Protein 1K8V (pdb70)

Nearest PDB structures (foldseek):
  1k8v-assembly1_A  TM=4.734E-01  e=1.291E-04  unclassified
  1k8v-assembly1_A  TM=4.595E-01  e=4.654E-04  unclassified
  1k8v-assembly1_A  TM=4.787E-01  e=1.682E-04  unclassified
  1k8v-assembly1_A  TM=4.953E-01  e=5.413E-04  unclassified
  1k8v-assembly1_A  TM=4.956E-01  e=5.253E-05  unclassified

Sequence (39 aa):
PDKDFIVNPSDLVLDNKAALRDYLRQINEYFAIIGRPRFPDKDFIVNPSDLVLDNKAALRDYLRQINEYFAIIGRPRFPDKDFIVNPSDLVLDNKAALRDYLRQINEYFAIIGRPRFPDKDFIVNPSDLVLDNKAALRDYLRQINEYFAIIGRPRFPDKDFIVNPSDLVLDNKAALRDYLRQINEYFAIIGRPRFPDKDFIVNPSDLVLDNKAALRDYLRQINEYFAIIGRPRFPDKDFIVNPSDLVLDNKAALRDYLRQINEYFAIIGRPRFPDKDFIVNPSDLVLDNKAALRDYLRQINEYFAIIGRPRFPDKDFIVNPSDLVLDNKAALRDYLRQINEYFAIIGRPRFPDKDFIVNPSDLVLDNKAALRDYLRQINEYFAIIGRPRFPDKDFIVNPSDLVLDNKAALRDYLRQINEYFAIIGRPRFPDKDFIVNPSDLVLDNKAALRDYLRQINEYFAIIGRPRFPDKDFIVNPSDLVLDNKAALRDYLRQINEYFAIIGRPRFPDKDFIVNPSDLVLDNKAALRDYLRQINEYFAIIGRPRFPDKDFIVNPSDLVLDNKAALRDYLRQINEYFAIIGRPRFPDKDFIVNPSDLVLDNKAALRDYLRQINEYFAIIGRPRFPDKDFIVNPSDLVLDNKAALRDYLRQINEYFAIIGRPRFPDKDFIVNPSDLVLDNKAALRDYLRQINEYFAIIGRPRFPDKDFIVNPSDLVLDNKAALRDYLRQINEYFAIIGRPRFPDKDFIVNPSDLVLDNKAALRDYLRQINEYFAIIGRPRF

Organism: Moniezia expansa (NCBI:txid28841)

Radius of gyration: 14.89 Å; Cα contacts (8 Å, |Δi|>4): 6; chains: 1; bounding box: 41×21×28 Å

Solvent-accessible surface area: 4493 Å² total; per-residue (Å²): 179,150,137,141,114,101,108,120,46,87,100,140,72,110,113,145,107,62,71,126,130,77,165,120,164,97,69,82,108,154,91,42,142,138,43,124,88,186,245

Structure (mmCIF, N/CA/C/O backbone):
data_1K8V
#
_entry.id   1K8V
#
loop_
_atom_site.group_PDB
_atom_site.id
_atom_site.type_symbol
_atom_site.label_atom_id
_atom_site.label_alt_id
_atom_site.label_comp_id
_atom_site.label_asym_id
_atom_site.label_entity_id
_atom_site.label_seq_id
_atom_site.pdbx_PDB_ins_code
_atom_site.Cartn_x
_atom_site.Cartn_y
_atom_site.Cartn_z
_atom_site.occupancy
_atom_site.B_iso_or_equiv
_atom_site.auth_seq_id
_atom_site.auth_comp_id
_atom_site.auth_asym_id
_atom_site.auth_atom_id
_atom_site.pdbx_PDB_model_num
ATOM 1 N N . PRO A 1 1 ? -15.010 11.424 16.677 1.00 0.00 1 PRO A N 1
ATOM 2 C CA . PRO A 1 1 ? -14.188 10.702 15.683 1.00 0.00 1 PRO A CA 1
ATOM 3 C C . PRO A 1 1 ? -12.695 10.895 15.942 1.00 0.00 1 PRO A C 1
ATOM 4 O O . PRO A 1 1 ? -12.110 11.896 15.528 1.00 0.00 1 PRO A O 1
ATOM 15 N N . ASP A 1 2 ? -12.089 9.933 16.627 1.00 0.00 2 ASP A N 1
ATOM 16 C CA . ASP A 1 2 ? -10.666 9.999 16.940 1.00 0.00 2 ASP A CA 1
ATOM 17 C C . ASP A 1 2 ? -9.825 9.562 15.745 1.00 0.00 2 ASP A C 1
ATOM 18 O O . ASP A 1 2 ? -9.095 10.363 15.162 1.00 0.00 2 ASP A O 1
ATOM 27 N N . LYS A 1 3 ? -9.930 8.287 15.388 1.00 0.00 3 LYS A N 1
ATOM 28 C CA . LYS A 1 3 ? -9.179 7.743 14.262 1.00 0.00 3 LYS A CA 1
ATOM 29 C C . LYS A 1 3 ? -9.538 8.465 12.967 1.00 0.00 3 LYS A C 1
ATOM 30 O O . LYS A 1 3 ? -10.442 9.299 12.941 1.00 0.00 3 LYS A O 1
ATOM 49 N N . ASP A 1 4 ? -8.825 8.136 11.896 1.00 0.00 4 ASP A N 1
ATOM 50 C CA . ASP A 1 4 ? -9.068 8.754 10.597 1.00 0.00 4 ASP A CA 1
ATOM 51 C C . ASP A 1 4 ? -9.194 7.695 9.506 1.00 0.00 4 ASP A C 1
ATOM 52 O O . ASP A 1 4 ? -10.102 7.749 8.676 1.00 0.00 4 ASP A O 1
ATOM 61 N N . PHE A 1 5 ? -8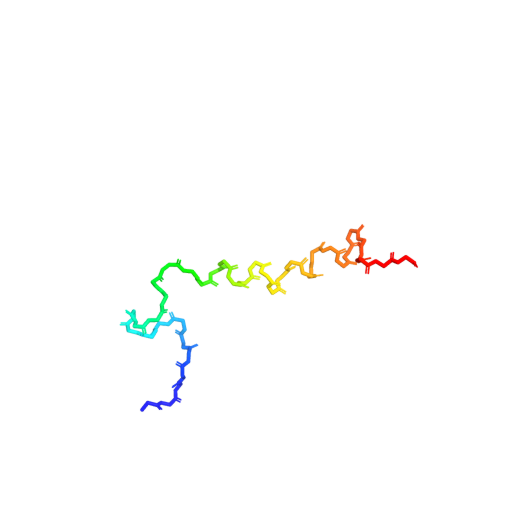.277 6.732 9.513 1.00 0.00 5 PHE A N 1
ATOM 62 C CA . PHE A 1 5 ? -8.285 5.661 8.524 1.00 0.00 5 PHE A CA 1
ATOM 63 C C . PHE A 1 5 ? -8.101 4.302 9.191 1.00 0.00 5 PHE A C 1
ATOM 64 O O . PHE A 1 5 ? -7.030 3.699 9.112 1.00 0.00 5 PHE A O 1
ATOM 81 N N . ILE A 1 6 ? -9.153 3.824 9.849 1.00 0.00 6 ILE A N 1
ATOM 82 C CA . ILE A 1 6 ? -9.109 2.536 10.529 1.00 0.00 6 ILE A CA 1
ATOM 83 C C . ILE A 1 6 ? -9.603 1.416 9.615 1.00 0.00 6 ILE A C 1
ATOM 84 O O . ILE A 1 6 ? -10.429 0.595 10.012 1.00 0.00 6 ILE A O 1
ATOM 100 N N . VAL A 1 7 ? -9.082 1.388 8.389 1.00 0.00 7 VAL A N 1
ATOM 101 C CA . VAL A 1 7 ? -9.456 0.374 7.411 1.00 0.00 7 VAL A CA 1
ATOM 102 C C . VAL A 1 7 ? -10.966 0.129 7.408 1.00 0.00 7 VAL A C 1
ATOM 103 O O . VAL A 1 7 ? -11.425 -1.011 7.356 1.00 0.00 7 VAL A O 1
ATOM 116 N N . ASN A 1 8 ? -11.735 1.214 7.464 1.00 0.00 8 ASN A N 1
ATOM 117 C CA . ASN A 1 8 ? -13.191 1.121 7.468 1.00 0.00 8 ASN A CA 1
ATOM 118 C C . ASN A 1 8 ? -13.824 2.511 7.524 1.00 0.00 8 ASN A C 1
ATOM 119 O O . ASN A 1 8 ? -14.475 2.869 8.506 1.00 0.00 8 ASN A O 1
ATOM 130 N N . PRO A 1 9 ? -13.638 3.318 6.464 1.00 0.00 9 PRO A N 1
ATOM 131 C CA . PRO A 1 9 ? -14.190 4.672 6.393 1.00 0.00 9 PRO A CA 1
ATOM 132 C C . PRO A 1 9 ? -15.649 4.688 5.947 1.00 0.00 9 PRO A C 1
ATOM 133 O O . PRO A 1 9 ? -16.021 5.422 5.033 1.00 0.00 9 PRO A O 1
ATOM 144 N N . SER A 1 10 ? -16.474 3.872 6.599 1.00 0.00 10 SER A N 1
ATOM 145 C CA . SER A 1 10 ? -17.895 3.788 6.273 1.00 0.00 10 SER A CA 1
ATOM 146 C C . SER A 1 10 ? -18.110 3.640 4.771 1.00 0.00 10 SER A C 1
ATOM 147 O O . SER A 1 10 ? -19.102 4.117 4.220 1.00 0.00 10 SER A O 1
ATOM 155 N N . ASP A 1 11 ? -17.171 2.967 4.118 1.00 0.00 11 ASP A N 1
ATOM 156 C CA . ASP A 1 11 ? -17.241 2.738 2.678 1.00 0.00 11 ASP A CA 1
ATOM 157 C C . ASP A 1 11 ? -17.512 4.035 1.917 1.00 0.00 11 ASP A C 1
ATOM 158 O O . ASP A 1 11 ? -18.358 4.076 1.024 1.00 0.00 11 ASP A O 1
ATOM 167 N N . LEU A 1 12 ? -16.787 5.093 2.273 1.00 0.00 12 LEU A N 1
ATOM 168 C CA . LEU A 1 12 ? -16.955 6.386 1.616 1.00 0.00 12 LEU A CA 1
ATOM 169 C C . LEU A 1 12 ? -15.639 6.867 1.017 1.00 0.00 12 LEU A C 1
ATOM 170 O O . LEU A 1 12 ? -15.350 8.063 1.004 1.00 0.00 12 LEU A O 1
ATOM 186 N N . VAL A 1 13 ? -14.846 5.925 0.525 1.00 0.00 13 VAL A N 1
ATOM 187 C CA . VAL A 1 13 ? -13.560 6.239 -0.076 1.00 0.00 13 VAL A CA 1
ATOM 188 C C . VAL A 1 13 ? -12.878 4.984 -0.614 1.00 0.00 13 VAL A C 1
ATOM 189 O O . VAL A 1 13 ? -12.220 4.251 0.126 1.00 0.00 13 VAL A O 1
ATOM 202 N N . LEU A 1 14 ? -13.042 4.737 -1.908 1.00 0.00 14 LEU A N 1
ATOM 203 C CA . LEU A 1 14 ? -12.447 3.568 -2.546 1.00 0.00 14 LEU A CA 1
ATOM 204 C C . LEU A 1 14 ? -12.974 2.283 -1.918 1.00 0.00 14 LEU A C 1
ATOM 205 O O . LEU A 1 14 ? -12.441 1.805 -0.917 1.00 0.00 14 LEU A O 1
ATOM 221 N N . ASP A 1 15 ? -14.025 1.729 -2.513 1.00 0.00 15 ASP A N 1
ATOM 222 C CA . ASP A 1 15 ? -14.631 0.499 -2.014 1.00 0.00 15 ASP A CA 1
ATOM 223 C C . ASP A 1 15 ? -13.597 -0.618 -1.902 1.00 0.00 15 ASP A C 1
ATOM 224 O O . ASP A 1 15 ? -13.150 -0.955 -0.805 1.00 0.00 15 ASP A O 1
ATOM 233 N N . ASN A 1 16 ? -13.224 -1.193 -3.041 1.00 0.00 16 ASN A N 1
ATOM 234 C CA . ASN A 1 16 ? -12.245 -2.274 -3.067 1.00 0.00 16 ASN A CA 1
ATOM 235 C C . ASN A 1 16 ? -10.934 -1.814 -3.695 1.00 0.00 16 ASN A C 1
ATOM 236 O O . ASN A 1 16 ? -10.791 -1.801 -4.918 1.00 0.00 16 ASN A O 1
ATOM 247 N N . LYS A 1 17 ? -9.980 -1.439 -2.851 1.00 0.00 17 LYS A N 1
ATOM 248 C CA . LYS A 1 17 ? -8.677 -0.980 -3.322 1.00 0.00 17 LYS A CA 1
ATOM 249 C C . LYS A 1 17 ? -7.759 -0.651 -2.149 1.00 0.00 17 LYS A C 1
ATOM 250 O O . LYS A 1 17 ? -6.988 0.306 -2.199 1.00 0.00 17 LYS A O 1
ATOM 269 N N . ALA A 1 18 ? -7.849 -1.455 -1.096 1.00 0.00 18 ALA A N 1
ATOM 270 C CA . ALA A 1 18 ? -7.032 -1.256 0.089 1.00 0.00 18 ALA A CA 1
ATOM 271 C C . ALA A 1 18 ? -5.675 -1.934 -0.062 1.00 0.00 18 ALA A C 1
ATOM 272 O O . ALA A 1 18 ? -4.634 -1.277 -0.025 1.00 0.00 18 ALA A O 1
ATOM 279 N N . ALA A 1 19 ? -5.695 -3.252 -0.231 1.00 0.00 19 ALA A N 1
ATOM 280 C CA . ALA A 1 19 ? -4.467 -4.018 -0.387 1.00 0.00 19 ALA A CA 1
ATOM 281 C C . ALA A 1 19 ? -3.727 -3.615 -1.656 1.00 0.00 19 ALA A C 1
ATOM 282 O O . ALA A 1 19 ? -2.496 -3.601 -1.688 1.00 0.00 19 ALA A O 1
ATOM 289 N N . LEU A 1 20 ? -4.479 -3.276 -2.701 1.00 0.00 20 LEU A N 1
ATOM 290 C CA . LEU A 1 20 ? -3.876 -2.862 -3.961 1.00 0.00 20 LEU A CA 1
ATOM 291 C C . LEU A 1 20 ? -2.866 -1.747 -3.719 1.00 0.00 20 LEU A C 1
ATOM 292 O O . LEU A 1 20 ? -1.874 -1.622 -4.438 1.00 0.00 20 LEU A O 1
ATOM 308 N N . ARG A 1 21 ? -3.118 -0.950 -2.685 1.00 0.00 21 ARG A N 1
ATOM 309 C CA . ARG A 1 21 ? -2.230 0.140 -2.328 1.00 0.00 21 ARG A CA 1
ATOM 310 C C . ARG A 1 21 ? -1.051 -0.385 -1.527 1.00 0.00 21 ARG A C 1
ATOM 311 O O . ARG A 1 21 ? 0.066 0.118 -1.637 1.00 0.00 21 ARG A O 1
ATOM 332 N N . ASP A 1 22 ? -1.308 -1.414 -0.729 1.00 0.00 22 ASP A N 1
ATOM 333 C CA . ASP A 1 22 ? -0.264 -2.023 0.079 1.00 0.00 22 ASP A CA 1
ATOM 334 C C . ASP A 1 22 ? 0.744 -2.723 -0.815 1.00 0.00 22 ASP A C 1
ATOM 335 O O . ASP A 1 22 ? 1.932 -2.790 -0.501 1.00 0.00 22 ASP A O 1
ATOM 344 N N . TYR A 1 23 ? 0.263 -3.219 -1.947 1.00 0.00 23 TYR A N 1
ATOM 345 C CA . TYR A 1 23 ? 1.126 -3.888 -2.908 1.00 0.00 23 TYR A CA 1
ATOM 346 C C . TYR A 1 23 ? 2.212 -2.928 -3.361 1.00 0.00 23 TYR A C 1
ATOM 347 O O . TYR A 1 23 ? 3.348 -3.324 -3.622 1.00 0.00 23 TYR A O 1
ATOM 365 N N . LEU A 1 24 ? 1.848 -1.654 -3.425 1.00 0.00 24 LEU A N 1
ATOM 366 C CA . LEU A 1 24 ? 2.778 -0.612 -3.815 1.00 0.00 24 LEU A CA 1
ATOM 367 C C . LEU A 1 24 ? 3.710 -0.279 -2.657 1.00 0.00 24 LEU A C 1
ATOM 368 O O . LEU A 1 24 ? 4.852 0.130 -2.860 1.00 0.00 24 LEU A O 1
ATOM 384 N N . ARG A 1 25 ? 3.210 -0.470 -1.440 1.00 0.00 25 ARG A N 1
ATOM 385 C CA . ARG A 1 25 ? 3.992 -0.202 -0.244 1.00 0.00 25 ARG A CA 1
ATOM 386 C C . ARG A 1 25 ? 5.026 -1.298 -0.019 1.00 0.00 25 ARG A C 1
ATOM 387 O O . ARG A 1 25 ? 6.085 -1.061 0.562 1.00 0.00 25 ARG A O 1
ATOM 408 N N . GLN A 1 26 ? 4.709 -2.498 -0.486 1.00 0.00 26 GLN A N 1
ATOM 409 C CA . GLN A 1 26 ? 5.601 -3.637 -0.345 1.00 0.00 26 GLN A CA 1
ATOM 410 C C . GLN A 1 26 ? 6.376 -3.896 -1.632 1.00 0.00 26 GLN A C 1
ATOM 411 O O . GLN A 1 26 ? 7.392 -4.592 -1.625 1.00 0.00 26 GLN A O 1
ATOM 425 N N . ILE A 1 27 ? 5.897 -3.329 -2.738 1.00 0.00 27 ILE A N 1
ATOM 426 C CA . ILE A 1 27 ? 6.556 -3.500 -4.029 1.00 0.00 27 ILE A CA 1
ATOM 427 C C . ILE A 1 27 ? 8.053 -3.231 -3.909 1.00 0.00 27 ILE A C 1
ATOM 428 O O . ILE A 1 27 ? 8.877 -3.953 -4.471 1.00 0.00 27 ILE A O 1
ATOM 444 N N . ASN A 1 28 ? 8.388 -2.183 -3.167 1.00 0.00 28 ASN A N 1
ATOM 445 C CA . ASN A 1 28 ? 9.776 -1.806 -2.960 1.00 0.00 28 ASN A CA 1
ATOM 446 C C . ASN A 1 28 ? 10.447 -2.729 -1.952 1.00 0.00 28 ASN A C 1
ATOM 447 O O . ASN A 1 28 ? 11.653 -2.960 -2.018 1.00 0.00 28 ASN A O 1
ATOM 458 N N . GLU A 1 29 ? 9.660 -3.269 -1.021 1.00 0.00 29 GLU A N 1
ATOM 459 C CA . GLU A 1 29 ? 10.198 -4.174 -0.020 1.00 0.00 29 GLU A CA 1
ATOM 460 C C . GLU A 1 29 ? 10.106 -5.618 -0.492 1.00 0.00 29 GLU A C 1
ATOM 461 O O . GLU A 1 29 ? 10.053 -6.552 0.307 1.00 0.00 29 GLU A O 1
ATOM 473 N N . TYR A 1 30 ? 10.114 -5.777 -1.804 1.00 0.00 30 TYR A N 1
ATOM 474 C CA . TYR A 1 30 ? 10.060 -7.078 -2.435 1.00 0.00 30 TYR A CA 1
ATOM 475 C C . TYR A 1 30 ? 11.200 -7.204 -3.432 1.00 0.00 30 TYR A C 1
ATOM 476 O O . TYR A 1 30 ? 11.792 -8.272 -3.591 1.00 0.00 30 TYR A O 1
ATOM 494 N N . PHE A 1 31 ? 11.513 -6.092 -4.084 1.00 0.00 31 PHE A N 1
ATOM 495 C CA . PHE A 1 31 ? 12.590 -6.047 -5.050 1.00 0.00 31 PHE A CA 1
ATOM 496 C C . PHE A 1 31 ? 13.899 -5.652 -4.372 1.00 0.00 31 PHE A C 1
ATOM 497 O O . PHE A 1 31 ? 14.979 -5.889 -4.908 1.00 0.00 31 PHE A O 1
ATOM 514 N N . ALA A 1 32 ? 13.797 -5.052 -3.184 1.00 0.00 32 ALA A N 1
ATOM 515 C CA . ALA A 1 32 ? 14.978 -4.631 -2.443 1.00 0.00 32 ALA A CA 1
ATOM 516 C C . ALA A 1 32 ? 15.859 -5.826 -2.089 1.00 0.00 32 ALA A C 1
ATOM 517 O O . ALA A 1 32 ? 17.079 -5.703 -1.991 1.00 0.00 32 ALA A O 1
ATOM 524 N N . ILE A 1 33 ? 15.227 -6.979 -1.894 1.00 0.00 33 ILE A N 1
ATOM 525 C CA . ILE A 1 33 ? 15.944 -8.195 -1.544 1.00 0.00 33 ILE A CA 1
ATOM 526 C C . ILE A 1 33 ? 16.502 -8.893 -2.781 1.00 0.00 33 ILE A C 1
ATOM 527 O O . ILE A 1 33 ? 17.712 -9.082 -2.905 1.00 0.00 33 ILE A O 1
ATOM 543 N N 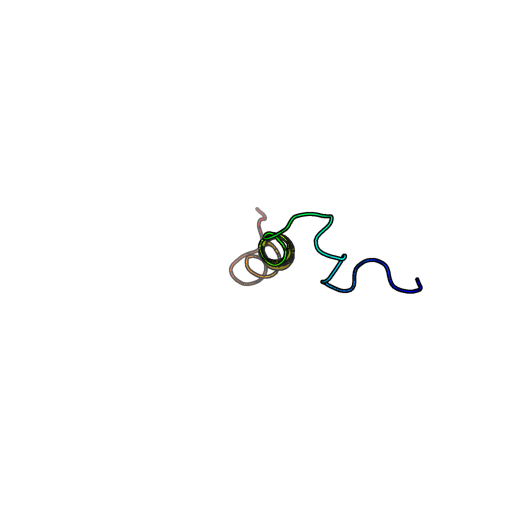. ILE A 1 34 ? 15.612 -9.282 -3.688 1.00 0.00 34 ILE A N 1
ATOM 544 C CA . ILE A 1 34 ? 16.007 -9.967 -4.905 1.00 0.00 34 ILE A CA 1
ATOM 545 C C . ILE A 1 34 ? 16.921 -9.107 -5.775 1.00 0.00 34 ILE A C 1
ATOM 546 O O . ILE A 1 34 ? 17.602 -9.619 -6.664 1.00 0.00 34 ILE A O 1
ATOM 562 N N . GLY A 1 35 ? 16.933 -7.804 -5.519 1.00 0.00 35 GLY A N 1
ATOM 563 C CA . GLY A 1 35 ? 17.771 -6.907 -6.294 1.00 0.00 35 GLY A CA 1
ATOM 564 C C . GLY A 1 35 ? 17.162 -5.527 -6.436 1.00 0.00 35 GLY A C 1
ATOM 565 O O . GLY A 1 35 ? 16.528 -5.223 -7.446 1.00 0.00 35 GLY A O 1
ATOM 569 N N . ARG A 1 36 ? 17.351 -4.692 -5.420 1.00 0.00 36 ARG A N 1
ATOM 570 C CA . ARG A 1 36 ? 16.811 -3.336 -5.429 1.00 0.00 36 ARG A CA 1
ATOM 571 C C . ARG A 1 36 ? 17.196 -2.595 -6.711 1.00 0.00 36 ARG A C 1
ATOM 572 O O . ARG A 1 36 ? 18.345 -2.660 -7.151 1.00 0.00 36 ARG A O 1
ATOM 593 N N . PRO A 1 37 ? 16.240 -1.878 -7.329 1.00 0.00 37 PRO A N 1
ATOM 594 C CA . PRO A 1 37 ? 16.494 -1.126 -8.563 1.00 0.00 37 PRO A CA 1
ATOM 595 C C . PRO A 1 37 ? 17.668 -0.164 -8.423 1.00 0.00 37 PRO A C 1
ATOM 596 O O . PRO A 1 37 ? 17.583 0.835 -7.708 1.00 0.00 37 PRO A O 1
ATOM 607 N N . ARG A 1 38 ? 18.763 -0.470 -9.109 1.00 0.00 38 ARG A N 1
ATOM 608 C CA . ARG A 1 38 ? 19.956 0.369 -9.061 1.00 0.00 38 ARG A CA 1
ATOM 609 C C . ARG A 1 38 ? 21.038 -0.174 -9.990 1.00 0.00 38 ARG A C 1
ATOM 610 O O . ARG A 1 38 ? 21.156 -1.385 -10.181 1.00 0.00 38 ARG A O 1
ATOM 631 N N . PHE A 1 39 ? 21.826 0.730 -10.561 1.00 0.00 39 PHE A N 1
ATOM 632 C CA . PHE A 1 39 ? 22.900 0.343 -11.470 1.00 0.00 39 PHE A CA 1
ATOM 633 C C . PHE A 1 39 ? 24.143 1.193 -11.235 1.00 0.00 39 PHE A C 1
ATOM 634 O O . PHE A 1 39 ? 24.264 2.296 -11.769 1.00 0.00 39 PHE A O 1
ATOM 654 N N . PRO A 1 1 ? -3.960 -9.859 24.683 1.00 0.00 1 PRO A N 2
ATOM 655 C CA . PRO A 1 1 ? -4.845 -9.872 23.498 1.00 0.00 1 PRO A CA 2
ATOM 656 C C . PRO A 1 1 ? -4.148 -10.475 22.282 1.00 0.00 1 PRO A C 2
ATOM 657 O O . PRO A 1 1 ? -2.952 -10.271 22.074 1.00 0.00 1 PRO A O 2
ATOM 668 N N . ASP A 1 2 ? -4.904 -11.217 21.479 1.00 0.00 2 ASP A N 2
ATOM 669 C CA . ASP A 1 2 ? -4.360 -11.850 20.282 1.00 0.00 2 ASP A CA 2
ATOM 670 C C . ASP A 1 2 ? -4.884 -11.169 19.022 1.00 0.00 2 ASP A C 2
ATOM 671 O O . ASP A 1 2 ? -4.198 -11.115 18.002 1.00 0.00 2 ASP A O 2
ATOM 680 N N . LYS A 1 3 ? -6.104 -10.649 19.104 1.00 0.00 3 LYS A N 2
ATOM 681 C CA . LYS A 1 3 ? -6.723 -9.970 17.972 1.00 0.00 3 LYS A CA 2
ATOM 682 C C . LYS A 1 3 ? -8.086 -9.401 18.359 1.00 0.00 3 LYS A C 2
ATOM 683 O O . LYS A 1 3 ? -8.766 -9.933 19.236 1.00 0.00 3 LYS A O 2
ATOM 702 N N . ASP A 1 4 ? -8.475 -8.316 17.699 1.00 0.00 4 ASP A N 2
ATOM 703 C CA . ASP A 1 4 ? -9.755 -7.673 17.972 1.00 0.00 4 ASP A CA 2
ATOM 704 C C . ASP A 1 4 ? -10.071 -6.624 16.912 1.00 0.00 4 ASP A C 2
ATOM 705 O O . ASP A 1 4 ? -11.167 -6.600 16.356 1.00 0.00 4 ASP A O 2
ATOM 714 N N . PHE A 1 5 ? -9.099 -5.760 16.638 1.00 0.00 5 PHE A N 2
ATOM 715 C CA . PHE A 1 5 ? -9.270 -4.709 15.643 1.00 0.00 5 PHE A CA 2
ATOM 716 C C . PHE A 1 5 ? -7.967 -3.942 15.437 1.00 0.00 5 PHE A C 2
ATOM 717 O O . PHE A 1 5 ? -7.793 -2.839 15.956 1.00 0.00 5 PHE A O 2
ATOM 734 N N . ILE A 1 6 ? -7.054 -4.534 14.673 1.00 0.00 6 ILE A N 2
ATOM 735 C CA . ILE A 1 6 ? -5.768 -3.912 14.394 1.00 0.00 6 ILE A CA 2
ATOM 736 C C . ILE A 1 6 ? -5.356 -4.149 12.945 1.00 0.00 6 ILE A C 2
ATOM 737 O O . ILE A 1 6 ? -4.535 -5.020 12.654 1.00 0.00 6 ILE A O 2
ATOM 753 N N . VAL A 1 7 ? -5.933 -3.366 12.040 1.00 0.00 7 VAL A N 2
ATOM 754 C CA . VAL A 1 7 ? -5.633 -3.481 10.622 1.00 0.00 7 VAL A CA 2
ATOM 755 C C . VAL A 1 7 ? -5.849 -4.912 10.129 1.00 0.00 7 VAL A C 2
ATOM 756 O O . VAL A 1 7 ? -4.953 -5.531 9.556 1.00 0.00 7 VAL A O 2
ATOM 769 N N . ASN A 1 8 ? -7.052 -5.430 10.360 1.00 0.00 8 ASN A N 2
ATOM 770 C CA . ASN A 1 8 ? -7.402 -6.784 9.943 1.00 0.00 8 ASN A CA 2
ATOM 771 C C . ASN A 1 8 ? -8.840 -7.122 10.335 1.00 0.00 8 ASN A C 2
ATOM 772 O O . ASN A 1 8 ? -9.077 -8.057 11.101 1.00 0.00 8 ASN A O 2
ATOM 783 N N . PRO A 1 9 ? -9.823 -6.365 9.816 1.00 0.00 9 PRO A N 2
ATOM 784 C CA . PRO A 1 9 ? -11.240 -6.588 10.116 1.00 0.00 9 PRO A CA 2
ATOM 785 C C . PRO A 1 9 ? -11.798 -7.800 9.375 1.00 0.00 9 PRO A C 2
ATOM 786 O O . PRO A 1 9 ? -12.467 -7.662 8.352 1.00 0.00 9 PRO A O 2
ATOM 797 N N . SER A 1 10 ? -11.510 -8.989 9.895 1.00 0.00 10 SER A N 2
ATOM 798 C CA . SER A 1 10 ? -11.977 -10.230 9.282 1.00 0.00 10 SER A CA 2
ATOM 799 C C . SER A 1 10 ? -11.661 -10.256 7.791 1.00 0.00 10 SER A C 2
ATOM 800 O O . SER A 1 10 ? -12.405 -10.827 6.995 1.00 0.00 10 SER A O 2
ATOM 808 N N . ASP A 1 11 ? -10.543 -9.633 7.431 1.00 0.00 11 ASP A N 2
ATOM 809 C CA . ASP A 1 11 ? -10.095 -9.572 6.041 1.00 0.00 11 ASP A CA 2
ATOM 810 C C . ASP A 1 11 ? -11.255 -9.301 5.084 1.00 0.00 11 ASP A C 2
ATOM 811 O O . ASP A 1 11 ? -11.301 -9.846 3.982 1.00 0.00 11 ASP A O 2
ATOM 820 N N . LEU A 1 12 ? -12.185 -8.454 5.511 1.00 0.00 12 LEU A N 2
ATOM 821 C CA . LEU A 1 12 ? -13.341 -8.112 4.687 1.00 0.00 12 LEU A CA 2
ATOM 822 C C . LEU A 1 12 ? -14.244 -7.105 5.394 1.00 0.00 12 LEU A C 2
ATOM 823 O O . LEU A 1 12 ? -14.968 -7.453 6.326 1.00 0.00 12 LEU A O 2
ATOM 839 N N . VAL A 1 13 ? -14.199 -5.856 4.939 1.00 0.00 13 VAL A N 2
ATOM 840 C CA . VAL A 1 13 ? -15.015 -4.800 5.524 1.00 0.00 13 VAL A CA 2
ATOM 841 C C . VAL A 1 13 ? -14.931 -3.517 4.703 1.00 0.00 13 VAL A C 2
ATOM 842 O O . VAL A 1 13 ? -14.899 -2.416 5.252 1.00 0.00 13 VAL A O 2
ATOM 855 N N . LEU A 1 14 ? -14.897 -3.669 3.383 1.00 0.00 14 LEU A N 2
ATOM 856 C CA . LEU A 1 14 ? -14.816 -2.524 2.484 1.00 0.00 14 LEU A CA 2
ATOM 857 C C . LEU A 1 14 ? -13.529 -1.738 2.729 1.00 0.00 14 LEU A C 2
ATOM 858 O O . LEU A 1 14 ? -13.563 -0.560 3.086 1.00 0.00 14 LEU A O 2
ATOM 874 N N . ASP A 1 15 ? -12.396 -2.404 2.537 1.00 0.00 15 ASP A N 2
ATOM 875 C CA . ASP A 1 15 ? -11.095 -1.778 2.740 1.00 0.00 15 ASP A CA 2
ATOM 876 C C . ASP A 1 15 ? -10.850 -0.649 1.737 1.00 0.00 15 ASP A C 2
ATOM 877 O O . ASP A 1 15 ? -9.931 0.153 1.910 1.00 0.00 15 ASP A O 2
ATOM 886 N N . ASN A 1 16 ? -11.672 -0.589 0.692 1.00 0.00 16 ASN A N 2
ATOM 887 C CA . ASN A 1 16 ? -11.538 0.443 -0.332 1.00 0.00 16 ASN A CA 2
ATOM 888 C C . ASN A 1 16 ? -10.228 0.282 -1.101 1.00 0.00 16 ASN A C 2
ATOM 889 O O . ASN A 1 16 ? -9.413 1.206 -1.165 1.00 0.00 16 ASN A O 2
ATOM 900 N N . LYS A 1 17 ? -10.033 -0.895 -1.687 1.00 0.00 17 LYS A N 2
ATOM 901 C CA . LYS A 1 17 ? -8.825 -1.178 -2.456 1.00 0.00 17 LYS A CA 2
ATOM 902 C C . LYS A 1 17 ? -7.572 -0.959 -1.614 1.00 0.00 17 LYS A C 2
ATOM 903 O O . LYS A 1 17 ? -6.579 -0.409 -2.094 1.00 0.00 17 LYS A O 2
ATOM 922 N N . ALA A 1 18 ? -7.620 -1.390 -0.359 1.00 0.00 18 ALA A N 2
ATOM 923 C CA . ALA A 1 18 ? -6.486 -1.239 0.541 1.00 0.00 18 ALA A CA 2
ATOM 924 C C . ALA A 1 18 ? -5.272 -2.004 0.029 1.00 0.00 18 ALA A C 2
ATOM 925 O O . ALA A 1 18 ? -4.157 -1.485 0.021 1.00 0.00 18 ALA A O 2
ATOM 932 N N . ALA A 1 19 ? -5.497 -3.242 -0.400 1.00 0.00 19 ALA A N 2
ATOM 933 C CA . ALA A 1 19 ? -4.419 -4.077 -0.916 1.00 0.00 19 ALA A CA 2
ATOM 934 C C . ALA A 1 19 ? -3.775 -3.446 -2.142 1.00 0.00 19 ALA A C 2
ATOM 935 O O . ALA A 1 19 ? -2.553 -3.450 -2.283 1.00 0.00 19 ALA A O 2
ATOM 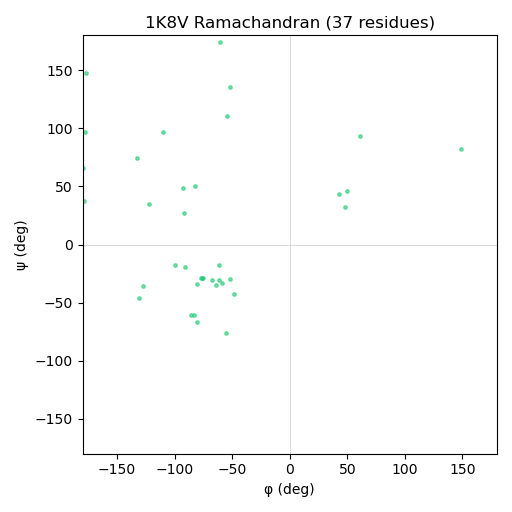942 N N . LEU A 1 20 ? -4.601 -2.896 -3.028 1.00 0.00 20 LEU A N 2
ATOM 943 C CA . LEU A 1 20 ? -4.098 -2.252 -4.238 1.00 0.00 20 LEU A CA 2
ATOM 944 C C . LEU A 1 20 ? -3.005 -1.248 -3.888 1.00 0.00 20 LEU A C 2
ATOM 945 O O . LEU A 1 20 ? -2.076 -1.027 -4.666 1.00 0.00 20 LEU A O 2
ATOM 961 N N . ARG A 1 21 ? -3.121 -0.655 -2.705 1.00 0.00 21 ARG A N 2
ATOM 962 C CA . ARG A 1 21 ? -2.146 0.311 -2.238 1.00 0.00 21 ARG A CA 2
ATOM 963 C C . ARG A 1 21 ? -1.027 -0.384 -1.477 1.00 0.00 21 ARG A C 2
ATOM 964 O O . ARG A 1 21 ? 0.114 0.078 -1.468 1.00 0.00 21 ARG A O 2
ATOM 985 N N . ASP A 1 22 ? -1.363 -1.500 -0.842 1.00 0.00 22 ASP A N 2
ATOM 986 C CA . ASP A 1 22 ? -0.386 -2.263 -0.083 1.00 0.00 22 ASP A CA 2
ATOM 987 C C . ASP A 1 22 ? 0.599 -2.936 -1.021 1.00 0.00 22 ASP A C 2
ATOM 988 O O . ASP A 1 22 ? 1.784 -3.059 -0.715 1.00 0.00 22 ASP A O 2
ATOM 997 N N . TYR A 1 23 ? 0.104 -3.343 -2.180 1.00 0.00 23 TYR A N 2
ATOM 998 C CA . TYR A 1 23 ? 0.950 -3.974 -3.180 1.00 0.00 23 TYR A CA 2
ATOM 999 C C . TYR A 1 23 ? 2.053 -3.012 -3.582 1.00 0.00 23 TYR A C 2
ATOM 1000 O O . TYR A 1 23 ? 3.174 -3.415 -3.892 1.00 0.00 23 TYR A O 2
ATOM 1018 N N . LEU A 1 24 ? 1.724 -1.726 -3.544 1.00 0.00 24 LEU A N 2
ATOM 1019 C CA . LEU A 1 24 ? 2.676 -0.684 -3.870 1.00 0.00 24 LEU A CA 2
ATOM 1020 C C . LEU A 1 24 ? 3.617 -0.452 -2.698 1.00 0.00 24 LEU A C 2
ATOM 1021 O O . LEU A 1 24 ? 4.768 -0.050 -2.877 1.00 0.00 24 LEU A O 2
ATOM 1037 N N . ARG A 1 25 ? 3.120 -0.721 -1.492 1.00 0.00 25 ARG A N 2
ATOM 1038 C CA . ARG A 1 25 ? 3.915 -0.554 -0.286 1.00 0.00 25 ARG A CA 2
ATOM 1039 C C . ARG A 1 25 ? 4.948 -1.669 -0.165 1.00 0.00 25 ARG A C 2
ATOM 1040 O O . ARG A 1 25 ? 6.023 -1.479 0.404 1.00 0.00 25 ARG A O 2
ATOM 1061 N N . GLN A 1 26 ? 4.610 -2.832 -0.706 1.00 0.00 26 GLN A N 2
ATOM 1062 C CA . GLN A 1 26 ? 5.495 -3.982 -0.668 1.00 0.00 26 GLN A CA 2
ATOM 1063 C C . GLN A 1 26 ? 6.279 -4.117 -1.969 1.00 0.00 26 GLN A C 2
ATOM 1064 O O . GLN A 1 26 ? 7.306 -4.797 -2.017 1.00 0.00 26 GLN A O 2
ATOM 1078 N N . ILE A 1 27 ? 5.796 -3.464 -3.024 1.00 0.00 27 ILE A N 2
ATOM 1079 C CA . ILE A 1 27 ? 6.461 -3.510 -4.323 1.00 0.00 27 ILE A CA 2
ATOM 1080 C C . ILE A 1 27 ? 7.949 -3.205 -4.176 1.00 0.00 27 ILE A C 2
ATOM 1081 O O . ILE A 1 27 ? 8.795 -3.876 -4.765 1.00 0.00 27 ILE A O 2
ATOM 1097 N N . ASN A 1 28 ? 8.252 -2.189 -3.379 1.00 0.00 28 ASN A N 2
ATOM 1098 C CA . ASN A 1 28 ? 9.628 -1.790 -3.140 1.00 0.00 28 ASN A CA 2
ATOM 1099 C C . ASN A 1 28 ? 10.295 -2.724 -2.139 1.00 0.00 28 ASN A C 2
ATOM 1100 O O . ASN A 1 28 ? 11.515 -2.889 -2.154 1.00 0.00 28 ASN A O 2
ATOM 1111 N N . GLU A 1 29 ? 9.494 -3.349 -1.279 1.00 0.00 29 GLU A N 2
ATOM 1112 C CA . GLU A 1 29 ? 10.026 -4.274 -0.295 1.00 0.00 29 GLU A CA 2
ATOM 1113 C C . GLU A 1 29 ? 10.044 -5.692 -0.849 1.00 0.00 29 GLU A C 2
ATOM 1114 O O . GLU A 1 29 ? 9.981 -6.672 -0.107 1.00 0.00 29 GLU A O 2
ATOM 1126 N N . TYR A 1 30 ? 10.149 -5.777 -2.165 1.00 0.00 30 TYR A N 2
ATOM 1127 C CA . TYR A 1 30 ? 10.203 -7.042 -2.865 1.00 0.00 30 TYR A CA 2
ATOM 1128 C C . TYR A 1 30 ? 11.443 -7.090 -3.741 1.00 0.00 30 TYR A C 2
ATOM 1129 O O . TYR A 1 30 ? 12.065 -8.140 -3.911 1.00 0.00 30 TYR A O 2
ATOM 1147 N N . PHE A 1 31 ? 11.806 -5.933 -4.283 1.00 0.00 31 PHE A N 2
ATOM 1148 C CA . PHE A 1 31 ? 12.977 -5.815 -5.128 1.00 0.00 31 PHE A CA 2
ATOM 1149 C C . PHE A 1 31 ? 14.213 -5.478 -4.297 1.00 0.00 31 PHE A C 2
ATOM 1150 O O . PHE A 1 31 ? 15.342 -5.658 -4.751 1.00 0.00 31 PHE A O 2
ATOM 1167 N N . ALA A 1 32 ? 13.993 -4.985 -3.078 1.00 0.00 32 ALA A N 2
ATOM 1168 C CA . ALA A 1 32 ? 15.093 -4.624 -2.195 1.00 0.00 32 ALA A CA 2
ATOM 1169 C C . ALA A 1 32 ? 15.933 -5.847 -1.834 1.00 0.00 32 ALA A C 2
ATOM 1170 O O . ALA A 1 32 ? 17.151 -5.847 -2.006 1.00 0.00 32 ALA A O 2
ATOM 1177 N N . ILE A 1 33 ? 15.273 -6.884 -1.332 1.00 0.00 33 ILE A N 2
ATOM 1178 C CA . ILE A 1 33 ? 15.956 -8.110 -0.944 1.00 0.00 33 ILE A CA 2
ATOM 1179 C C . ILE A 1 33 ? 16.500 -8.851 -2.162 1.00 0.00 33 ILE A C 2
ATOM 1180 O O . ILE A 1 33 ? 17.696 -9.131 -2.248 1.00 0.00 33 ILE A O 2
ATOM 1196 N N . ILE A 1 34 ? 15.613 -9.170 -3.099 1.00 0.00 34 ILE A N 2
ATOM 1197 C CA . ILE A 1 34 ? 16.001 -9.881 -4.310 1.00 0.00 34 ILE A CA 2
ATOM 1198 C C . ILE A 1 34 ? 16.908 -9.031 -5.197 1.00 0.00 34 ILE A C 2
ATOM 1199 O O . ILE A 1 34 ? 17.563 -9.546 -6.103 1.00 0.00 34 ILE A O 2
ATOM 1215 N N . GLY A 1 35 ? 16.943 -7.727 -4.936 1.00 0.00 35 GLY A N 2
ATOM 1216 C CA . GLY A 1 35 ? 17.774 -6.837 -5.727 1.00 0.00 35 GLY A CA 2
ATOM 1217 C C . GLY A 1 35 ? 19.088 -6.507 -5.046 1.00 0.00 35 GLY A C 2
ATOM 1218 O O . GLY A 1 35 ? 20.142 -6.507 -5.683 1.00 0.00 35 GLY A O 2
ATOM 1222 N N . ARG A 1 36 ? 19.027 -6.221 -3.750 1.00 0.00 36 ARG A N 2
ATOM 1223 C CA . ARG A 1 36 ? 20.221 -5.884 -2.985 1.00 0.00 36 ARG A CA 2
ATOM 1224 C C . ARG A 1 36 ? 20.638 -7.042 -2.078 1.00 0.00 36 ARG A C 2
ATOM 1225 O O . ARG A 1 36 ? 19.910 -7.403 -1.153 1.00 0.00 36 ARG A O 2
ATOM 1246 N N . PRO A 1 37 ? 21.817 -7.642 -2.328 1.00 0.00 37 PRO A N 2
ATOM 1247 C CA . PRO A 1 37 ? 22.317 -8.760 -1.521 1.00 0.00 37 PRO A CA 2
ATOM 1248 C C . PRO A 1 37 ? 22.397 -8.407 -0.039 1.00 0.00 37 PRO A C 2
ATOM 1249 O O . PRO A 1 37 ? 23.349 -7.762 0.405 1.00 0.00 37 PRO A O 2
ATOM 1260 N N . ARG A 1 38 ? 21.393 -8.831 0.719 1.00 0.00 38 ARG A N 2
ATOM 1261 C CA . ARG A 1 38 ? 21.348 -8.559 2.148 1.00 0.00 38 ARG A CA 2
ATOM 1262 C C . ARG A 1 38 ? 20.344 -9.472 2.847 1.00 0.00 38 ARG A C 2
ATOM 1263 O O . ARG A 1 38 ? 19.508 -9.014 3.626 1.00 0.00 38 ARG A O 2
ATOM 1284 N N . PHE A 1 39 ? 20.435 -10.766 2.562 1.00 0.00 39 PHE A N 2
ATOM 1285 C CA . PHE A 1 39 ? 19.536 -11.745 3.161 1.00 0.00 39 PHE A CA 2
ATOM 1286 C C . PHE A 1 39 ? 20.215 -13.105 3.280 1.00 0.00 39 PHE A C 2
ATOM 1287 O O . PHE A 1 39 ? 20.067 -13.964 2.411 1.00 0.00 39 PHE A O 2
ATOM 1307 N N . PRO A 1 1 ? -8.976 18.911 -10.407 1.00 0.00 1 PRO A N 3
ATOM 1308 C CA . PRO A 1 1 ? -8.322 18.814 -9.084 1.00 0.00 1 PRO A CA 3
ATOM 1309 C C . PRO A 1 1 ? -8.796 17.586 -8.312 1.00 0.00 1 PRO A C 3
ATOM 1310 O O . PRO A 1 1 ? -9.872 17.051 -8.577 1.00 0.00 1 PRO A O 3
ATOM 1321 N N . ASP A 1 2 ? -7.983 17.143 -7.358 1.00 0.00 2 ASP A N 3
ATOM 1322 C CA . ASP A 1 2 ? -8.318 15.977 -6.549 1.00 0.00 2 ASP A CA 3
ATOM 1323 C C . ASP A 1 2 ? -8.482 14.736 -7.421 1.00 0.00 2 ASP A C 3
ATOM 1324 O O . ASP A 1 2 ? -9.318 13.877 -7.144 1.00 0.00 2 ASP A O 3
ATOM 1333 N N . LYS A 1 3 ? -7.678 14.651 -8.477 1.00 0.00 3 LYS A N 3
ATOM 1334 C CA . LYS A 1 3 ? -7.733 13.515 -9.389 1.00 0.00 3 LYS A CA 3
ATOM 1335 C C . LYS A 1 3 ? -6.658 13.629 -10.465 1.00 0.00 3 LYS A C 3
ATOM 1336 O O . LYS A 1 3 ? -6.795 14.403 -11.413 1.00 0.00 3 LYS A O 3
ATOM 1355 N N . ASP A 1 4 ? -5.591 12.854 -10.312 1.00 0.00 4 ASP A N 3
ATOM 1356 C CA . ASP A 1 4 ? -4.492 12.867 -11.272 1.00 0.00 4 ASP A CA 3
ATOM 1357 C C . ASP A 1 4 ? -4.605 11.699 -12.245 1.00 0.00 4 ASP A C 3
ATOM 1358 O O . ASP A 1 4 ? -3.599 11.197 -12.748 1.00 0.00 4 ASP A O 3
ATOM 1367 N N . PHE A 1 5 ? -5.836 11.269 -12.507 1.00 0.00 5 PHE A N 3
ATOM 1368 C CA . PHE A 1 5 ? -6.080 10.159 -13.421 1.00 0.00 5 PHE A CA 3
ATOM 1369 C C . PHE A 1 5 ? -7.573 9.983 -13.675 1.00 0.00 5 PHE A C 3
ATOM 1370 O O . PHE A 1 5 ? -8.250 9.239 -12.966 1.00 0.00 5 PHE A O 3
ATOM 1387 N N . ILE A 1 6 ? -8.080 10.673 -14.690 1.00 0.00 6 ILE A N 3
ATOM 1388 C CA . ILE A 1 6 ? -9.485 10.601 -15.041 1.00 0.00 6 ILE A CA 3
ATOM 1389 C C . ILE A 1 6 ? -9.759 9.432 -15.985 1.00 0.00 6 ILE A C 3
ATOM 1390 O O . ILE A 1 6 ? -10.348 9.606 -17.053 1.00 0.00 6 ILE A O 3
ATOM 1406 N N . VAL A 1 7 ? -9.327 8.242 -15.584 1.00 0.00 7 VAL A N 3
ATOM 1407 C CA . VAL A 1 7 ? -9.522 7.047 -16.388 1.00 0.00 7 VAL A CA 3
ATOM 1408 C C . VAL A 1 7 ? -10.892 6.427 -16.121 1.00 0.00 7 VAL A C 3
ATOM 1409 O O . VAL A 1 7 ? -11.000 5.244 -15.795 1.00 0.00 7 VAL A O 3
ATOM 1422 N N . ASN A 1 8 ? -11.937 7.238 -16.260 1.00 0.00 8 ASN A N 3
ATOM 1423 C CA . ASN A 1 8 ? -13.306 6.783 -16.035 1.00 0.00 8 ASN A CA 3
ATOM 1424 C C . ASN A 1 8 ? -13.591 6.626 -14.542 1.00 0.00 8 ASN A C 3
ATOM 1425 O O . ASN A 1 8 ? -14.040 5.572 -14.092 1.00 0.00 8 ASN A O 3
ATOM 1436 N N . PRO A 1 9 ? -13.330 7.681 -13.749 1.00 0.00 9 PRO A N 3
ATOM 1437 C CA . PRO A 1 9 ? -13.561 7.657 -12.303 1.00 0.00 9 PRO A CA 3
ATOM 1438 C C . PRO A 1 9 ? -15.039 7.785 -11.950 1.00 0.00 9 PRO A C 3
ATOM 1439 O O . PRO A 1 9 ? -15.470 8.795 -11.392 1.00 0.00 9 PRO A O 3
ATOM 1450 N N . SER A 1 10 ? -15.812 6.757 -12.279 1.00 0.00 10 SER A N 3
ATOM 1451 C CA . SER A 1 10 ? -17.239 6.753 -11.996 1.00 0.00 10 SER A CA 3
ATOM 1452 C C . SER A 1 10 ? -17.823 5.356 -12.171 1.00 0.00 10 SER A C 3
ATOM 1453 O O . SER A 1 10 ? -18.956 5.195 -12.627 1.00 0.00 10 SER A O 3
ATOM 1461 N N . ASP A 1 11 ? -17.040 4.350 -11.800 1.00 0.00 11 ASP A N 3
ATOM 1462 C CA . ASP A 1 11 ? -17.470 2.960 -11.909 1.00 0.00 11 ASP A CA 3
ATOM 1463 C C . ASP A 1 11 ? -16.394 2.019 -11.379 1.00 0.00 11 ASP A C 3
ATOM 1464 O O . ASP A 1 11 ? -16.189 0.928 -11.912 1.00 0.00 11 ASP A O 3
ATOM 1473 N N . LEU A 1 12 ? -15.714 2.449 -10.322 1.00 0.00 12 LEU A N 3
ATOM 1474 C CA . LEU A 1 12 ? -14.658 1.654 -9.709 1.00 0.00 12 LEU A CA 3
ATOM 1475 C C . LEU A 1 12 ? -14.030 2.402 -8.537 1.00 0.00 12 LEU A C 3
ATOM 1476 O O . LEU A 1 12 ? -12.842 2.728 -8.558 1.00 0.00 12 LEU A O 3
ATOM 1492 N N . VAL A 1 13 ? -14.836 2.675 -7.517 1.00 0.00 13 VAL A N 3
ATOM 1493 C CA . VAL A 1 13 ? -14.359 3.387 -6.339 1.00 0.00 13 VAL A CA 3
ATOM 1494 C C . VAL A 1 13 ? -15.014 2.851 -5.069 1.00 0.00 13 VAL A C 3
ATOM 1495 O O . VAL A 1 13 ? -15.515 3.614 -4.242 1.00 0.00 13 VAL A O 3
ATOM 1508 N N . LEU A 1 14 ? -15.006 1.529 -4.920 1.00 0.00 14 LEU A N 3
ATOM 1509 C CA . LEU A 1 14 ? -15.597 0.888 -3.753 1.00 0.00 14 LEU A CA 3
ATOM 1510 C C . LEU A 1 14 ? -15.380 -0.620 -3.792 1.00 0.00 14 LEU A C 3
ATOM 1511 O O . LEU A 1 14 ? -16.260 -1.396 -3.417 1.00 0.00 14 LEU A O 3
ATOM 1527 N N . ASP A 1 15 ? -14.200 -1.029 -4.247 1.00 0.00 15 ASP A N 3
ATOM 1528 C CA . ASP A 1 15 ? -13.861 -2.439 -4.335 1.00 0.00 15 ASP A CA 3
ATOM 1529 C C . ASP A 1 15 ? -12.778 -2.806 -3.324 1.00 0.00 15 ASP A C 3
ATOM 1530 O O . ASP A 1 15 ? -12.024 -3.757 -3.527 1.00 0.00 15 ASP A O 3
ATOM 1539 N N . ASN A 1 16 ? -12.707 -2.047 -2.234 1.00 0.00 16 ASN A N 3
ATOM 1540 C CA . ASN A 1 16 ? -11.715 -2.292 -1.193 1.00 0.00 16 ASN A CA 3
ATOM 1541 C C . ASN A 1 16 ? -10.302 -2.261 -1.766 1.00 0.00 16 ASN A C 3
ATOM 1542 O O . ASN A 1 16 ? -9.792 -3.274 -2.242 1.00 0.00 16 ASN A O 3
ATOM 1553 N N . LYS A 1 17 ? -9.677 -1.088 -1.720 1.00 0.00 17 LYS A N 3
ATOM 1554 C CA . LYS A 1 17 ? -8.328 -0.920 -2.237 1.00 0.00 17 LYS A CA 3
ATOM 1555 C C . LYS A 1 17 ? -7.286 -1.158 -1.146 1.00 0.00 17 LYS A C 3
ATOM 1556 O O . LYS A 1 17 ? -6.317 -0.408 -1.027 1.00 0.00 17 LYS A O 3
ATOM 1575 N N . ALA A 1 18 ? -7.488 -2.207 -0.354 1.00 0.00 18 ALA A N 3
ATOM 1576 C CA . ALA A 1 18 ? -6.562 -2.539 0.720 1.00 0.00 18 ALA A CA 3
ATOM 1577 C C . ALA A 1 18 ? -5.196 -2.925 0.164 1.00 0.00 18 ALA A C 3
ATOM 1578 O O . ALA A 1 18 ? -4.216 -2.203 0.344 1.00 0.00 18 ALA A O 3
ATOM 1585 N N . ALA A 1 19 ? -5.138 -4.065 -0.516 1.00 0.00 19 ALA A N 3
ATOM 1586 C CA . ALA A 1 19 ? -3.894 -4.542 -1.101 1.00 0.00 19 ALA A CA 3
ATOM 1587 C C . ALA A 1 19 ? -3.438 -3.633 -2.236 1.00 0.00 19 ALA A C 3
ATOM 1588 O O . ALA A 1 19 ? -2.244 -3.526 -2.515 1.00 0.00 19 ALA A O 3
ATOM 1595 N N . LEU A 1 20 ? -4.395 -2.975 -2.885 1.00 0.00 20 LEU A N 3
ATOM 1596 C CA . LEU A 1 20 ? -4.087 -2.070 -3.986 1.00 0.00 20 LEU A CA 3
ATOM 1597 C C . LEU A 1 20 ? -3.036 -1.049 -3.565 1.00 0.00 20 LEU A C 3
ATOM 1598 O O . LEU A 1 20 ? -2.169 -0.672 -4.354 1.00 0.00 20 LEU A O 3
ATOM 1614 N N . ARG A 1 21 ? -3.120 -0.608 -2.315 1.00 0.00 21 ARG A N 3
ATOM 1615 C CA . ARG A 1 21 ? -2.178 0.362 -1.782 1.00 0.00 21 ARG A CA 3
ATOM 1616 C C . ARG A 1 21 ? -0.968 -0.332 -1.169 1.00 0.00 21 ARG A C 3
ATOM 1617 O O . ARG A 1 21 ? 0.101 0.264 -1.044 1.00 0.00 21 ARG A O 3
ATOM 1638 N N . ASP A 1 22 ? -1.134 -1.595 -0.798 1.00 0.00 22 ASP A N 3
ATOM 1639 C CA . ASP A 1 22 ? -0.044 -2.355 -0.217 1.00 0.00 22 ASP A CA 3
ATOM 1640 C C . ASP A 1 22 ? 0.873 -2.875 -1.311 1.00 0.00 22 ASP A C 3
ATOM 1641 O O . ASP A 1 22 ? 2.064 -3.088 -1.090 1.00 0.00 22 ASP A O 3
ATOM 1650 N N . TYR A 1 23 ? 0.314 -3.057 -2.501 1.00 0.00 23 TYR A N 3
ATOM 1651 C CA . TYR A 1 23 ? 1.090 -3.526 -3.633 1.00 0.00 23 TYR A CA 3
ATOM 1652 C C . TYR A 1 23 ? 2.109 -2.470 -4.016 1.00 0.00 23 TYR A C 3
ATOM 1653 O O . TYR A 1 23 ? 3.226 -2.784 -4.428 1.00 0.00 23 TYR A O 3
ATOM 1671 N N . LEU A 1 24 ? 1.721 -1.212 -3.853 1.00 0.00 24 LEU A N 3
ATOM 1672 C CA . LEU A 1 24 ? 2.603 -0.103 -4.153 1.00 0.00 24 LEU A CA 3
ATOM 1673 C C . LEU A 1 24 ? 3.498 0.196 -2.954 1.00 0.00 24 LEU A C 3
ATOM 1674 O O . LEU A 1 24 ? 4.560 0.802 -3.094 1.00 0.00 24 LEU A O 3
ATOM 1690 N N . ARG A 1 25 ? 3.064 -0.245 -1.771 1.00 0.00 25 ARG A N 3
ATOM 1691 C CA . ARG A 1 25 ? 3.828 -0.036 -0.555 1.00 0.00 25 ARG A CA 3
ATOM 1692 C C . ARG A 1 25 ? 4.797 -1.193 -0.317 1.00 0.00 25 ARG A C 3
ATOM 1693 O O . ARG A 1 25 ? 5.780 -1.051 0.411 1.00 0.00 25 ARG A O 3
ATOM 1714 N N . GLN A 1 26 ? 4.513 -2.337 -0.936 1.00 0.00 26 GLN A N 3
ATOM 1715 C CA . GLN A 1 26 ? 5.355 -3.512 -0.793 1.00 0.00 26 GLN A CA 3
ATOM 1716 C C . GLN A 1 26 ? 6.167 -3.765 -2.061 1.00 0.00 26 GLN A C 3
ATOM 1717 O O . GLN A 1 26 ? 7.179 -4.466 -2.029 1.00 0.00 26 GLN A O 3
ATOM 1731 N N . ILE A 1 27 ? 5.722 -3.188 -3.173 1.00 0.00 27 ILE A N 3
ATOM 1732 C CA . ILE A 1 27 ? 6.412 -3.348 -4.448 1.00 0.00 27 ILE A CA 3
ATOM 1733 C C . ILE A 1 27 ? 7.906 -3.059 -4.293 1.00 0.00 27 ILE A C 3
ATOM 1734 O O . ILE A 1 27 ? 8.744 -3.736 -4.886 1.00 0.00 27 ILE A O 3
ATOM 1750 N N . ASN A 1 28 ? 8.226 -2.053 -3.486 1.00 0.00 28 ASN A N 3
ATOM 1751 C CA . ASN A 1 28 ? 9.609 -1.678 -3.248 1.00 0.00 28 ASN A CA 3
ATOM 1752 C C . ASN A 1 28 ? 10.244 -2.588 -2.206 1.00 0.00 28 ASN A C 3
ATOM 1753 O O . ASN A 1 28 ? 11.457 -2.796 -2.213 1.00 0.00 28 ASN A O 3
ATOM 1764 N N . GLU A 1 29 ? 9.421 -3.143 -1.319 1.00 0.00 29 GLU A N 3
ATOM 1765 C CA . GLU A 1 29 ? 9.920 -4.042 -0.293 1.00 0.00 29 GLU A CA 3
ATOM 1766 C C . GLU A 1 29 ? 9.901 -5.481 -0.786 1.00 0.00 29 GLU A C 3
ATOM 1767 O O . GLU A 1 29 ? 9.823 -6.427 -0.002 1.00 0.00 29 GLU A O 3
ATOM 1779 N N . TYR A 1 30 ? 9.994 -5.625 -2.097 1.00 0.00 30 TYR A N 3
ATOM 1780 C CA . TYR A 1 30 ? 10.016 -6.920 -2.742 1.00 0.00 30 TYR A CA 3
ATOM 1781 C C . TYR A 1 30 ? 11.268 -7.044 -3.595 1.00 0.00 30 TYR A C 3
ATOM 1782 O O . TYR A 1 30 ? 11.849 -8.121 -3.722 1.00 0.00 30 TYR A O 3
ATOM 1800 N N . PHE A 1 31 ? 11.687 -5.919 -4.164 1.00 0.00 31 PHE A N 3
ATOM 1801 C CA . PHE A 1 31 ? 12.875 -5.873 -4.992 1.00 0.00 31 PHE A CA 3
ATOM 1802 C C . PHE A 1 31 ? 14.121 -5.651 -4.137 1.00 0.00 31 PHE A C 3
ATOM 1803 O O . PHE A 1 31 ? 15.240 -5.905 -4.581 1.00 0.00 31 PHE A O 3
ATOM 1820 N N . ALA A 1 32 ? 13.924 -5.174 -2.908 1.00 0.00 32 ALA A N 3
ATOM 1821 C CA . ALA A 1 32 ? 15.037 -4.922 -2.004 1.00 0.00 32 ALA A CA 3
ATOM 1822 C C . ALA A 1 32 ? 15.656 -6.227 -1.516 1.00 0.00 32 ALA A C 3
ATOM 1823 O O . ALA A 1 32 ? 16.853 -6.291 -1.233 1.00 0.00 32 ALA A O 3
ATOM 1830 N N . ILE A 1 33 ? 14.831 -7.266 -1.413 1.00 0.00 33 ILE A N 3
ATOM 1831 C CA . ILE A 1 33 ? 15.290 -8.566 -0.952 1.00 0.00 33 ILE A CA 3
ATOM 1832 C C . ILE A 1 33 ? 16.029 -9.324 -2.051 1.00 0.00 33 ILE A C 3
ATOM 1833 O O . ILE A 1 33 ? 17.135 -9.821 -1.840 1.00 0.00 33 ILE A O 3
ATOM 1849 N N . ILE A 1 34 ? 15.407 -9.417 -3.224 1.00 0.00 34 ILE A N 3
ATOM 1850 C CA . ILE A 1 34 ? 16.004 -10.124 -4.352 1.00 0.00 34 ILE A CA 3
ATOM 1851 C C . ILE A 1 34 ? 17.384 -9.569 -4.698 1.00 0.00 34 ILE A C 3
ATOM 1852 O O . ILE A 1 34 ? 18.206 -10.259 -5.300 1.00 0.00 34 ILE A O 3
ATOM 1868 N N . GLY A 1 35 ? 17.630 -8.325 -4.309 1.00 0.00 35 GLY A N 3
ATOM 1869 C CA . GLY A 1 35 ? 18.913 -7.702 -4.584 1.00 0.00 35 GLY A CA 3
ATOM 1870 C C . GLY A 1 35 ? 18.797 -6.508 -5.512 1.00 0.00 35 GLY A C 3
ATOM 1871 O O . GLY A 1 35 ? 19.745 -6.171 -6.222 1.00 0.00 35 GLY A O 3
ATOM 1875 N N . ARG A 1 36 ? 17.634 -5.864 -5.506 1.00 0.00 36 ARG A N 3
ATOM 1876 C CA . ARG A 1 36 ? 17.399 -4.699 -6.353 1.00 0.00 36 ARG A CA 3
ATOM 1877 C C . ARG A 1 36 ? 17.500 -5.067 -7.831 1.00 0.00 36 ARG A C 3
ATOM 1878 O O . ARG A 1 36 ? 18.249 -5.970 -8.204 1.00 0.00 36 ARG A O 3
ATOM 1899 N N . PRO A 1 37 ? 16.744 -4.367 -8.695 1.00 0.00 37 PRO A N 3
ATOM 1900 C CA . PRO A 1 37 ? 16.751 -4.623 -10.139 1.00 0.00 37 PRO A CA 3
ATOM 1901 C C . PRO A 1 37 ? 18.032 -4.131 -10.807 1.00 0.00 37 PRO A C 3
ATOM 1902 O O . PRO A 1 37 ? 18.845 -3.449 -10.185 1.00 0.00 37 PRO A O 3
ATOM 1913 N N . ARG A 1 38 ? 18.203 -4.482 -12.077 1.00 0.00 38 ARG A N 3
ATOM 1914 C CA . ARG A 1 38 ? 19.384 -4.077 -12.831 1.00 0.00 38 ARG A CA 3
ATOM 1915 C C . ARG A 1 38 ? 19.292 -4.545 -14.280 1.00 0.00 38 ARG A C 3
ATOM 1916 O O . ARG A 1 38 ? 20.232 -5.134 -14.815 1.00 0.00 38 ARG A O 3
ATOM 1937 N N . PHE A 1 39 ? 18.151 -4.281 -14.912 1.00 0.00 39 PHE A N 3
ATOM 1938 C CA . PHE A 1 39 ? 17.938 -4.675 -16.298 1.00 0.00 39 PHE A CA 3
ATOM 1939 C C . PHE A 1 39 ? 18.224 -3.515 -17.246 1.00 0.00 39 PHE A C 3
ATOM 1940 O O . PHE A 1 39 ? 17.622 -2.446 -17.136 1.00 0.00 39 PHE A O 3
ATOM 1960 N N . PRO A 1 1 ? 4.020 -23.092 4.465 1.00 0.00 1 PRO A N 4
ATOM 1961 C CA . PRO A 1 1 ? 2.807 -23.042 3.621 1.00 0.00 1 PRO A CA 4
ATOM 1962 C C . PRO A 1 1 ? 1.943 -21.827 3.950 1.00 0.00 1 PRO A C 4
ATOM 1963 O O . PRO A 1 1 ? 2.336 -20.967 4.738 1.00 0.00 1 PRO A O 4
ATOM 1974 N N . ASP A 1 2 ? 0.764 -21.763 3.339 1.00 0.00 2 ASP A N 4
ATOM 1975 C CA . ASP A 1 2 ? -0.156 -20.655 3.565 1.00 0.00 2 ASP A CA 4
ATOM 1976 C C . ASP A 1 2 ? -1.511 -21.162 4.049 1.00 0.00 2 ASP A C 4
ATOM 1977 O O . ASP A 1 2 ? -1.896 -22.297 3.767 1.00 0.00 2 ASP A O 4
ATOM 1986 N N . LYS A 1 3 ? -2.228 -20.315 4.780 1.00 0.00 3 LYS A N 4
ATOM 1987 C CA . LYS A 1 3 ? -3.539 -20.676 5.303 1.00 0.00 3 LYS A CA 4
ATOM 1988 C C . LYS A 1 3 ? -4.506 -21.008 4.170 1.00 0.00 3 LYS A C 4
ATOM 1989 O O . LYS A 1 3 ? -5.407 -21.832 4.331 1.00 0.00 3 LYS A O 4
ATOM 2008 N N . ASP A 1 4 ? -4.311 -20.361 3.025 1.00 0.00 4 ASP A N 4
ATOM 2009 C CA . ASP A 1 4 ? -5.166 -20.586 1.864 1.00 0.00 4 ASP A CA 4
ATOM 2010 C C . ASP A 1 4 ? -6.610 -20.195 2.167 1.00 0.00 4 ASP A C 4
ATOM 2011 O O . ASP A 1 4 ? -7.548 -20.757 1.601 1.00 0.00 4 ASP A O 4
ATOM 2020 N N . PHE A 1 5 ? -6.782 -19.226 3.062 1.00 0.00 5 PHE A N 4
ATOM 2021 C CA . PHE A 1 5 ? -8.111 -18.759 3.436 1.00 0.00 5 PHE A CA 4
ATOM 2022 C C . PHE A 1 5 ? -8.944 -19.894 4.022 1.00 0.00 5 PHE A C 4
ATOM 2023 O O . PHE A 1 5 ? -9.620 -20.621 3.296 1.00 0.00 5 PHE A O 4
ATOM 2040 N N . ILE A 1 6 ? -8.889 -20.040 5.343 1.00 0.00 6 ILE A N 4
ATOM 2041 C CA . ILE A 1 6 ? -9.639 -21.086 6.027 1.00 0.00 6 ILE A CA 4
ATOM 2042 C C . ILE A 1 6 ? -10.483 -20.501 7.158 1.00 0.00 6 ILE A C 4
ATOM 2043 O O . ILE A 1 6 ? -10.451 -20.985 8.290 1.00 0.00 6 ILE A O 4
ATOM 2059 N N . VAL A 1 7 ? -11.236 -19.452 6.843 1.00 0.00 7 VAL A N 4
ATOM 2060 C CA . VAL A 1 7 ? -12.086 -18.799 7.825 1.00 0.00 7 VAL A CA 4
ATOM 2061 C C . VAL A 1 7 ? -13.156 -17.943 7.150 1.00 0.00 7 VAL A C 4
ATOM 2062 O O . VAL A 1 7 ? -13.149 -16.717 7.261 1.00 0.00 7 VAL A O 4
ATOM 2075 N N . ASN A 1 8 ? -14.077 -18.600 6.451 1.00 0.00 8 ASN A N 4
ATOM 2076 C CA . ASN A 1 8 ? -15.156 -17.903 5.759 1.00 0.00 8 ASN A CA 4
ATOM 2077 C C . ASN A 1 8 ? -14.608 -17.032 4.631 1.00 0.00 8 ASN A C 4
ATOM 2078 O O . ASN A 1 8 ? -14.713 -15.804 4.674 1.00 0.00 8 ASN A O 4
ATOM 2089 N N . PRO A 1 9 ? -14.015 -17.656 3.599 1.00 0.00 9 PRO A N 4
ATOM 2090 C CA . PRO A 1 9 ? -13.452 -16.931 2.457 1.00 0.00 9 PRO A CA 4
ATOM 2091 C C . PRO A 1 9 ? -14.535 -16.377 1.535 1.00 0.00 9 PRO A C 4
ATOM 2092 O O . PRO A 1 9 ? -14.706 -16.842 0.409 1.00 0.00 9 PRO A O 4
ATOM 2103 N N . SER A 1 10 ? -15.259 -15.377 2.024 1.00 0.00 10 SER A N 4
ATOM 2104 C CA . SER A 1 10 ? -16.322 -14.751 1.251 1.00 0.00 10 SER A CA 4
ATOM 2105 C C . SER A 1 10 ? -16.732 -13.426 1.879 1.00 0.00 10 SER A C 4
ATOM 2106 O O . SER A 1 10 ? -17.906 -13.056 1.870 1.00 0.00 10 SER A O 4
ATOM 2114 N N . ASP A 1 11 ? -15.751 -12.715 2.420 1.00 0.00 11 ASP A N 4
ATOM 2115 C CA . ASP A 1 11 ? -15.994 -11.426 3.054 1.00 0.00 11 ASP A CA 4
ATOM 2116 C C . ASP A 1 11 ? -14.690 -10.663 3.239 1.00 0.00 11 ASP A C 4
ATOM 2117 O O . ASP A 1 11 ? -14.509 -9.944 4.224 1.00 0.00 11 ASP A O 4
ATOM 2126 N N . LEU A 1 12 ? -13.784 -10.825 2.284 1.00 0.00 12 LEU A N 4
ATOM 2127 C CA . LEU A 1 12 ? -12.491 -10.156 2.329 1.00 0.00 12 LEU A CA 4
ATOM 2128 C C . LEU A 1 12 ? -11.857 -10.110 0.943 1.00 0.00 12 LEU A C 4
ATOM 2129 O O . LEU A 1 12 ? -11.119 -11.017 0.556 1.00 0.00 12 LEU A O 4
ATOM 2145 N N . VAL A 1 13 ? -12.148 -9.047 0.199 1.00 0.00 13 VAL A N 4
ATOM 2146 C CA . VAL A 1 13 ? -11.606 -8.883 -1.144 1.00 0.00 13 VAL A CA 4
ATOM 2147 C C . VAL A 1 13 ? -11.418 -7.405 -1.481 1.00 0.00 13 VAL A C 4
ATOM 2148 O O . VAL A 1 13 ? -12.082 -6.867 -2.367 1.00 0.00 13 VAL A O 4
ATOM 2161 N N . LEU A 1 14 ? -10.505 -6.753 -0.768 1.00 0.00 14 LEU A N 4
ATOM 2162 C CA . LEU A 1 14 ? -10.228 -5.339 -0.989 1.00 0.00 14 LEU A CA 4
ATOM 2163 C C . LEU A 1 14 ? -11.477 -4.496 -0.756 1.00 0.00 14 LEU A C 4
ATOM 2164 O O . LEU A 1 14 ? -12.135 -4.067 -1.704 1.00 0.00 14 LEU A O 4
ATOM 2180 N N . ASP A 1 15 ? -11.799 -4.261 0.512 1.00 0.00 15 ASP A N 4
ATOM 2181 C CA . ASP A 1 15 ? -12.969 -3.470 0.870 1.00 0.00 15 ASP A CA 4
ATOM 2182 C C . ASP A 1 15 ? -12.854 -2.049 0.327 1.00 0.00 15 ASP A C 4
ATOM 2183 O O . ASP A 1 15 ? -13.855 -1.418 -0.006 1.00 0.00 15 ASP A O 4
ATOM 2192 N N . ASN A 1 16 ? -11.623 -1.552 0.241 1.00 0.00 16 ASN A N 4
ATOM 2193 C CA . ASN A 1 16 ? -11.376 -0.207 -0.262 1.00 0.00 16 ASN A CA 4
ATOM 2194 C C . ASN A 1 16 ? -9.943 -0.069 -0.771 1.00 0.00 16 ASN A C 4
ATOM 2195 O O . ASN A 1 16 ? -9.166 0.737 -0.259 1.00 0.00 16 ASN A O 4
ATOM 2206 N N . LYS A 1 17 ? -9.601 -0.863 -1.779 1.00 0.00 17 LYS A N 4
ATOM 2207 C CA . LYS A 1 17 ? -8.262 -0.831 -2.357 1.00 0.00 17 LYS A CA 4
ATOM 2208 C C . LYS A 1 17 ? -7.209 -1.159 -1.306 1.00 0.00 17 LYS A C 4
ATOM 2209 O O . LYS A 1 17 ? -6.183 -0.485 -1.206 1.00 0.00 17 LYS A O 4
ATOM 2228 N N . ALA A 1 18 ? -7.468 -2.200 -0.521 1.00 0.00 18 ALA A N 4
ATOM 2229 C CA . ALA A 1 18 ? -6.542 -2.619 0.525 1.00 0.00 18 ALA A CA 4
ATOM 2230 C C . ALA A 1 18 ? -5.179 -2.976 -0.058 1.00 0.00 18 ALA A C 4
ATOM 2231 O O . ALA A 1 18 ? -4.202 -2.252 0.132 1.00 0.00 18 ALA A O 4
ATOM 2238 N N . ALA A 1 19 ? -5.121 -4.099 -0.769 1.00 0.00 19 ALA A N 4
ATOM 2239 C CA . ALA A 1 19 ? -3.877 -4.552 -1.378 1.00 0.00 19 ALA A CA 4
ATOM 2240 C C . ALA A 1 19 ? -3.429 -3.608 -2.489 1.00 0.00 19 ALA A C 4
ATOM 2241 O O . ALA A 1 19 ? -2.239 -3.500 -2.779 1.00 0.00 19 ALA A O 4
ATOM 2248 N N . LEU A 1 20 ? -4.389 -2.926 -3.107 1.00 0.00 20 LEU A N 4
ATOM 2249 C CA . LEU A 1 20 ? -4.086 -1.990 -4.184 1.00 0.00 20 LEU A CA 4
ATOM 2250 C C . LEU A 1 20 ? -3.060 -0.956 -3.728 1.00 0.00 20 LEU A C 4
ATOM 2251 O O . LEU A 1 20 ? -2.255 -0.473 -4.523 1.00 0.00 20 LEU A O 4
ATOM 2267 N N . ARG A 1 21 ? -3.097 -0.627 -2.442 1.00 0.00 21 ARG A N 4
ATOM 2268 C CA . ARG A 1 21 ? -2.176 0.341 -1.876 1.00 0.00 21 ARG A CA 4
ATOM 2269 C C . ARG A 1 21 ? -0.989 -0.353 -1.226 1.00 0.00 21 ARG A C 4
ATOM 2270 O O . ARG A 1 21 ? 0.115 0.192 -1.185 1.00 0.00 21 ARG A O 4
ATOM 2291 N N . ASP A 1 22 ? -1.219 -1.558 -0.726 1.00 0.00 22 ASP A N 4
ATOM 2292 C CA . ASP A 1 22 ? -0.163 -2.325 -0.086 1.00 0.00 22 ASP A CA 4
ATOM 2293 C C . ASP A 1 22 ? 0.810 -2.851 -1.124 1.00 0.00 22 ASP A C 4
ATOM 2294 O O . ASP A 1 22 ? 2.012 -2.943 -0.876 1.00 0.00 22 ASP A O 4
ATOM 2303 N N . TYR A 1 23 ? 0.285 -3.167 -2.297 1.00 0.00 23 TYR A N 4
ATOM 2304 C CA . TYR A 1 23 ? 1.115 -3.654 -3.386 1.00 0.00 23 TYR A CA 4
ATOM 2305 C C . TYR A 1 23 ? 2.128 -2.588 -3.763 1.00 0.00 23 TYR A C 4
ATOM 2306 O O . TYR A 1 23 ? 3.251 -2.889 -4.168 1.00 0.00 23 TYR A O 4
ATOM 2324 N N . LEU A 1 24 ? 1.721 -1.337 -3.601 1.00 0.00 24 LEU A N 4
ATOM 2325 C CA . LEU A 1 24 ? 2.582 -0.208 -3.892 1.00 0.00 24 LEU A CA 4
ATOM 2326 C C . LEU A 1 24 ? 3.520 0.049 -2.720 1.00 0.00 24 LEU A C 4
ATOM 2327 O O . LEU A 1 24 ? 4.622 0.573 -2.894 1.00 0.00 24 LEU A O 4
ATOM 2343 N N . ARG A 1 25 ? 3.076 -0.330 -1.523 1.00 0.00 25 ARG A N 4
ATOM 2344 C CA . ARG A 1 25 ? 3.871 -0.149 -0.320 1.00 0.00 25 ARG A CA 4
ATOM 2345 C C . ARG A 1 25 ? 4.896 -1.269 -0.173 1.00 0.00 25 ARG A C 4
ATOM 2346 O O . ARG A 1 25 ? 5.933 -1.095 0.467 1.00 0.00 25 ARG A O 4
ATOM 2367 N N . GLN A 1 26 ? 4.598 -2.418 -0.770 1.00 0.00 26 GLN A N 4
ATOM 2368 C CA . GLN A 1 26 ? 5.486 -3.565 -0.706 1.00 0.00 26 GLN A CA 4
ATOM 2369 C C . GLN A 1 26 ? 6.246 -3.760 -2.017 1.00 0.00 26 GLN A C 4
ATOM 2370 O O . GLN A 1 26 ? 7.179 -4.560 -2.086 1.00 0.00 26 GLN A O 4
ATOM 2384 N N . ILE A 1 27 ? 5.850 -3.026 -3.054 1.00 0.00 27 ILE A N 4
ATOM 2385 C CA . ILE A 1 27 ? 6.504 -3.127 -4.356 1.00 0.00 27 ILE A CA 4
ATOM 2386 C C . ILE A 1 27 ? 8.018 -2.997 -4.219 1.00 0.00 27 ILE A C 4
ATOM 2387 O O . ILE A 1 27 ? 8.776 -3.762 -4.816 1.00 0.00 27 ILE A O 4
ATOM 2403 N N . ASN A 1 28 ? 8.444 -2.022 -3.430 1.00 0.00 28 ASN A N 4
ATOM 2404 C CA . ASN A 1 28 ? 9.860 -1.782 -3.209 1.00 0.00 28 ASN A CA 4
ATOM 2405 C C . ASN A 1 28 ? 10.413 -2.708 -2.133 1.00 0.00 28 ASN A C 4
ATOM 2406 O O . ASN A 1 28 ? 11.609 -3.001 -2.114 1.00 0.00 28 ASN A O 4
ATOM 2417 N N . GLU A 1 29 ? 9.543 -3.178 -1.244 1.00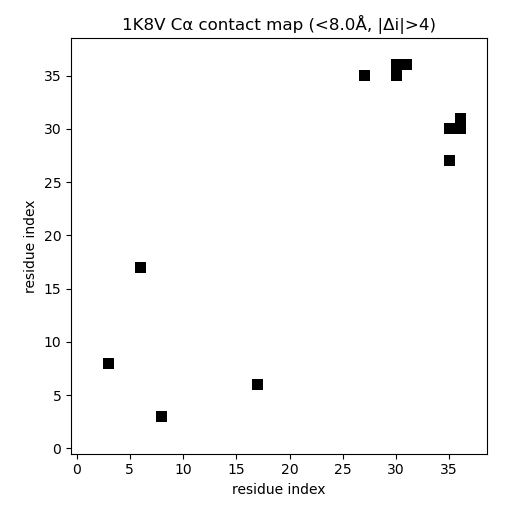 0.00 29 GLU A N 4
ATOM 2418 C CA . GLU A 1 29 ? 9.964 -4.079 -0.186 1.00 0.00 29 GLU A CA 4
ATOM 2419 C C . GLU A 1 29 ? 9.815 -5.529 -0.623 1.00 0.00 29 GLU A C 4
ATOM 2420 O O . GLU A 1 29 ? 9.634 -6.429 0.197 1.00 0.00 29 GLU A O 4
ATOM 2432 N N . TYR A 1 30 ? 9.919 -5.737 -1.925 1.00 0.00 30 TYR A N 4
ATOM 2433 C CA . TYR A 1 30 ? 9.824 -7.056 -2.514 1.00 0.00 30 TYR A CA 4
ATOM 2434 C C . TYR A 1 30 ? 11.025 -7.305 -3.416 1.00 0.00 30 TYR A C 4
ATOM 2435 O O . TYR A 1 30 ? 11.530 -8.422 -3.508 1.00 0.00 30 TYR A O 4
ATOM 2453 N N . PHE A 1 31 ? 11.481 -6.242 -4.068 1.00 0.00 31 PHE A N 4
ATOM 2454 C CA . PHE A 1 31 ? 12.628 -6.320 -4.949 1.00 0.00 31 PHE A CA 4
ATOM 2455 C C . PHE A 1 31 ? 13.879 -5.769 -4.266 1.00 0.00 31 PHE A C 4
ATOM 2456 O O . PHE A 1 31 ? 14.992 -5.940 -4.763 1.00 0.00 31 PHE A O 4
ATOM 2473 N N . ALA A 1 32 ? 13.694 -5.106 -3.121 1.00 0.00 32 ALA A N 4
ATOM 2474 C CA . ALA A 1 32 ? 14.816 -4.539 -2.384 1.00 0.00 32 ALA A CA 4
ATOM 2475 C C . ALA A 1 32 ? 15.808 -5.621 -1.972 1.00 0.00 32 ALA A C 4
ATOM 2476 O O . ALA A 1 32 ? 17.018 -5.397 -1.963 1.00 0.00 32 ALA A O 4
ATOM 2483 N N . ILE A 1 33 ? 15.288 -6.796 -1.626 1.00 0.00 33 ILE A N 4
ATOM 2484 C CA . ILE A 1 33 ? 16.123 -7.906 -1.208 1.00 0.00 33 ILE A CA 4
ATOM 2485 C C . ILE A 1 33 ? 16.426 -8.848 -2.369 1.00 0.00 33 ILE A C 4
ATOM 2486 O O . ILE A 1 33 ? 17.570 -8.956 -2.812 1.00 0.00 33 ILE A O 4
ATOM 2502 N N . ILE A 1 34 ? 15.396 -9.534 -2.855 1.00 0.00 34 ILE A N 4
ATOM 2503 C CA . ILE A 1 34 ? 15.555 -10.474 -3.961 1.00 0.00 34 ILE A CA 4
ATOM 2504 C C . ILE A 1 34 ? 16.105 -9.787 -5.207 1.00 0.00 34 ILE A C 4
ATOM 2505 O O . ILE A 1 34 ? 16.669 -10.437 -6.086 1.00 0.00 34 ILE A O 4
ATOM 2521 N N . GLY A 1 35 ? 15.937 -8.472 -5.278 1.00 0.00 35 GLY A N 4
ATOM 2522 C CA . GLY A 1 35 ? 16.423 -7.726 -6.423 1.00 0.00 35 GLY A CA 4
ATOM 2523 C C . GLY A 1 35 ? 17.822 -7.186 -6.211 1.00 0.00 35 GLY A C 4
ATOM 2524 O O . GLY A 1 35 ? 18.805 -7.832 -6.571 1.00 0.00 35 GLY A O 4
ATOM 2528 N N . ARG A 1 36 ? 17.911 -5.997 -5.625 1.00 0.00 36 ARG A N 4
ATOM 2529 C CA . ARG A 1 36 ? 19.200 -5.364 -5.362 1.00 0.00 36 ARG A CA 4
ATOM 2530 C C . ARG A 1 36 ? 19.939 -5.074 -6.670 1.00 0.00 36 ARG A C 4
ATOM 2531 O O . ARG A 1 36 ? 19.957 -5.906 -7.577 1.00 0.00 36 ARG A O 4
ATOM 2552 N N . PRO A 1 37 ? 20.561 -3.888 -6.785 1.00 0.00 37 PRO A N 4
ATOM 2553 C CA . PRO A 1 37 ? 21.300 -3.501 -7.990 1.00 0.00 37 PRO A CA 4
ATOM 2554 C C . PRO A 1 37 ? 22.602 -4.278 -8.146 1.00 0.00 37 PRO A C 4
ATOM 2555 O O . PRO A 1 37 ? 23.630 -3.908 -7.576 1.00 0.00 37 PRO A O 4
ATOM 2566 N N . ARG A 1 38 ? 22.553 -5.357 -8.923 1.00 0.00 38 ARG A N 4
ATOM 2567 C CA . ARG A 1 38 ? 23.730 -6.186 -9.153 1.00 0.00 38 ARG A CA 4
ATOM 2568 C C . ARG A 1 38 ? 24.848 -5.376 -9.803 1.00 0.00 38 ARG A C 4
ATOM 2569 O O . ARG A 1 38 ? 24.972 -5.341 -11.026 1.00 0.00 38 ARG A O 4
ATOM 2590 N N . PHE A 1 39 ? 25.660 -4.728 -8.974 1.00 0.00 39 PHE A N 4
ATOM 2591 C CA . PHE A 1 39 ? 26.767 -3.918 -9.467 1.00 0.00 39 PHE A CA 4
ATOM 2592 C C . PHE A 1 39 ? 28.106 -4.594 -9.177 1.00 0.00 39 PHE A C 4
ATOM 2593 O O . PHE A 1 39 ? 28.881 -4.875 -10.089 1.00 0.00 39 PHE A O 4
ATOM 2613 N N . PRO A 1 1 ? -6.702 -20.025 -27.774 1.00 0.00 1 PRO A N 5
ATOM 2614 C CA . PRO A 1 1 ? -7.937 -19.540 -27.122 1.00 0.00 1 PRO A CA 5
ATOM 2615 C C . PRO A 1 1 ? -8.064 -18.022 -27.217 1.00 0.00 1 PRO A C 5
ATOM 2616 O O . PRO A 1 1 ? -7.133 -17.336 -27.637 1.00 0.00 1 PRO A O 5
ATOM 2627 N N . ASP A 1 2 ? -9.224 -17.505 -26.825 1.00 0.00 2 ASP A N 5
ATOM 2628 C CA . ASP A 1 2 ? -9.472 -16.068 -26.866 1.00 0.00 2 ASP A CA 5
ATOM 2629 C C . ASP A 1 2 ? -9.102 -15.413 -25.538 1.00 0.00 2 ASP A C 5
ATOM 2630 O O . ASP A 1 2 ? -9.176 -16.043 -24.483 1.00 0.00 2 ASP A O 5
ATOM 2639 N N . LYS A 1 3 ? -8.704 -14.148 -25.599 1.00 0.00 3 LYS A N 5
ATOM 2640 C CA . LYS A 1 3 ? -8.323 -13.407 -24.403 1.00 0.00 3 LYS A CA 5
ATOM 2641 C C . LYS A 1 3 ? -7.982 -11.961 -24.743 1.00 0.00 3 LYS A C 5
ATOM 2642 O O . LYS A 1 3 ? -7.727 -11.629 -25.902 1.00 0.00 3 LYS A O 5
ATOM 2661 N N . ASP A 1 4 ? -7.981 -11.102 -23.729 1.00 0.00 4 ASP A N 5
ATOM 2662 C CA . ASP A 1 4 ? -7.673 -9.690 -23.921 1.00 0.00 4 ASP A CA 5
ATOM 2663 C C . ASP A 1 4 ? -8.656 -9.047 -24.895 1.00 0.00 4 ASP A C 5
ATOM 2664 O O . ASP A 1 4 ? -8.311 -8.103 -25.608 1.00 0.00 4 ASP A O 5
ATOM 2673 N N . PHE A 1 5 ? -9.880 -9.563 -24.922 1.00 0.00 5 PHE A N 5
ATOM 2674 C CA . PHE A 1 5 ? -10.912 -9.039 -25.807 1.00 0.00 5 PHE A CA 5
ATOM 2675 C C . PHE A 1 5 ? -12.086 -8.483 -25.006 1.00 0.00 5 PHE A C 5
ATOM 2676 O O . PHE A 1 5 ? -13.228 -8.913 -25.170 1.00 0.00 5 PHE A O 5
ATOM 2693 N N . ILE A 1 6 ? -11.795 -7.520 -24.134 1.00 0.00 6 ILE A N 5
ATOM 2694 C CA . ILE A 1 6 ? -12.820 -6.898 -23.302 1.00 0.00 6 ILE A CA 5
ATOM 2695 C C . ILE A 1 6 ? -13.716 -7.948 -22.648 1.00 0.00 6 ILE A C 5
ATOM 2696 O O . ILE A 1 6 ? -14.798 -8.255 -23.152 1.00 0.00 6 ILE A O 5
ATOM 2712 N N . VAL A 1 7 ? -13.260 -8.492 -21.526 1.00 0.00 7 VAL A N 5
ATOM 2713 C CA . VAL A 1 7 ? -14.015 -9.503 -20.802 1.00 0.00 7 VAL A CA 5
ATOM 2714 C C . VAL A 1 7 ? -13.642 -9.511 -19.322 1.00 0.00 7 VAL A C 5
ATOM 2715 O O . VAL A 1 7 ? -13.019 -10.453 -18.832 1.00 0.00 7 VAL A O 5
ATOM 2728 N N . ASN A 1 8 ? -14.029 -8.454 -18.615 1.00 0.00 8 ASN A N 5
ATOM 2729 C CA . ASN A 1 8 ? -13.737 -8.338 -17.191 1.00 0.00 8 ASN A CA 5
ATOM 2730 C C . ASN A 1 8 ? -14.853 -7.588 -16.468 1.00 0.00 8 ASN A C 5
ATOM 2731 O O . ASN A 1 8 ? -15.653 -6.896 -17.097 1.00 0.00 8 ASN A O 5
ATOM 2742 N N . PRO A 1 9 ? -14.925 -7.719 -15.131 1.00 0.00 9 PRO A N 5
ATOM 2743 C CA . PRO A 1 9 ? -15.954 -7.054 -14.321 1.00 0.00 9 PRO A CA 5
ATOM 2744 C C . PRO A 1 9 ? -15.777 -5.535 -14.282 1.00 0.00 9 PRO A C 5
ATOM 2745 O O . PRO A 1 9 ? -15.620 -4.946 -13.212 1.00 0.00 9 PRO A O 5
ATOM 2756 N N . SER A 1 10 ? -15.803 -4.906 -15.454 1.00 0.00 10 SER A N 5
ATOM 2757 C CA . SER A 1 10 ? -15.647 -3.458 -15.556 1.00 0.00 10 SER A CA 5
ATOM 2758 C C . SER A 1 10 ? -14.452 -2.975 -14.741 1.00 0.00 10 SER A C 5
ATOM 2759 O O . SER A 1 10 ? -14.480 -1.893 -14.157 1.00 0.00 10 SER A O 5
ATOM 2767 N N . ASP A 1 11 ? -13.405 -3.789 -14.713 1.00 0.00 11 ASP A N 5
ATOM 2768 C CA . ASP A 1 11 ? -12.192 -3.455 -13.974 1.00 0.00 11 ASP A CA 5
ATOM 2769 C C . ASP A 1 11 ? -12.508 -3.142 -12.512 1.00 0.00 11 ASP A C 5
ATOM 2770 O O . ASP A 1 11 ? -12.119 -2.097 -11.991 1.00 0.00 11 ASP A O 5
ATOM 2779 N N . LEU A 1 12 ? -13.215 -4.057 -11.857 1.00 0.00 12 LEU A N 5
ATOM 2780 C CA . LEU A 1 12 ? -13.583 -3.879 -10.456 1.00 0.00 12 LEU A CA 5
ATOM 2781 C C . LEU A 1 12 ? -12.711 -4.741 -9.550 1.00 0.00 12 LEU A C 5
ATOM 2782 O O . LEU A 1 12 ? -13.005 -5.916 -9.323 1.00 0.00 12 LEU A O 5
ATOM 2798 N N . VAL A 1 13 ? -11.639 -4.152 -9.034 1.00 0.00 13 VAL A N 5
ATOM 2799 C CA . VAL A 1 13 ? -10.724 -4.865 -8.152 1.00 0.00 13 VAL A CA 5
ATOM 2800 C C . VAL A 1 13 ? -9.974 -3.898 -7.239 1.00 0.00 13 VAL A C 5
ATOM 2801 O O . VAL A 1 13 ? -8.745 -3.910 -7.177 1.00 0.00 13 VAL A O 5
ATOM 2814 N N . LEU A 1 14 ? -10.725 -3.060 -6.531 1.00 0.00 14 LEU A N 5
ATOM 2815 C CA . LEU A 1 14 ? -10.134 -2.087 -5.620 1.00 0.00 14 LEU A CA 5
ATOM 2816 C C . LEU A 1 14 ? -11.218 -1.296 -4.894 1.00 0.00 14 LEU A C 5
ATOM 2817 O O . LEU A 1 14 ? -11.518 -0.158 -5.255 1.00 0.00 14 LEU A O 5
ATOM 2833 N N . ASP A 1 15 ? -11.800 -1.907 -3.867 1.00 0.00 15 ASP A N 5
ATOM 2834 C CA . ASP A 1 15 ? -12.850 -1.260 -3.087 1.00 0.00 15 ASP A CA 5
ATOM 2835 C C . ASP A 1 15 ? -12.335 0.019 -2.435 1.00 0.00 15 ASP A C 5
ATOM 2836 O O . ASP A 1 15 ? -12.632 1.123 -2.889 1.00 0.00 15 ASP A O 5
ATOM 2845 N N . ASN A 1 16 ? -11.561 -0.137 -1.364 1.00 0.00 16 ASN A N 5
ATOM 2846 C CA . ASN A 1 16 ? -11.004 1.005 -0.651 1.00 0.00 16 ASN A CA 5
ATOM 2847 C C . ASN A 1 16 ? -9.482 0.999 -0.719 1.00 0.00 16 ASN A C 5
ATOM 2848 O O . ASN A 1 16 ? -8.803 1.358 0.244 1.00 0.00 16 ASN A O 5
ATOM 2859 N N . LYS A 1 17 ? -8.952 0.591 -1.867 1.00 0.00 17 LYS A N 5
ATOM 2860 C CA . LYS A 1 17 ? -7.508 0.535 -2.072 1.00 0.00 17 LYS A CA 5
ATOM 2861 C C . LYS A 1 17 ? -6.819 -0.223 -0.941 1.00 0.00 17 LYS A C 5
ATOM 2862 O O . LYS A 1 17 ? -5.740 0.161 -0.489 1.00 0.00 17 LYS A O 5
ATOM 2881 N N . ALA A 1 18 ? -7.446 -1.304 -0.491 1.00 0.00 18 ALA A N 5
ATOM 2882 C CA . ALA A 1 18 ? -6.888 -2.115 0.582 1.00 0.00 18 ALA A CA 5
ATOM 2883 C C . ALA A 1 18 ? -5.535 -2.690 0.178 1.00 0.00 18 ALA A C 5
ATOM 2884 O O . ALA A 1 18 ? -4.489 -2.200 0.602 1.00 0.00 18 ALA A O 5
ATOM 2891 N N . ALA A 1 19 ? -5.563 -3.730 -0.647 1.00 0.00 19 ALA A N 5
ATOM 2892 C CA . ALA A 1 19 ? -4.344 -4.368 -1.111 1.00 0.00 19 ALA A CA 5
ATOM 2893 C C . ALA A 1 19 ? -3.784 -3.660 -2.339 1.00 0.00 19 ALA A C 5
ATOM 2894 O O . ALA A 1 19 ? -2.590 -3.745 -2.626 1.00 0.00 19 ALA A O 5
ATOM 2901 N N . LEU A 1 20 ? -4.652 -2.954 -3.060 1.00 0.00 20 LEU A N 5
ATOM 2902 C CA . LEU A 1 20 ? -4.236 -2.229 -4.254 1.00 0.00 20 LEU A CA 5
ATOM 2903 C C . LEU A 1 20 ? -3.142 -1.222 -3.915 1.00 0.00 20 LEU A C 5
ATOM 2904 O O . LEU A 1 20 ? -2.289 -0.912 -4.748 1.00 0.00 20 LEU A O 5
ATOM 2920 N N . ARG A 1 21 ? -3.173 -0.716 -2.686 1.00 0.00 21 ARG A N 5
ATOM 2921 C CA . ARG A 1 21 ? -2.187 0.251 -2.236 1.00 0.00 21 ARG A CA 5
ATOM 2922 C C . ARG A 1 21 ? -1.060 -0.435 -1.477 1.00 0.00 21 ARG A C 5
ATOM 2923 O O . ARG A 1 21 ? 0.083 0.021 -1.499 1.00 0.00 21 ARG A O 5
ATOM 2944 N N . ASP A 1 22 ? -1.387 -1.534 -0.811 1.00 0.00 22 ASP A N 5
ATOM 2945 C CA . ASP A 1 22 ? -0.394 -2.279 -0.054 1.00 0.00 22 ASP A CA 5
ATOM 2946 C C . ASP A 1 22 ? 0.543 -3.012 -0.994 1.00 0.00 22 ASP A C 5
ATOM 2947 O O . ASP A 1 22 ? 1.733 -3.157 -0.717 1.00 0.00 22 ASP A O 5
ATOM 2956 N N . TYR A 1 23 ? 0.005 -3.447 -2.122 1.00 0.00 23 TYR A N 5
ATOM 2957 C CA . TYR A 1 23 ? 0.805 -4.138 -3.120 1.00 0.00 23 TYR A CA 5
ATOM 2958 C C . TYR A 1 23 ? 1.892 -3.205 -3.625 1.00 0.00 23 TYR A C 5
ATOM 2959 O O . TYR A 1 23 ? 2.988 -3.637 -3.984 1.00 0.00 23 TYR A O 5
ATOM 2977 N N . LEU A 1 24 ? 1.580 -1.915 -3.622 1.00 0.00 24 LEU A N 5
ATOM 2978 C CA . LEU A 1 24 ? 2.524 -0.900 -4.046 1.00 0.00 24 LEU A CA 5
ATOM 2979 C C . LEU A 1 24 ? 3.501 -0.593 -2.919 1.00 0.00 24 LEU A C 5
ATOM 2980 O O . LEU A 1 24 ? 4.639 -0.192 -3.159 1.00 0.00 24 LEU A O 5
ATOM 2996 N N . ARG A 1 25 ? 3.045 -0.792 -1.684 1.00 0.00 25 ARG A N 5
ATOM 2997 C CA . ARG A 1 25 ? 3.875 -0.549 -0.517 1.00 0.00 25 ARG A CA 5
ATOM 2998 C C . ARG A 1 25 ? 4.878 -1.680 -0.320 1.00 0.00 25 ARG A C 5
ATOM 2999 O O . ARG A 1 25 ? 5.963 -1.477 0.223 1.00 0.00 25 ARG A O 5
ATOM 3020 N N . GLN A 1 26 ? 4.503 -2.871 -0.768 1.00 0.00 26 GLN A N 5
ATOM 3021 C CA . GLN A 1 26 ? 5.360 -4.039 -0.647 1.00 0.00 26 GLN A CA 5
ATOM 3022 C C . GLN A 1 26 ? 6.166 -4.267 -1.922 1.00 0.00 26 GLN A C 5
ATOM 3023 O O . GLN A 1 26 ? 7.183 -4.959 -1.907 1.00 0.00 26 GLN A O 5
ATOM 3037 N N . ILE A 1 27 ? 5.711 -3.677 -3.024 1.00 0.00 27 ILE A N 5
ATOM 3038 C CA . ILE A 1 27 ? 6.399 -3.815 -4.301 1.00 0.00 27 ILE A CA 5
ATOM 3039 C C . ILE A 1 27 ? 7.887 -3.519 -4.145 1.00 0.00 27 ILE A C 5
ATOM 3040 O O . ILE A 1 27 ? 8.737 -4.233 -4.677 1.00 0.00 27 ILE A O 5
ATOM 3056 N N . ASN A 1 28 ? 8.186 -2.460 -3.403 1.00 0.00 28 ASN A N 5
ATOM 3057 C CA . ASN A 1 28 ? 9.561 -2.060 -3.162 1.00 0.00 28 ASN A CA 5
ATOM 3058 C C . ASN A 1 28 ? 10.211 -2.954 -2.112 1.00 0.00 28 ASN A C 5
ATOM 3059 O O . ASN A 1 28 ? 11.430 -3.122 -2.101 1.00 0.00 28 ASN A O 5
ATOM 3070 N N . GLU A 1 29 ? 9.394 -3.541 -1.239 1.00 0.00 29 GLU A N 5
ATOM 3071 C CA . GLU A 1 29 ? 9.911 -4.425 -0.209 1.00 0.00 29 GLU A CA 5
ATOM 3072 C C . GLU A 1 29 ? 9.928 -5.868 -0.700 1.00 0.00 29 GLU A C 5
ATOM 3073 O O . GLU A 1 29 ? 9.843 -6.812 0.085 1.00 0.00 29 GLU A O 5
ATOM 3085 N N . TYR A 1 30 ? 10.057 -6.012 -2.009 1.00 0.00 30 TYR A N 5
ATOM 3086 C CA . TYR A 1 30 ? 10.111 -7.312 -2.648 1.00 0.00 30 TYR A CA 5
ATOM 3087 C C . TYR A 1 30 ? 11.329 -7.394 -3.555 1.00 0.00 30 TYR A C 5
ATOM 3088 O O . TYR A 1 30 ? 11.932 -8.454 -3.712 1.00 0.00 30 TYR A O 5
ATOM 3106 N N . PHE A 1 31 ? 11.692 -6.257 -4.138 1.00 0.00 31 PHE A N 5
ATOM 3107 C CA . PHE A 1 31 ? 12.841 -6.179 -5.017 1.00 0.00 31 PHE A CA 5
ATOM 3108 C C . PHE A 1 31 ? 13.993 -5.433 -4.342 1.00 0.00 31 PHE A C 5
ATOM 3109 O O . PHE A 1 31 ? 15.113 -5.417 -4.851 1.00 0.00 31 PHE A O 5
ATOM 3126 N N . ALA A 1 32 ? 13.716 -4.814 -3.193 1.00 0.00 32 ALA A N 5
ATOM 3127 C CA . ALA A 1 32 ? 14.737 -4.075 -2.466 1.00 0.00 32 ALA A CA 5
ATOM 3128 C C . ALA A 1 32 ? 15.827 -5.010 -1.951 1.00 0.00 32 ALA A C 5
ATOM 3129 O O . ALA A 1 32 ? 16.984 -4.612 -1.810 1.00 0.00 32 ALA A O 5
ATOM 3136 N N . ILE A 1 33 ? 15.450 -6.252 -1.670 1.00 0.00 33 ILE A N 5
ATOM 3137 C CA . ILE A 1 33 ? 16.387 -7.239 -1.168 1.00 0.00 33 ILE A CA 5
ATOM 3138 C C . ILE A 1 33 ? 16.895 -8.148 -2.283 1.00 0.00 33 ILE A C 5
ATOM 3139 O O . ILE A 1 33 ? 18.068 -8.094 -2.655 1.00 0.00 33 ILE A O 5
ATOM 3155 N N . ILE A 1 34 ? 16.011 -8.992 -2.807 1.00 0.00 34 ILE A N 5
ATOM 3156 C CA . ILE A 1 34 ? 16.368 -9.916 -3.865 1.00 0.00 34 ILE A CA 5
ATOM 3157 C C . ILE A 1 34 ? 16.636 -9.196 -5.182 1.00 0.00 34 ILE A C 5
ATOM 3158 O O . ILE A 1 34 ? 17.275 -9.745 -6.080 1.00 0.00 34 ILE A O 5
ATOM 3174 N N . GLY A 1 35 ? 16.147 -7.968 -5.296 1.00 0.00 35 GLY A N 5
ATOM 3175 C CA . GLY A 1 35 ? 16.348 -7.199 -6.511 1.00 0.00 35 GLY A CA 5
ATOM 3176 C C . GLY A 1 35 ? 17.555 -6.285 -6.429 1.00 0.00 35 GLY A C 5
ATOM 3177 O O . GLY A 1 35 ? 17.513 -5.146 -6.894 1.00 0.00 35 GLY A O 5
ATOM 3181 N N . ARG A 1 36 ? 18.634 -6.786 -5.836 1.00 0.00 36 ARG A N 5
ATOM 3182 C CA . ARG A 1 36 ? 19.859 -6.008 -5.695 1.00 0.00 36 ARG A CA 5
ATOM 3183 C C . ARG A 1 36 ? 21.090 -6.903 -5.846 1.00 0.00 36 ARG A C 5
ATOM 3184 O O . ARG A 1 36 ? 21.580 -7.465 -4.867 1.00 0.00 36 ARG A O 5
ATOM 3205 N N . PRO A 1 37 ? 21.606 -7.045 -7.080 1.00 0.00 37 PRO A N 5
ATOM 3206 C CA . PRO A 1 37 ? 22.784 -7.878 -7.349 1.00 0.00 37 PRO A CA 5
ATOM 3207 C C . PRO A 1 37 ? 24.052 -7.308 -6.723 1.00 0.00 37 PRO A C 5
ATOM 3208 O O . PRO A 1 37 ? 24.917 -6.776 -7.420 1.00 0.00 37 PRO A O 5
ATOM 3219 N N . ARG A 1 38 ? 24.158 -7.426 -5.404 1.00 0.00 38 ARG A N 5
ATOM 3220 C CA . ARG A 1 38 ? 25.321 -6.925 -4.683 1.00 0.00 38 ARG A CA 5
ATOM 3221 C C . ARG A 1 38 ? 26.589 -7.651 -5.122 1.00 0.00 38 ARG A C 5
ATOM 3222 O O . ARG A 1 38 ? 26.635 -8.880 -5.145 1.00 0.00 38 ARG A O 5
ATOM 3243 N N . PHE A 1 39 ? 27.615 -6.882 -5.470 1.00 0.00 39 PHE A N 5
ATOM 3244 C CA . PHE A 1 39 ? 28.883 -7.454 -5.909 1.00 0.00 39 PHE A CA 5
ATOM 3245 C C . PHE A 1 39 ? 29.843 -7.611 -4.735 1.00 0.00 39 PHE A C 5
ATOM 3246 O O . PHE A 1 39 ? 29.685 -6.969 -3.697 1.00 0.00 39 PHE A O 5
ATOM 3266 N N . PRO A 1 1 ? -27.475 0.680 2.109 1.00 0.00 1 PRO A N 6
ATOM 3267 C CA . PRO A 1 1 ? -26.879 0.573 3.458 1.00 0.00 1 PRO A CA 6
ATOM 3268 C C . PRO A 1 1 ? -27.801 -0.172 4.420 1.00 0.00 1 PRO A C 6
ATOM 3269 O O . PRO A 1 1 ? -27.459 -1.245 4.918 1.00 0.00 1 PRO A O 6
ATOM 3280 N N . ASP A 1 2 ? -28.969 0.406 4.678 1.00 0.00 2 ASP A N 6
ATOM 3281 C CA . ASP A 1 2 ? -29.940 -0.203 5.581 1.00 0.00 2 ASP A CA 6
ATOM 3282 C C . ASP A 1 2 ? -31.338 0.360 5.335 1.00 0.00 2 ASP A C 6
ATOM 3283 O O . ASP A 1 2 ? -31.565 1.562 5.466 1.00 0.00 2 ASP A O 6
ATOM 3292 N N . LYS A 1 3 ? -32.269 -0.519 4.981 1.00 0.00 3 LYS A N 6
ATOM 3293 C CA . LYS A 1 3 ? -33.644 -0.112 4.718 1.00 0.00 3 LYS A CA 6
ATOM 3294 C C . LYS A 1 3 ? -34.518 -1.320 4.401 1.00 0.00 3 LYS A C 6
ATOM 3295 O O . LYS A 1 3 ? -35.588 -1.496 4.986 1.00 0.00 3 LYS A O 6
ATOM 3314 N N . ASP A 1 4 ? -34.056 -2.152 3.474 1.00 0.00 4 ASP A N 6
ATOM 3315 C CA . ASP A 1 4 ? -34.796 -3.346 3.079 1.00 0.00 4 ASP A CA 6
ATOM 3316 C C . ASP A 1 4 ? -33.937 -4.255 2.206 1.00 0.00 4 ASP A C 6
ATOM 3317 O O . ASP A 1 4 ? -33.759 -5.436 2.508 1.00 0.00 4 ASP A O 6
ATOM 3326 N N . PHE A 1 5 ? -33.405 -3.697 1.124 1.00 0.00 5 PHE A N 6
ATOM 3327 C CA . PHE A 1 5 ? -32.563 -4.457 0.207 1.00 0.00 5 PHE A CA 6
ATOM 3328 C C . PHE A 1 5 ? -31.914 -3.535 -0.823 1.00 0.00 5 PHE A C 6
ATOM 3329 O O . PHE A 1 5 ? -32.418 -3.376 -1.935 1.00 0.00 5 PHE A O 6
ATOM 3346 N N . ILE A 1 6 ? -30.793 -2.930 -0.442 1.00 0.00 6 ILE A N 6
ATOM 3347 C CA . ILE A 1 6 ? -30.074 -2.024 -1.327 1.00 0.00 6 ILE A CA 6
ATOM 3348 C C . ILE A 1 6 ? -28.598 -1.940 -0.948 1.00 0.00 6 ILE A C 6
ATOM 3349 O O . ILE A 1 6 ? -28.185 -1.055 -0.200 1.00 0.00 6 ILE A O 6
ATOM 3365 N N . VAL A 1 7 ? -27.806 -2.871 -1.471 1.00 0.00 7 VAL A N 6
ATOM 3366 C CA . VAL A 1 7 ? -26.383 -2.907 -1.193 1.00 0.00 7 VAL A CA 6
ATOM 3367 C C . VAL A 1 7 ? -25.572 -3.059 -2.477 1.00 0.00 7 VAL A C 6
ATOM 3368 O O . VAL A 1 7 ? -24.681 -3.904 -2.568 1.00 0.00 7 VAL A O 6
ATOM 3381 N N . ASN A 1 8 ? -25.888 -2.233 -3.470 1.00 0.00 8 ASN A N 6
ATOM 3382 C CA . ASN A 1 8 ? -25.190 -2.273 -4.749 1.00 0.00 8 ASN A CA 6
ATOM 3383 C C . ASN A 1 8 ? -24.952 -0.863 -5.285 1.00 0.00 8 ASN A C 6
ATOM 3384 O O . ASN A 1 8 ? -25.328 -0.543 -6.411 1.00 0.00 8 ASN A O 6
ATOM 3395 N N . PRO A 1 9 ? -24.319 0.006 -4.476 1.00 0.00 9 PRO A N 6
ATOM 3396 C CA . PRO A 1 9 ? -24.032 1.388 -4.872 1.00 0.00 9 PRO A CA 6
ATOM 3397 C C . PRO A 1 9 ? -22.968 1.471 -5.961 1.00 0.00 9 PRO A C 6
ATOM 3398 O O . PRO A 1 9 ? -21.773 1.545 -5.672 1.00 0.00 9 PRO A O 6
ATOM 3409 N N . SER A 1 10 ? -23.410 1.460 -7.215 1.00 0.00 10 SER A N 6
ATOM 3410 C CA . SER A 1 10 ? -22.498 1.536 -8.351 1.00 0.00 10 SER A CA 6
ATOM 3411 C C . SER A 1 10 ? -21.568 0.327 -8.389 1.00 0.00 10 SER A C 6
ATOM 3412 O O . SER A 1 10 ? -20.375 0.457 -8.660 1.00 0.00 10 SER A O 6
ATOM 3420 N N . ASP A 1 11 ? -22.123 -0.849 -8.117 1.00 0.00 11 ASP A N 6
ATOM 3421 C CA . ASP A 1 11 ? -21.344 -2.083 -8.122 1.00 0.00 11 ASP A CA 6
ATOM 3422 C C . ASP A 1 11 ? -20.179 -1.999 -7.139 1.00 0.00 11 ASP A C 6
ATOM 3423 O O . ASP A 1 11 ? -19.024 -2.215 -7.508 1.00 0.00 11 ASP A O 6
ATOM 3432 N N . LEU A 1 12 ? -20.492 -1.686 -5.886 1.00 0.00 12 LEU A N 6
ATOM 3433 C CA . LEU A 1 12 ? -19.474 -1.575 -4.848 1.00 0.00 12 LEU A CA 6
ATOM 3434 C C . LEU A 1 12 ? -19.681 -2.637 -3.773 1.00 0.00 12 LEU A C 6
ATOM 3435 O O . LEU A 1 12 ? -20.513 -2.476 -2.881 1.00 0.00 12 LEU A O 6
ATOM 3451 N N . VAL A 1 13 ? -18.922 -3.722 -3.869 1.00 0.00 13 VAL A N 6
ATOM 3452 C CA . VAL A 1 13 ? -19.026 -4.813 -2.909 1.00 0.00 13 VAL A CA 6
ATOM 3453 C C . VAL A 1 13 ? -17.700 -5.560 -2.784 1.00 0.00 13 VAL A C 6
ATOM 3454 O O . VAL A 1 13 ? -17.489 -6.583 -3.436 1.00 0.00 13 VAL A O 6
ATOM 3467 N N . LEU A 1 14 ? -16.813 -5.039 -1.944 1.00 0.00 14 LEU A N 6
ATOM 3468 C CA . LEU A 1 14 ? -15.507 -5.654 -1.728 1.00 0.00 14 LEU A CA 6
ATOM 3469 C C . LEU A 1 14 ? -14.691 -5.666 -3.017 1.00 0.00 14 LEU A C 6
ATOM 3470 O O . LEU A 1 14 ? -14.622 -6.682 -3.709 1.00 0.00 14 LEU A O 6
ATOM 3486 N N . ASP A 1 15 ? -14.073 -4.532 -3.332 1.00 0.00 15 ASP A N 6
ATOM 3487 C CA . ASP A 1 15 ? -13.264 -4.410 -4.532 1.00 0.00 15 ASP A CA 6
ATOM 3488 C C . ASP A 1 15 ? -11.790 -4.692 -4.241 1.00 0.00 15 ASP A C 6
ATOM 3489 O O . ASP A 1 15 ? -10.913 -4.299 -5.010 1.00 0.00 15 ASP A O 6
ATOM 3498 N N . ASN A 1 16 ? -11.525 -5.374 -3.125 1.00 0.00 16 ASN A N 6
ATOM 3499 C CA . ASN A 1 16 ? -10.159 -5.713 -2.727 1.00 0.00 16 ASN A CA 6
ATOM 3500 C C . ASN A 1 16 ? -9.208 -4.532 -2.920 1.00 0.00 16 ASN A C 6
ATOM 3501 O O . ASN A 1 16 ? -8.162 -4.661 -3.558 1.00 0.00 16 ASN A O 6
ATOM 3512 N N . LYS A 1 17 ? -9.579 -3.382 -2.367 1.00 0.00 17 LYS A N 6
ATOM 3513 C CA . LYS A 1 17 ? -8.764 -2.184 -2.479 1.00 0.00 17 LYS A CA 6
ATOM 3514 C C . LYS A 1 17 ? -7.878 -2.008 -1.250 1.00 0.00 17 LYS A C 6
ATOM 3515 O O . LYS A 1 17 ? -7.630 -0.887 -0.805 1.00 0.00 17 LYS A O 6
ATOM 3534 N N . ALA A 1 18 ? -7.399 -3.122 -0.714 1.00 0.00 18 ALA A N 6
ATOM 3535 C CA . ALA A 1 18 ? -6.538 -3.098 0.454 1.00 0.00 18 ALA A CA 6
ATOM 3536 C C . ALA A 1 18 ? -5.078 -3.263 0.054 1.00 0.00 18 ALA A C 6
ATOM 3537 O O . ALA A 1 18 ? -4.241 -2.409 0.347 1.00 0.00 18 ALA A O 6
ATOM 3544 N N . ALA A 1 19 ? -4.779 -4.368 -0.621 1.00 0.00 19 ALA A N 6
ATOM 3545 C CA . ALA A 1 19 ? -3.424 -4.647 -1.066 1.00 0.00 19 ALA A CA 6
ATOM 3546 C C . ALA A 1 19 ? -3.047 -3.784 -2.266 1.00 0.00 19 ALA A C 6
ATOM 3547 O O . ALA A 1 19 ? -1.867 -3.599 -2.558 1.00 0.00 19 ALA A O 6
ATOM 3554 N N . LEU A 1 20 ? -4.053 -3.254 -2.958 1.00 0.00 20 LEU A N 6
ATOM 3555 C CA . LEU A 1 20 ? -3.809 -2.408 -4.121 1.00 0.00 20 LEU A CA 6
ATOM 3556 C C . LEU A 1 20 ? -2.905 -1.239 -3.752 1.00 0.00 20 LEU A C 6
ATOM 3557 O O . LEU A 1 20 ? -2.074 -0.807 -4.550 1.00 0.00 20 LEU A O 6
ATOM 3573 N N . ARG A 1 21 ? -3.071 -0.735 -2.533 1.00 0.00 21 ARG A N 6
ATOM 3574 C CA . ARG A 1 21 ? -2.271 0.375 -2.054 1.00 0.00 21 ARG A CA 6
ATOM 3575 C C . ARG A 1 21 ? -1.001 -0.125 -1.382 1.00 0.00 21 ARG A C 6
ATOM 3576 O O . ARG A 1 21 ? 0.045 0.519 -1.446 1.00 0.00 21 ARG A O 6
ATOM 3597 N N . ASP A 1 22 ? -1.099 -1.282 -0.746 1.00 0.00 22 ASP A N 6
ATOM 3598 C CA . ASP A 1 22 ? 0.047 -1.873 -0.072 1.00 0.00 22 ASP A CA 6
ATOM 3599 C C . ASP A 1 22 ? 1.054 -2.371 -1.091 1.00 0.00 22 ASP A C 6
ATOM 3600 O O . ASP A 1 22 ? 2.261 -2.349 -0.851 1.00 0.00 22 ASP A O 6
ATOM 3609 N N . TYR A 1 23 ? 0.552 -2.795 -2.241 1.00 0.00 23 TYR A N 6
ATOM 3610 C CA . TYR A 1 23 ? 1.412 -3.269 -3.312 1.00 0.00 23 TYR A CA 6
ATOM 3611 C C . TYR A 1 23 ? 2.330 -2.144 -3.755 1.00 0.00 23 TYR A C 6
ATOM 3612 O O . TYR A 1 23 ? 3.469 -2.371 -4.164 1.00 0.00 23 TYR A O 6
ATOM 3630 N N . LEU A 1 24 ? 1.822 -0.921 -3.649 1.00 0.00 24 LEU A N 6
ATOM 3631 C CA . LEU A 1 24 ? 2.584 0.257 -4.012 1.00 0.00 24 LEU A CA 6
ATOM 3632 C C . LEU A 1 24 ? 3.532 0.642 -2.886 1.00 0.00 24 LEU A C 6
ATOM 3633 O O . LEU A 1 24 ? 4.601 1.20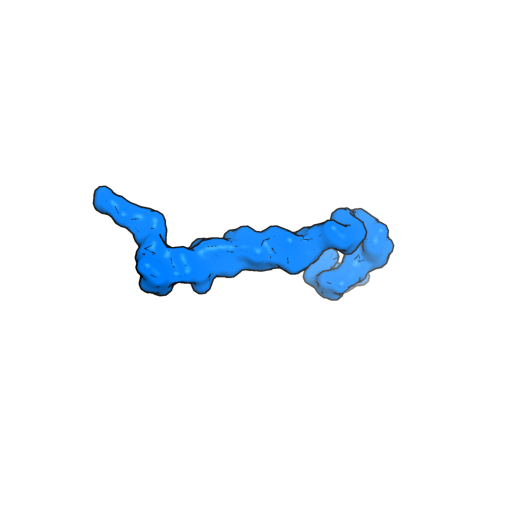6 -3.121 1.00 0.00 24 LEU A O 6
ATOM 3649 N N . ARG A 1 25 ? 3.135 0.327 -1.657 1.00 0.00 25 ARG A N 6
ATOM 3650 C CA . ARG A 1 25 ? 3.947 0.631 -0.492 1.00 0.00 25 ARG A CA 6
ATOM 3651 C C . ARG A 1 25 ? 5.017 -0.435 -0.282 1.00 0.00 25 ARG A C 6
ATOM 3652 O O . ARG A 1 25 ? 6.060 -0.176 0.318 1.00 0.00 25 ARG A O 6
ATOM 3673 N N . GLN A 1 26 ? 4.748 -1.638 -0.779 1.00 0.00 26 GLN A N 6
ATOM 3674 C CA . GLN A 1 26 ? 5.677 -2.745 -0.651 1.00 0.00 26 GLN A CA 6
ATOM 3675 C C . GLN A 1 26 ? 6.468 -2.965 -1.939 1.00 0.00 26 GLN A C 6
ATOM 3676 O O . GLN A 1 26 ? 7.342 -3.829 -1.998 1.00 0.00 26 GLN A O 6
ATOM 3690 N N . ILE A 1 27 ? 6.160 -2.182 -2.975 1.00 0.00 27 ILE A N 6
ATOM 3691 C CA . ILE A 1 27 ? 6.851 -2.300 -4.254 1.00 0.00 27 ILE A CA 6
ATOM 3692 C C . ILE A 1 27 ? 8.364 -2.295 -4.057 1.00 0.00 27 ILE A C 6
ATOM 3693 O O . ILE A 1 27 ? 9.083 -3.110 -4.634 1.00 0.00 27 ILE A O 6
ATOM 3709 N N . ASN A 1 28 ? 8.833 -1.368 -3.232 1.00 0.00 28 ASN A N 6
ATOM 3710 C CA . ASN A 1 28 ? 10.254 -1.248 -2.945 1.00 0.00 28 ASN A CA 6
ATOM 3711 C C . ASN A 1 28 ? 10.694 -2.303 -1.940 1.00 0.00 28 ASN A C 6
ATOM 3712 O O . ASN A 1 28 ? 11.851 -2.725 -1.941 1.00 0.00 28 ASN A O 6
ATOM 3723 N N . GLU A 1 29 ? 9.769 -2.739 -1.092 1.00 0.00 29 GLU A N 6
ATOM 3724 C CA . GLU A 1 29 ? 10.076 -3.758 -0.103 1.00 0.00 29 GLU A CA 6
ATOM 3725 C C . GLU A 1 29 ? 9.810 -5.147 -0.666 1.00 0.00 29 GLU A C 6
ATOM 3726 O O . GLU A 1 29 ? 9.549 -6.098 0.069 1.00 0.00 29 GLU A O 6
ATOM 3738 N N . TYR A 1 30 ? 9.904 -5.243 -1.982 1.00 0.00 30 TYR A N 6
ATOM 3739 C CA . TYR A 1 30 ? 9.708 -6.489 -2.690 1.00 0.00 30 TYR A CA 6
ATOM 3740 C C . TYR A 1 30 ? 10.948 -6.802 -3.515 1.00 0.00 30 TYR A C 6
ATOM 3741 O O . TYR A 1 30 ? 11.330 -7.960 -3.676 1.00 0.00 30 TYR A O 6
ATOM 3759 N N . PHE A 1 31 ? 11.579 -5.748 -4.021 1.00 0.00 31 PHE A N 6
ATOM 3760 C CA . PHE A 1 31 ? 12.785 -5.886 -4.813 1.00 0.00 31 PHE A CA 6
ATOM 3761 C C . PHE A 1 31 ? 14.013 -5.999 -3.912 1.00 0.00 31 PHE A C 6
ATOM 3762 O O . PHE A 1 31 ? 15.066 -6.465 -4.344 1.00 0.00 31 PHE A O 6
ATOM 3779 N N . ALA A 1 32 ? 13.871 -5.572 -2.659 1.00 0.00 32 ALA A N 6
ATOM 3780 C CA . ALA A 1 32 ? 14.974 -5.633 -1.707 1.00 0.00 32 ALA A CA 6
ATOM 3781 C C . ALA A 1 32 ? 15.441 -7.071 -1.503 1.00 0.00 32 ALA A C 6
ATOM 3782 O O . ALA A 1 32 ? 16.635 -7.330 -1.352 1.00 0.00 32 ALA A O 6
ATOM 3789 N N . ILE A 1 33 ? 14.492 -8.001 -1.494 1.00 0.00 33 ILE A N 6
ATOM 3790 C CA . ILE A 1 33 ? 14.800 -9.408 -1.304 1.00 0.00 33 ILE A CA 6
ATOM 3791 C C . ILE A 1 33 ? 15.256 -10.062 -2.605 1.00 0.00 33 ILE A C 6
ATOM 3792 O O . ILE A 1 33 ? 16.415 -10.454 -2.741 1.00 0.00 33 ILE A O 6
ATOM 3808 N N . ILE A 1 34 ? 14.335 -10.182 -3.556 1.00 0.00 34 ILE A N 6
ATOM 3809 C CA . ILE A 1 34 ? 14.631 -10.790 -4.839 1.00 0.00 34 ILE A CA 6
ATOM 3810 C C . ILE A 1 34 ? 15.672 -9.991 -5.619 1.00 0.00 34 ILE A C 6
ATOM 3811 O O . ILE A 1 34 ? 16.261 -10.495 -6.576 1.00 0.00 34 ILE A O 6
ATOM 3827 N N . GLY A 1 35 ? 15.898 -8.746 -5.209 1.00 0.00 35 GLY A N 6
ATOM 3828 C CA . GLY A 1 35 ? 16.869 -7.907 -5.888 1.00 0.00 35 GLY A CA 6
ATOM 3829 C C . GLY A 1 35 ? 18.234 -8.562 -5.987 1.00 0.00 35 GLY A C 6
ATOM 3830 O O . GLY A 1 35 ? 19.009 -8.263 -6.897 1.00 0.00 35 GLY A O 6
ATOM 3834 N N . ARG A 1 36 ? 18.528 -9.456 -5.051 1.00 0.00 36 ARG A N 6
ATOM 3835 C CA . ARG A 1 36 ? 19.809 -10.155 -5.037 1.00 0.00 36 ARG A CA 6
ATOM 3836 C C . ARG A 1 36 ? 19.633 -11.605 -4.589 1.00 0.00 36 ARG A C 6
ATOM 3837 O O . ARG A 1 36 ? 19.869 -11.938 -3.427 1.00 0.00 36 ARG A O 6
ATOM 3858 N N . PRO A 1 37 ? 19.213 -12.490 -5.511 1.00 0.00 37 PRO A N 6
ATOM 3859 C CA . PRO A 1 37 ? 19.008 -13.911 -5.204 1.00 0.00 37 PRO A CA 6
ATOM 3860 C C . PRO A 1 37 ? 20.269 -14.571 -4.658 1.00 0.00 37 PRO A C 6
ATOM 3861 O O . PRO A 1 37 ? 21.313 -13.932 -4.538 1.00 0.00 37 PRO A O 6
ATOM 3872 N N . ARG A 1 38 ? 20.164 -15.854 -4.332 1.00 0.00 38 ARG A N 6
ATOM 3873 C CA . ARG A 1 38 ? 21.300 -16.602 -3.800 1.00 0.00 38 ARG A CA 6
ATOM 3874 C C . ARG A 1 38 ? 20.926 -18.062 -3.562 1.00 0.00 38 ARG A C 6
ATOM 3875 O O . ARG A 1 38 ? 20.595 -18.455 -2.442 1.00 0.00 38 ARG A O 6
ATOM 3896 N N . PHE A 1 39 ? 20.980 -18.862 -4.622 1.00 0.00 39 PHE A N 6
ATOM 3897 C CA . PHE A 1 39 ? 20.649 -20.279 -4.530 1.00 0.00 39 PHE A CA 6
ATOM 3898 C C . PHE A 1 39 ? 19.207 -20.473 -4.073 1.00 0.00 39 PHE A C 6
ATOM 3899 O O . PHE A 1 39 ? 18.498 -19.507 -3.787 1.00 0.00 39 PHE A O 6
ATOM 3919 N N . PRO A 1 1 ? -10.855 -28.773 -20.792 1.00 0.00 1 PRO A N 7
ATOM 3920 C CA . PRO A 1 1 ? -9.393 -28.548 -20.780 1.00 0.00 1 PRO A CA 7
ATOM 3921 C C . PRO A 1 1 ? -8.979 -27.596 -19.660 1.00 0.00 1 PRO A C 7
ATOM 3922 O O . PRO A 1 1 ? -9.825 -27.040 -18.960 1.00 0.00 1 PRO A O 7
ATOM 3933 N N . ASP A 1 2 ? -7.673 -27.415 -19.498 1.00 0.00 2 ASP A N 7
ATOM 3934 C CA . ASP A 1 2 ? -7.145 -26.531 -18.465 1.00 0.00 2 ASP A CA 7
ATOM 3935 C C . ASP A 1 2 ? -7.088 -25.091 -18.961 1.00 0.00 2 ASP A C 7
ATOM 3936 O O . ASP A 1 2 ? -7.517 -24.790 -20.075 1.00 0.00 2 ASP A O 7
ATOM 3945 N N . LYS A 1 3 ? -6.556 -24.202 -18.127 1.00 0.00 3 LYS A N 7
ATOM 3946 C CA . LYS A 1 3 ? -6.443 -22.793 -18.483 1.00 0.00 3 LYS A CA 7
ATOM 3947 C C . LYS A 1 3 ? -5.590 -22.040 -17.467 1.00 0.00 3 LYS A C 7
ATOM 3948 O O . LYS A 1 3 ? -4.556 -21.468 -17.812 1.00 0.00 3 LYS A O 7
ATOM 3967 N N . ASP A 1 4 ? -6.030 -22.043 -16.213 1.00 0.00 4 ASP A N 7
ATOM 3968 C CA . ASP A 1 4 ? -5.308 -21.360 -15.147 1.00 0.00 4 ASP A CA 7
ATOM 3969 C C . ASP A 1 4 ? -5.951 -21.629 -13.791 1.00 0.00 4 ASP A C 7
ATOM 3970 O O . ASP A 1 4 ? -5.259 -21.841 -12.796 1.00 0.00 4 ASP A O 7
ATOM 3979 N N . PHE A 1 5 ? -7.280 -21.619 -13.759 1.00 0.00 5 PHE A N 7
ATOM 3980 C CA . PHE A 1 5 ? -8.018 -21.863 -12.524 1.00 0.00 5 PHE A CA 7
ATOM 3981 C C . PHE A 1 5 ? -7.692 -20.801 -11.479 1.00 0.00 5 PHE A C 7
ATOM 3982 O O . PHE A 1 5 ? -6.738 -20.941 -10.713 1.00 0.00 5 PHE A O 7
ATOM 3999 N N . ILE A 1 6 ? -8.491 -19.739 -11.453 1.00 0.00 6 ILE A N 7
ATOM 4000 C CA . ILE A 1 6 ? -8.290 -18.654 -10.501 1.00 0.00 6 ILE A CA 7
ATOM 4001 C C . ILE A 1 6 ? -9.578 -18.342 -9.745 1.00 0.00 6 ILE A C 7
ATOM 4002 O O . ILE A 1 6 ? -10.095 -17.225 -9.806 1.00 0.00 6 ILE A O 7
ATOM 4018 N N . VAL A 1 7 ? -10.097 -19.340 -9.035 1.00 0.00 7 VAL A N 7
ATOM 4019 C CA . VAL A 1 7 ? -11.323 -19.181 -8.273 1.00 0.00 7 VAL A CA 7
ATOM 4020 C C . VAL A 1 7 ? -11.041 -18.631 -6.875 1.00 0.00 7 VAL A C 7
ATOM 4021 O O . VAL A 1 7 ? -11.474 -19.199 -5.873 1.00 0.00 7 VAL A O 7
ATOM 4034 N N . ASN A 1 8 ? -10.313 -17.520 -6.816 1.00 0.00 8 ASN A N 7
ATOM 4035 C CA . ASN A 1 8 ? -9.976 -16.896 -5.541 1.00 0.00 8 ASN A CA 7
ATOM 4036 C C . ASN A 1 8 ? -10.288 -15.401 -5.569 1.00 0.00 8 ASN A C 7
ATOM 4037 O O . ASN A 1 8 ? -10.285 -14.779 -6.631 1.00 0.00 8 ASN A O 7
ATOM 4048 N N . PRO A 1 9 ? -10.564 -14.798 -4.398 1.00 0.00 9 PRO A N 7
ATOM 4049 C CA . PRO A 1 9 ? -10.880 -13.373 -4.290 1.00 0.00 9 PRO A CA 7
ATOM 4050 C C . PRO A 1 9 ? -9.632 -12.493 -4.343 1.00 0.00 9 PRO A C 7
ATOM 4051 O O . PRO A 1 9 ? -9.432 -11.632 -3.486 1.00 0.00 9 PRO A O 7
ATOM 4062 N N . SER A 1 10 ? -8.797 -12.708 -5.355 1.00 0.00 10 SER A N 7
ATOM 4063 C CA . SER A 1 10 ? -7.572 -11.930 -5.517 1.00 0.00 10 SER A CA 7
ATOM 4064 C C . SER A 1 10 ? -6.739 -11.943 -4.236 1.00 0.00 10 SER A C 7
ATOM 4065 O O . SER A 1 10 ? -6.157 -10.930 -3.853 1.00 0.00 10 SER A O 7
ATOM 4073 N N . ASP A 1 11 ? -6.690 -13.099 -3.583 1.00 0.00 11 ASP A N 7
ATOM 4074 C CA . ASP A 1 11 ? -5.930 -13.249 -2.346 1.00 0.00 11 ASP A CA 7
ATOM 4075 C C . ASP A 1 11 ? -6.486 -12.345 -1.250 1.00 0.00 11 ASP A C 7
ATOM 4076 O O . ASP A 1 11 ? -5.732 -11.692 -0.527 1.00 0.00 11 ASP A O 7
ATOM 4085 N N . LEU A 1 12 ? -7.809 -12.316 -1.128 1.00 0.00 12 LEU A N 7
ATOM 4086 C CA . LEU A 1 12 ? -8.466 -11.494 -0.118 1.00 0.00 12 LEU A CA 7
ATOM 4087 C C . LEU A 1 12 ? -8.136 -10.018 -0.314 1.00 0.00 12 LEU A C 7
ATOM 4088 O O . LEU A 1 12 ? -7.061 -9.556 0.068 1.00 0.00 12 LEU A O 7
ATOM 4104 N N . VAL A 1 13 ? -9.068 -9.284 -0.913 1.00 0.00 13 VAL A N 7
ATOM 4105 C CA . VAL A 1 13 ? -8.878 -7.859 -1.160 1.00 0.00 13 VAL A CA 7
ATOM 4106 C C . VAL A 1 13 ? -10.218 -7.133 -1.247 1.00 0.00 13 VAL A C 7
ATOM 4107 O O . VAL A 1 13 ? -10.650 -6.730 -2.326 1.00 0.00 13 VAL A O 7
ATOM 4120 N N . LEU A 1 14 ? -10.870 -6.969 -0.100 1.00 0.00 14 LEU A N 7
ATOM 4121 C CA . LEU A 1 14 ? -12.154 -6.293 -0.041 1.00 0.00 14 LEU A CA 7
ATOM 4122 C C . LEU A 1 14 ? -12.199 -5.311 1.125 1.00 0.00 14 LEU A C 7
ATOM 4123 O O . LEU A 1 14 ? -12.816 -5.584 2.154 1.00 0.00 14 LEU A O 7
ATOM 4139 N N . ASP A 1 15 ? -11.543 -4.168 0.954 1.00 0.00 15 ASP A N 7
ATOM 4140 C CA . ASP A 1 15 ? -11.508 -3.146 1.987 1.00 0.00 15 ASP A CA 7
ATOM 4141 C C . ASP A 1 15 ? -11.191 -1.779 1.389 1.00 0.00 15 ASP A C 7
ATOM 4142 O O . ASP A 1 15 ? -10.268 -1.093 1.833 1.00 0.00 15 ASP A O 7
ATOM 4151 N N . ASN A 1 16 ? -11.965 -1.391 0.376 1.00 0.00 16 ASN A N 7
ATOM 4152 C CA . ASN A 1 16 ? -11.784 -0.105 -0.297 1.00 0.00 16 ASN A CA 7
ATOM 4153 C C . ASN A 1 16 ? -10.309 0.193 -0.560 1.00 0.00 16 ASN A C 7
ATOM 4154 O O . ASN A 1 16 ? -9.651 0.871 0.229 1.00 0.00 16 ASN A O 7
ATOM 4165 N N . LYS A 1 17 ? -9.798 -0.315 -1.679 1.00 0.00 17 LYS A N 7
ATOM 4166 C CA . LYS A 1 17 ? -8.404 -0.101 -2.055 1.00 0.00 17 LYS A CA 7
ATOM 4167 C C . LYS A 1 17 ? -7.455 -0.564 -0.951 1.00 0.00 17 LYS A C 7
ATOM 4168 O O . LYS A 1 17 ? -6.560 0.172 -0.538 1.00 0.00 17 LYS A O 7
ATOM 4187 N N . ALA A 1 18 ? -7.656 -1.790 -0.480 1.00 0.00 18 ALA A N 7
ATOM 4188 C CA . ALA A 1 18 ? -6.818 -2.349 0.571 1.00 0.00 18 ALA A CA 7
ATOM 4189 C C . ALA A 1 18 ? -5.431 -2.697 0.043 1.00 0.00 18 ALA A C 7
ATOM 4190 O O . ALA A 1 18 ? -4.466 -1.967 0.271 1.00 0.00 18 ALA A O 7
ATOM 4197 N N . ALA A 1 19 ? -5.336 -3.820 -0.664 1.00 0.00 19 ALA A N 7
ATOM 4198 C CA . ALA A 1 19 ? -4.069 -4.267 -1.223 1.00 0.00 19 ALA A CA 7
ATOM 4199 C C . ALA A 1 19 ? -3.641 -3.399 -2.404 1.00 0.00 19 ALA A C 7
ATOM 4200 O O . ALA A 1 19 ? -2.480 -3.425 -2.811 1.00 0.00 19 ALA A O 7
ATOM 4207 N N . LEU A 1 20 ? -4.581 -2.636 -2.954 1.00 0.00 20 LEU A N 7
ATOM 4208 C CA . LEU A 1 20 ? -4.289 -1.764 -4.088 1.00 0.00 20 LEU A CA 7
ATOM 4209 C C . LEU A 1 20 ? -3.143 -0.813 -3.760 1.00 0.00 20 LEU A C 7
ATOM 4210 O O . LEU A 1 20 ? -2.343 -0.466 -4.629 1.00 0.00 20 LEU A O 7
ATOM 4226 N N . ARG A 1 21 ? -3.068 -0.396 -2.500 1.00 0.00 21 ARG A N 7
ATOM 4227 C CA . ARG A 1 21 ? -2.024 0.509 -2.061 1.00 0.00 21 ARG A CA 7
ATOM 4228 C C . ARG A 1 21 ? -0.895 -0.250 -1.376 1.00 0.00 21 ARG A C 7
ATOM 4229 O O . ARG A 1 21 ? 0.263 0.163 -1.424 1.00 0.00 21 ARG A O 7
ATOM 4250 N N . ASP A 1 22 ? -1.241 -1.363 -0.745 1.00 0.00 22 ASP A N 7
ATOM 4251 C CA . ASP A 1 22 ? -0.257 -2.182 -0.058 1.00 0.00 22 ASP A CA 7
ATOM 4252 C C . ASP A 1 22 ? 0.622 -2.906 -1.060 1.00 0.00 22 ASP A C 7
ATOM 4253 O O . ASP A 1 22 ? 1.823 -3.071 -0.847 1.00 0.00 22 ASP A O 7
ATOM 4262 N N . TYR A 1 23 ? 0.020 -3.312 -2.165 1.00 0.00 23 TYR A N 7
ATOM 4263 C CA . TYR A 1 23 ? 0.757 -3.993 -3.218 1.00 0.00 23 TYR A CA 7
ATOM 4264 C C . TYR A 1 23 ? 1.847 -3.076 -3.741 1.00 0.00 23 TYR A C 7
ATOM 4265 O O . TYR A 1 23 ? 2.924 -3.524 -4.137 1.00 0.00 23 TYR A O 7
ATOM 4283 N N . LEU A 1 24 ? 1.562 -1.781 -3.712 1.00 0.00 24 LEU A N 7
ATOM 4284 C CA . LEU A 1 24 ? 2.512 -0.780 -4.150 1.00 0.00 24 LEU A CA 7
ATOM 4285 C C . LEU A 1 24 ? 3.518 -0.492 -3.041 1.00 0.00 24 LEU A C 7
ATOM 4286 O O . LEU A 1 24 ? 4.646 -0.076 -3.303 1.00 0.00 24 LEU A O 7
ATOM 4302 N N . ARG A 1 25 ? 3.099 -0.723 -1.799 1.00 0.00 25 ARG A N 7
ATOM 4303 C CA . ARG A 1 25 ? 3.960 -0.496 -0.650 1.00 0.00 25 ARG A CA 7
ATOM 4304 C C . ARG A 1 25 ? 4.925 -1.660 -0.457 1.00 0.00 25 ARG A C 7
ATOM 4305 O O . ARG A 1 25 ? 6.015 -1.493 0.087 1.00 0.00 25 ARG A O 7
ATOM 4326 N N . GLN A 1 26 ? 4.512 -2.840 -0.906 1.00 0.00 26 GLN A N 7
ATOM 4327 C CA . GLN A 1 26 ? 5.335 -4.033 -0.784 1.00 0.00 26 GLN A CA 7
ATOM 4328 C C . GLN A 1 26 ? 6.144 -4.276 -2.052 1.00 0.00 26 GLN A C 7
ATOM 4329 O O . GLN A 1 26 ? 7.162 -4.968 -2.026 1.00 0.00 26 GLN A O 7
ATOM 4343 N N . ILE A 1 27 ? 5.691 -3.701 -3.161 1.00 0.00 27 ILE A N 7
ATOM 4344 C CA . ILE A 1 27 ? 6.381 -3.852 -4.437 1.00 0.00 27 ILE A CA 7
ATOM 4345 C C . ILE A 1 27 ? 7.856 -3.496 -4.294 1.00 0.00 27 ILE A C 7
ATOM 4346 O O . ILE A 1 27 ? 8.730 -4.178 -4.826 1.00 0.00 27 ILE A O 7
ATOM 4362 N N . ASN A 1 28 ? 8.115 -2.419 -3.565 1.00 0.00 28 ASN A N 7
ATOM 4363 C CA . ASN A 1 28 ? 9.472 -1.957 -3.336 1.00 0.00 28 ASN A CA 7
ATOM 4364 C C . ASN A 1 28 ? 10.138 -2.754 -2.223 1.00 0.00 28 ASN A C 7
ATOM 4365 O O . ASN A 1 28 ? 11.364 -2.879 -2.189 1.00 0.00 28 ASN A O 7
ATOM 4376 N N . GLU A 1 29 ? 9.334 -3.308 -1.317 1.00 0.00 29 GLU A N 7
ATOM 4377 C CA . GLU A 1 29 ? 9.869 -4.100 -0.222 1.00 0.00 29 GLU A CA 7
ATOM 4378 C C . GLU A 1 29 ? 9.952 -5.568 -0.612 1.00 0.00 29 GLU A C 7
ATOM 4379 O O . GLU A 1 29 ? 9.905 -6.459 0.236 1.00 0.00 29 GLU A O 7
ATOM 4391 N N . TYR A 1 30 ? 10.099 -5.798 -1.906 1.00 0.00 30 TYR A N 7
ATOM 4392 C CA . TYR A 1 30 ? 10.220 -7.133 -2.453 1.00 0.00 30 TYR A CA 7
ATOM 4393 C C . TYR A 1 30 ? 11.477 -7.222 -3.303 1.00 0.00 30 TYR A C 7
ATOM 4394 O O . TYR A 1 30 ? 12.152 -8.249 -3.332 1.00 0.00 30 TYR A O 7
ATOM 4412 N N . PHE A 1 31 ? 11.786 -6.124 -3.982 1.00 0.00 31 PHE A N 7
ATOM 4413 C CA . PHE A 1 31 ? 12.964 -6.050 -4.823 1.00 0.00 31 PHE A CA 7
ATOM 4414 C C . PHE A 1 31 ? 14.169 -5.552 -4.027 1.00 0.00 31 PHE A C 7
ATOM 4415 O O . PHE A 1 31 ? 15.311 -5.697 -4.462 1.00 0.00 31 PHE A O 7
ATOM 4432 N N . ALA A 1 32 ? 13.911 -4.965 -2.856 1.00 0.00 32 ALA A N 7
ATOM 4433 C CA . ALA A 1 32 ? 14.983 -4.453 -2.011 1.00 0.00 32 ALA A CA 7
ATOM 4434 C C . ALA A 1 32 ? 15.982 -5.552 -1.662 1.00 0.00 32 ALA A C 7
ATOM 4435 O O . ALA A 1 32 ? 17.184 -5.304 -1.566 1.00 0.00 32 ALA A O 7
ATOM 4442 N N . ILE A 1 33 ? 15.476 -6.766 -1.471 1.00 0.00 33 ILE A N 7
ATOM 4443 C CA . ILE A 1 33 ? 16.319 -7.899 -1.129 1.00 0.00 33 ILE A CA 7
ATOM 4444 C C . ILE A 1 33 ? 16.824 -8.615 -2.379 1.00 0.00 33 ILE A C 7
ATOM 4445 O O . ILE A 1 33 ? 18.022 -8.628 -2.657 1.00 0.00 33 ILE A O 7
ATOM 4461 N N . ILE A 1 34 ? 15.901 -9.215 -3.126 1.00 0.00 34 ILE A N 7
ATOM 4462 C CA . ILE A 1 34 ? 16.253 -9.938 -4.343 1.00 0.00 34 ILE A CA 7
ATOM 4463 C C . ILE A 1 34 ? 16.976 -9.037 -5.341 1.00 0.00 34 ILE A C 7
ATOM 4464 O O . ILE A 1 34 ? 17.689 -9.517 -6.222 1.00 0.00 34 ILE A O 7
ATOM 4480 N N . GLY A 1 35 ? 16.788 -7.732 -5.196 1.00 0.00 35 GLY A N 7
ATOM 4481 C CA . GLY A 1 35 ? 17.430 -6.787 -6.090 1.00 0.00 35 GLY A CA 7
ATOM 4482 C C . GLY A 1 35 ? 18.819 -6.398 -5.624 1.00 0.00 35 GLY A C 7
ATOM 4483 O O . GLY A 1 35 ? 19.809 -7.011 -6.021 1.00 0.00 35 GLY A O 7
ATOM 4487 N N . ARG A 1 36 ? 18.889 -5.376 -4.778 1.00 0.00 36 ARG A N 7
ATOM 4488 C CA . ARG A 1 36 ? 20.166 -4.903 -4.254 1.00 0.00 36 ARG A CA 7
ATOM 4489 C C . ARG A 1 36 ? 19.978 -4.232 -2.897 1.00 0.00 36 ARG A C 7
ATOM 4490 O O . ARG A 1 36 ? 18.881 -3.785 -2.564 1.00 0.00 36 ARG A O 7
ATOM 4511 N N . PRO A 1 37 ? 21.052 -4.151 -2.092 1.00 0.00 37 PRO A N 7
ATOM 4512 C CA . PRO A 1 37 ? 20.998 -3.528 -0.765 1.00 0.00 37 PRO A CA 7
ATOM 4513 C C . PRO A 1 37 ?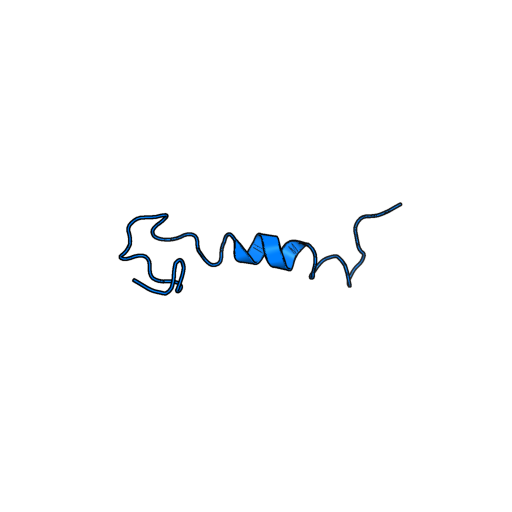 20.552 -2.071 -0.831 1.00 0.00 37 PRO A C 7
ATOM 4514 O O . PRO A 1 37 ? 20.202 -1.566 -1.898 1.00 0.00 37 PRO A O 7
ATOM 4525 N N . ARG A 1 38 ? 20.564 -1.401 0.317 1.00 0.00 38 ARG A N 7
ATOM 4526 C CA . ARG A 1 38 ? 20.161 -0.003 0.389 1.00 0.00 38 ARG A CA 7
ATOM 4527 C C . ARG A 1 38 ? 20.408 0.563 1.783 1.00 0.00 38 ARG A C 7
ATOM 4528 O O . ARG A 1 38 ? 19.760 0.164 2.750 1.00 0.00 38 ARG A O 7
ATOM 4549 N N . PHE A 1 39 ? 21.350 1.495 1.878 1.00 0.00 39 PHE A N 7
ATOM 4550 C CA . PHE A 1 39 ? 21.685 2.118 3.153 1.00 0.00 39 PHE A CA 7
ATOM 4551 C C . PHE A 1 39 ? 21.722 3.636 3.024 1.00 0.00 39 PHE A C 7
ATOM 4552 O O . PHE A 1 39 ? 21.890 4.173 1.927 1.00 0.00 39 PHE A O 7
ATOM 4572 N N . PRO A 1 1 ? 3.495 -2.700 15.449 1.00 0.00 1 PRO A N 8
ATOM 4573 C CA . PRO A 1 1 ? 2.795 -2.986 14.177 1.00 0.00 1 PRO A CA 8
ATOM 4574 C C . PRO A 1 1 ? 3.437 -4.156 13.433 1.00 0.00 1 PRO A C 8
ATOM 4575 O O . PRO A 1 1 ? 2.743 -5.045 12.940 1.00 0.00 1 PRO A O 8
ATOM 4586 N N . ASP A 1 2 ? 4.763 -4.148 13.359 1.00 0.00 2 ASP A N 8
ATOM 4587 C CA . ASP A 1 2 ? 5.497 -5.208 12.677 1.00 0.00 2 ASP A CA 8
ATOM 4588 C C . ASP A 1 2 ? 6.005 -6.247 13.674 1.00 0.00 2 ASP A C 8
ATOM 4589 O O . ASP A 1 2 ? 7.186 -6.593 13.682 1.00 0.00 2 ASP A O 8
ATOM 4598 N N . LYS A 1 3 ? 5.100 -6.742 14.513 1.00 0.00 3 LYS A N 8
ATOM 4599 C CA . LYS A 1 3 ? 5.451 -7.741 15.515 1.00 0.00 3 LYS A CA 8
ATOM 4600 C C . LYS A 1 3 ? 5.934 -9.033 14.861 1.00 0.00 3 LYS A C 8
ATOM 4601 O O . LYS A 1 3 ? 6.687 -9.799 15.463 1.00 0.00 3 LYS A O 8
ATOM 4620 N N . ASP A 1 4 ? 5.494 -9.272 13.629 1.00 0.00 4 ASP A N 8
ATOM 4621 C CA . ASP A 1 4 ? 5.880 -10.474 12.897 1.00 0.00 4 ASP A CA 8
ATOM 4622 C C . ASP A 1 4 ? 5.294 -11.720 13.554 1.00 0.00 4 ASP A C 8
ATOM 4623 O O . ASP A 1 4 ? 6.022 -12.633 13.944 1.00 0.00 4 ASP A O 8
ATOM 4632 N N . PHE A 1 5 ? 3.971 -11.748 13.674 1.00 0.00 5 PHE A N 8
ATOM 4633 C CA . PHE A 1 5 ? 3.281 -12.879 14.285 1.00 0.00 5 PHE A CA 8
ATOM 4634 C C . PHE A 1 5 ? 1.853 -12.988 13.755 1.00 0.00 5 PHE A C 8
ATOM 4635 O O . PHE A 1 5 ? 0.913 -12.478 14.366 1.00 0.00 5 PHE A O 8
ATOM 4652 N N . ILE A 1 6 ? 1.699 -13.658 12.617 1.00 0.00 6 ILE A N 8
ATOM 4653 C CA . ILE A 1 6 ? 0.388 -13.835 12.003 1.00 0.00 6 ILE A CA 8
ATOM 4654 C C . ILE A 1 6 ? -0.357 -12.505 11.901 1.00 0.00 6 ILE A C 8
ATOM 4655 O O . ILE A 1 6 ? -1.189 -12.181 12.747 1.00 0.00 6 ILE A O 8
ATOM 4671 N N . VAL A 1 7 ? -0.045 -11.739 10.859 1.00 0.00 7 VAL A N 8
ATOM 4672 C CA . VAL A 1 7 ? -0.668 -10.452 10.639 1.00 0.00 7 VAL A CA 8
ATOM 4673 C C . VAL A 1 7 ? -1.975 -10.596 9.867 1.00 0.00 7 VAL A C 8
ATOM 4674 O O . VAL A 1 7 ? -2.168 -9.969 8.825 1.00 0.00 7 VAL A O 8
ATOM 4687 N N . ASN A 1 8 ? -2.871 -11.428 10.387 1.00 0.00 8 ASN A N 8
ATOM 4688 C CA . ASN A 1 8 ? -4.163 -11.659 9.750 1.00 0.00 8 ASN A CA 8
ATOM 4689 C C . ASN A 1 8 ? -5.289 -10.983 10.535 1.00 0.00 8 ASN A C 8
ATOM 4690 O O . ASN A 1 8 ? -5.735 -11.501 11.557 1.00 0.00 8 ASN A O 8
ATOM 4701 N N . PRO A 1 9 ? -5.759 -9.811 10.070 1.00 0.00 9 PRO A N 8
ATOM 4702 C CA . PRO A 1 9 ? -6.833 -9.067 10.739 1.00 0.00 9 PRO A CA 8
ATOM 4703 C C . PRO A 1 9 ? -8.158 -9.826 10.728 1.00 0.00 9 PRO A C 8
ATOM 4704 O O . PRO A 1 9 ? -9.092 -9.455 10.017 1.00 0.00 9 PRO A O 8
ATOM 4715 N N . SER A 1 10 ? -8.233 -10.889 11.521 1.00 0.00 10 SER A N 8
ATOM 4716 C CA . SER A 1 10 ? -9.445 -11.699 11.605 1.00 0.00 10 SER A CA 8
ATOM 4717 C C . SER A 1 10 ? -9.767 -12.347 10.261 1.00 0.00 10 SER A C 8
ATOM 4718 O O . SER A 1 10 ? -10.931 -12.471 9.882 1.00 0.00 10 SER A O 8
ATOM 4726 N N . ASP A 1 11 ? -8.726 -12.764 9.550 1.00 0.00 11 ASP A N 8
ATOM 4727 C CA . ASP A 1 11 ? -8.887 -13.409 8.251 1.00 0.00 11 ASP A CA 8
ATOM 4728 C C . ASP A 1 11 ? -9.802 -12.599 7.333 1.00 0.00 11 ASP A C 8
ATOM 4729 O O . ASP A 1 11 ? -10.640 -13.158 6.627 1.00 0.00 11 ASP A O 8
ATOM 4738 N N . LEU A 1 12 ? -9.632 -11.280 7.344 1.00 0.00 12 LEU A N 8
ATOM 4739 C CA . LEU A 1 12 ? -10.440 -10.402 6.507 1.00 0.00 12 LEU A CA 8
ATOM 4740 C C . LEU A 1 12 ? -9.778 -9.035 6.353 1.00 0.00 12 LEU A C 8
ATOM 4741 O O . LEU A 1 12 ? -9.657 -8.279 7.318 1.00 0.00 12 LEU A O 8
ATOM 4757 N N . VAL A 1 13 ? -9.349 -8.727 5.133 1.00 0.00 13 VAL A N 8
ATOM 4758 C CA . VAL A 1 13 ? -8.698 -7.457 4.848 1.00 0.00 13 VAL A CA 8
ATOM 4759 C C . VAL A 1 13 ? -8.862 -7.074 3.378 1.00 0.00 13 VAL A C 8
ATOM 4760 O O . VAL A 1 13 ? -7.995 -7.354 2.551 1.00 0.00 13 VAL A O 8
ATOM 4773 N N . LEU A 1 14 ? -9.982 -6.432 3.062 1.00 0.00 14 LEU A N 8
ATOM 4774 C CA . LEU A 1 14 ? -10.262 -6.011 1.695 1.00 0.00 14 LEU A CA 8
ATOM 4775 C C . LEU A 1 14 ? -11.502 -5.123 1.645 1.00 0.00 14 LEU A C 8
ATOM 4776 O O . LEU A 1 14 ? -12.404 -5.341 0.835 1.00 0.00 14 LEU A O 8
ATOM 4792 N N . ASP A 1 15 ? -11.540 -4.122 2.517 1.00 0.00 15 ASP A N 8
ATOM 4793 C CA . ASP A 1 15 ? -12.667 -3.201 2.576 1.00 0.00 15 ASP A CA 8
ATOM 4794 C C . ASP A 1 15 ? -12.824 -2.439 1.264 1.00 0.00 15 ASP A C 8
ATOM 4795 O O . ASP A 1 15 ? -13.922 -2.355 0.712 1.00 0.00 15 ASP A O 8
ATOM 4804 N N . ASN A 1 16 ? -11.723 -1.885 0.768 1.00 0.00 16 ASN A N 8
ATOM 4805 C CA . ASN A 1 16 ? -11.747 -1.129 -0.478 1.00 0.00 16 ASN A CA 8
ATOM 4806 C C . ASN A 1 16 ? -10.338 -0.938 -1.034 1.00 0.00 16 ASN A C 8
ATOM 4807 O O . ASN A 1 16 ? -9.592 -0.073 -0.577 1.00 0.00 16 ASN A O 8
ATOM 4818 N N . LYS A 1 17 ? -9.986 -1.752 -2.027 1.00 0.00 17 LYS A N 8
ATOM 4819 C CA . LYS A 1 17 ? -8.669 -1.681 -2.662 1.00 0.00 17 LYS A CA 8
ATOM 4820 C C . LYS A 1 17 ? -7.550 -1.557 -1.627 1.00 0.00 17 LYS A C 8
ATOM 4821 O O . LYS A 1 17 ? -6.631 -0.755 -1.787 1.00 0.00 17 LYS A O 8
ATOM 4840 N N . ALA A 1 18 ? -7.634 -2.360 -0.572 1.00 0.00 18 ALA A N 8
ATOM 4841 C CA . ALA A 1 18 ? -6.627 -2.340 0.484 1.00 0.00 18 ALA A CA 8
ATOM 4842 C C . ALA A 1 18 ? -5.256 -2.730 -0.058 1.00 0.00 18 ALA A C 8
ATOM 4843 O O . ALA A 1 18 ? -4.311 -1.943 -0.006 1.00 0.00 18 ALA A O 8
ATOM 4850 N N . ALA A 1 19 ? -5.153 -3.950 -0.578 1.00 0.00 19 ALA A N 8
ATOM 4851 C CA . ALA A 1 19 ? -3.895 -4.442 -1.129 1.00 0.00 19 ALA A CA 8
ATOM 4852 C C . ALA A 1 19 ? -3.368 -3.509 -2.213 1.00 0.00 19 ALA A C 8
ATOM 4853 O O . ALA A 1 19 ? -2.164 -3.444 -2.456 1.00 0.00 19 ALA A O 8
ATOM 4860 N N . LEU A 1 20 ? -4.275 -2.782 -2.860 1.00 0.00 20 LEU A N 8
ATOM 4861 C CA . LEU A 1 20 ? -3.895 -1.848 -3.912 1.00 0.00 20 LEU A CA 8
ATOM 4862 C C . LEU A 1 20 ? -2.817 -0.891 -3.411 1.00 0.00 20 LEU A C 8
ATOM 4863 O O . LEU A 1 20 ? -1.891 -0.541 -4.143 1.00 0.00 20 LEU A O 8
ATOM 4879 N N . ARG A 1 21 ? -2.946 -0.478 -2.154 1.00 0.00 21 ARG A N 8
ATOM 4880 C CA . ARG A 1 21 ? -1.986 0.429 -1.547 1.00 0.00 21 ARG A CA 8
ATOM 4881 C C . ARG A 1 21 ? -0.807 -0.341 -0.966 1.00 0.00 21 ARG A C 8
ATOM 4882 O O . ARG A 1 21 ? 0.281 0.209 -0.798 1.00 0.00 21 ARG A O 8
ATOM 4903 N N . ASP A 1 22 ? -1.023 -1.615 -0.668 1.00 0.00 22 ASP A N 8
ATOM 4904 C CA . ASP A 1 22 ? 0.034 -2.448 -0.122 1.00 0.00 22 ASP A CA 8
ATOM 4905 C C . ASP A 1 22 ? 0.956 -2.915 -1.233 1.00 0.00 22 ASP A C 8
ATOM 4906 O O . ASP A 1 22 ? 2.152 -3.116 -1.021 1.00 0.00 22 ASP A O 8
ATOM 4915 N N . TYR A 1 23 ? 0.399 -3.060 -2.427 1.00 0.00 23 TYR A N 8
ATOM 4916 C CA . TYR A 1 23 ? 1.180 -3.476 -3.577 1.00 0.00 23 TYR A CA 8
ATOM 4917 C C . TYR A 1 23 ? 2.215 -2.414 -3.896 1.00 0.00 23 TYR A C 8
ATOM 4918 O O . TYR A 1 23 ? 3.336 -2.719 -4.305 1.00 0.00 23 TYR A O 8
ATOM 4936 N N . LEU A 1 24 ? 1.836 -1.163 -3.675 1.00 0.00 24 LEU A N 8
ATOM 4937 C CA . LEU A 1 24 ? 2.733 -0.049 -3.906 1.00 0.00 24 LEU A CA 8
ATOM 4938 C C . LEU A 1 24 ? 3.625 0.164 -2.686 1.00 0.00 24 LEU A C 8
ATOM 4939 O O . LEU A 1 24 ? 4.692 0.769 -2.783 1.00 0.00 24 LEU A O 8
ATOM 4955 N N . ARG A 1 25 ? 3.183 -0.352 -1.537 1.00 0.00 25 ARG A N 8
ATOM 4956 C CA . ARG A 1 25 ? 3.943 -0.233 -0.306 1.00 0.00 25 ARG A CA 8
ATOM 4957 C C . ARG A 1 25 ? 4.965 -1.360 -0.198 1.00 0.00 25 ARG A C 8
ATOM 4958 O O . ARG A 1 25 ? 5.988 -1.223 0.472 1.00 0.00 25 ARG A O 8
ATOM 4979 N N . GLN A 1 26 ? 4.677 -2.475 -0.863 1.00 0.00 26 GLN A N 8
ATOM 4980 C CA . GLN A 1 26 ? 5.564 -3.626 -0.847 1.00 0.00 26 GLN A CA 8
ATOM 4981 C C . GLN A 1 26 ? 6.358 -3.734 -2.149 1.00 0.00 26 GLN A C 8
ATOM 4982 O O . GLN A 1 26 ? 7.261 -4.562 -2.263 1.00 0.00 26 GLN A O 8
ATOM 4996 N N . ILE A 1 27 ? 6.019 -2.895 -3.127 1.00 0.00 27 ILE A N 8
ATOM 4997 C CA . ILE A 1 27 ? 6.708 -2.904 -4.413 1.00 0.00 27 ILE A CA 8
ATOM 4998 C C . ILE A 1 27 ? 8.218 -2.827 -4.219 1.00 0.00 27 ILE A C 8
ATOM 4999 O O . ILE A 1 27 ? 8.979 -3.563 -4.850 1.00 0.00 27 ILE A O 8
ATOM 5015 N N . ASN A 1 28 ? 8.640 -1.931 -3.337 1.00 0.00 28 ASN A N 8
ATOM 5016 C CA . ASN A 1 28 ? 10.052 -1.749 -3.046 1.00 0.00 28 ASN A CA 8
ATOM 5017 C C . ASN A 1 28 ? 10.554 -2.828 -2.095 1.00 0.00 28 ASN A C 8
ATOM 5018 O O . ASN A 1 28 ? 11.739 -3.162 -2.096 1.00 0.00 28 ASN A O 8
ATOM 5029 N N . GLU A 1 29 ? 9.649 -3.384 -1.293 1.00 0.00 29 GLU A N 8
ATOM 5030 C CA . GLU A 1 29 ? 10.016 -4.432 -0.360 1.00 0.00 29 GLU A CA 8
ATOM 5031 C C . GLU A 1 29 ? 9.844 -5.804 -1.000 1.00 0.00 29 GLU A C 8
ATOM 5032 O O . GLU A 1 29 ? 9.611 -6.803 -0.322 1.00 0.00 29 GLU A O 8
ATOM 5044 N N . TYR A 1 30 ? 9.979 -5.828 -2.316 1.00 0.00 30 TYR A N 8
ATOM 5045 C CA . TYR A 1 30 ? 9.866 -7.048 -3.089 1.00 0.00 30 TYR A CA 8
ATOM 5046 C C . TYR A 1 30 ? 11.090 -7.213 -3.979 1.00 0.00 30 TYR A C 8
ATOM 5047 O O . TYR A 1 30 ? 11.548 -8.328 -4.228 1.00 0.00 30 TYR A O 8
ATOM 5065 N N . PHE A 1 31 ? 11.621 -6.087 -4.440 1.00 0.00 31 PHE A N 8
ATOM 5066 C CA . PHE A 1 31 ? 12.799 -6.086 -5.285 1.00 0.00 31 PHE A CA 8
ATOM 5067 C C . PHE A 1 31 ? 14.032 -5.633 -4.502 1.00 0.00 31 PHE A C 8
ATOM 5068 O O . PHE A 1 31 ? 15.159 -5.758 -4.979 1.00 0.00 31 PHE A O 8
ATOM 5085 N N . ALA A 1 32 ? 13.814 -5.105 -3.297 1.00 0.00 32 ALA A N 8
ATOM 5086 C CA . ALA A 1 32 ? 14.910 -4.638 -2.463 1.00 0.00 32 ALA A CA 8
ATOM 5087 C C . ALA A 1 32 ? 15.752 -5.805 -1.955 1.00 0.00 32 ALA A C 8
ATOM 5088 O O . ALA A 1 32 ? 16.959 -5.862 -2.189 1.00 0.00 32 ALA A O 8
ATOM 5095 N N . ILE A 1 33 ? 15.106 -6.731 -1.253 1.00 0.00 33 ILE A N 8
ATOM 5096 C CA . ILE A 1 33 ? 15.789 -7.891 -0.705 1.00 0.00 33 ILE A CA 8
ATOM 5097 C C . ILE A 1 33 ? 15.878 -9.022 -1.727 1.00 0.00 33 ILE A C 8
ATOM 5098 O O . ILE A 1 33 ? 16.891 -9.717 -1.808 1.00 0.00 33 ILE A O 8
ATOM 5114 N N . ILE A 1 34 ? 14.811 -9.209 -2.495 1.00 0.00 34 ILE A N 8
ATOM 5115 C CA . ILE A 1 34 ? 14.769 -10.260 -3.498 1.00 0.00 34 ILE A CA 8
ATOM 5116 C C . ILE A 1 34 ? 15.153 -9.738 -4.879 1.00 0.00 34 ILE A C 8
ATOM 5117 O O . ILE A 1 34 ? 14.732 -10.288 -5.897 1.00 0.00 34 ILE A O 8
ATOM 5133 N N . GLY A 1 35 ? 15.951 -8.677 -4.910 1.00 0.00 35 GLY A N 8
ATOM 5134 C CA . GLY A 1 35 ? 16.372 -8.108 -6.177 1.00 0.00 35 GLY A CA 8
ATOM 5135 C C . GLY A 1 35 ? 17.773 -7.533 -6.121 1.00 0.00 35 GLY A C 8
ATOM 5136 O O . GLY A 1 35 ? 18.751 -8.236 -6.371 1.00 0.00 35 GLY A O 8
ATOM 5140 N N . ARG A 1 36 ? 17.867 -6.247 -5.797 1.00 0.00 36 ARG A N 8
ATOM 5141 C CA . ARG A 1 36 ? 19.158 -5.571 -5.712 1.00 0.00 36 ARG A CA 8
ATOM 5142 C C . ARG A 1 36 ? 19.967 -6.081 -4.518 1.00 0.00 36 ARG A C 8
ATOM 5143 O O . ARG A 1 36 ? 19.607 -5.830 -3.367 1.00 0.00 36 ARG A O 8
ATOM 5164 N N . PRO A 1 37 ? 21.073 -6.804 -4.771 1.00 0.00 37 PRO A N 8
ATOM 5165 C CA . PRO A 1 37 ? 21.925 -7.343 -3.706 1.00 0.00 37 PRO A CA 8
ATOM 5166 C C . PRO A 1 37 ? 22.530 -6.241 -2.842 1.00 0.00 37 PRO A C 8
ATOM 5167 O O . PRO A 1 37 ? 22.961 -5.206 -3.350 1.00 0.00 37 PRO A O 8
ATOM 5178 N N . ARG A 1 38 ? 22.560 -6.470 -1.533 1.00 0.00 38 ARG A N 8
ATOM 5179 C CA . ARG A 1 38 ? 23.114 -5.495 -0.599 1.00 0.00 38 ARG A CA 8
ATOM 5180 C C . ARG A 1 38 ? 23.087 -6.033 0.827 1.00 0.00 38 ARG A C 8
ATOM 5181 O O . ARG A 1 38 ? 22.271 -6.892 1.162 1.00 0.00 38 ARG A O 8
ATOM 5202 N N . PHE A 1 39 ? 23.983 -5.520 1.664 1.00 0.00 39 PHE A N 8
ATOM 5203 C CA . PHE A 1 39 ? 24.061 -5.949 3.056 1.00 0.00 39 PHE A CA 8
ATOM 5204 C C . PHE A 1 39 ? 24.350 -7.444 3.150 1.00 0.00 39 PHE A C 8
ATOM 5205 O O . PHE A 1 39 ? 23.829 -8.135 4.026 1.00 0.00 39 PHE A O 8
ATOM 5225 N N . PRO A 1 1 ? -1.649 -20.148 15.076 1.00 0.00 1 PRO A N 9
ATOM 5226 C CA . PRO A 1 1 ? -1.994 -20.456 13.671 1.00 0.00 1 PRO A CA 9
ATOM 5227 C C . PRO A 1 1 ? -0.745 -20.680 12.822 1.00 0.00 1 PRO A C 9
ATOM 5228 O O . PRO A 1 1 ? 0.375 -20.426 13.268 1.00 0.00 1 PRO A O 9
ATOM 5239 N N . ASP A 1 2 ? -0.946 -21.156 11.598 1.00 0.00 2 ASP A N 9
ATOM 5240 C CA . ASP A 1 2 ? 0.165 -21.413 10.688 1.00 0.00 2 ASP A CA 9
ATOM 5241 C C . ASP A 1 2 ? -0.139 -20.874 9.293 1.00 0.00 2 ASP A C 9
ATOM 5242 O O . ASP A 1 2 ? -0.475 -21.633 8.382 1.00 0.00 2 ASP A O 9
ATOM 5251 N N . LYS A 1 3 ? -0.020 -19.560 9.133 1.00 0.00 3 LYS A N 9
ATOM 5252 C CA . LYS A 1 3 ? -0.281 -18.921 7.848 1.00 0.00 3 LYS A CA 9
ATOM 5253 C C . LYS A 1 3 ? -0.005 -17.422 7.921 1.00 0.00 3 LYS A C 9
ATOM 5254 O O . LYS A 1 3 ? -0.557 -16.719 8.768 1.00 0.00 3 LYS A O 9
ATOM 5273 N N . ASP A 1 4 ? 0.854 -16.940 7.028 1.00 0.00 4 ASP A N 9
ATOM 5274 C CA . ASP A 1 4 ? 1.203 -15.525 6.991 1.00 0.00 4 ASP A CA 9
ATOM 5275 C C . ASP A 1 4 ? 1.712 -15.127 5.608 1.00 0.00 4 ASP A C 9
ATOM 5276 O O . ASP A 1 4 ? 2.824 -14.617 5.465 1.00 0.00 4 ASP A O 9
ATOM 5285 N N . PHE A 1 5 ? 0.890 -15.363 4.591 1.00 0.00 5 PHE A N 9
ATOM 5286 C CA . PHE A 1 5 ? 1.254 -15.030 3.220 1.00 0.00 5 PHE A CA 9
ATOM 5287 C C . PHE A 1 5 ? 0.013 -14.720 2.388 1.00 0.00 5 PHE A C 9
ATOM 5288 O O . PHE A 1 5 ? -0.507 -15.586 1.683 1.00 0.00 5 PHE A O 9
ATOM 5305 N N . ILE A 1 6 ? -0.458 -13.480 2.474 1.00 0.00 6 ILE A N 9
ATOM 5306 C CA . ILE A 1 6 ? -1.638 -13.058 1.729 1.00 0.00 6 ILE A CA 9
ATOM 5307 C C . ILE A 1 6 ? -1.245 -12.299 0.466 1.00 0.00 6 ILE A C 9
ATOM 5308 O O . ILE A 1 6 ? -1.890 -11.320 0.089 1.00 0.00 6 ILE A O 9
ATOM 5324 N N . VAL A 1 7 ? -0.182 -12.759 -0.185 1.00 0.00 7 VAL A N 9
ATOM 5325 C CA . VAL A 1 7 ? 0.300 -12.132 -1.402 1.00 0.00 7 VAL A CA 9
ATOM 5326 C C . VAL A 1 7 ? -0.081 -12.953 -2.633 1.00 0.00 7 VAL A C 9
ATOM 5327 O O . VAL A 1 7 ? 0.738 -13.172 -3.525 1.00 0.00 7 VAL A O 9
ATOM 5340 N N . ASN A 1 8 ? -1.330 -13.405 -2.671 1.00 0.00 8 ASN A N 9
ATOM 5341 C CA . ASN A 1 8 ? -1.821 -14.203 -3.789 1.00 0.00 8 ASN A CA 9
ATOM 5342 C C . ASN A 1 8 ? -3.077 -13.583 -4.392 1.00 0.00 8 ASN A C 9
ATOM 5343 O O . ASN A 1 8 ? -3.610 -12.604 -3.868 1.00 0.00 8 ASN A O 9
ATOM 5354 N N . PRO A 1 9 ? -3.573 -14.150 -5.505 1.00 0.00 9 PRO A N 9
ATOM 5355 C CA . PRO A 1 9 ? -4.770 -13.658 -6.179 1.00 0.00 9 PRO A CA 9
ATOM 5356 C C . PRO A 1 9 ? -6.051 -14.216 -5.570 1.00 0.00 9 PRO A C 9
ATOM 5357 O O . PRO A 1 9 ? -6.951 -14.658 -6.285 1.00 0.00 9 PRO A O 9
ATOM 5368 N N . SER A 1 10 ? -6.130 -14.190 -4.242 1.00 0.00 10 SER A N 9
ATOM 5369 C CA . SER A 1 10 ? -7.296 -14.685 -3.535 1.00 0.00 10 SER A CA 9
ATOM 5370 C C . SER A 1 10 ? -7.947 -13.573 -2.727 1.00 0.00 10 SER A C 9
ATOM 5371 O O . SER A 1 10 ? -8.497 -13.806 -1.651 1.00 0.00 10 SER A O 9
ATOM 5379 N N . ASP A 1 11 ? -7.877 -12.361 -3.260 1.00 0.00 11 ASP A N 9
ATOM 5380 C CA . ASP A 1 11 ? -8.458 -11.196 -2.602 1.00 0.00 11 ASP A CA 9
ATOM 5381 C C . ASP A 1 11 ? -8.931 -10.175 -3.631 1.00 0.00 11 ASP A C 9
ATOM 5382 O O . ASP A 1 11 ? -8.809 -8.967 -3.428 1.00 0.00 11 ASP A O 9
ATOM 5391 N N . LEU A 1 12 ? -9.475 -10.673 -4.736 1.00 0.00 12 LEU A N 9
ATOM 5392 C CA . LEU A 1 12 ? -9.971 -9.810 -5.801 1.00 0.00 12 LEU A CA 9
ATOM 5393 C C . LEU A 1 12 ? -11.197 -9.032 -5.338 1.00 0.00 12 LEU A C 9
ATOM 5394 O O . LEU A 1 12 ? -12.332 -9.395 -5.648 1.00 0.00 12 LEU A O 9
ATOM 5410 N N . VAL A 1 13 ? -10.959 -7.964 -4.584 1.00 0.00 13 VAL A N 9
ATOM 5411 C CA . VAL A 1 13 ? -12.038 -7.136 -4.068 1.00 0.00 13 VAL A CA 9
ATOM 5412 C C . VAL A 1 13 ? -11.552 -5.713 -3.809 1.00 0.00 13 VAL A C 9
ATOM 5413 O O . VAL A 1 13 ? -11.146 -5.374 -2.698 1.00 0.00 13 VAL A O 9
ATOM 5426 N N . LEU A 1 14 ? -11.597 -4.883 -4.845 1.00 0.00 14 LEU A N 9
ATOM 5427 C CA . LEU A 1 14 ? -11.165 -3.498 -4.743 1.00 0.00 14 LEU A CA 9
ATOM 5428 C C . LEU A 1 14 ? -12.262 -2.624 -4.138 1.00 0.00 14 LEU A C 9
ATOM 5429 O O . LEU A 1 14 ? -12.638 -1.598 -4.704 1.00 0.00 14 LEU A O 9
ATOM 5445 N N . ASP A 1 15 ? -12.772 -3.040 -2.984 1.00 0.00 15 ASP A N 9
ATOM 5446 C CA . ASP A 1 15 ? -13.825 -2.298 -2.299 1.00 0.00 15 ASP A CA 9
ATOM 5447 C C . ASP A 1 15 ? -13.403 -0.855 -2.045 1.00 0.00 15 ASP A C 9
ATOM 5448 O O . ASP A 1 15 ? -14.140 0.081 -2.354 1.00 0.00 15 ASP A O 9
ATOM 5457 N N . ASN A 1 16 ? -12.211 -0.681 -1.482 1.00 0.00 16 ASN A N 9
ATOM 5458 C CA . ASN A 1 16 ? -11.693 0.650 -1.189 1.00 0.00 16 ASN A CA 9
ATOM 5459 C C . ASN A 1 16 ? -10.168 0.667 -1.230 1.00 0.00 16 ASN A C 9
ATOM 5460 O O . ASN A 1 16 ? -9.521 1.343 -0.430 1.00 0.00 16 ASN A O 9
ATOM 5471 N N . LYS A 1 17 ? -9.601 -0.079 -2.172 1.00 0.00 17 LYS A N 9
ATOM 5472 C CA . LYS A 1 17 ? -8.150 -0.148 -2.328 1.00 0.00 17 LYS A CA 9
ATOM 5473 C C . LYS A 1 17 ? -7.471 -0.550 -1.020 1.00 0.00 17 LYS A C 9
ATOM 5474 O O . LYS A 1 17 ? -6.565 0.136 -0.543 1.00 0.00 17 LYS A O 9
ATOM 5493 N N . ALA A 1 18 ? -7.911 -1.664 -0.443 1.00 0.00 18 ALA A N 9
ATOM 5494 C CA . ALA A 1 18 ? -7.344 -2.153 0.801 1.00 0.00 18 ALA A CA 9
ATOM 5495 C C . ALA A 1 18 ? -6.298 -3.232 0.549 1.00 0.00 18 ALA A C 9
ATOM 5496 O O . ALA A 1 18 ? -6.151 -4.167 1.336 1.00 0.00 18 ALA A O 9
ATOM 5503 N N . ALA A 1 19 ? -5.572 -3.090 -0.553 1.00 0.00 19 ALA A N 9
ATOM 5504 C CA . ALA A 1 19 ? -4.532 -4.043 -0.915 1.00 0.00 19 ALA A CA 9
ATOM 5505 C C . ALA A 1 19 ? -3.762 -3.555 -2.130 1.00 0.00 19 ALA A C 9
ATOM 5506 O O . ALA A 1 19 ? -2.532 -3.525 -2.125 1.00 0.00 19 ALA A O 9
ATOM 5513 N N . LEU A 1 20 ? -4.489 -3.149 -3.167 1.00 0.00 20 LEU A N 9
ATOM 5514 C CA . LEU A 1 20 ? -3.858 -2.636 -4.375 1.00 0.00 20 LEU A CA 9
ATOM 5515 C C . LEU A 1 20 ? -2.856 -1.546 -4.009 1.00 0.00 20 LEU A C 9
ATOM 5516 O O . LEU A 1 20 ? -1.861 -1.339 -4.701 1.00 0.00 20 LEU A O 9
ATOM 5532 N N . ARG A 1 21 ? -3.127 -0.865 -2.897 1.00 0.00 21 ARG A N 9
ATOM 5533 C CA . ARG A 1 21 ? -2.258 0.185 -2.411 1.00 0.00 21 ARG A CA 9
ATOM 5534 C C . ARG A 1 21 ? -1.125 -0.410 -1.593 1.00 0.00 21 ARG A C 9
ATOM 5535 O O . ARG A 1 21 ? 0.007 0.070 -1.635 1.00 0.00 21 ARG A O 9
ATOM 5556 N N . ASP A 1 22 ? -1.438 -1.470 -0.858 1.00 0.00 22 ASP A N 9
ATOM 5557 C CA . ASP A 1 22 ? -0.439 -2.141 -0.042 1.00 0.00 22 ASP A CA 9
ATOM 5558 C C . ASP A 1 22 ? 0.593 -2.814 -0.929 1.00 0.00 22 ASP A C 9
ATOM 5559 O O . ASP A 1 22 ? 1.766 -2.917 -0.568 1.00 0.00 22 ASP A O 9
ATOM 5568 N N . TYR A 1 23 ? 0.155 -3.244 -2.103 1.00 0.00 23 TYR A N 9
ATOM 5569 C CA . TYR A 1 23 ? 1.051 -3.876 -3.057 1.00 0.00 23 TYR A CA 9
ATOM 5570 C C . TYR A 1 23 ? 2.156 -2.901 -3.431 1.00 0.00 23 TYR A C 9
ATOM 5571 O O . TYR A 1 23 ? 3.286 -3.294 -3.715 1.00 0.00 23 TYR A O 9
ATOM 5589 N N . LEU A 1 24 ? 1.814 -1.618 -3.400 1.00 0.00 24 LEU A N 9
ATOM 5590 C CA . LEU A 1 24 ? 2.766 -0.566 -3.704 1.00 0.00 24 LEU A CA 9
ATOM 5591 C C . LEU A 1 24 ? 3.705 -0.358 -2.524 1.00 0.00 24 LEU A C 9
ATOM 5592 O O . LEU A 1 24 ? 4.863 0.020 -2.695 1.00 0.00 24 LEU A O 9
ATOM 5608 N N . ARG A 1 25 ? 3.194 -0.617 -1.324 1.00 0.00 25 ARG A N 9
ATOM 5609 C CA . ARG A 1 25 ? 3.983 -0.470 -0.112 1.00 0.00 25 ARG A CA 9
ATOM 5610 C C . ARG A 1 25 ? 5.001 -1.600 0.016 1.00 0.00 25 ARG A C 9
ATOM 5611 O O . ARG A 1 25 ? 6.001 -1.473 0.724 1.00 0.00 25 ARG A O 9
ATOM 5632 N N . GLN A 1 26 ? 4.741 -2.708 -0.676 1.00 0.00 26 GLN A N 9
ATOM 5633 C CA . GLN A 1 26 ? 5.629 -3.857 -0.643 1.00 0.00 26 GLN A CA 9
ATOM 5634 C C . GLN A 1 26 ? 6.354 -4.031 -1.975 1.00 0.00 26 GLN A C 9
ATOM 5635 O O . GLN A 1 26 ? 7.378 -4.709 -2.049 1.00 0.00 26 GLN A O 9
ATOM 5649 N N . ILE A 1 27 ? 5.819 -3.415 -3.027 1.00 0.00 27 ILE A N 9
ATOM 5650 C CA . ILE A 1 27 ? 6.423 -3.500 -4.352 1.00 0.00 27 ILE A CA 9
ATOM 5651 C C . ILE A 1 27 ? 7.920 -3.206 -4.285 1.00 0.00 27 ILE A C 9
ATOM 5652 O O . ILE A 1 27 ? 8.727 -3.899 -4.904 1.00 0.00 27 ILE A O 9
ATOM 5668 N N . ASN A 1 28 ? 8.281 -2.180 -3.524 1.00 0.00 28 ASN A N 9
ATOM 5669 C CA . ASN A 1 28 ? 9.675 -1.801 -3.370 1.00 0.00 28 ASN A CA 9
ATOM 5670 C C . ASN A 1 28 ? 10.372 -2.705 -2.364 1.00 0.00 28 ASN A C 9
ATOM 5671 O O . ASN A 1 28 ? 11.588 -2.890 -2.423 1.00 0.00 28 ASN A O 9
ATOM 5682 N N . GLU A 1 29 ? 9.599 -3.282 -1.446 1.00 0.00 29 GLU A N 9
ATOM 5683 C CA . GLU A 1 29 ? 10.158 -4.178 -0.450 1.00 0.00 29 GLU A CA 9
ATOM 5684 C C . GLU A 1 29 ? 10.126 -5.616 -0.947 1.00 0.00 29 GLU A C 9
ATOM 5685 O O . GLU A 1 29 ? 10.077 -6.565 -0.164 1.00 0.00 29 GLU A O 9
ATOM 5697 N N . TYR A 1 30 ? 10.178 -5.755 -2.262 1.00 0.00 30 TYR A N 9
ATOM 5698 C CA . TYR A 1 30 ? 10.181 -7.048 -2.913 1.00 0.00 30 TYR A CA 9
ATOM 5699 C C . TYR A 1 30 ? 11.390 -7.156 -3.825 1.00 0.00 30 TYR A C 9
ATOM 5700 O O . TYR A 1 30 ? 11.992 -8.222 -3.962 1.00 0.00 30 TYR A O 9
ATOM 5718 N N . PHE A 1 31 ? 11.747 -6.033 -4.435 1.00 0.00 31 PHE A N 9
ATOM 5719 C CA . PHE A 1 31 ? 12.892 -5.974 -5.324 1.00 0.00 31 PHE A CA 9
ATOM 5720 C C . PHE A 1 31 ? 14.157 -5.593 -4.556 1.00 0.00 31 PHE A C 9
ATOM 5721 O O . PHE A 1 31 ? 15.271 -5.815 -5.029 1.00 0.00 31 PHE A O 9
ATOM 5738 N N . ALA A 1 32 ? 13.979 -5.015 -3.368 1.00 0.00 32 ALA A N 9
ATOM 5739 C CA . ALA A 1 32 ? 15.106 -4.605 -2.544 1.00 0.00 32 ALA A CA 9
ATOM 5740 C C . ALA A 1 32 ? 15.815 -5.813 -1.940 1.00 0.00 32 ALA A C 9
ATOM 5741 O O . ALA A 1 32 ? 17.045 -5.878 -1.920 1.00 0.00 32 ALA A O 9
ATOM 5748 N N . ILE A 1 33 ? 15.034 -6.766 -1.444 1.00 0.00 33 ILE A N 9
ATOM 5749 C CA . ILE A 1 33 ? 15.584 -7.970 -0.835 1.00 0.00 33 ILE A CA 9
ATOM 5750 C C . ILE A 1 33 ? 16.278 -8.849 -1.869 1.00 0.00 33 ILE A C 9
ATOM 5751 O O . ILE A 1 33 ? 17.404 -9.298 -1.660 1.00 0.00 33 ILE A O 9
ATOM 5767 N N . ILE A 1 34 ? 15.600 -9.092 -2.985 1.00 0.00 34 ILE A N 9
ATOM 5768 C CA . ILE A 1 34 ? 16.151 -9.921 -4.050 1.00 0.00 34 ILE A CA 9
ATOM 5769 C C . ILE A 1 34 ? 17.477 -9.363 -4.563 1.00 0.00 34 ILE A C 9
ATOM 5770 O O . ILE A 1 34 ? 18.273 -10.085 -5.164 1.00 0.00 34 ILE A O 9
ATOM 5786 N N . GLY A 1 35 ? 17.707 -8.078 -4.321 1.00 0.00 35 GLY A N 9
ATOM 5787 C CA . GLY A 1 35 ? 18.938 -7.449 -4.765 1.00 0.00 35 GLY A CA 9
ATOM 5788 C C . GLY A 1 35 ? 18.854 -6.963 -6.199 1.00 0.00 35 GLY A C 9
ATOM 5789 O O . GLY A 1 35 ? 19.739 -7.243 -7.007 1.00 0.00 35 GLY A O 9
ATOM 5793 N N . ARG A 1 36 ? 17.786 -6.235 -6.512 1.00 0.00 36 ARG A N 9
ATOM 5794 C CA . ARG A 1 36 ? 17.588 -5.707 -7.857 1.00 0.00 36 ARG A CA 9
ATOM 5795 C C . ARG A 1 36 ? 17.470 -6.838 -8.876 1.00 0.00 36 ARG A C 9
ATOM 5796 O O . ARG A 1 36 ? 18.057 -7.907 -8.702 1.00 0.00 36 ARG A O 9
ATOM 5817 N N . PRO A 1 37 ? 16.705 -6.617 -9.960 1.00 0.00 37 PRO A N 9
ATOM 5818 C CA . PRO A 1 37 ? 16.512 -7.625 -11.008 1.00 0.00 37 PRO A CA 9
ATOM 5819 C C . PRO A 1 37 ? 17.755 -7.807 -11.874 1.00 0.00 37 PRO A C 9
ATOM 5820 O O . PRO A 1 37 ? 18.170 -6.890 -12.581 1.00 0.00 37 PRO A O 9
ATOM 5831 N N . ARG A 1 38 ? 18.343 -8.997 -11.812 1.00 0.00 38 ARG A N 9
ATOM 5832 C CA . ARG A 1 38 ? 19.537 -9.301 -12.590 1.00 0.00 38 ARG A CA 9
ATOM 5833 C C . ARG A 1 38 ? 19.239 -9.263 -14.086 1.00 0.00 38 ARG A C 9
ATOM 5834 O O . ARG A 1 38 ? 18.077 -9.262 -14.497 1.00 0.00 38 ARG A O 9
ATOM 5855 N N . PHE A 1 39 ? 20.291 -9.231 -14.895 1.00 0.00 39 PHE A N 9
ATOM 5856 C CA . PHE A 1 39 ? 20.143 -9.194 -16.346 1.00 0.00 39 PHE A CA 9
ATOM 5857 C C . PHE A 1 39 ? 19.355 -7.962 -16.780 1.00 0.00 39 PHE A C 9
ATOM 5858 O O . PHE A 1 39 ? 19.034 -7.097 -15.965 1.00 0.00 39 PHE A O 9
ATOM 5878 N N . PRO A 1 1 ? -26.550 -22.773 -4.375 1.00 0.00 1 PRO A N 10
ATOM 5879 C CA . PRO A 1 1 ? -25.904 -22.754 -3.044 1.00 0.00 1 PRO A CA 10
ATOM 5880 C C . PRO A 1 1 ? -26.696 -21.913 -2.047 1.00 0.00 1 PRO A C 10
ATOM 5881 O O . PRO A 1 1 ? -26.784 -20.693 -2.181 1.00 0.00 1 PRO A O 10
ATOM 5892 N N . ASP A 1 2 ? -27.272 -22.575 -1.048 1.00 0.00 2 ASP A N 10
ATOM 5893 C CA . ASP A 1 2 ? -28.056 -21.886 -0.028 1.00 0.00 2 ASP A CA 10
ATOM 5894 C C . ASP A 1 2 ? -27.166 -20.994 0.831 1.00 0.00 2 ASP A C 10
ATOM 5895 O O . ASP A 1 2 ? -25.943 -21.006 0.694 1.00 0.00 2 ASP A O 10
ATOM 5904 N N . LYS A 1 3 ? -27.788 -20.223 1.716 1.00 0.00 3 LYS A N 10
ATOM 5905 C CA . LYS A 1 3 ? -27.051 -19.325 2.598 1.00 0.00 3 LYS A CA 10
ATOM 5906 C C . LYS A 1 3 ? -27.996 -18.610 3.559 1.00 0.00 3 LYS A C 10
ATOM 5907 O O . LYS A 1 3 ? -28.492 -17.522 3.262 1.00 0.00 3 LYS A O 10
ATOM 5926 N N . ASP A 1 4 ? -28.240 -19.226 4.709 1.00 0.00 4 ASP A N 10
ATOM 5927 C CA . ASP A 1 4 ? -29.124 -18.648 5.714 1.00 0.00 4 ASP A CA 10
ATOM 5928 C C . ASP A 1 4 ? -28.557 -18.845 7.116 1.00 0.00 4 ASP A C 10
ATOM 5929 O O . ASP A 1 4 ? -29.306 -18.992 8.083 1.00 0.00 4 ASP A O 10
ATOM 5938 N N . PHE A 1 5 ? -27.233 -18.848 7.219 1.00 0.00 5 PHE A N 10
ATOM 5939 C CA . PHE A 1 5 ? -26.567 -19.027 8.504 1.00 0.00 5 PHE A CA 10
ATOM 5940 C C . PHE A 1 5 ? -25.127 -18.528 8.445 1.00 0.00 5 PHE A C 10
ATOM 5941 O O . PHE A 1 5 ? -24.221 -19.145 9.002 1.00 0.00 5 PHE A O 10
ATOM 5958 N N . ILE A 1 6 ? -24.923 -17.402 7.766 1.00 0.00 6 ILE A N 10
ATOM 5959 C CA . ILE A 1 6 ? -23.595 -16.817 7.635 1.00 0.00 6 ILE A CA 10
ATOM 5960 C C . ILE A 1 6 ? -23.675 -15.297 7.510 1.00 0.00 6 ILE A C 10
ATOM 5961 O O . ILE A 1 6 ? -23.133 -14.710 6.574 1.00 0.00 6 ILE A O 10
ATOM 5977 N N . VAL A 1 7 ? -24.360 -14.669 8.459 1.00 0.00 7 VAL A N 10
ATOM 5978 C CA . VAL A 1 7 ? -24.516 -13.225 8.461 1.00 0.00 7 VAL A CA 10
ATOM 5979 C C . VAL A 1 7 ? -23.360 -12.547 9.190 1.00 0.00 7 VAL A C 10
ATOM 5980 O O . VAL A 1 7 ? -23.569 -11.769 10.121 1.00 0.00 7 VAL A O 10
ATOM 5993 N N . ASN A 1 8 ? -22.140 -12.852 8.762 1.00 0.00 8 ASN A N 10
ATOM 5994 C CA . ASN A 1 8 ? -20.944 -12.278 9.373 1.00 0.00 8 ASN A CA 10
ATOM 5995 C C . ASN A 1 8 ? -20.458 -11.060 8.587 1.00 0.00 8 ASN A C 10
ATOM 5996 O O . ASN A 1 8 ? -19.901 -11.201 7.498 1.00 0.00 8 ASN A O 10
ATOM 6007 N N . PRO A 1 9 ? -20.656 -9.841 9.126 1.00 0.00 9 PRO A N 10
ATOM 6008 C CA . PRO A 1 9 ? -20.231 -8.607 8.465 1.00 0.00 9 PRO A CA 10
ATOM 6009 C C . PRO A 1 9 ? -18.721 -8.401 8.557 1.00 0.00 9 PRO A C 10
ATOM 6010 O O . PRO A 1 9 ? -18.239 -7.607 9.365 1.00 0.00 9 PRO A O 10
ATOM 6021 N N . SER A 1 10 ? -17.978 -9.120 7.722 1.00 0.00 10 SER A N 10
ATOM 6022 C CA . SER A 1 10 ? -16.526 -9.013 7.711 1.00 0.00 10 SER A CA 10
ATOM 6023 C C . SER A 1 10 ? -15.943 -9.651 6.457 1.00 0.00 10 SER A C 10
ATOM 6024 O O . SER A 1 10 ? -14.874 -10.261 6.494 1.00 0.00 10 SER A O 10
ATOM 6032 N N . ASP A 1 11 ? -16.652 -9.498 5.345 1.00 0.00 11 ASP A N 10
ATOM 6033 C CA . ASP A 1 11 ? -16.207 -10.053 4.071 1.00 0.00 11 ASP A CA 10
ATOM 6034 C C . ASP A 1 11 ? -17.024 -9.482 2.919 1.00 0.00 11 ASP A C 10
ATOM 6035 O O . ASP A 1 11 ? -17.308 -10.173 1.940 1.00 0.00 11 ASP A O 10
ATOM 6044 N N . LEU A 1 12 ? -17.395 -8.212 3.045 1.00 0.00 12 LEU A N 10
ATOM 6045 C CA . LEU A 1 12 ? -18.181 -7.530 2.019 1.00 0.00 12 LEU A CA 10
ATOM 6046 C C . LEU A 1 12 ? -18.670 -6.177 2.525 1.00 0.00 12 LEU A C 10
ATOM 6047 O O . LEU A 1 12 ? -19.863 -5.984 2.761 1.00 0.00 12 LEU A O 10
ATOM 6063 N N . VAL A 1 13 ? -17.740 -5.241 2.692 1.00 0.00 13 VAL A N 10
ATOM 6064 C CA . VAL A 1 13 ? -18.081 -3.907 3.173 1.00 0.00 13 VAL A CA 10
ATOM 6065 C C . VAL A 1 13 ? -17.150 -2.850 2.579 1.00 0.00 13 VAL A C 10
ATOM 6066 O O . VAL A 1 13 ? -16.567 -2.043 3.302 1.00 0.00 13 VAL A O 10
ATOM 6079 N N . LEU A 1 14 ? -17.018 -2.861 1.256 1.00 0.00 14 LEU A N 10
ATOM 6080 C CA . LEU A 1 14 ? -16.164 -1.904 0.564 1.00 0.00 14 LEU A CA 10
ATOM 6081 C C . LEU A 1 14 ? -14.710 -2.051 1.005 1.00 0.00 14 LEU A C 10
ATOM 6082 O O . LEU A 1 14 ? -14.288 -1.451 1.995 1.00 0.00 14 LEU A O 10
ATOM 6098 N N . ASP A 1 15 ? -13.951 -2.849 0.264 1.00 0.00 15 ASP A N 10
ATOM 6099 C CA . ASP A 1 15 ? -12.543 -3.071 0.576 1.00 0.00 15 ASP A CA 10
ATOM 6100 C C . ASP A 1 15 ? -11.767 -1.757 0.560 1.00 0.00 15 ASP A C 10
ATOM 6101 O O . ASP A 1 15 ? -10.783 -1.596 1.280 1.00 0.00 15 ASP A O 10
ATOM 6110 N N . ASN A 1 16 ? -12.220 -0.820 -0.268 1.00 0.00 16 ASN A N 10
ATOM 6111 C CA . ASN A 1 16 ? -11.574 0.483 -0.383 1.00 0.00 16 ASN A CA 10
ATOM 6112 C C . ASN A 1 16 ? -10.151 0.346 -0.914 1.00 0.00 16 ASN A C 10
ATOM 6113 O O . ASN A 1 16 ? -9.246 1.067 -0.492 1.00 0.00 16 ASN A O 10
ATOM 6124 N N . LYS A 1 17 ? -9.962 -0.581 -1.848 1.00 0.00 17 LYS A N 10
ATOM 6125 C CA . LYS A 1 17 ? -8.649 -0.814 -2.448 1.00 0.00 17 LYS A CA 10
ATOM 6126 C C . LYS A 1 17 ? -7.558 -0.899 -1.382 1.00 0.00 17 LYS A C 10
ATOM 6127 O O . LYS A 1 17 ? -6.591 -0.136 -1.405 1.00 0.00 17 LYS A O 10
ATOM 6146 N N . ALA A 1 18 ? -7.720 -1.829 -0.447 1.00 0.00 18 ALA A N 10
ATOM 6147 C CA . ALA A 1 18 ? -6.752 -2.011 0.626 1.00 0.00 18 ALA A CA 10
ATOM 6148 C C . ALA A 1 18 ? -5.416 -2.513 0.087 1.00 0.00 18 ALA A C 10
ATOM 6149 O O . ALA A 1 18 ? -4.392 -1.844 0.219 1.00 0.00 18 ALA A O 10
ATOM 6156 N N . ALA A 1 19 ? -5.436 -3.696 -0.518 1.00 0.00 19 ALA A N 10
ATOM 6157 C CA . ALA A 1 19 ? -4.224 -4.289 -1.074 1.00 0.00 19 ALA A CA 10
ATOM 6158 C C . ALA A 1 19 ? -3.629 -3.411 -2.166 1.00 0.00 19 ALA A C 10
ATOM 6159 O O . ALA A 1 19 ? -2.416 -3.403 -2.376 1.00 0.00 19 ALA A O 10
ATOM 6166 N N . LEU A 1 20 ? -4.485 -2.665 -2.860 1.00 0.00 20 LEU A N 10
ATOM 6167 C CA . LEU A 1 20 ? -4.032 -1.781 -3.926 1.00 0.00 20 LEU A CA 10
ATOM 6168 C C . LEU A 1 20 ? -2.920 -0.865 -3.427 1.00 0.00 20 LEU A C 10
ATOM 6169 O O . LEU A 1 20 ? -2.013 -0.506 -4.177 1.00 0.00 20 LEU A O 10
ATOM 6185 N N . ARG A 1 21 ? -2.997 -0.500 -2.152 1.00 0.00 21 ARG A N 10
ATOM 6186 C CA . ARG A 1 21 ? -1.998 0.361 -1.547 1.00 0.00 21 ARG A CA 10
ATOM 6187 C C . ARG A 1 21 ? -0.816 -0.458 -1.049 1.00 0.00 21 ARG A C 10
ATOM 6188 O O . ARG A 1 21 ? 0.321 0.012 -1.046 1.00 0.00 21 ARG A O 10
ATOM 6209 N N . ASP A 1 22 ? -1.093 -1.687 -0.640 1.00 0.00 22 ASP A N 10
ATOM 6210 C CA . ASP A 1 22 ? -0.050 -2.575 -0.152 1.00 0.00 22 ASP A CA 10
ATOM 6211 C C . ASP A 1 22 ? 0.850 -3.009 -1.296 1.00 0.00 22 ASP A C 10
ATOM 6212 O O . ASP A 1 22 ? 2.048 -3.225 -1.112 1.00 0.00 22 ASP A O 10
ATOM 6221 N N . TYR A 1 23 ? 0.268 -3.112 -2.481 1.00 0.00 23 TYR A N 10
ATOM 6222 C CA . TYR A 1 23 ? 1.025 -3.492 -3.662 1.00 0.00 23 TYR A CA 10
ATOM 6223 C C . TYR A 1 23 ? 2.119 -2.470 -3.914 1.00 0.00 23 TYR A C 10
ATOM 6224 O O . TYR A 1 23 ? 3.209 -2.800 -4.379 1.00 0.00 23 TYR A O 10
ATOM 6242 N N . LEU A 1 24 ? 1.816 -1.224 -3.577 1.00 0.00 24 LEU A N 10
ATOM 6243 C CA . LEU A 1 24 ? 2.764 -0.138 -3.734 1.00 0.00 24 LEU A CA 10
ATOM 6244 C C . LEU A 1 24 ? 3.737 -0.113 -2.560 1.00 0.00 24 LEU A C 10
ATOM 6245 O O . LEU A 1 24 ? 4.862 0.372 -2.682 1.00 0.00 24 LEU A O 10
ATOM 6261 N N . ARG A 1 25 ? 3.294 -0.643 -1.423 1.00 0.00 25 ARG A N 10
ATOM 6262 C CA . ARG A 1 25 ? 4.118 -0.688 -0.228 1.00 0.00 25 ARG A CA 10
ATOM 6263 C C . ARG A 1 25 ? 4.982 -1.948 -0.202 1.00 0.00 25 ARG A C 10
ATOM 6264 O O . ARG A 1 25 ? 5.956 -2.027 0.548 1.00 0.00 25 ARG A O 10
ATOM 6285 N N . GLN A 1 26 ? 4.623 -2.935 -1.022 1.00 0.00 26 GLN A N 10
ATOM 6286 C CA . GLN A 1 26 ? 5.364 -4.182 -1.086 1.00 0.00 26 GLN A CA 10
ATOM 6287 C C . GLN A 1 26 ? 6.149 -4.289 -2.387 1.00 0.00 26 GLN A C 10
ATOM 6288 O O . GLN A 1 26 ? 7.143 -5.010 -2.466 1.00 0.00 26 GLN A O 10
ATOM 6302 N N . ILE A 1 27 ? 5.701 -3.562 -3.404 1.00 0.00 27 ILE A N 10
ATOM 6303 C CA . ILE A 1 27 ? 6.365 -3.570 -4.702 1.00 0.00 27 ILE A CA 10
ATOM 6304 C C . ILE A 1 27 ? 7.862 -3.304 -4.544 1.00 0.00 27 ILE A C 10
ATOM 6305 O O . ILE A 1 27 ? 8.689 -3.952 -5.186 1.00 0.00 27 ILE A O 10
ATOM 6321 N N . ASN A 1 28 ? 8.199 -2.351 -3.683 1.00 0.00 28 ASN A N 10
ATOM 6322 C CA . ASN A 1 28 ? 9.588 -2.002 -3.439 1.00 0.00 28 ASN A CA 10
ATOM 6323 C C . ASN A 1 28 ? 10.192 -2.888 -2.355 1.00 0.00 28 ASN A C 10
ATOM 6324 O O . ASN A 1 28 ? 11.406 -3.076 -2.305 1.00 0.00 28 ASN A O 10
ATOM 6335 N N . GLU A 1 29 ? 9.340 -3.444 -1.495 1.00 0.00 29 GLU A N 10
ATOM 6336 C CA . GLU A 1 29 ? 9.809 -4.317 -0.433 1.00 0.00 29 GLU A CA 10
ATOM 6337 C C . GLU A 1 29 ? 9.796 -5.769 -0.887 1.00 0.00 29 GLU A C 10
ATOM 6338 O O . GLU A 1 29 ? 9.662 -6.691 -0.081 1.00 0.00 29 GLU A O 10
ATOM 6350 N N . TYR A 1 30 ? 9.958 -5.953 -2.187 1.00 0.00 30 TYR A N 10
ATOM 6351 C CA . TYR A 1 30 ? 9.994 -7.268 -2.791 1.00 0.00 30 TYR A CA 10
ATOM 6352 C C . TYR A 1 30 ? 11.237 -7.398 -3.658 1.00 0.00 30 TYR A C 10
ATOM 6353 O O . TYR A 1 30 ? 11.858 -8.459 -3.725 1.00 0.00 30 TYR A O 10
ATOM 6371 N N . PHE A 1 31 ? 11.599 -6.298 -4.305 1.00 0.00 31 PHE A N 10
ATOM 6372 C CA . PHE A 1 31 ? 12.771 -6.259 -5.155 1.00 0.00 31 PHE A CA 10
ATOM 6373 C C . PHE A 1 31 ? 13.947 -5.603 -4.430 1.00 0.00 31 PHE A C 10
ATOM 6374 O O . PHE A 1 31 ? 15.075 -5.626 -4.921 1.00 0.00 31 PHE A O 10
ATOM 6391 N N . ALA A 1 32 ? 13.680 -5.017 -3.262 1.00 0.00 32 ALA A N 10
ATOM 6392 C CA . ALA A 1 32 ? 14.723 -4.361 -2.487 1.00 0.00 32 ALA A CA 10
ATOM 6393 C C . ALA A 1 32 ? 15.692 -5.378 -1.890 1.00 0.00 32 ALA A C 10
ATOM 6394 O O . ALA A 1 32 ? 16.907 -5.182 -1.919 1.00 0.00 32 ALA A O 10
ATOM 6401 N N . ILE A 1 33 ? 15.146 -6.458 -1.341 1.00 0.00 33 ILE A N 10
ATOM 6402 C CA . ILE A 1 33 ? 15.957 -7.500 -0.730 1.00 0.00 33 ILE A CA 10
ATOM 6403 C C . ILE A 1 33 ? 16.638 -8.375 -1.781 1.00 0.00 33 ILE A C 10
ATOM 6404 O O . ILE A 1 33 ? 17.859 -8.342 -1.933 1.00 0.00 33 ILE A O 10
ATOM 6420 N N . ILE A 1 34 ? 15.841 -9.165 -2.496 1.00 0.00 34 ILE A N 10
ATOM 6421 C CA . ILE A 1 34 ? 16.358 -10.052 -3.521 1.00 0.00 34 ILE A CA 10
ATOM 6422 C C . ILE A 1 34 ? 17.081 -9.287 -4.626 1.00 0.00 34 ILE A C 10
ATOM 6423 O O . ILE A 1 34 ? 17.867 -9.862 -5.378 1.00 0.00 34 ILE A O 10
ATOM 6439 N N . GLY A 1 35 ? 16.810 -7.991 -4.722 1.00 0.00 35 GLY A N 10
ATOM 6440 C CA . GLY A 1 35 ? 17.444 -7.178 -5.743 1.00 0.00 35 GLY A CA 10
ATOM 6441 C C . GLY A 1 35 ? 18.947 -7.085 -5.567 1.00 0.00 35 GLY A C 10
ATOM 6442 O O . GLY A 1 35 ? 19.708 -7.527 -6.425 1.00 0.00 35 GLY A O 10
ATOM 6446 N N . ARG A 1 36 ? 19.376 -6.504 -4.450 1.00 0.00 36 ARG A N 10
ATOM 6447 C CA . ARG A 1 36 ? 20.799 -6.350 -4.167 1.00 0.00 36 ARG A CA 10
ATOM 6448 C C . ARG A 1 36 ? 21.144 -6.890 -2.779 1.00 0.00 36 ARG A C 10
ATOM 6449 O O . ARG A 1 36 ? 20.820 -6.270 -1.767 1.00 0.00 36 ARG A O 10
ATOM 6470 N N . PRO A 1 37 ? 21.812 -8.058 -2.710 1.00 0.00 37 PRO A N 10
ATOM 6471 C CA . PRO A 1 37 ? 22.199 -8.669 -1.436 1.00 0.00 37 PRO A CA 10
ATOM 6472 C C . PRO A 1 37 ? 23.358 -7.935 -0.770 1.00 0.00 37 PRO A C 10
ATOM 6473 O O . PRO A 1 37 ? 23.924 -7.003 -1.341 1.00 0.00 37 PRO A O 10
ATOM 6484 N N . ARG A 1 38 ? 23.707 -8.361 0.440 1.00 0.00 38 ARG A N 10
ATOM 6485 C CA . ARG A 1 38 ? 24.799 -7.743 1.183 1.00 0.00 38 ARG A CA 10
ATOM 6486 C C . ARG A 1 38 ? 26.128 -7.934 0.458 1.00 0.00 38 ARG A C 10
ATOM 6487 O O . ARG A 1 38 ? 26.342 -8.947 -0.209 1.00 0.00 38 ARG A O 10
ATOM 6508 N N . PHE A 1 39 ? 27.018 -6.957 0.596 1.00 0.00 39 PHE A N 10
ATOM 6509 C CA . PHE A 1 39 ? 28.327 -7.018 -0.043 1.00 0.00 39 PHE A CA 10
ATOM 6510 C C . PHE A 1 39 ? 28.189 -7.136 -1.558 1.00 0.00 39 PHE A C 10
ATOM 6511 O O . PHE A 1 39 ? 28.978 -7.816 -2.213 1.00 0.00 39 PHE A O 10
ATOM 6531 N N . PRO A 1 1 ? -21.816 -23.172 -11.115 1.00 0.00 1 PRO A N 11
ATOM 6532 C CA . PRO A 1 1 ? -20.944 -22.491 -10.132 1.00 0.00 1 PRO A CA 11
ATOM 6533 C C . PRO A 1 1 ? -19.810 -21.735 -10.818 1.00 0.00 1 PRO A C 11
ATOM 6534 O O . PRO A 1 1 ? -19.844 -21.507 -12.027 1.00 0.00 1 PRO A O 11
ATOM 6545 N N . ASP A 1 2 ? -18.806 -21.348 -10.037 1.00 0.00 2 ASP A N 11
ATOM 6546 C CA . ASP A 1 2 ? -17.663 -20.617 -10.569 1.00 0.00 2 ASP A CA 11
ATOM 6547 C C . ASP A 1 2 ? -16.502 -20.621 -9.578 1.00 0.00 2 ASP A C 11
ATOM 6548 O O . ASP A 1 2 ? -16.409 -19.750 -8.714 1.00 0.00 2 ASP A O 11
ATOM 6557 N N . LYS A 1 3 ? -15.622 -21.608 -9.710 1.00 0.00 3 LYS A N 11
ATOM 6558 C CA . LYS A 1 3 ? -14.467 -21.725 -8.827 1.00 0.00 3 LYS A CA 11
ATOM 6559 C C . LYS A 1 3 ? -13.581 -20.485 -8.921 1.00 0.00 3 LYS A C 11
ATOM 6560 O O . LYS A 1 3 ? -13.614 -19.761 -9.915 1.00 0.00 3 LYS A O 11
ATOM 6579 N N . ASP A 1 4 ? -12.790 -20.250 -7.879 1.00 0.00 4 ASP A N 11
ATOM 6580 C CA . ASP A 1 4 ? -11.894 -19.099 -7.846 1.00 0.00 4 ASP A CA 11
ATOM 6581 C C . ASP A 1 4 ? -10.442 -19.537 -7.997 1.00 0.00 4 ASP A C 11
ATOM 6582 O O . ASP A 1 4 ? -9.533 -18.907 -7.453 1.00 0.00 4 ASP A O 11
ATOM 6591 N N . PHE A 1 5 ? -10.230 -20.619 -8.738 1.00 0.00 5 PHE A N 11
ATOM 6592 C CA . PHE A 1 5 ? -8.888 -21.141 -8.962 1.00 0.00 5 PHE A CA 11
ATOM 6593 C C . PHE A 1 5 ? -8.822 -21.930 -10.267 1.00 0.00 5 PHE A C 11
ATOM 6594 O O . PHE A 1 5 ? -8.958 -23.153 -10.272 1.00 0.00 5 PHE A O 11
ATOM 6611 N N . ILE A 1 6 ? -8.614 -21.220 -11.371 1.00 0.00 6 ILE A N 11
ATOM 6612 C CA . ILE A 1 6 ? -8.531 -21.852 -12.681 1.00 0.00 6 ILE A CA 11
ATOM 6613 C C . ILE A 1 6 ? -7.453 -21.194 -13.539 1.00 0.00 6 ILE A C 11
ATOM 6614 O O . ILE A 1 6 ? -7.670 -20.906 -14.717 1.00 0.00 6 ILE A O 11
ATOM 6630 N N . VAL A 1 7 ? -6.289 -20.957 -12.934 1.00 0.00 7 VAL A N 11
ATOM 6631 C CA . VAL A 1 7 ? -5.165 -20.332 -13.631 1.00 0.00 7 VAL A CA 11
ATOM 6632 C C . VAL A 1 7 ? -5.621 -19.152 -14.488 1.00 0.00 7 VAL A C 11
ATOM 6633 O O . VAL A 1 7 ? -5.171 -18.981 -15.622 1.00 0.00 7 VAL A O 11
ATOM 6646 N N . ASN A 1 8 ? -6.518 -18.340 -13.938 1.00 0.00 8 ASN A N 11
ATOM 6647 C CA . ASN A 1 8 ? -7.037 -17.177 -14.648 1.00 0.00 8 ASN A CA 11
ATOM 6648 C C . ASN A 1 8 ? -6.849 -15.904 -13.825 1.00 0.00 8 ASN A C 11
ATOM 6649 O O . ASN A 1 8 ? -7.689 -15.568 -12.990 1.00 0.00 8 ASN A O 11
ATOM 6660 N N . PRO A 1 9 ? -5.740 -15.176 -14.048 1.00 0.00 9 PRO A N 11
ATOM 6661 C CA . PRO A 1 9 ? -5.453 -13.936 -13.319 1.00 0.00 9 PRO A CA 11
ATOM 6662 C C . PRO A 1 9 ? -6.422 -12.817 -13.687 1.00 0.00 9 PRO A C 11
ATOM 6663 O O . PRO A 1 9 ? -6.033 -11.813 -14.284 1.00 0.00 9 PRO A O 11
ATOM 6674 N N . SER A 1 10 ? -7.686 -12.997 -13.323 1.00 0.00 10 SER A N 11
ATOM 6675 C CA . SER A 1 10 ? -8.713 -12.010 -13.606 1.00 0.00 10 SER A CA 11
ATOM 6676 C C . SER A 1 10 ? -9.768 -12.002 -12.508 1.00 0.00 10 SER A C 11
ATOM 6677 O O . SER A 1 10 ? -10.955 -11.806 -12.772 1.00 0.00 10 SER A O 11
ATOM 6685 N N . ASP A 1 11 ? -9.323 -12.214 -11.275 1.00 0.00 11 ASP A N 11
ATOM 6686 C CA . ASP A 1 11 ? -10.222 -12.230 -10.128 1.00 0.00 11 ASP A CA 11
ATOM 6687 C C . ASP A 1 11 ? -9.455 -11.955 -8.840 1.00 0.00 11 ASP A C 11
ATOM 6688 O O . ASP A 1 11 ? -9.771 -12.503 -7.784 1.00 0.00 11 ASP A O 11
ATOM 6697 N N . LEU A 1 12 ? -8.447 -11.099 -8.940 1.00 0.00 12 LEU A N 11
ATOM 6698 C CA . LEU A 1 12 ? -7.628 -10.739 -7.787 1.00 0.00 12 LEU A CA 11
ATOM 6699 C C . LEU A 1 12 ? -7.487 -9.226 -7.676 1.00 0.00 12 LEU A C 11
ATOM 6700 O O . LEU A 1 12 ? -6.420 -8.713 -7.338 1.00 0.00 12 LEU A O 11
ATOM 6716 N N . VAL A 1 13 ? -8.572 -8.516 -7.965 1.00 0.00 13 VAL A N 11
ATOM 6717 C CA . VAL A 1 13 ? -8.572 -7.061 -7.902 1.00 0.00 13 VAL A CA 11
ATOM 6718 C C . VAL A 1 13 ? -9.991 -6.517 -7.745 1.00 0.00 13 VAL A C 11
ATOM 6719 O O . VAL A 1 13 ? -10.560 -5.954 -8.681 1.00 0.00 13 VAL A O 11
ATOM 6732 N N . LEU A 1 14 ? -10.556 -6.690 -6.555 1.00 0.00 14 LEU A N 11
ATOM 6733 C CA . LEU A 1 14 ? -11.907 -6.218 -6.274 1.00 0.00 14 LEU A CA 11
ATOM 6734 C C . LEU A 1 14 ? -12.289 -6.493 -4.823 1.00 0.00 14 LEU A C 11
ATOM 6735 O O . LEU A 1 14 ? -12.724 -7.593 -4.484 1.00 0.00 14 LEU A O 11
ATOM 6751 N N . ASP A 1 15 ? -12.123 -5.486 -3.973 1.00 0.00 15 ASP A N 11
ATOM 6752 C CA . ASP A 1 15 ? -12.450 -5.616 -2.562 1.00 0.00 15 ASP A CA 11
ATOM 6753 C C . ASP A 1 15 ? -12.703 -4.250 -1.934 1.00 0.00 15 ASP A C 11
ATOM 6754 O O . ASP A 1 15 ? -13.844 -3.892 -1.642 1.00 0.00 15 ASP A O 11
ATOM 6763 N N . ASN A 1 16 ? -11.632 -3.491 -1.727 1.00 0.00 16 ASN A N 11
ATOM 6764 C CA . ASN A 1 16 ? -11.739 -2.163 -1.134 1.00 0.00 16 ASN A CA 11
ATOM 6765 C C . ASN A 1 16 ? -10.402 -1.429 -1.199 1.00 0.00 16 ASN A C 11
ATOM 6766 O O . ASN A 1 16 ? -10.030 -0.707 -0.274 1.00 0.00 16 ASN A O 11
ATOM 6777 N N . LYS A 1 17 ? -9.686 -1.621 -2.302 1.00 0.00 17 LYS A N 11
ATOM 6778 C CA . LYS A 1 17 ? -8.388 -0.981 -2.498 1.00 0.00 17 LYS A CA 11
ATOM 6779 C C . LYS A 1 17 ? -7.464 -1.239 -1.313 1.00 0.00 17 LYS A C 11
ATOM 6780 O O . LYS A 1 17 ? -6.698 -0.366 -0.905 1.00 0.00 17 LYS A O 11
ATOM 6799 N N . ALA A 1 18 ? -7.544 -2.445 -0.764 1.00 0.00 18 ALA A N 11
ATOM 6800 C CA . ALA A 1 18 ? -6.721 -2.825 0.372 1.00 0.00 18 ALA A CA 11
ATOM 6801 C C . ALA A 1 18 ? -5.288 -3.110 -0.062 1.00 0.00 18 ALA A C 11
ATOM 6802 O O . ALA A 1 18 ? -4.387 -2.304 0.171 1.00 0.00 18 ALA A O 11
ATOM 6809 N N . ALA A 1 19 ? -5.083 -4.261 -0.690 1.00 0.00 19 ALA A N 11
ATOM 6810 C CA . ALA A 1 19 ? -3.762 -4.655 -1.156 1.00 0.00 19 ALA A CA 11
ATOM 6811 C C . ALA A 1 19 ? -3.311 -3.797 -2.334 1.00 0.00 19 ALA A C 11
ATOM 6812 O O . ALA A 1 19 ? -2.114 -3.666 -2.593 1.00 0.00 19 ALA A O 11
ATOM 6819 N N . LEU A 1 20 ? -4.272 -3.214 -3.045 1.00 0.00 20 LEU A N 11
ATOM 6820 C CA . LEU A 1 20 ? -3.964 -2.369 -4.195 1.00 0.00 20 LEU A CA 11
ATOM 6821 C C . LEU A 1 20 ? -2.991 -1.260 -3.808 1.00 0.00 20 LEU A C 11
ATOM 6822 O O . LEU A 1 20 ? -2.170 -0.830 -4.619 1.00 0.00 20 LEU A O 11
ATOM 6838 N N . ARG A 1 21 ? -3.087 -0.801 -2.565 1.00 0.00 21 ARG A N 11
ATOM 6839 C CA . ARG A 1 21 ? -2.218 0.252 -2.074 1.00 0.00 21 ARG A CA 11
ATOM 6840 C C . ARG A 1 21 ? -1.007 -0.327 -1.356 1.00 0.00 21 ARG A C 11
ATOM 6841 O O . ARG A 1 21 ? 0.072 0.265 -1.363 1.00 0.00 21 ARG A O 11
ATOM 6862 N N . ASP A 1 22 ? -1.190 -1.490 -0.747 1.00 0.00 22 ASP A N 11
ATOM 6863 C CA . ASP A 1 22 ? -0.105 -2.146 -0.033 1.00 0.00 22 ASP A CA 11
ATOM 6864 C C . ASP A 1 22 ? 0.909 -2.700 -1.014 1.00 0.00 22 ASP A C 11
ATOM 6865 O O . ASP A 1 22 ? 2.111 -2.709 -0.746 1.00 0.00 22 ASP A O 11
ATOM 6874 N N . TYR A 1 23 ? 0.422 -3.142 -2.162 1.00 0.00 23 TYR A N 11
ATOM 6875 C CA . TYR A 1 23 ? 1.294 -3.673 -3.198 1.00 0.00 23 TYR A CA 11
ATOM 6876 C C . TYR A 1 23 ? 2.263 -2.592 -3.643 1.00 0.00 23 TYR A C 11
ATOM 6877 O O . TYR A 1 23 ? 3.409 -2.869 -3.997 1.00 0.00 23 TYR A O 11
ATOM 6895 N N . LEU A 1 24 ? 1.792 -1.353 -3.592 1.00 0.00 24 LEU A N 11
ATOM 6896 C CA . LEU A 1 24 ? 2.606 -0.212 -3.959 1.00 0.00 24 LEU A CA 11
ATOM 6897 C C . LEU A 1 24 ? 3.508 0.182 -2.795 1.00 0.00 24 LEU A C 11
ATOM 6898 O O . LEU A 1 24 ? 4.584 0.746 -2.991 1.00 0.00 24 LEU A O 11
ATOM 6914 N N . ARG A 1 25 ? 3.060 -0.129 -1.582 1.00 0.00 25 ARG A N 11
ATOM 6915 C CA . ARG A 1 25 ? 3.825 0.180 -0.385 1.00 0.00 25 ARG A CA 11
ATOM 6916 C C . ARG A 1 25 ? 4.919 -0.857 -0.159 1.00 0.00 25 ARG A C 11
ATOM 6917 O O . ARG A 1 25 ? 5.952 -0.564 0.444 1.00 0.00 25 ARG A O 11
ATOM 6938 N N . GLN A 1 26 ? 4.683 -2.068 -0.650 1.00 0.00 26 GLN A N 11
ATOM 6939 C CA . GLN A 1 26 ? 5.642 -3.151 -0.508 1.00 0.00 26 GLN A CA 11
ATOM 6940 C C . GLN A 1 26 ? 6.368 -3.428 -1.823 1.00 0.00 26 GLN A C 11
ATOM 6941 O O . GLN A 1 26 ? 7.262 -4.273 -1.879 1.00 0.00 26 GLN A O 11
ATOM 6955 N N . ILE A 1 27 ? 5.986 -2.712 -2.880 1.00 0.00 27 ILE A N 11
ATOM 6956 C CA . ILE A 1 27 ? 6.610 -2.888 -4.186 1.00 0.00 27 ILE A CA 11
ATOM 6957 C C . ILE A 1 27 ? 8.125 -2.734 -4.082 1.00 0.00 27 ILE A C 11
ATOM 6958 O O . ILE A 1 27 ? 8.883 -3.516 -4.657 1.00 0.00 27 ILE A O 11
ATOM 6974 N N . ASN A 1 28 ? 8.553 -1.719 -3.342 1.00 0.00 28 ASN A N 11
ATOM 6975 C CA . ASN A 1 28 ? 9.968 -1.455 -3.151 1.00 0.00 28 ASN A CA 11
ATOM 6976 C C . ASN A 1 28 ? 10.557 -2.383 -2.099 1.00 0.00 28 ASN A C 11
ATOM 6977 O O . ASN A 1 28 ? 11.742 -2.716 -2.147 1.00 0.00 28 ASN A O 11
ATOM 6988 N N . GLU A 1 29 ? 9.725 -2.814 -1.153 1.00 0.00 29 GLU A N 11
ATOM 6989 C CA . GLU A 1 29 ? 10.179 -3.717 -0.109 1.00 0.00 29 GLU A CA 11
ATOM 6990 C C . GLU A 1 29 ? 10.003 -5.167 -0.539 1.00 0.00 29 GLU A C 11
ATOM 6991 O O . GLU A 1 29 ? 9.869 -6.069 0.288 1.00 0.00 29 GLU A O 11
ATOM 7003 N N . TYR A 1 30 ? 10.030 -5.370 -1.845 1.00 0.00 30 TYR A N 11
ATOM 7004 C CA . TYR A 1 30 ? 9.903 -6.685 -2.434 1.00 0.00 30 TYR A CA 11
ATOM 7005 C C . TYR A 1 30 ? 11.091 -6.954 -3.347 1.00 0.00 30 TYR A C 11
ATOM 7006 O O . TYR A 1 30 ? 11.561 -8.085 -3.461 1.00 0.00 30 TYR A O 11
ATOM 7024 N N . PHE A 1 31 ? 11.577 -5.893 -3.982 1.00 0.00 31 PHE A N 11
ATOM 7025 C CA . PHE A 1 31 ? 12.718 -5.989 -4.872 1.00 0.00 31 PHE A CA 11
ATOM 7026 C C . PHE A 1 31 ? 14.022 -5.792 -4.103 1.00 0.00 31 PHE A C 11
ATOM 7027 O O . PHE A 1 31 ? 15.097 -6.144 -4.588 1.00 0.00 31 PHE A O 11
ATOM 7044 N N . ALA A 1 32 ? 13.925 -5.230 -2.897 1.00 0.00 32 ALA A N 11
ATOM 7045 C CA . ALA A 1 32 ? 15.103 -4.994 -2.073 1.00 0.00 32 ALA A CA 11
ATOM 7046 C C . ALA A 1 32 ? 15.849 -6.296 -1.796 1.00 0.00 32 ALA A C 11
ATOM 7047 O O . ALA A 1 32 ? 17.077 -6.313 -1.707 1.00 0.00 32 ALA A O 11
ATOM 7054 N N . ILE A 1 33 ? 15.097 -7.384 -1.657 1.00 0.00 33 ILE A N 11
ATOM 7055 C CA . ILE A 1 33 ? 15.682 -8.686 -1.388 1.00 0.00 33 ILE A CA 11
ATOM 7056 C C . ILE A 1 33 ? 15.875 -9.487 -2.673 1.00 0.00 33 ILE A C 11
ATOM 7057 O O . ILE A 1 33 ? 17.003 -9.736 -3.098 1.00 0.00 33 ILE A O 11
ATOM 7073 N N . ILE A 1 34 ? 14.765 -9.893 -3.285 1.00 0.00 34 ILE A N 11
ATOM 7074 C CA . ILE A 1 34 ? 14.812 -10.671 -4.518 1.00 0.00 34 ILE A CA 11
ATOM 7075 C C . ILE A 1 34 ? 15.483 -9.895 -5.647 1.00 0.00 34 ILE A C 11
ATOM 7076 O O . ILE A 1 34 ? 15.957 -10.482 -6.620 1.00 0.00 34 ILE A O 11
ATOM 7092 N N . GLY A 1 35 ? 15.517 -8.575 -5.515 1.00 0.00 35 GLY A N 11
ATOM 7093 C CA . GLY A 1 35 ? 16.131 -7.743 -6.534 1.00 0.00 35 GLY A CA 11
ATOM 7094 C C . GLY A 1 35 ? 17.463 -7.171 -6.095 1.00 0.00 35 GLY A C 11
ATOM 7095 O O . GLY A 1 35 ? 17.689 -5.964 -6.188 1.00 0.00 35 GLY A O 11
ATOM 7099 N N . ARG A 1 36 ? 18.348 -8.038 -5.615 1.00 0.00 36 ARG A N 11
ATOM 7100 C CA . ARG A 1 36 ? 19.667 -7.610 -5.161 1.00 0.00 36 ARG A CA 11
ATOM 7101 C C . ARG A 1 36 ? 20.499 -7.087 -6.331 1.00 0.00 36 ARG A C 11
ATOM 7102 O O . ARG A 1 36 ? 20.692 -7.787 -7.326 1.00 0.00 36 ARG A O 11
ATOM 7123 N N . PRO A 1 37 ? 21.007 -5.845 -6.233 1.00 0.00 37 PRO A N 11
ATOM 7124 C CA . PRO A 1 37 ? 21.820 -5.242 -7.294 1.00 0.00 37 PRO A CA 11
ATOM 7125 C C . PRO A 1 37 ? 23.211 -5.863 -7.380 1.00 0.00 37 PRO A C 11
ATOM 7126 O O . PRO A 1 37 ? 24.076 -5.588 -6.550 1.00 0.00 37 PRO A O 11
ATOM 7137 N N . ARG A 1 38 ? 23.417 -6.701 -8.390 1.00 0.00 38 ARG A N 11
ATOM 7138 C CA . ARG A 1 38 ? 24.702 -7.364 -8.585 1.00 0.00 38 ARG A CA 11
ATOM 7139 C C . ARG A 1 38 ? 25.027 -8.276 -7.407 1.00 0.00 38 ARG A C 11
ATOM 7140 O O . ARG A 1 38 ? 24.660 -7.989 -6.268 1.00 0.00 38 ARG A O 11
ATOM 7161 N N . PHE A 1 39 ? 25.717 -9.376 -7.690 1.00 0.00 39 PHE A N 11
ATOM 7162 C CA . PHE A 1 39 ? 26.091 -10.330 -6.653 1.00 0.00 39 PHE A CA 11
ATOM 7163 C C . PHE A 1 39 ? 27.555 -10.736 -6.789 1.00 0.00 39 PHE A C 11
ATOM 7164 O O . PHE A 1 39 ? 28.305 -10.730 -5.814 1.00 0.00 39 PHE A O 11
ATOM 7184 N N . PRO A 1 1 ? -14.632 -7.257 -3.872 1.00 0.00 1 PRO A N 12
ATOM 7185 C CA . PRO A 1 1 ? -14.891 -7.881 -2.555 1.00 0.00 1 PRO A CA 12
ATOM 7186 C C . PRO A 1 1 ? -15.572 -9.241 -2.700 1.00 0.00 1 PRO A C 12
ATOM 7187 O O . PRO A 1 1 ? -16.773 -9.319 -2.958 1.00 0.00 1 PRO A O 12
ATOM 7198 N N . ASP A 1 2 ? -14.797 -10.308 -2.534 1.00 0.00 2 ASP A N 12
ATOM 7199 C CA . ASP A 1 2 ? -15.325 -11.663 -2.646 1.00 0.00 2 ASP A CA 12
ATOM 7200 C C . ASP A 1 2 ? -14.756 -12.563 -1.552 1.00 0.00 2 ASP A C 12
ATOM 7201 O O . ASP A 1 2 ? -13.676 -13.133 -1.703 1.00 0.00 2 ASP A O 12
ATOM 7210 N N . LYS A 1 3 ? -15.494 -12.689 -0.453 1.00 0.00 3 LYS A N 12
ATOM 7211 C CA . LYS A 1 3 ? -15.063 -13.521 0.666 1.00 0.00 3 LYS A CA 12
ATOM 7212 C C . LYS A 1 3 ? -13.744 -13.019 1.243 1.00 0.00 3 LYS A C 12
ATOM 7213 O O . LYS A 1 3 ? -12.878 -13.809 1.617 1.00 0.00 3 LYS A O 12
ATOM 7232 N N . ASP A 1 4 ? -13.600 -11.700 1.318 1.00 0.00 4 ASP A N 12
ATOM 7233 C CA . ASP A 1 4 ? -12.388 -11.092 1.852 1.00 0.00 4 ASP A CA 12
ATOM 7234 C C . ASP A 1 4 ? -12.723 -10.107 2.970 1.00 0.00 4 ASP A C 12
ATOM 7235 O O . ASP A 1 4 ? -11.967 -9.172 3.232 1.00 0.00 4 ASP A O 12
ATOM 7244 N N . PHE A 1 5 ? -13.860 -10.324 3.626 1.00 0.00 5 PHE A N 12
ATOM 7245 C CA . PHE A 1 5 ? -14.294 -9.458 4.716 1.00 0.00 5 PHE A CA 12
ATOM 7246 C C . PHE A 1 5 ? -15.301 -10.175 5.610 1.00 0.00 5 PHE A C 12
ATOM 7247 O O . PHE A 1 5 ? -16.510 -10.080 5.400 1.00 0.00 5 PHE A O 12
ATOM 7264 N N . ILE A 1 6 ? -14.795 -10.890 6.608 1.00 0.00 6 ILE A N 12
ATOM 7265 C CA . ILE A 1 6 ? -15.649 -11.619 7.535 1.00 0.00 6 ILE A CA 12
ATOM 7266 C C . ILE A 1 6 ? -16.023 -10.750 8.734 1.00 0.00 6 ILE A C 12
ATOM 7267 O O . ILE A 1 6 ? -15.912 -11.177 9.884 1.00 0.00 6 ILE A O 12
ATOM 7283 N N . VAL A 1 7 ? -16.466 -9.527 8.458 1.00 0.00 7 VAL A N 12
ATOM 7284 C CA . VAL A 1 7 ? -16.853 -8.604 9.511 1.00 0.00 7 VAL A CA 12
ATOM 7285 C C . VAL A 1 7 ? -17.748 -7.488 8.975 1.00 0.00 7 VAL A C 12
ATOM 7286 O O . VAL A 1 7 ? -17.271 -6.420 8.593 1.00 0.00 7 VAL A O 12
ATOM 7299 N N . ASN A 1 8 ? -19.052 -7.746 8.951 1.00 0.00 8 ASN A N 12
ATOM 7300 C CA . ASN A 1 8 ? -20.017 -6.764 8.466 1.00 0.00 8 ASN A CA 12
ATOM 7301 C C . ASN A 1 8 ? -19.787 -6.458 6.985 1.00 0.00 8 ASN A C 12
ATOM 7302 O O . ASN A 1 8 ? -19.530 -5.313 6.612 1.00 0.00 8 ASN A O 12
ATOM 7313 N N . PRO A 1 9 ? -19.878 -7.481 6.119 1.00 0.00 9 PRO A N 12
ATOM 7314 C CA . PRO A 1 9 ? -19.681 -7.309 4.677 1.00 0.00 9 PRO A CA 12
ATOM 7315 C C . PRO A 1 9 ? -20.857 -6.604 4.013 1.00 0.00 9 PRO A C 12
ATOM 7316 O O . PRO A 1 9 ? -21.499 -7.155 3.115 1.00 0.00 9 PRO A O 12
ATOM 7327 N N . SER A 1 10 ? -21.136 -5.384 4.455 1.00 0.00 10 SER A N 12
ATOM 7328 C CA . SER A 1 10 ? -22.229 -4.605 3.905 1.00 0.00 10 SER A CA 12
ATOM 7329 C C . SER A 1 10 ? -21.778 -3.184 3.597 1.00 0.00 10 SER A C 12
ATOM 7330 O O . SER A 1 10 ? -22.544 -2.232 3.730 1.00 0.00 10 SER A O 12
ATOM 7338 N N . ASP A 1 11 ? -20.525 -3.057 3.179 1.00 0.00 11 ASP A N 12
ATOM 7339 C CA . ASP A 1 11 ? -19.952 -1.758 2.842 1.00 0.00 11 ASP A CA 12
ATOM 7340 C C . ASP A 1 11 ? -19.863 -0.865 4.074 1.00 0.00 11 ASP A C 12
ATOM 7341 O O . ASP A 1 11 ? -20.702 0.011 4.282 1.00 0.00 11 ASP A O 12
ATOM 7350 N N . LEU A 1 12 ? -18.837 -1.093 4.887 1.00 0.00 12 LEU A N 12
ATOM 7351 C CA . LEU A 1 12 ? -18.633 -0.311 6.100 1.00 0.00 12 LEU A CA 12
ATOM 7352 C C . LEU A 1 12 ? -17.270 -0.611 6.711 1.00 0.00 12 LEU A C 12
ATOM 7353 O O . LEU A 1 12 ? -17.112 -0.632 7.931 1.00 0.00 12 LEU A O 12
ATOM 7369 N N . VAL A 1 13 ? -16.292 -0.847 5.847 1.00 0.00 13 VAL A N 12
ATOM 7370 C CA . VAL A 1 13 ? -14.940 -1.153 6.282 1.00 0.00 13 VAL A CA 12
ATOM 7371 C C . VAL A 1 13 ? -13.990 -1.265 5.090 1.00 0.00 13 VAL A C 12
ATOM 7372 O O . VAL A 1 13 ? -13.714 -2.358 4.598 1.00 0.00 13 VAL A O 12
ATOM 7385 N N . LEU A 1 14 ? -13.499 -0.120 4.624 1.00 0.00 14 LEU A N 12
ATOM 7386 C CA . LEU A 1 14 ? -12.588 -0.087 3.486 1.00 0.00 14 LEU A CA 12
ATOM 7387 C C . LEU A 1 14 ? -13.295 -0.559 2.219 1.00 0.00 14 LEU A C 12
ATOM 7388 O O . LEU A 1 14 ? -13.392 -1.759 1.960 1.00 0.00 14 LEU A O 12
ATOM 7404 N N . ASP A 1 15 ? -13.794 0.395 1.436 1.00 0.00 15 ASP A N 12
ATOM 7405 C CA . ASP A 1 15 ? -14.501 0.083 0.196 1.00 0.00 15 ASP A CA 12
ATOM 7406 C C . ASP A 1 15 ? -13.696 -0.882 -0.673 1.00 0.00 15 ASP A C 12
ATOM 7407 O O . ASP A 1 15 ? -14.052 -2.052 -0.812 1.00 0.00 15 ASP A O 12
ATOM 7416 N N . ASN A 1 16 ? -12.611 -0.380 -1.256 1.00 0.00 16 ASN A N 12
ATOM 7417 C CA . ASN A 1 16 ? -11.759 -1.200 -2.109 1.00 0.00 16 ASN A CA 12
ATOM 7418 C C . ASN A 1 16 ? -10.431 -0.505 -2.390 1.00 0.00 16 ASN A C 12
ATOM 7419 O O . ASN A 1 16 ? -10.282 0.185 -3.399 1.00 0.00 16 ASN A O 12
ATOM 7430 N N . LYS A 1 17 ? -9.466 -0.700 -1.497 1.00 0.00 17 LYS A N 12
ATOM 7431 C CA . LYS A 1 17 ? -8.147 -0.098 -1.651 1.00 0.00 17 LYS A CA 12
ATOM 7432 C C . LYS A 1 17 ? -7.180 -0.634 -0.602 1.00 0.00 17 LYS A C 12
ATOM 7433 O O . LYS A 1 17 ? -6.318 0.092 -0.106 1.00 0.00 17 LYS A O 12
ATOM 7452 N N . ALA A 1 18 ? -7.326 -1.911 -0.274 1.00 0.00 18 ALA A N 12
ATOM 7453 C CA . ALA A 1 18 ? -6.470 -2.551 0.710 1.00 0.00 18 ALA A CA 12
ATOM 7454 C C . ALA A 1 18 ? -5.142 -2.966 0.085 1.00 0.00 18 ALA A C 12
ATOM 7455 O O . ALA A 1 18 ? -4.097 -2.387 0.380 1.00 0.00 18 ALA A O 12
ATOM 7462 N N . ALA A 1 19 ? -5.193 -3.973 -0.780 1.00 0.00 19 ALA A N 12
ATOM 7463 C CA . ALA A 1 19 ? -3.999 -4.466 -1.449 1.00 0.00 19 ALA A CA 12
ATOM 7464 C C . ALA A 1 19 ? -3.556 -3.513 -2.555 1.00 0.00 19 ALA A C 12
ATOM 7465 O O . ALA A 1 19 ? -2.378 -3.466 -2.908 1.00 0.00 19 ALA A O 12
ATOM 7472 N N . LEU A 1 20 ? -4.507 -2.753 -3.095 1.00 0.00 20 LEU A N 12
ATOM 7473 C CA . LEU A 1 20 ? -4.209 -1.801 -4.159 1.00 0.00 20 LEU A CA 12
ATOM 7474 C C . LEU A 1 20 ? -3.116 -0.828 -3.723 1.00 0.00 20 LEU A C 12
ATOM 7475 O O . LEU A 1 20 ? -2.345 -0.336 -4.546 1.00 0.00 20 LEU A O 12
ATOM 7491 N N . ARG A 1 21 ? -3.060 -0.554 -2.424 1.00 0.00 21 ARG A N 12
ATOM 7492 C CA . ARG A 1 21 ? -2.068 0.355 -1.880 1.00 0.00 21 ARG A CA 12
ATOM 7493 C C . ARG A 1 21 ? -0.903 -0.409 -1.266 1.00 0.00 21 ARG A C 12
ATOM 7494 O O . ARG A 1 21 ? 0.224 0.081 -1.235 1.00 0.00 21 ARG A O 12
ATOM 7515 N N . ASP A 1 22 ? -1.181 -1.614 -0.786 1.00 0.00 22 ASP A N 12
ATOM 7516 C CA . ASP A 1 22 ? -0.150 -2.443 -0.184 1.00 0.00 22 ASP A CA 12
ATOM 7517 C C . ASP A 1 22 ? 0.751 -3.025 -1.257 1.00 0.00 22 ASP A C 12
ATOM 7518 O O . ASP A 1 22 ? 1.950 -3.206 -1.048 1.00 0.00 22 ASP A O 12
ATOM 7527 N N . TYR A 1 23 ? 0.170 -3.292 -2.415 1.00 0.00 23 TYR A N 12
ATOM 7528 C CA . TYR A 1 23 ? 0.929 -3.823 -3.534 1.00 0.00 23 TYR A CA 12
ATOM 7529 C C . TYR A 1 23 ? 1.979 -2.809 -3.954 1.00 0.00 23 TYR A C 12
ATOM 7530 O O . TYR A 1 23 ? 3.070 -3.168 -4.400 1.00 0.00 23 TYR A O 12
ATOM 7548 N N . LEU A 1 24 ? 1.643 -1.538 -3.779 1.00 0.00 24 LEU A N 12
ATOM 7549 C CA . LEU A 1 24 ? 2.549 -0.455 -4.104 1.00 0.00 24 LEU A CA 12
ATOM 7550 C C . LEU A 1 24 ? 3.535 -0.240 -2.963 1.00 0.00 24 LEU A C 12
ATOM 7551 O O . LEU A 1 24 ? 4.662 0.207 -3.174 1.00 0.00 24 LEU A O 12
ATOM 7567 N N . ARG A 1 25 ? 3.097 -0.572 -1.750 1.00 0.00 25 ARG A N 12
ATOM 7568 C CA . ARG A 1 25 ? 3.932 -0.430 -0.569 1.00 0.00 25 ARG A CA 12
ATOM 7569 C C . ARG A 1 25 ? 4.905 -1.596 -0.452 1.00 0.00 25 ARG A C 12
ATOM 7570 O O . ARG A 1 25 ? 5.990 -1.462 0.115 1.00 0.00 25 ARG A O 12
ATOM 7591 N N . GLN A 1 26 ? 4.506 -2.742 -0.991 1.00 0.00 26 GLN A N 12
ATOM 7592 C CA . GLN A 1 26 ? 5.334 -3.934 -0.952 1.00 0.00 26 GLN A CA 12
ATOM 7593 C C . GLN A 1 26 ? 6.167 -4.069 -2.222 1.00 0.00 26 GLN A C 12
ATOM 7594 O O . GLN A 1 26 ? 7.170 -4.783 -2.241 1.00 0.00 26 GLN A O 12
ATOM 7608 N N . ILE A 1 27 ? 5.752 -3.378 -3.280 1.00 0.00 27 ILE A N 12
ATOM 7609 C CA . ILE A 1 27 ? 6.468 -3.423 -4.550 1.00 0.00 27 ILE A CA 12
ATOM 7610 C C . ILE A 1 27 ? 7.957 -3.162 -4.340 1.00 0.00 27 ILE A C 12
ATOM 7611 O O . ILE A 1 27 ? 8.808 -3.847 -4.908 1.00 0.00 27 ILE A O 12
ATOM 7627 N N . ASN A 1 28 ? 8.257 -2.166 -3.517 1.00 0.00 28 ASN A N 12
ATOM 7628 C CA . ASN A 1 28 ? 9.633 -1.806 -3.220 1.00 0.00 28 ASN A CA 12
ATOM 7629 C C . ASN A 1 28 ? 10.224 -2.728 -2.160 1.00 0.00 28 ASN A C 12
ATOM 7630 O O . ASN A 1 28 ? 11.435 -2.948 -2.124 1.00 0.00 28 ASN A O 12
ATOM 7641 N N . GLU A 1 29 ? 9.367 -3.284 -1.304 1.00 0.00 29 GLU A N 12
ATOM 7642 C CA . GLU A 1 29 ? 9.824 -4.191 -0.266 1.00 0.00 29 GLU A CA 12
ATOM 7643 C C . GLU A 1 29 ? 9.794 -5.632 -0.759 1.00 0.00 29 GLU A C 12
ATOM 7644 O O . GLU A 1 29 ? 9.680 -6.575 0.023 1.00 0.00 29 GLU A O 12
ATOM 7656 N N . TYR A 1 30 ? 9.917 -5.776 -2.066 1.00 0.00 30 TYR A N 12
ATOM 7657 C CA . TYR A 1 30 ? 9.929 -7.074 -2.709 1.00 0.00 30 TYR A CA 12
ATOM 7658 C C . TYR A 1 30 ? 11.165 -7.208 -3.587 1.00 0.00 30 TYR A C 12
ATOM 7659 O O . TYR A 1 30 ? 11.720 -8.294 -3.739 1.00 0.00 30 TYR A O 12
ATOM 7677 N N . PHE A 1 31 ? 11.595 -6.085 -4.151 1.00 0.00 31 PHE A N 12
ATOM 7678 C CA . PHE A 1 31 ? 12.769 -6.057 -4.999 1.00 0.00 31 PHE A CA 12
ATOM 7679 C C . PHE A 1 31 ? 13.988 -5.555 -4.224 1.00 0.00 31 PHE A C 12
ATOM 7680 O O . PHE A 1 31 ? 15.120 -5.697 -4.682 1.00 0.00 31 PHE A O 12
ATOM 7697 N N . ALA A 1 32 ? 13.753 -4.968 -3.050 1.00 0.00 32 ALA A N 12
ATOM 7698 C CA . ALA A 1 32 ? 14.840 -4.451 -2.230 1.00 0.00 32 ALA A CA 12
ATOM 7699 C C . ALA A 1 32 ? 15.732 -5.576 -1.716 1.00 0.00 32 ALA A C 12
ATOM 7700 O O . ALA A 1 32 ? 16.954 -5.432 -1.648 1.00 0.00 32 ALA A O 12
ATOM 7707 N N . ILE A 1 33 ? 15.115 -6.693 -1.348 1.00 0.00 33 ILE A N 12
ATOM 7708 C CA . ILE A 1 33 ? 15.847 -7.838 -0.831 1.00 0.00 33 ILE A CA 12
ATOM 7709 C C . ILE A 1 33 ? 16.477 -8.658 -1.954 1.00 0.00 33 ILE A C 12
ATOM 7710 O O . ILE A 1 33 ? 17.696 -8.653 -2.130 1.00 0.00 33 ILE A O 12
ATOM 7726 N N . ILE A 1 34 ? 15.641 -9.367 -2.707 1.00 0.00 34 ILE A N 12
ATOM 7727 C CA . ILE A 1 34 ? 16.116 -10.200 -3.807 1.00 0.00 34 ILE A CA 12
ATOM 7728 C C . ILE A 1 34 ? 16.868 -9.378 -4.853 1.00 0.00 34 ILE A C 12
ATOM 7729 O O . ILE A 1 34 ? 17.639 -9.923 -5.642 1.00 0.00 34 ILE A O 12
ATOM 7745 N N . GLY A 1 35 ? 16.639 -8.070 -4.854 1.00 0.00 35 GLY A N 12
ATOM 7746 C CA . GLY A 1 35 ? 17.307 -7.204 -5.810 1.00 0.00 35 GLY A CA 12
ATOM 7747 C C . GLY A 1 35 ? 18.818 -7.286 -5.713 1.00 0.00 35 GLY A C 12
ATOM 7748 O O . GLY A 1 35 ? 19.518 -7.161 -6.718 1.00 0.00 35 GLY A O 12
ATOM 7752 N N . ARG A 1 36 ? 19.321 -7.492 -4.500 1.00 0.00 36 ARG A N 12
ATOM 7753 C CA . ARG A 1 36 ? 20.757 -7.587 -4.277 1.00 0.00 36 ARG A CA 12
ATOM 7754 C C . ARG A 1 36 ? 21.458 -6.296 -4.696 1.00 0.00 36 ARG A C 12
ATOM 7755 O O . ARG A 1 36 ? 22.108 -6.245 -5.742 1.00 0.00 36 ARG A O 12
ATOM 7776 N N . PRO A 1 37 ? 21.327 -5.232 -3.886 1.00 0.00 37 PRO A N 12
ATOM 7777 C CA . PRO A 1 37 ? 21.944 -3.933 -4.174 1.00 0.00 37 PRO A CA 12
ATOM 7778 C C . PRO A 1 37 ? 23.469 -3.994 -4.117 1.00 0.00 37 PRO A C 12
ATOM 7779 O O . PRO A 1 37 ? 24.096 -3.359 -3.271 1.00 0.00 37 PRO A O 12
ATOM 7790 N N . ARG A 1 38 ? 24.060 -4.766 -5.025 1.00 0.00 38 ARG A N 12
ATOM 7791 C CA . ARG A 1 38 ? 25.511 -4.914 -5.078 1.00 0.00 38 ARG A CA 12
ATOM 7792 C C . ARG A 1 38 ? 25.916 -5.885 -6.186 1.00 0.00 38 ARG A C 12
ATOM 7793 O O . ARG A 1 38 ? 25.069 -6.383 -6.928 1.00 0.00 38 ARG A O 12
ATOM 7814 N N . PHE A 1 39 ? 27.214 -6.151 -6.289 1.00 0.00 39 PHE A N 12
ATOM 7815 C CA . PHE A 1 39 ? 27.728 -7.064 -7.304 1.00 0.00 39 PHE A CA 12
ATOM 7816 C C . PHE A 1 39 ? 28.049 -8.426 -6.697 1.00 0.00 39 PHE A C 12
ATOM 7817 O O . PHE A 1 39 ? 28.932 -8.546 -5.848 1.00 0.00 39 PHE A O 12
ATOM 7837 N N . PRO A 1 1 ? 2.948 -17.246 -3.227 1.00 0.00 1 PRO A N 13
ATOM 7838 C CA . PRO A 1 1 ? 3.659 -17.727 -2.024 1.00 0.00 1 PRO A CA 13
ATOM 7839 C C . PRO A 1 1 ? 2.690 -18.269 -0.976 1.00 0.00 1 PRO A C 13
ATOM 7840 O O . PRO A 1 1 ? 1.628 -17.692 -0.740 1.00 0.00 1 PRO A O 13
ATOM 7851 N N . ASP A 1 2 ? 3.062 -19.381 -0.351 1.00 0.00 2 ASP A N 13
ATOM 7852 C CA . ASP A 1 2 ? 2.226 -20.001 0.670 1.00 0.00 2 ASP A CA 13
ATOM 7853 C C . ASP A 1 2 ? 0.881 -20.425 0.089 1.00 0.00 2 ASP A C 13
ATOM 7854 O O . ASP A 1 2 ? 0.425 -19.877 -0.915 1.00 0.00 2 ASP A O 13
ATOM 7863 N N . LYS A 1 3 ? 0.250 -21.406 0.728 1.00 0.00 3 LYS A N 13
ATOM 7864 C CA . LYS A 1 3 ? -1.044 -21.905 0.275 1.00 0.00 3 LYS A CA 13
ATOM 7865 C C . LYS A 1 3 ? -2.092 -20.798 0.303 1.00 0.00 3 LYS A C 13
ATOM 7866 O O . LYS A 1 3 ? -1.911 -19.772 0.960 1.00 0.00 3 LYS A O 13
ATOM 7885 N N . ASP A 1 4 ? -3.191 -21.011 -0.415 1.00 0.00 4 ASP A N 13
ATOM 7886 C CA . ASP A 1 4 ? -4.268 -20.030 -0.473 1.00 0.00 4 ASP A CA 13
ATOM 7887 C C . ASP A 1 4 ? -5.611 -20.709 -0.730 1.00 0.00 4 ASP A C 13
ATOM 7888 O O . ASP A 1 4 ? -6.484 -20.149 -1.395 1.00 0.00 4 ASP A O 13
ATOM 7897 N N . PHE A 1 5 ? -5.771 -21.917 -0.198 1.00 0.00 5 PHE A N 13
ATOM 7898 C CA . PHE A 1 5 ? -7.007 -22.669 -0.371 1.00 0.00 5 PHE A CA 13
ATOM 7899 C C . PHE A 1 5 ? -7.597 -23.066 0.979 1.00 0.00 5 PHE A C 13
ATOM 7900 O O . PHE A 1 5 ? -8.104 -24.175 1.146 1.00 0.00 5 PHE A O 13
ATOM 7917 N N . ILE A 1 6 ? -7.522 -22.152 1.942 1.00 0.00 6 ILE A N 13
ATOM 7918 C CA . ILE A 1 6 ? -8.047 -22.404 3.278 1.00 0.00 6 ILE A CA 13
ATOM 7919 C C . ILE A 1 6 ? -9.332 -21.618 3.521 1.00 0.00 6 ILE A C 13
ATOM 7920 O O . ILE A 1 6 ? -9.501 -20.988 4.566 1.00 0.00 6 ILE A O 13
ATOM 7936 N N . VAL A 1 7 ? -10.240 -21.663 2.549 1.00 0.00 7 VAL A N 13
ATOM 7937 C CA . VAL A 1 7 ? -11.514 -20.960 2.650 1.00 0.00 7 VAL A CA 13
ATOM 7938 C C . VAL A 1 7 ? -11.319 -19.526 3.141 1.00 0.00 7 VAL A C 13
ATOM 7939 O O . VAL A 1 7 ? -11.700 -19.182 4.260 1.00 0.00 7 VAL A O 13
ATOM 7952 N N . ASN A 1 8 ? -10.721 -18.693 2.293 1.00 0.00 8 ASN A N 13
ATOM 7953 C CA . ASN A 1 8 ? -10.475 -17.298 2.636 1.00 0.00 8 ASN A CA 13
ATOM 7954 C C . ASN A 1 8 ? -10.082 -16.495 1.398 1.00 0.00 8 ASN A C 13
ATOM 7955 O O . ASN A 1 8 ? -8.906 -16.423 1.043 1.00 0.00 8 ASN A O 13
ATOM 7966 N N . PRO A 1 9 ? -11.067 -15.879 0.720 1.00 0.00 9 PRO A N 13
ATOM 7967 C CA . PRO A 1 9 ? -10.816 -15.080 -0.485 1.00 0.00 9 PRO A CA 13
ATOM 7968 C C . PRO A 1 9 ? -10.144 -13.746 -0.173 1.00 0.00 9 PRO A C 13
ATOM 7969 O O . PRO A 1 9 ? -10.683 -12.682 -0.478 1.00 0.00 9 PRO A O 13
ATOM 7980 N N . SER A 1 10 ? -8.963 -13.809 0.437 1.00 0.00 10 SER A N 13
ATOM 7981 C CA . SER A 1 10 ? -8.215 -12.606 0.790 1.00 0.00 10 SER A CA 13
ATOM 7982 C C . SER A 1 10 ? -9.087 -11.629 1.572 1.00 0.00 10 SER A C 13
ATOM 7983 O O . SER A 1 10 ? -9.009 -10.417 1.376 1.00 0.00 10 SER A O 13
ATOM 7991 N N . ASP A 1 11 ? -9.917 -12.167 2.459 1.00 0.00 11 ASP A N 13
ATOM 7992 C CA . ASP A 1 11 ? -10.806 -11.345 3.271 1.00 0.00 11 ASP A CA 13
ATOM 7993 C C . ASP A 1 11 ? -11.759 -10.544 2.390 1.00 0.00 11 ASP A C 13
ATOM 7994 O O . ASP A 1 11 ? -11.753 -9.313 2.405 1.00 0.00 11 ASP A O 13
ATOM 8003 N N . LEU A 1 12 ? -12.580 -11.253 1.621 1.00 0.00 12 LEU A N 13
ATOM 8004 C CA . LEU A 1 12 ? -13.541 -10.611 0.732 1.00 0.00 12 LEU A CA 13
ATOM 8005 C C . LEU A 1 12 ? -14.653 -9.940 1.531 1.00 0.00 12 LEU A C 13
ATOM 8006 O O . LEU A 1 12 ? -15.757 -10.473 1.649 1.00 0.00 12 LEU A O 13
ATOM 8022 N N . VAL A 1 13 ? -14.353 -8.769 2.082 1.00 0.00 13 VAL A N 13
ATOM 8023 C CA . VAL A 1 13 ? -15.324 -8.025 2.873 1.00 0.00 13 VAL A CA 13
ATOM 8024 C C . VAL A 1 13 ? -15.056 -6.524 2.798 1.00 0.00 13 VAL A C 13
ATOM 8025 O O . VAL A 1 13 ? -14.703 -5.892 3.794 1.00 0.00 13 VAL A O 13
ATOM 8038 N N . LEU A 1 14 ? -15.227 -5.957 1.607 1.00 0.00 14 LEU A N 13
ATOM 8039 C CA . LEU A 1 14 ? -15.006 -4.532 1.399 1.00 0.00 14 LEU A CA 13
ATOM 8040 C C . LEU A 1 14 ? -13.559 -4.155 1.707 1.00 0.00 14 LEU A C 13
ATOM 8041 O O . LEU A 1 14 ? -13.258 -3.618 2.773 1.00 0.00 14 LEU A O 13
ATOM 8057 N N . ASP A 1 15 ? -12.666 -4.442 0.765 1.00 0.00 15 ASP A N 13
ATOM 8058 C CA . ASP A 1 15 ? -11.252 -4.136 0.934 1.00 0.00 15 ASP A CA 13
ATOM 8059 C C . ASP A 1 15 ? -11.012 -2.630 0.902 1.00 0.00 15 ASP A C 13
ATOM 8060 O O . ASP A 1 15 ? -10.084 -2.126 1.535 1.00 0.00 15 ASP A O 13
ATOM 8069 N N . ASN A 1 16 ? -11.854 -1.916 0.160 1.00 0.00 16 ASN A N 13
ATOM 8070 C CA . ASN A 1 16 ? -11.732 -0.467 0.044 1.00 0.00 16 ASN A CA 13
ATOM 8071 C C . ASN A 1 16 ? -10.386 -0.083 -0.562 1.00 0.00 16 ASN A C 13
ATOM 8072 O O . ASN A 1 16 ? -9.762 0.894 -0.147 1.00 0.00 16 ASN A O 13
ATOM 8083 N N . LYS A 1 17 ? -9.943 -0.861 -1.544 1.00 0.00 17 LYS A N 13
ATOM 8084 C CA . LYS A 1 17 ? -8.670 -0.608 -2.210 1.00 0.00 17 LYS A CA 13
ATOM 8085 C C . LYS A 1 17 ? -7.528 -0.560 -1.201 1.00 0.00 17 LYS A C 13
ATOM 8086 O O . LYS A 1 17 ? -6.603 0.241 -1.328 1.00 0.00 17 LYS A O 13
ATOM 8105 N N . ALA A 1 18 ? -7.604 -1.427 -0.198 1.00 0.00 18 ALA A N 13
ATOM 8106 C CA . ALA A 1 18 ? -6.584 -1.490 0.837 1.00 0.00 18 ALA A CA 13
ATOM 8107 C C . ALA A 1 18 ? -5.318 -2.168 0.323 1.00 0.00 18 ALA A C 13
ATOM 8108 O O . ALA A 1 18 ? -4.242 -1.571 0.317 1.00 0.00 18 ALA A O 13
ATOM 8115 N N . ALA A 1 19 ? -5.456 -3.417 -0.108 1.00 0.00 19 ALA A N 13
ATOM 8116 C CA . ALA A 1 19 ? -4.323 -4.176 -0.622 1.00 0.00 19 ALA A CA 13
ATOM 8117 C C . ALA A 1 19 ? -3.738 -3.519 -1.866 1.00 0.00 19 ALA A C 13
ATOM 8118 O O . ALA A 1 19 ? -2.521 -3.492 -2.048 1.00 0.00 19 ALA A O 13
ATOM 8125 N N . LEU A 1 20 ? -4.608 -2.982 -2.719 1.00 0.00 20 LEU A N 13
ATOM 8126 C CA . LEU A 1 20 ? -4.160 -2.320 -3.940 1.00 0.00 20 LEU A CA 13
ATOM 8127 C C . LEU A 1 20 ? -3.062 -1.313 -3.622 1.00 0.00 20 LEU A C 13
ATOM 8128 O O . LEU A 1 20 ? -2.147 -1.103 -4.417 1.00 0.00 20 LEU A O 13
ATOM 8144 N N . ARG A 1 21 ? -3.154 -0.707 -2.442 1.00 0.00 21 ARG A N 13
ATOM 8145 C CA . ARG A 1 21 ? -2.163 0.258 -2.005 1.00 0.00 21 ARG A CA 13
ATOM 8146 C C . ARG A 1 21 ? -0.947 -0.458 -1.441 1.00 0.00 21 ARG A C 13
ATOM 8147 O O . ARG A 1 21 ? 0.182 0.013 -1.569 1.00 0.00 21 ARG A O 13
ATOM 8168 N N . ASP A 1 22 ? -1.188 -1.612 -0.833 1.00 0.00 22 ASP A N 13
ATOM 8169 C CA . ASP A 1 22 ? -0.113 -2.408 -0.267 1.00 0.00 22 ASP A CA 13
ATOM 8170 C C . ASP A 1 22 ? 0.739 -2.996 -1.380 1.00 0.00 22 ASP A C 13
ATOM 8171 O O . ASP A 1 22 ? 1.934 -3.230 -1.207 1.00 0.00 22 ASP A O 13
ATOM 8180 N N . TYR A 1 23 ? 0.117 -3.208 -2.533 1.00 0.00 23 TYR A N 13
ATOM 8181 C CA . TYR A 1 23 ? 0.821 -3.740 -3.688 1.00 0.00 23 TYR A CA 13
ATOM 8182 C C . TYR A 1 23 ? 1.936 -2.788 -4.080 1.00 0.00 23 TYR A C 13
ATOM 8183 O O . TYR A 1 23 ? 3.014 -3.205 -4.506 1.00 0.00 23 TYR A O 13
ATOM 8201 N N . LEU A 1 24 ? 1.666 -1.502 -3.907 1.00 0.00 24 LEU A N 13
ATOM 8202 C CA . LEU A 1 24 ? 2.637 -0.469 -4.210 1.00 0.00 24 LEU A CA 13
ATOM 8203 C C . LEU A 1 24 ? 3.652 -0.351 -3.080 1.00 0.00 24 LEU A C 13
ATOM 8204 O O . LEU A 1 24 ? 4.793 0.055 -3.293 1.00 0.00 24 LEU A O 13
ATOM 8220 N N . ARG A 1 25 ? 3.223 -0.719 -1.875 1.00 0.00 25 ARG A N 13
ATOM 8221 C CA . ARG A 1 25 ? 4.088 -0.662 -0.708 1.00 0.00 25 ARG A CA 13
ATOM 8222 C C . ARG A 1 25 ? 4.981 -1.895 -0.637 1.00 0.00 25 ARG A C 13
ATOM 8223 O O . ARG A 1 25 ? 6.087 -1.844 -0.100 1.00 0.00 25 ARG A O 13
ATOM 8244 N N . GLN A 1 26 ? 4.493 -3.001 -1.186 1.00 0.00 26 GLN A N 13
ATOM 8245 C CA . GLN A 1 26 ? 5.241 -4.247 -1.189 1.00 0.00 26 GLN A CA 13
ATOM 8246 C C . GLN A 1 26 ? 6.149 -4.334 -2.408 1.00 0.00 26 GLN A C 13
ATOM 8247 O O . GLN A 1 26 ? 7.176 -5.011 -2.382 1.00 0.00 26 GLN A O 13
ATOM 8261 N N . ILE A 1 27 ? 5.769 -3.636 -3.471 1.00 0.00 27 ILE A N 13
ATOM 8262 C CA . ILE A 1 27 ? 6.557 -3.627 -4.696 1.00 0.00 27 ILE A CA 13
ATOM 8263 C C . ILE A 1 27 ? 7.996 -3.232 -4.390 1.00 0.00 27 ILE A C 13
ATOM 8264 O O . ILE A 1 27 ? 8.945 -3.818 -4.911 1.00 0.00 27 ILE A O 13
ATOM 8280 N N . ASN A 1 28 ? 8.140 -2.233 -3.528 1.00 0.00 28 ASN A N 13
ATOM 8281 C CA . ASN A 1 28 ? 9.449 -1.748 -3.129 1.00 0.00 28 ASN A CA 13
ATOM 8282 C C . ASN A 1 28 ? 10.068 -2.665 -2.081 1.00 0.00 28 ASN A C 13
ATOM 8283 O O . ASN A 1 28 ? 11.289 -2.755 -1.970 1.00 0.00 28 ASN A O 13
ATOM 8294 N N . GLU A 1 29 ? 9.222 -3.362 -1.322 1.00 0.00 29 GLU A N 13
ATOM 8295 C CA . GLU A 1 29 ? 9.709 -4.278 -0.306 1.00 0.00 29 GLU A CA 13
ATOM 8296 C C . GLU A 1 29 ? 9.882 -5.675 -0.882 1.00 0.00 29 GLU A C 13
ATOM 8297 O O . GLU A 1 29 ? 9.840 -6.674 -0.164 1.00 0.00 29 GLU A O 13
ATOM 8309 N N . TYR A 1 30 ? 10.103 -5.719 -2.184 1.00 0.00 30 TYR A N 13
ATOM 8310 C CA . TYR A 1 30 ? 10.317 -6.959 -2.900 1.00 0.00 30 TYR A CA 13
ATOM 8311 C C . TYR A 1 30 ? 11.654 -6.900 -3.621 1.00 0.00 30 TYR A C 13
ATOM 8312 O O . TYR A 1 30 ? 12.359 -7.902 -3.741 1.00 0.00 30 TYR A O 13
ATOM 8330 N N . PHE A 1 31 ? 12.001 -5.703 -4.083 1.00 0.00 31 PHE A N 13
ATOM 8331 C CA . PHE A 1 31 ? 13.257 -5.484 -4.775 1.00 0.00 31 PHE A CA 13
ATOM 8332 C C . PHE A 1 31 ? 14.393 -5.290 -3.778 1.00 0.00 31 PHE A C 13
ATOM 8333 O O . PHE A 1 31 ? 15.563 -5.478 -4.112 1.00 0.00 31 PHE A O 13
ATOM 8350 N N . ALA A 1 32 ? 14.045 -4.912 -2.549 1.00 0.00 32 ALA A N 13
ATOM 8351 C CA . ALA A 1 32 ? 15.042 -4.696 -1.508 1.00 0.00 32 ALA A CA 13
ATOM 8352 C C . ALA A 1 32 ? 15.846 -5.965 -1.247 1.00 0.00 32 ALA A C 13
ATOM 8353 O O . ALA A 1 32 ? 17.070 -5.924 -1.124 1.00 0.00 32 ALA A O 13
ATOM 8360 N N . ILE A 1 33 ? 15.147 -7.091 -1.158 1.00 0.00 33 ILE A N 13
ATOM 8361 C CA . ILE A 1 33 ? 15.789 -8.373 -0.908 1.00 0.00 33 ILE A CA 13
ATOM 8362 C C . ILE A 1 33 ? 16.440 -8.926 -2.172 1.00 0.00 33 ILE A C 13
ATOM 8363 O O . ILE A 1 33 ? 17.662 -9.063 -2.243 1.00 0.00 33 ILE A O 13
ATOM 8379 N N . ILE A 1 34 ? 15.618 -9.247 -3.164 1.00 0.00 34 ILE A N 13
ATOM 8380 C CA . ILE A 1 34 ? 16.111 -9.791 -4.425 1.00 0.00 34 ILE A CA 13
ATOM 8381 C C . ILE A 1 34 ? 17.109 -8.847 -5.085 1.00 0.00 34 ILE A C 13
ATOM 8382 O O . ILE A 1 34 ? 18.000 -9.279 -5.816 1.00 0.00 34 ILE A O 13
ATOM 8398 N N . GLY A 1 35 ? 16.957 -7.559 -4.817 1.00 0.00 35 GLY A N 13
ATOM 8399 C CA . GLY A 1 35 ? 17.852 -6.570 -5.391 1.00 0.00 35 GLY A CA 13
ATOM 8400 C C . GLY A 1 35 ? 19.300 -6.812 -5.017 1.00 0.00 35 GLY A C 13
ATOM 8401 O O . GLY A 1 35 ? 20.185 -6.764 -5.874 1.00 0.00 35 GLY A O 13
ATOM 8405 N N . ARG A 1 36 ? 19.544 -7.072 -3.737 1.00 0.00 36 ARG A N 13
ATOM 8406 C CA . ARG A 1 36 ? 20.897 -7.321 -3.255 1.00 0.00 36 ARG A CA 13
ATOM 8407 C C . ARG A 1 36 ? 21.794 -6.111 -3.506 1.00 0.00 36 ARG A C 13
ATOM 8408 O O . ARG A 1 36 ? 22.741 -6.180 -4.291 1.00 0.00 36 ARG A O 13
ATOM 8429 N N . PRO A 1 37 ? 21.506 -4.979 -2.842 1.00 0.00 37 PRO A N 13
ATOM 8430 C CA . PRO A 1 37 ? 22.289 -3.750 -2.998 1.00 0.00 37 PRO A CA 13
ATOM 8431 C C . PRO A 1 37 ? 23.784 -3.990 -2.821 1.00 0.00 37 PRO A C 13
ATOM 8432 O O . PRO A 1 37 ? 24.251 -4.286 -1.722 1.00 0.00 37 PRO A O 13
ATOM 8443 N N . ARG A 1 38 ? 24.531 -3.858 -3.914 1.00 0.00 38 ARG A N 13
ATOM 8444 C CA . ARG A 1 38 ? 25.975 -4.061 -3.881 1.00 0.00 38 ARG A CA 13
ATOM 8445 C C . ARG A 1 38 ? 26.642 -3.066 -2.938 1.00 0.00 38 ARG A C 13
ATOM 8446 O O . ARG A 1 38 ? 26.871 -1.911 -3.297 1.00 0.00 38 ARG A O 13
ATOM 8467 N N . PHE A 1 39 ? 26.952 -3.520 -1.728 1.00 0.00 39 PHE A N 13
ATOM 8468 C CA . PHE A 1 39 ? 27.593 -2.670 -0.732 1.00 0.00 39 PHE A CA 13
ATOM 8469 C C . PHE A 1 39 ? 28.865 -3.320 -0.198 1.00 0.00 39 PHE A C 13
ATOM 8470 O O . PHE A 1 39 ? 29.190 -3.193 0.984 1.00 0.00 39 PHE A O 13
ATOM 8490 N N . PRO A 1 1 ? 16.738 16.357 -7.730 1.00 0.00 1 PRO A N 14
ATOM 8491 C CA . PRO A 1 1 ? 15.438 16.346 -8.436 1.00 0.00 1 PRO A CA 14
ATOM 8492 C C . PRO A 1 1 ? 14.974 14.923 -8.739 1.00 0.00 1 PRO A C 14
ATOM 8493 O O . PRO A 1 1 ? 15.715 13.961 -8.531 1.00 0.00 1 PRO A O 14
ATOM 8504 N N . ASP A 1 2 ? 13.746 14.797 -9.229 1.00 0.00 2 ASP A N 14
ATOM 8505 C CA . ASP A 1 2 ? 13.185 13.492 -9.559 1.00 0.00 2 ASP A CA 14
ATOM 8506 C C . ASP A 1 2 ? 13.839 12.919 -10.811 1.00 0.00 2 ASP A C 14
ATOM 8507 O O . ASP A 1 2 ? 14.217 11.748 -10.846 1.00 0.00 2 ASP A O 14
ATOM 8516 N N . LYS A 1 3 ? 13.967 13.752 -11.839 1.00 0.00 3 LYS A N 14
ATOM 8517 C CA . LYS A 1 3 ? 14.573 13.328 -13.096 1.00 0.00 3 LYS A CA 14
ATOM 8518 C C . LYS A 1 3 ? 13.794 12.169 -13.710 1.00 0.00 3 LYS A C 14
ATOM 8519 O O . LYS A 1 3 ? 14.374 11.278 -14.330 1.00 0.00 3 LYS A O 14
ATOM 8538 N N . ASP A 1 4 ? 12.478 12.188 -13.532 1.00 0.00 4 ASP A N 14
ATOM 8539 C CA . ASP A 1 4 ? 11.618 11.138 -14.067 1.00 0.00 4 ASP A CA 14
ATOM 8540 C C . ASP A 1 4 ? 10.217 11.671 -14.350 1.00 0.00 4 ASP A C 14
ATOM 8541 O O . ASP A 1 4 ? 9.226 10.961 -14.181 1.00 0.00 4 ASP A O 14
ATOM 8550 N N . PHE A 1 5 ? 10.141 12.925 -14.783 1.00 0.00 5 PHE A N 14
ATOM 8551 C CA . PHE A 1 5 ? 8.862 13.554 -15.090 1.00 0.00 5 PHE A CA 14
ATOM 8552 C C . PHE A 1 5 ? 8.010 13.692 -13.833 1.00 0.00 5 PHE A C 14
ATOM 8553 O O . PHE A 1 5 ? 7.311 12.758 -13.438 1.00 0.00 5 PHE A O 14
ATOM 8570 N N . ILE A 1 6 ? 8.072 14.863 -13.208 1.00 0.00 6 ILE A N 14
ATOM 8571 C CA . ILE A 1 6 ? 7.307 15.124 -11.995 1.00 0.00 6 ILE A CA 14
ATOM 8572 C C . ILE A 1 6 ? 5.899 15.612 -12.326 1.00 0.00 6 ILE A C 14
ATOM 8573 O O . ILE A 1 6 ? 5.455 16.649 -11.830 1.00 0.00 6 ILE A O 14
ATOM 8589 N N . VAL A 1 7 ? 5.198 14.858 -13.167 1.00 0.00 7 VAL A N 14
ATOM 8590 C CA . VAL A 1 7 ? 3.850 15.203 -13.565 1.00 0.00 7 VAL A CA 14
ATOM 8591 C C . VAL A 1 7 ? 2.825 14.531 -12.655 1.00 0.00 7 VAL A C 14
ATOM 8592 O O . VAL A 1 7 ? 1.951 13.797 -13.117 1.00 0.00 7 VAL A O 14
ATOM 8605 N N . ASN A 1 8 ? 2.945 14.786 -11.356 1.00 0.00 8 ASN A N 14
ATOM 8606 C CA . ASN A 1 8 ? 2.035 14.206 -10.372 1.00 0.00 8 ASN A CA 14
ATOM 8607 C C . ASN A 1 8 ? 2.208 12.690 -10.300 1.00 0.00 8 ASN A C 14
ATOM 8608 O O . ASN A 1 8 ? 2.838 12.087 -11.169 1.00 0.00 8 ASN A O 14
ATOM 8619 N N . PRO A 1 9 ? 1.652 12.052 -9.254 1.00 0.00 9 PRO A N 14
ATOM 8620 C CA . PRO A 1 9 ? 1.752 10.603 -9.068 1.00 0.00 9 PRO A CA 14
ATOM 8621 C C . PRO A 1 9 ? 0.739 9.827 -9.907 1.00 0.00 9 PRO A C 14
ATOM 8622 O O . PRO A 1 9 ? 0.044 8.948 -9.398 1.00 0.00 9 PRO A O 14
ATOM 8633 N N . SER A 1 10 ? 0.660 10.154 -11.195 1.00 0.00 10 SER A N 14
ATOM 8634 C CA . SER A 1 10 ? -0.267 9.484 -12.102 1.00 0.00 10 SER A CA 14
ATOM 8635 C C . SER A 1 10 ? -1.683 9.477 -11.536 1.00 0.00 10 SER A C 14
ATOM 8636 O O . SER A 1 10 ? -2.411 8.493 -11.663 1.00 0.00 10 SER A O 14
ATOM 8644 N N . ASP A 1 11 ? -2.066 10.584 -10.908 1.00 0.00 11 ASP A N 14
ATOM 8645 C CA . ASP A 1 11 ? -3.394 10.708 -10.319 1.00 0.00 11 ASP A CA 14
ATOM 8646 C C . ASP A 1 11 ? -3.624 9.628 -9.264 1.00 0.00 11 ASP A C 14
ATOM 8647 O O . ASP A 1 11 ? -4.549 8.823 -9.371 1.00 0.00 11 ASP A O 14
ATOM 8656 N N . LEU A 1 12 ? -2.772 9.620 -8.243 1.00 0.00 12 LEU A N 14
ATOM 8657 C CA . LEU A 1 12 ? -2.875 8.646 -7.166 1.00 0.00 12 LEU A CA 14
ATOM 8658 C C . LEU A 1 12 ? -3.875 9.108 -6.113 1.00 0.00 12 LEU A C 14
ATOM 8659 O O . LEU A 1 12 ? -3.503 9.745 -5.127 1.00 0.00 12 LEU A O 14
ATOM 8675 N N . VAL A 1 13 ? -5.144 8.788 -6.332 1.00 0.00 13 VAL A N 14
ATOM 8676 C CA . VAL A 1 13 ? -6.201 9.173 -5.409 1.00 0.00 13 VAL A CA 14
ATOM 8677 C C . VAL A 1 13 ? -7.393 8.227 -5.516 1.00 0.00 13 VAL A C 14
ATOM 8678 O O . VAL A 1 13 ? -8.346 8.492 -6.248 1.00 0.00 13 VAL A O 14
ATOM 8691 N N . LEU A 1 14 ? -7.329 7.125 -4.780 1.00 0.00 14 LEU A N 14
ATOM 8692 C CA . LEU A 1 14 ? -8.397 6.137 -4.784 1.00 0.00 14 LEU A CA 14
ATOM 8693 C C . LEU A 1 14 ? -8.457 5.401 -3.447 1.00 0.00 14 LEU A C 14
ATOM 8694 O O . LEU A 1 14 ? -7.888 4.320 -3.294 1.00 0.00 14 LEU A O 14
ATOM 8710 N N . ASP A 1 15 ? -9.152 5.997 -2.483 1.00 0.00 15 ASP A N 14
ATOM 8711 C CA . ASP A 1 15 ? -9.290 5.406 -1.156 1.00 0.00 15 ASP A CA 14
ATOM 8712 C C . ASP A 1 15 ? -9.809 3.972 -1.240 1.00 0.00 15 ASP A C 14
ATOM 8713 O O . ASP A 1 15 ? -9.543 3.155 -0.359 1.00 0.00 15 ASP A O 14
ATOM 8722 N N . ASN A 1 16 ? -10.551 3.674 -2.301 1.00 0.00 16 ASN A N 14
ATOM 8723 C CA . ASN A 1 16 ? -11.104 2.339 -2.497 1.00 0.00 16 ASN A CA 14
ATOM 8724 C C . ASN A 1 16 ? -10.053 1.393 -3.073 1.00 0.00 16 ASN A C 14
ATOM 8725 O O . ASN A 1 16 ? -10.247 0.802 -4.134 1.00 0.00 16 ASN A O 14
ATOM 8736 N N . LYS A 1 17 ? -8.936 1.255 -2.362 1.00 0.00 17 LYS A N 14
ATOM 8737 C CA . LYS A 1 17 ? -7.851 0.388 -2.792 1.00 0.00 17 LYS A CA 14
ATOM 8738 C C . LYS A 1 17 ? -6.930 0.055 -1.622 1.00 0.00 17 LYS A C 14
ATOM 8739 O O . LYS A 1 17 ? -5.713 0.223 -1.709 1.00 0.00 17 LYS A O 14
ATOM 8758 N N . ALA A 1 18 ? -7.518 -0.415 -0.528 1.00 0.00 18 ALA A N 14
ATOM 8759 C CA . ALA A 1 18 ? -6.753 -0.770 0.663 1.00 0.00 18 ALA A CA 14
ATOM 8760 C C . ALA A 1 18 ? -5.588 -1.693 0.319 1.00 0.00 18 ALA A C 14
ATOM 8761 O O . ALA A 1 18 ? -4.427 -1.285 0.361 1.00 0.00 18 ALA A O 14
ATOM 8768 N N . ALA A 1 19 ? -5.905 -2.938 -0.021 1.00 0.00 19 ALA A N 14
ATOM 8769 C CA . ALA A 1 19 ? -4.883 -3.915 -0.371 1.00 0.00 19 ALA A CA 14
ATOM 8770 C C . ALA A 1 19 ? -4.152 -3.511 -1.642 1.00 0.00 19 ALA A C 14
ATOM 8771 O O . ALA A 1 19 ? -2.939 -3.691 -1.753 1.00 0.00 19 ALA A O 14
ATOM 8778 N N . LEU A 1 20 ? -4.885 -2.951 -2.600 1.00 0.00 20 LEU A N 14
ATOM 8779 C CA . LEU A 1 20 ? -4.278 -2.513 -3.849 1.00 0.00 20 LEU A CA 14
ATOM 8780 C C . LEU A 1 20 ? -3.115 -1.571 -3.561 1.00 0.00 20 LEU A C 14
ATOM 8781 O O . LEU A 1 20 ? -2.174 -1.463 -4.349 1.00 0.00 20 LEU A O 14
ATOM 8797 N N . ARG A 1 21 ? -3.183 -0.901 -2.411 1.00 0.00 21 ARG A N 14
ATOM 8798 C CA . ARG A 1 21 ? -2.137 0.016 -2.000 1.00 0.00 21 ARG A CA 14
ATOM 8799 C C . ARG A 1 21 ? -0.982 -0.747 -1.369 1.00 0.00 21 ARG A C 14
ATOM 8800 O O . ARG A 1 21 ? 0.177 -0.351 -1.489 1.00 0.00 21 ARG A O 14
ATOM 8821 N N . ASP A 1 22 ? -1.307 -1.849 -0.703 1.00 0.00 22 ASP A N 14
ATOM 8822 C CA . ASP A 1 22 ? -0.293 -2.674 -0.062 1.00 0.00 22 ASP A CA 14
ATOM 8823 C C . ASP A 1 22 ? 0.552 -3.376 -1.111 1.00 0.00 22 ASP A C 14
ATOM 8824 O O . ASP A 1 22 ? 1.742 -3.615 -0.912 1.00 0.00 22 ASP A O 14
ATOM 8833 N N . TYR A 1 23 ? -0.062 -3.684 -2.240 1.00 0.00 23 TYR A N 14
ATOM 8834 C CA . TYR A 1 23 ? 0.651 -4.329 -3.326 1.00 0.00 23 TYR A CA 14
ATOM 8835 C C . TYR A 1 23 ? 1.698 -3.374 -3.882 1.00 0.00 23 TYR A C 14
ATOM 8836 O O . TYR A 1 23 ? 2.682 -3.794 -4.491 1.00 0.00 23 TYR A O 14
ATOM 8854 N N . LEU A 1 24 ? 1.482 -2.082 -3.646 1.00 0.00 24 LEU A N 14
ATOM 8855 C CA . LEU A 1 24 ? 2.402 -1.057 -4.093 1.00 0.00 24 LEU A CA 14
ATOM 8856 C C . LEU A 1 24 ? 3.473 -0.815 -3.038 1.00 0.00 24 LEU A C 14
ATOM 8857 O O . LEU A 1 24 ? 4.602 -0.448 -3.358 1.00 0.00 24 LEU A O 14
ATOM 8873 N N . ARG A 1 25 ? 3.112 -1.034 -1.778 1.00 0.00 25 ARG A N 14
ATOM 8874 C CA . ARG A 1 25 ? 4.043 -0.847 -0.680 1.00 0.00 25 ARG A CA 14
ATOM 8875 C C . ARG A 1 25 ? 4.916 -2.085 -0.493 1.00 0.00 25 ARG A C 14
ATOM 8876 O O . ARG A 1 25 ? 6.011 -2.006 0.064 1.00 0.00 25 ARG A O 14
ATOM 8897 N N . GLN A 1 26 ? 4.426 -3.228 -0.966 1.00 0.00 26 GLN A N 14
ATOM 8898 C CA . GLN A 1 26 ? 5.164 -4.475 -0.854 1.00 0.00 26 GLN A CA 14
ATOM 8899 C C . GLN A 1 26 ? 6.009 -4.721 -2.097 1.00 0.00 26 GLN A C 14
ATOM 8900 O O . GLN A 1 26 ? 7.019 -5.423 -2.042 1.00 0.00 26 GLN A O 14
ATOM 8914 N N . ILE A 1 27 ? 5.602 -4.128 -3.212 1.00 0.00 27 ILE A N 14
ATOM 8915 C CA . ILE A 1 27 ? 6.337 -4.275 -4.461 1.00 0.00 27 ILE A CA 14
ATOM 8916 C C . ILE A 1 27 ? 7.790 -3.868 -4.261 1.00 0.00 27 ILE A C 14
ATOM 8917 O O . ILE A 1 27 ? 8.711 -4.516 -4.762 1.00 0.00 27 ILE A O 14
ATOM 8933 N N . ASN A 1 28 ? 7.980 -2.788 -3.512 1.00 0.00 28 ASN A N 14
ATOM 8934 C CA . ASN A 1 28 ? 9.308 -2.280 -3.222 1.00 0.00 28 ASN A CA 14
ATOM 8935 C C . ASN A 1 28 ? 9.992 -3.125 -2.155 1.00 0.00 28 ASN A C 14
ATOM 8936 O O . ASN A 1 28 ? 11.220 -3.179 -2.092 1.00 0.00 28 ASN A O 14
ATOM 8947 N N . GLU A 1 29 ? 9.199 -3.797 -1.319 1.00 0.00 29 GLU A N 14
ATOM 8948 C CA . GLU A 1 29 ? 9.754 -4.642 -0.276 1.00 0.00 29 GLU A CA 14
ATOM 8949 C C . GLU A 1 29 ? 9.940 -6.068 -0.775 1.00 0.00 29 GLU A C 14
ATOM 8950 O O . GLU A 1 29 ? 9.923 -7.025 -0.003 1.00 0.00 29 GLU A O 14
ATOM 8962 N N . TYR A 1 30 ? 10.139 -6.185 -2.078 1.00 0.00 30 TYR A N 14
ATOM 8963 C CA . TYR A 1 30 ? 10.356 -7.462 -2.724 1.00 0.00 30 TYR A CA 14
ATOM 8964 C C . TYR A 1 30 ? 11.621 -7.404 -3.569 1.00 0.00 30 TYR A C 14
ATOM 8965 O O . TYR A 1 30 ? 12.362 -8.380 -3.675 1.00 0.00 30 TYR A O 14
ATOM 8983 N N . PHE A 1 31 ? 11.862 -6.237 -4.153 1.00 0.00 31 PHE A N 14
ATOM 8984 C CA . PHE A 1 31 ? 13.034 -6.018 -4.977 1.00 0.00 31 PHE A CA 14
ATOM 8985 C C . PHE A 1 31 ? 14.133 -5.313 -4.182 1.00 0.00 31 PHE A C 14
ATOM 8986 O O . PHE A 1 31 ? 15.274 -5.227 -4.631 1.00 0.00 31 PHE A O 14
ATOM 9003 N N . ALA A 1 32 ? 13.785 -4.805 -2.995 1.00 0.00 32 ALA A N 14
ATOM 9004 C CA . ALA A 1 32 ? 14.753 -4.114 -2.152 1.00 0.00 32 ALA A CA 14
ATOM 9005 C C . ALA A 1 32 ? 15.928 -5.024 -1.814 1.00 0.00 32 ALA A C 14
ATOM 9006 O O . ALA A 1 32 ? 17.087 -4.647 -1.982 1.00 0.00 32 ALA A O 14
ATOM 9013 N N . ILE A 1 33 ? 15.619 -6.225 -1.334 1.00 0.00 33 ILE A N 14
ATOM 9014 C CA . ILE A 1 33 ? 16.644 -7.191 -0.970 1.00 0.00 33 ILE A CA 14
ATOM 9015 C C . ILE A 1 33 ? 17.232 -7.862 -2.207 1.00 0.00 33 ILE A C 14
ATOM 9016 O O . ILE A 1 33 ? 18.450 -7.950 -2.358 1.00 0.00 33 ILE A O 14
ATOM 9032 N N . ILE A 1 34 ? 16.356 -8.338 -3.088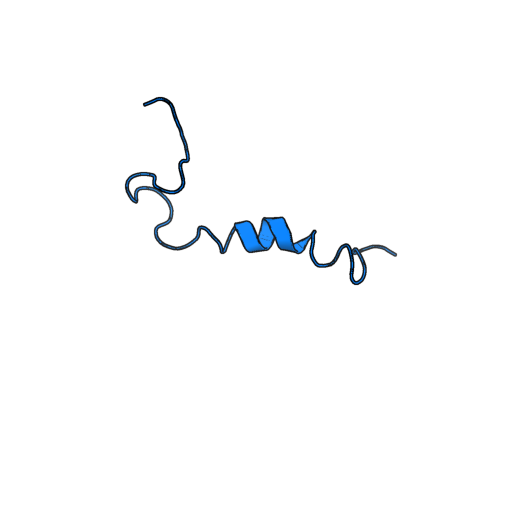 1.00 0.00 34 ILE A N 14
ATOM 9033 C CA . ILE A 1 34 ? 16.787 -9.004 -4.310 1.00 0.00 34 ILE A CA 14
ATOM 9034 C C . ILE A 1 34 ? 17.528 -8.044 -5.236 1.00 0.00 34 ILE A C 14
ATOM 9035 O O . ILE A 1 34 ? 18.277 -8.467 -6.117 1.00 0.00 34 ILE A O 14
ATOM 9051 N N . GLY A 1 35 ? 17.315 -6.749 -5.033 1.00 0.00 35 GLY A N 14
ATOM 9052 C CA . GLY A 1 35 ? 17.969 -5.751 -5.859 1.00 0.00 35 GLY A CA 14
ATOM 9053 C C . GLY A 1 35 ? 19.355 -5.397 -5.357 1.00 0.00 35 GLY A C 14
ATOM 9054 O O . GLY A 1 35 ? 20.358 -5.819 -5.933 1.00 0.00 35 GLY A O 14
ATOM 9058 N N . ARG A 1 36 ? 19.412 -4.620 -4.281 1.00 0.00 36 ARG A N 14
ATOM 9059 C CA . ARG A 1 36 ? 20.686 -4.207 -3.701 1.00 0.00 36 ARG A CA 14
ATOM 9060 C C . ARG A 1 36 ? 20.790 -4.651 -2.244 1.00 0.00 36 ARG A C 14
ATOM 9061 O O . ARG A 1 36 ? 20.572 -3.857 -1.329 1.00 0.00 36 ARG A O 14
ATOM 9082 N N . PRO A 1 37 ? 21.126 -5.931 -2.009 1.00 0.00 37 PRO A N 14
ATOM 9083 C CA . PRO A 1 37 ? 21.257 -6.478 -0.656 1.00 0.00 37 PRO A CA 14
ATOM 9084 C C . PRO A 1 37 ? 22.572 -6.079 0.010 1.00 0.00 37 PRO A C 14
ATOM 9085 O O . PRO A 1 37 ? 23.350 -6.934 0.432 1.00 0.00 37 PRO A O 14
ATOM 9096 N N . ARG A 1 38 ? 22.813 -4.774 0.101 1.00 0.00 38 ARG A N 14
ATOM 9097 C CA . ARG A 1 38 ? 24.033 -4.262 0.716 1.00 0.00 38 ARG A CA 14
ATOM 9098 C C . ARG A 1 38 ? 25.273 -4.832 0.032 1.00 0.00 38 ARG A C 14
ATOM 9099 O O . ARG A 1 38 ? 25.176 -5.733 -0.800 1.00 0.00 38 ARG A O 14
ATOM 9120 N N . PHE A 1 39 ? 26.438 -4.300 0.391 1.00 0.00 39 PHE A N 14
ATOM 9121 C CA . PHE A 1 39 ? 27.696 -4.756 -0.189 1.00 0.00 39 PHE A CA 14
ATOM 9122 C C . PHE A 1 39 ? 28.193 -6.016 0.515 1.00 0.00 39 PHE A C 14
ATOM 9123 O O . PHE A 1 39 ? 28.289 -6.058 1.741 1.00 0.00 39 PHE A O 14
ATOM 9143 N N . PRO A 1 1 ? 11.235 -11.549 -19.496 1.00 0.00 1 PRO A N 15
ATOM 9144 C CA . PRO A 1 1 ? 9.984 -10.947 -18.982 1.00 0.00 1 PRO A CA 15
ATOM 9145 C C . PRO A 1 1 ? 9.820 -9.503 -19.452 1.00 0.00 1 PRO A C 15
ATOM 9146 O O . PRO A 1 1 ? 10.140 -8.563 -18.724 1.00 0.00 1 PRO A O 15
ATOM 9157 N N . ASP A 1 2 ? 9.320 -9.335 -20.672 1.00 0.00 2 ASP A N 15
ATOM 9158 C CA . ASP A 1 2 ? 9.114 -8.007 -21.236 1.00 0.00 2 ASP A CA 15
ATOM 9159 C C . ASP A 1 2 ? 7.662 -7.564 -21.078 1.00 0.00 2 ASP A C 15
ATOM 9160 O O . ASP A 1 2 ? 7.153 -6.777 -21.877 1.00 0.00 2 ASP A O 15
ATOM 9169 N N . LYS A 1 3 ? 7.000 -8.073 -20.043 1.00 0.00 3 LYS A N 15
ATOM 9170 C CA . LYS A 1 3 ? 5.609 -7.730 -19.782 1.00 0.00 3 LYS A CA 15
ATOM 9171 C C . LYS A 1 3 ? 5.472 -6.260 -19.395 1.00 0.00 3 LYS A C 15
ATOM 9172 O O . LYS A 1 3 ? 6.450 -5.512 -19.407 1.00 0.00 3 LYS A O 15
ATOM 9191 N N . ASP A 1 4 ? 4.255 -5.854 -19.054 1.00 0.00 4 ASP A N 15
ATOM 9192 C CA . ASP A 1 4 ? 3.990 -4.474 -18.662 1.00 0.00 4 ASP A CA 15
ATOM 9193 C C . ASP A 1 4 ? 2.563 -4.320 -18.147 1.00 0.00 4 ASP A C 15
ATOM 9194 O O . ASP A 1 4 ? 2.321 -3.632 -17.154 1.00 0.00 4 ASP A O 15
ATOM 9203 N N . PHE A 1 5 ? 1.620 -4.965 -18.826 1.00 0.00 5 PHE A N 15
ATOM 9204 C CA . PHE A 1 5 ? 0.215 -4.902 -18.435 1.00 0.00 5 PHE A CA 15
ATOM 9205 C C . PHE A 1 5 ? -0.310 -3.470 -18.519 1.00 0.00 5 PHE A C 15
ATOM 9206 O O . PHE A 1 5 ? -0.851 -2.936 -17.551 1.00 0.00 5 PHE A O 15
ATOM 9223 N N . ILE A 1 6 ? -0.146 -2.855 -19.685 1.00 0.00 6 ILE A N 15
ATOM 9224 C CA . ILE A 1 6 ? -0.606 -1.486 -19.896 1.00 0.00 6 ILE A CA 15
ATOM 9225 C C . ILE A 1 6 ? -1.933 -1.462 -20.650 1.00 0.00 6 ILE A C 15
ATOM 9226 O O . ILE A 1 6 ? -2.141 -0.637 -21.539 1.00 0.00 6 ILE A O 15
ATOM 9242 N N . VAL A 1 7 ? -2.829 -2.375 -20.287 1.00 0.00 7 VAL A N 15
ATOM 9243 C CA . VAL A 1 7 ? -4.132 -2.462 -20.925 1.00 0.00 7 VAL A CA 15
ATOM 9244 C C . VAL A 1 7 ? -5.154 -1.576 -20.212 1.00 0.00 7 VAL A C 15
ATOM 9245 O O . VAL A 1 7 ? -6.259 -2.014 -19.890 1.00 0.00 7 VAL A O 15
ATOM 9258 N N . ASN A 1 8 ? -4.777 -0.325 -19.970 1.00 0.00 8 ASN A N 15
ATOM 9259 C CA . ASN A 1 8 ? -5.657 0.624 -19.297 1.00 0.00 8 ASN A CA 15
ATOM 9260 C C . ASN A 1 8 ? -6.027 0.135 -17.897 1.00 0.00 8 ASN A C 15
ATOM 9261 O O . ASN A 1 8 ? -7.204 0.085 -17.537 1.00 0.00 8 ASN A O 15
ATOM 9272 N N . PRO A 1 9 ? -5.022 -0.231 -17.080 1.00 0.00 9 PRO A N 15
ATOM 9273 C CA . PRO A 1 9 ? -5.250 -0.711 -15.715 1.00 0.00 9 PRO A CA 15
ATOM 9274 C C . PRO A 1 9 ? -5.559 0.424 -14.748 1.00 0.00 9 PRO A C 15
ATOM 9275 O O . PRO A 1 9 ? -4.775 0.718 -13.845 1.00 0.00 9 PRO A O 15
ATOM 9286 N N . SER A 1 10 ? -6.709 1.061 -14.943 1.00 0.00 10 SER A N 15
ATOM 9287 C CA . SER A 1 10 ? -7.125 2.163 -14.091 1.00 0.00 10 SER A CA 15
ATOM 9288 C C . SER A 1 10 ? -8.628 2.387 -14.198 1.00 0.00 10 SER A C 15
ATOM 9289 O O . SER A 1 10 ? -9.103 3.522 -14.167 1.00 0.00 10 SER A O 15
ATOM 9297 N N . ASP A 1 11 ? -9.371 1.294 -14.319 1.00 0.00 11 ASP A N 15
ATOM 9298 C CA . ASP A 1 11 ? -10.822 1.362 -14.426 1.00 0.00 11 ASP A CA 15
ATOM 9299 C C . ASP A 1 11 ? -11.452 0.016 -14.098 1.00 0.00 11 ASP A C 15
ATOM 9300 O O . ASP A 1 11 ? -12.487 -0.352 -14.653 1.00 0.00 11 ASP A O 15
ATOM 9309 N N . LEU A 1 12 ? -10.821 -0.708 -13.185 1.00 0.00 12 LEU A N 15
ATOM 9310 C CA . LEU A 1 12 ? -11.314 -2.016 -12.766 1.00 0.00 12 LEU A CA 15
ATOM 9311 C C . LEU A 1 12 ? -10.989 -2.271 -11.301 1.00 0.00 12 LEU A C 15
ATOM 9312 O O . LEU A 1 12 ? -10.701 -3.401 -10.902 1.00 0.00 12 LEU A O 15
ATOM 9328 N N . VAL A 1 13 ? -11.035 -1.212 -10.504 1.00 0.00 13 VAL A N 15
ATOM 9329 C CA . VAL A 1 13 ? -10.743 -1.308 -9.083 1.00 0.00 13 VAL A CA 15
ATOM 9330 C C . VAL A 1 13 ? -10.933 0.041 -8.386 1.00 0.00 13 VAL A C 15
ATOM 9331 O O . VAL A 1 13 ? -10.002 0.585 -7.792 1.00 0.00 13 VAL A O 15
ATOM 9344 N N . LEU A 1 14 ? -12.148 0.575 -8.465 1.00 0.00 14 LEU A N 15
ATOM 9345 C CA . LEU A 1 14 ? -12.463 1.851 -7.851 1.00 0.00 14 LEU A CA 15
ATOM 9346 C C . LEU A 1 14 ? -13.469 1.681 -6.718 1.00 0.00 14 LEU A C 15
ATOM 9347 O O . LEU A 1 14 ? -14.603 2.155 -6.802 1.00 0.00 14 LEU A O 15
ATOM 9363 N N . ASP A 1 15 ? -13.047 1.003 -5.658 1.00 0.00 15 ASP A N 15
ATOM 9364 C CA . ASP A 1 15 ? -13.907 0.771 -4.506 1.00 0.00 15 ASP A CA 15
ATOM 9365 C C . ASP A 1 15 ? -13.089 0.324 -3.298 1.00 0.00 15 ASP A C 15
ATOM 9366 O O . ASP A 1 15 ? -13.019 1.027 -2.290 1.00 0.00 15 ASP A O 15
ATOM 9375 N N . ASN A 1 16 ? -12.474 -0.849 -3.406 1.00 0.00 16 ASN A N 15
ATOM 9376 C CA . ASN A 1 16 ? -11.662 -1.389 -2.321 1.00 0.00 16 ASN A CA 15
ATOM 9377 C C . ASN A 1 16 ? -10.176 -1.285 -2.651 1.00 0.00 16 ASN A C 15
ATOM 9378 O O . ASN A 1 16 ? -9.550 -2.268 -3.050 1.00 0.00 16 ASN A O 15
ATOM 9389 N N . LYS A 1 17 ? -9.619 -0.090 -2.486 1.00 0.00 17 LYS A N 15
ATOM 9390 C CA . LYS A 1 17 ? -8.213 0.142 -2.768 1.00 0.00 17 LYS A CA 15
ATOM 9391 C C . LYS A 1 17 ? -7.370 0.025 -1.503 1.00 0.00 17 LYS A C 15
ATOM 9392 O O . LYS A 1 17 ? -6.412 0.774 -1.312 1.00 0.00 17 LYS A O 15
ATOM 9411 N N . ALA A 1 18 ? -7.732 -0.919 -0.644 1.00 0.00 18 ALA A N 15
ATOM 9412 C CA . ALA A 1 18 ? -7.009 -1.136 0.600 1.00 0.00 18 ALA A CA 15
ATOM 9413 C C . ALA A 1 18 ? -5.696 -1.867 0.344 1.00 0.00 18 ALA A C 15
ATOM 9414 O O . ALA A 1 18 ? -4.617 -1.283 0.453 1.00 0.00 18 ALA A O 15
ATOM 9421 N N . ALA A 1 19 ? -5.795 -3.146 0.000 1.00 0.00 19 ALA A N 15
ATOM 9422 C CA . ALA A 1 19 ? -4.618 -3.954 -0.274 1.00 0.00 19 ALA A CA 15
ATOM 9423 C C . ALA A 1 19 ? -3.999 -3.579 -1.614 1.00 0.00 19 ALA A C 15
ATOM 9424 O O . ALA A 1 19 ? -2.788 -3.700 -1.803 1.00 0.00 19 ALA A O 15
ATOM 9431 N N . LEU A 1 20 ? -4.833 -3.113 -2.540 1.00 0.00 20 LEU A N 15
ATOM 9432 C CA . LEU A 1 20 ? -4.356 -2.711 -3.858 1.00 0.00 20 LEU A CA 15
ATOM 9433 C C . LEU A 1 20 ? -3.229 -1.696 -3.726 1.00 0.00 20 LEU A C 15
ATOM 9434 O O . LEU A 1 20 ? -2.298 -1.673 -4.530 1.00 0.00 20 LEU A O 15
ATOM 9450 N N . ARG A 1 21 ? -3.320 -0.862 -2.694 1.00 0.00 21 ARG A N 15
ATOM 9451 C CA . ARG A 1 21 ? -2.310 0.147 -2.441 1.00 0.00 21 ARG A CA 15
ATOM 9452 C C . ARG A 1 21 ? -1.146 -0.449 -1.666 1.00 0.00 21 ARG A C 15
ATOM 9453 O O . ARG A 1 21 ? 0.001 -0.035 -1.827 1.00 0.00 21 ARG A O 15
ATOM 9474 N N . ASP A 1 22 ? -1.449 -1.435 -0.830 1.00 0.00 22 ASP A N 15
ATOM 9475 C CA . ASP A 1 22 ? -0.425 -2.099 -0.039 1.00 0.00 22 ASP A CA 15
ATOM 9476 C C . ASP A 1 22 ? 0.471 -2.933 -0.934 1.00 0.00 22 ASP A C 15
ATOM 9477 O O . ASP A 1 22 ? 1.664 -3.084 -0.672 1.00 0.00 22 ASP A O 15
ATOM 9486 N N . TYR A 1 23 ? -0.105 -3.454 -2.009 1.00 0.00 23 TYR A N 15
ATOM 9487 C CA . TYR A 1 23 ? 0.652 -4.248 -2.960 1.00 0.00 23 TYR A CA 15
ATOM 9488 C C . TYR A 1 23 ? 1.768 -3.400 -3.545 1.00 0.00 23 TYR A C 15
ATOM 9489 O O . TYR A 1 23 ? 2.857 -3.892 -3.842 1.00 0.00 23 TYR A O 15
ATOM 9507 N N . LEU A 1 24 ? 1.489 -2.110 -3.673 1.00 0.00 24 LEU A N 15
ATOM 9508 C CA . LEU A 1 24 ? 2.462 -1.166 -4.188 1.00 0.00 24 LEU A CA 15
ATOM 9509 C C . LEU A 1 24 ? 3.485 -0.837 -3.110 1.00 0.00 24 LEU A C 15
ATOM 9510 O O . LEU A 1 24 ? 4.641 -0.532 -3.405 1.00 0.00 24 LEU A O 15
ATOM 9526 N N . ARG A 1 25 ? 3.049 -0.910 -1.854 1.00 0.00 25 ARG A N 15
ATOM 9527 C CA . ARG A 1 25 ? 3.923 -0.631 -0.727 1.00 0.00 25 ARG A CA 15
ATOM 9528 C C . ARG A 1 25 ? 4.921 -1.765 -0.529 1.00 0.00 25 ARG A C 15
ATOM 9529 O O . ARG A 1 25 ? 6.044 -1.548 -0.071 1.00 0.00 25 ARG A O 15
ATOM 9550 N N . GLN A 1 26 ? 4.504 -2.973 -0.883 1.00 0.00 26 GLN A N 15
ATOM 9551 C CA . GLN A 1 26 ? 5.353 -4.145 -0.755 1.00 0.00 26 GLN A CA 15
ATOM 9552 C C . GLN A 1 26 ? 6.226 -4.324 -1.989 1.00 0.00 26 GLN A C 15
ATOM 9553 O O . GLN A 1 26 ? 7.272 -4.971 -1.933 1.00 0.00 26 GLN A O 15
ATOM 9567 N N . ILE A 1 27 ? 5.797 -3.740 -3.104 1.00 0.00 27 ILE A N 15
ATOM 9568 C CA . ILE A 1 27 ? 6.552 -3.826 -4.347 1.00 0.00 27 ILE A CA 15
ATOM 9569 C C . ILE A 1 27 ? 8.004 -3.433 -4.109 1.00 0.00 27 ILE A C 15
ATOM 9570 O O . ILE A 1 27 ? 8.930 -4.064 -4.621 1.00 0.00 27 ILE A O 15
ATOM 9586 N N . ASN A 1 28 ? 8.186 -2.385 -3.316 1.00 0.00 28 ASN A N 15
ATOM 9587 C CA . ASN A 1 28 ? 9.513 -1.896 -2.985 1.00 0.00 28 ASN A CA 15
ATOM 9588 C C . ASN A 1 28 ? 10.199 -2.829 -1.996 1.00 0.00 28 ASN A C 15
ATOM 9589 O O . ASN A 1 28 ? 11.426 -2.923 -1.971 1.00 0.00 28 ASN A O 15
ATOM 9600 N N . GLU A 1 29 ? 9.405 -3.533 -1.189 1.00 0.00 29 GLU A N 15
ATOM 9601 C CA . GLU A 1 29 ? 9.957 -4.467 -0.222 1.00 0.00 29 GLU A CA 15
ATOM 9602 C C . GLU A 1 29 ? 10.115 -5.849 -0.838 1.00 0.00 29 GLU A C 15
ATOM 9603 O O . GLU A 1 29 ? 10.106 -6.865 -0.143 1.00 0.00 29 GLU A O 15
ATOM 9615 N N . TYR A 1 30 ? 10.282 -5.863 -2.149 1.00 0.00 30 TYR A N 15
ATOM 9616 C CA . TYR A 1 30 ? 10.471 -7.085 -2.900 1.00 0.00 30 TYR A CA 15
ATOM 9617 C C . TYR A 1 30 ? 11.760 -6.994 -3.704 1.00 0.00 30 TYR A C 15
ATOM 9618 O O . TYR A 1 30 ? 12.466 -7.986 -3.891 1.00 0.00 30 TYR A O 15
ATOM 9636 N N . PHE A 1 31 ? 12.065 -5.785 -4.161 1.00 0.00 31 PHE A N 15
ATOM 9637 C CA . PHE A 1 31 ? 13.270 -5.535 -4.927 1.00 0.00 31 PHE A CA 15
ATOM 9638 C C . PHE A 1 31 ? 14.444 -5.219 -4.002 1.00 0.00 31 PHE A C 15
ATOM 9639 O O . PHE A 1 31 ? 15.602 -5.293 -4.409 1.00 0.00 31 PHE A O 15
ATOM 9656 N N . ALA A 1 32 ? 14.139 -4.866 -2.754 1.00 0.00 32 ALA A N 15
ATOM 9657 C CA . ALA A 1 32 ? 15.176 -4.543 -1.782 1.00 0.00 32 ALA A CA 15
ATOM 9658 C C . ALA A 1 32 ? 16.104 -5.732 -1.554 1.00 0.00 32 ALA A C 15
ATOM 9659 O O . ALA A 1 32 ? 17.324 -5.579 -1.496 1.00 0.00 32 ALA A O 15
ATOM 9666 N N . ILE A 1 33 ? 15.515 -6.915 -1.419 1.00 0.00 33 ILE A N 15
ATOM 9667 C CA . ILE A 1 33 ? 16.283 -8.131 -1.194 1.00 0.00 33 ILE A CA 15
ATOM 9668 C C . ILE A 1 33 ? 16.871 -8.666 -2.495 1.00 0.00 33 ILE A C 15
ATOM 9669 O O . ILE A 1 33 ? 18.090 -8.757 -2.646 1.00 0.00 33 ILE A O 15
ATOM 9685 N N . ILE A 1 34 ? 15.998 -9.025 -3.430 1.00 0.00 34 ILE A N 15
ATOM 9686 C CA . ILE A 1 34 ? 16.429 -9.558 -4.718 1.00 0.00 34 ILE A CA 15
ATOM 9687 C C . ILE A 1 34 ? 17.230 -8.527 -5.511 1.00 0.00 34 ILE A C 15
ATOM 9688 O O . ILE A 1 34 ? 17.959 -8.877 -6.439 1.00 0.00 34 ILE A O 15
ATOM 9704 N N . GLY A 1 35 ? 17.089 -7.259 -5.143 1.00 0.00 35 GLY A N 15
ATOM 9705 C CA . GLY A 1 35 ? 17.807 -6.203 -5.834 1.00 0.00 35 GLY A CA 15
ATOM 9706 C C . GLY A 1 35 ? 18.977 -5.670 -5.031 1.00 0.00 35 GLY A C 15
ATOM 9707 O O . GLY A 1 35 ? 20.084 -5.532 -5.551 1.00 0.00 35 GLY A O 15
ATOM 9711 N N . ARG A 1 36 ? 18.732 -5.370 -3.760 1.00 0.00 36 ARG A N 15
ATOM 9712 C CA . ARG A 1 36 ? 19.774 -4.848 -2.883 1.00 0.00 36 ARG A CA 15
ATOM 9713 C C . ARG A 1 36 ? 20.297 -3.508 -3.394 1.00 0.00 36 ARG A C 15
ATOM 9714 O O . ARG A 1 36 ? 20.293 -3.249 -4.597 1.00 0.00 36 ARG A O 15
ATOM 9735 N N . PRO A 1 37 ? 20.758 -2.635 -2.481 1.00 0.00 37 PRO A N 15
ATOM 9736 C CA . PRO A 1 37 ? 21.286 -1.316 -2.846 1.00 0.00 37 PRO A CA 15
ATOM 9737 C C . PRO A 1 37 ? 22.364 -1.403 -3.922 1.00 0.00 37 PRO A C 15
ATOM 9738 O O . PRO A 1 37 ? 23.466 -1.890 -3.673 1.00 0.00 37 PRO A O 15
ATOM 9749 N N . ARG A 1 38 ? 22.036 -0.927 -5.120 1.00 0.00 38 ARG A N 15
ATOM 9750 C CA . ARG A 1 38 ? 22.976 -0.950 -6.233 1.00 0.00 38 ARG A CA 15
ATOM 9751 C C . ARG A 1 38 ? 24.213 -0.114 -5.922 1.00 0.00 38 ARG A C 15
ATOM 9752 O O . ARG A 1 38 ? 24.184 0.751 -5.046 1.00 0.00 38 ARG A O 15
ATOM 9773 N N . PHE A 1 39 ? 25.297 -0.376 -6.643 1.00 0.00 39 PHE A N 15
ATOM 9774 C CA . PHE A 1 39 ? 26.543 0.352 -6.444 1.00 0.00 39 PHE A CA 15
ATOM 9775 C C . PHE A 1 39 ? 27.056 0.176 -5.018 1.00 0.00 39 PHE A C 15
ATOM 9776 O O . PHE A 1 39 ? 27.682 1.075 -4.456 1.00 0.00 39 PHE A O 15
ATOM 9796 N N . PRO A 1 1 ? -18.596 -26.144 3.093 1.00 0.00 1 PRO A N 16
ATOM 9797 C CA . PRO A 1 1 ? -19.657 -25.740 4.039 1.00 0.00 1 PRO A CA 16
ATOM 9798 C C . PRO A 1 1 ? -19.653 -24.232 4.278 1.00 0.00 1 PRO A C 16
ATOM 9799 O O . PRO A 1 1 ? -20.535 -23.516 3.806 1.00 0.00 1 PRO A O 16
ATOM 9810 N N . ASP A 1 2 ? -18.652 -23.758 5.013 1.00 0.00 2 ASP A N 16
ATOM 9811 C CA . ASP A 1 2 ? -18.531 -22.335 5.314 1.00 0.00 2 ASP A CA 16
ATOM 9812 C C . ASP A 1 2 ? -17.228 -21.772 4.757 1.00 0.00 2 ASP A C 16
ATOM 9813 O O . ASP A 1 2 ? -16.141 -22.123 5.217 1.00 0.00 2 ASP A O 16
ATOM 9822 N N . LYS A 1 3 ? -17.344 -20.895 3.764 1.00 0.00 3 LYS A N 16
ATOM 9823 C CA . LYS A 1 3 ? -16.175 -20.281 3.145 1.00 0.00 3 LYS A CA 16
ATOM 9824 C C . LYS A 1 3 ? -16.591 -19.255 2.096 1.00 0.00 3 LYS A C 16
ATOM 9825 O O . LYS A 1 3 ? -17.340 -19.569 1.170 1.00 0.00 3 LYS A O 16
ATOM 9844 N N . ASP A 1 4 ? -16.100 -18.029 2.247 1.00 0.00 4 ASP A N 16
ATOM 9845 C CA . ASP A 1 4 ? -16.420 -16.957 1.310 1.00 0.00 4 ASP A CA 16
ATOM 9846 C C . ASP A 1 4 ? -15.445 -16.937 0.133 1.00 0.00 4 ASP A C 16
ATOM 9847 O O . ASP A 1 4 ? -15.698 -16.284 -0.880 1.00 0.00 4 ASP A O 16
ATOM 9856 N N . PHE A 1 5 ? -14.334 -17.657 0.269 1.00 0.00 5 PHE A N 16
ATOM 9857 C CA . PHE A 1 5 ? -13.330 -17.715 -0.787 1.00 0.00 5 PHE A CA 16
ATOM 9858 C C . PHE A 1 5 ? -13.650 -18.827 -1.783 1.00 0.00 5 PHE A C 16
ATOM 9859 O O . PHE A 1 5 ? -12.813 -19.686 -2.062 1.00 0.00 5 PHE A O 16
ATOM 9876 N N . ILE A 1 6 ? -14.868 -18.806 -2.313 1.00 0.00 6 ILE A N 16
ATOM 9877 C CA . ILE A 1 6 ? -15.301 -19.811 -3.277 1.00 0.00 6 ILE A CA 16
ATOM 9878 C C . ILE A 1 6 ? -16.332 -19.234 -4.243 1.00 0.00 6 ILE A C 16
ATOM 9879 O O . ILE A 1 6 ? -17.530 -19.490 -4.117 1.00 0.00 6 ILE A O 16
ATOM 9895 N N . VAL A 1 7 ? -15.859 -18.456 -5.210 1.00 0.00 7 VAL A N 16
ATOM 9896 C CA . VAL A 1 7 ? -16.734 -17.843 -6.196 1.00 0.00 7 VAL A CA 16
ATOM 9897 C C . VAL A 1 7 ? -15.956 -17.421 -7.440 1.00 0.00 7 VAL A C 16
ATOM 9898 O O . VAL A 1 7 ? -15.923 -16.243 -7.797 1.00 0.00 7 VAL A O 16
ATOM 9911 N N . ASN A 1 8 ? -15.331 -18.394 -8.098 1.00 0.00 8 ASN A N 16
ATOM 9912 C CA . ASN A 1 8 ? -14.554 -18.126 -9.303 1.00 0.00 8 ASN A CA 16
ATOM 9913 C C . ASN A 1 8 ? -13.406 -17.163 -9.009 1.00 0.00 8 ASN A C 16
ATOM 9914 O O . ASN A 1 8 ? -13.428 -16.007 -9.435 1.00 0.00 8 ASN A O 16
ATOM 9925 N N . PRO A 1 9 ? -12.382 -17.628 -8.272 1.00 0.00 9 PRO A N 16
ATOM 9926 C CA . PRO A 1 9 ? -11.219 -16.805 -7.920 1.00 0.00 9 PRO A CA 16
ATOM 9927 C C . PRO A 1 9 ? -10.483 -16.286 -9.153 1.00 0.00 9 PRO A C 16
ATOM 9928 O O . PRO A 1 9 ? -9.481 -16.860 -9.577 1.00 0.00 9 PRO A O 16
ATOM 9939 N N . SER A 1 10 ? -10.990 -15.197 -9.722 1.00 0.00 10 SER A N 16
ATOM 9940 C CA . SER A 1 10 ? -10.381 -14.598 -10.904 1.00 0.00 10 SER A CA 16
ATOM 9941 C C . SER A 1 10 ? -11.120 -13.328 -11.307 1.00 0.00 10 SER A C 16
ATOM 9942 O O . SER A 1 10 ? -11.297 -13.048 -12.492 1.00 0.00 10 SER A O 16
ATOM 9950 N N . ASP A 1 11 ? -11.546 -12.562 -10.309 1.00 0.00 11 ASP A N 16
ATOM 9951 C CA . ASP A 1 11 ? -12.265 -11.317 -10.553 1.00 0.00 11 ASP A CA 16
ATOM 9952 C C . ASP A 1 11 ? -12.590 -10.614 -9.241 1.00 0.00 11 ASP A C 16
ATOM 9953 O O . ASP A 1 11 ? -13.661 -10.027 -9.084 1.00 0.00 11 ASP A O 16
ATOM 9962 N N . LEU A 1 12 ? -11.654 -10.675 -8.300 1.00 0.00 12 LEU A N 16
ATOM 9963 C CA . LEU A 1 12 ? -11.832 -10.044 -6.999 1.00 0.00 12 LEU A CA 16
ATOM 9964 C C . LEU A 1 12 ? -10.604 -9.221 -6.623 1.00 0.00 12 LEU A C 16
ATOM 9965 O O . LEU A 1 12 ? -9.901 -9.534 -5.661 1.00 0.00 12 LEU A O 16
ATOM 9981 N N . VAL A 1 13 ? -10.348 -8.167 -7.391 1.00 0.00 13 VAL A N 16
ATOM 9982 C CA . VAL A 1 13 ? -9.205 -7.299 -7.142 1.00 0.00 13 VAL A CA 16
ATOM 9983 C C . VAL A 1 13 ? -9.525 -5.852 -7.512 1.00 0.00 13 VAL A C 16
ATOM 9984 O O . VAL A 1 13 ? -8.830 -5.236 -8.320 1.00 0.00 13 VAL A O 16
ATOM 9997 N N . LEU A 1 14 ? -10.585 -5.317 -6.913 1.00 0.00 14 LEU A N 16
ATOM 9998 C CA . LEU A 1 14 ? -10.997 -3.944 -7.177 1.00 0.00 14 LEU A CA 16
ATOM 9999 C C . LEU A 1 14 ? -12.151 -3.537 -6.267 1.00 0.00 14 LEU A C 16
ATOM 10000 O O . LEU A 1 14 ? -13.065 -2.826 -6.686 1.00 0.00 14 LEU A O 16
ATOM 10016 N N . ASP A 1 15 ? -12.100 -3.991 -5.021 1.00 0.00 15 ASP A N 16
ATOM 10017 C CA . ASP A 1 15 ? -13.137 -3.678 -4.049 1.00 0.00 15 ASP A CA 16
ATOM 10018 C C . ASP A 1 15 ? -13.043 -2.221 -3.608 1.00 0.00 15 ASP A C 16
ATOM 10019 O O . ASP A 1 15 ? -13.963 -1.433 -3.831 1.00 0.00 15 ASP A O 16
ATOM 10028 N N . ASN A 1 16 ? -11.924 -1.870 -2.984 1.00 0.00 16 ASN A N 16
ATOM 10029 C CA . ASN A 1 16 ? -11.706 -0.509 -2.512 1.00 0.00 16 ASN A CA 16
ATOM 10030 C C . ASN A 1 16 ? -10.218 -0.175 -2.493 1.00 0.00 16 ASN A C 16
ATOM 10031 O O . ASN A 1 16 ? -9.736 0.506 -1.588 1.00 0.00 16 ASN A O 16
ATOM 10042 N N . LYS A 1 17 ? -9.500 -0.664 -3.505 1.00 0.00 17 LYS A N 16
ATOM 10043 C CA . LYS A 1 17 ? -8.059 -0.433 -3.633 1.00 0.00 17 LYS A CA 16
ATOM 10044 C C . LYS A 1 17 ? -7.358 -0.449 -2.277 1.00 0.00 17 LYS A C 16
ATOM 10045 O O . LYS A 1 17 ? -6.426 0.319 -2.038 1.00 0.00 17 LYS A O 16
ATOM 10064 N N . ALA A 1 18 ? -7.808 -1.334 -1.396 1.00 0.00 18 ALA A N 16
ATOM 10065 C CA . ALA A 1 18 ? -7.226 -1.457 -0.069 1.00 0.00 18 ALA A CA 16
ATOM 10066 C C . ALA A 1 18 ? -5.846 -2.098 -0.141 1.00 0.00 18 ALA A C 16
ATOM 10067 O O . ALA A 1 18 ? -4.828 -1.413 -0.046 1.00 0.00 18 ALA A O 16
ATOM 10074 N N . ALA A 1 19 ? -5.818 -3.415 -0.314 1.00 0.00 19 ALA A N 16
ATOM 10075 C CA . ALA A 1 19 ? -4.560 -4.142 -0.408 1.00 0.00 19 ALA A CA 16
ATOM 10076 C C . ALA A 1 19 ? -3.779 -3.711 -1.640 1.00 0.00 19 ALA A C 16
ATOM 10077 O O . ALA A 1 19 ? -2.549 -3.729 -1.644 1.00 0.00 19 ALA A O 16
ATOM 10084 N N . LEU A 1 20 ? -4.500 -3.309 -2.683 1.00 0.00 20 LEU A N 16
ATOM 10085 C CA . LEU A 1 20 ? -3.864 -2.857 -3.914 1.00 0.00 20 LEU A CA 16
ATOM 10086 C C . LEU A 1 20 ? -2.873 -1.741 -3.613 1.00 0.00 20 LEU A C 16
ATOM 10087 O O . LEU A 1 20 ? -1.866 -1.584 -4.304 1.00 0.00 20 LEU A O 16
ATOM 10103 N N . ARG A 1 21 ? -3.162 -0.974 -2.566 1.00 0.00 21 ARG A N 16
ATOM 10104 C CA . ARG A 1 21 ? -2.297 0.118 -2.159 1.00 0.00 21 ARG A CA 16
ATOM 10105 C C . ARG A 1 21 ? -1.153 -0.400 -1.301 1.00 0.00 21 ARG A C 16
ATOM 10106 O O . ARG A 1 21 ? -0.028 0.091 -1.386 1.00 0.00 21 ARG A O 16
ATOM 10127 N N . ASP A 1 22 ? -1.446 -1.405 -0.488 1.00 0.00 22 ASP A N 16
ATOM 10128 C CA . ASP A 1 22 ? -0.433 -1.997 0.371 1.00 0.00 22 ASP A CA 16
ATOM 10129 C C . ASP A 1 22 ? 0.579 -2.757 -0.466 1.00 0.00 22 ASP A C 16
ATOM 10130 O O . ASP A 1 22 ? 1.763 -2.813 -0.133 1.00 0.00 22 ASP A O 16
ATOM 10139 N N . TYR A 1 23 ? 0.111 -3.312 -1.574 1.00 0.00 23 TYR A N 16
ATOM 10140 C CA . TYR A 1 23 ? 0.982 -4.038 -2.481 1.00 0.00 23 TYR A CA 16
ATOM 10141 C C . TYR A 1 23 ? 2.041 -3.092 -3.024 1.00 0.00 23 TYR A C 16
ATOM 10142 O O . TYR A 1 23 ? 3.153 -3.501 -3.355 1.00 0.00 23 TYR A O 16
ATOM 10160 N N . LEU A 1 24 ? 1.685 -1.813 -3.084 1.00 0.00 24 LEU A N 16
ATOM 10161 C CA . LEU A 1 24 ? 2.595 -0.788 -3.553 1.00 0.00 24 LEU A CA 16
ATOM 10162 C C . LEU A 1 24 ? 3.573 -0.419 -2.446 1.00 0.00 24 LEU A C 16
ATOM 10163 O O . LEU A 1 24 ? 4.713 -0.037 -2.709 1.00 0.00 24 LEU A O 16
ATOM 10179 N N . ARG A 1 25 ? 3.117 -0.550 -1.203 1.00 0.00 25 ARG A N 16
ATOM 10180 C CA . ARG A 1 25 ? 3.950 -0.244 -0.052 1.00 0.00 25 ARG A CA 16
ATOM 10181 C C . ARG A 1 25 ? 5.040 -1.295 0.123 1.00 0.00 25 ARG A C 16
ATOM 10182 O O . ARG A 1 25 ? 6.110 -1.013 0.663 1.00 0.00 25 ARG A O 16
ATOM 10203 N N . GLN A 1 26 ? 4.758 -2.508 -0.339 1.00 0.00 26 GLN A N 16
ATOM 10204 C CA . GLN A 1 26 ? 5.706 -3.605 -0.236 1.00 0.00 26 GLN A CA 16
ATOM 10205 C C . GLN A 1 26 ? 6.358 -3.907 -1.584 1.00 0.00 26 GLN A C 16
ATOM 10206 O O . GLN A 1 26 ? 7.368 -4.608 -1.646 1.00 0.00 26 GLN A O 16
ATOM 10220 N N . ILE A 1 27 ? 5.785 -3.373 -2.661 1.00 0.00 27 ILE A N 16
ATOM 10221 C CA . ILE A 1 27 ? 6.324 -3.592 -3.999 1.00 0.00 27 ILE A CA 16
ATOM 10222 C C . ILE A 1 27 ? 7.825 -3.324 -4.024 1.00 0.00 27 ILE A C 16
ATOM 10223 O O . ILE A 1 27 ? 8.598 -4.081 -4.615 1.00 0.00 27 ILE A O 16
ATOM 10239 N N . ASN A 1 28 ? 8.225 -2.240 -3.374 1.00 0.00 28 ASN A N 16
ATOM 10240 C CA . ASN A 1 28 ? 9.625 -1.857 -3.310 1.00 0.00 28 ASN A CA 16
ATOM 10241 C C . ASN A 1 28 ? 10.386 -2.720 -2.311 1.00 0.00 28 ASN A C 16
ATOM 10242 O O . ASN A 1 28 ? 11.591 -2.925 -2.452 1.00 0.00 28 ASN A O 16
ATOM 10253 N N . GLU A 1 29 ? 9.679 -3.238 -1.309 1.00 0.00 29 GLU A N 16
ATOM 10254 C CA . GLU A 1 29 ? 10.308 -4.086 -0.312 1.00 0.00 29 GLU A CA 16
ATOM 10255 C C . GLU A 1 29 ? 10.238 -5.547 -0.729 1.00 0.00 29 GLU A C 16
ATOM 10256 O O . GLU A 1 29 ? 10.247 -6.454 0.107 1.00 0.00 29 GLU A O 16
ATOM 10268 N N . TYR A 1 30 ? 10.191 -5.757 -2.033 1.00 0.00 30 TYR A N 16
ATOM 10269 C CA . TYR A 1 30 ? 10.145 -7.084 -2.610 1.00 0.00 30 TYR A CA 16
ATOM 10270 C C . TYR A 1 30 ? 11.257 -7.237 -3.635 1.00 0.00 30 TYR A C 16
ATOM 10271 O O . TYR A 1 30 ? 11.845 -8.308 -3.782 1.00 0.00 30 TYR A O 16
ATOM 10289 N N . PHE A 1 31 ? 11.548 -6.144 -4.330 1.00 0.00 31 PHE A N 16
ATOM 10290 C CA . PHE A 1 31 ? 12.596 -6.129 -5.330 1.00 0.00 31 PHE A CA 16
ATOM 10291 C C . PHE A 1 31 ? 13.921 -5.677 -4.718 1.00 0.00 31 PHE A C 16
ATOM 10292 O O . PHE A 1 31 ? 14.983 -5.863 -5.316 1.00 0.00 31 PHE A O 16
ATOM 10309 N N . ALA A 1 32 ? 13.857 -5.080 -3.527 1.00 0.00 32 ALA A N 16
ATOM 10310 C CA . ALA A 1 32 ? 15.057 -4.608 -2.850 1.00 0.00 32 ALA A CA 16
ATOM 10311 C C . ALA A 1 32 ? 15.874 -5.772 -2.301 1.00 0.00 32 ALA A C 16
ATOM 10312 O O . ALA A 1 32 ? 17.102 -5.705 -2.234 1.00 0.00 32 ALA A O 16
ATOM 10319 N N . ILE A 1 33 ? 15.185 -6.839 -1.907 1.00 0.00 33 ILE A N 16
ATOM 10320 C CA . ILE A 1 33 ? 15.844 -8.015 -1.358 1.00 0.00 33 ILE A CA 16
ATOM 10321 C C . ILE A 1 33 ? 16.536 -8.824 -2.452 1.00 0.00 33 ILE A C 16
ATOM 10322 O O . ILE A 1 33 ? 17.721 -9.138 -2.348 1.00 0.00 33 ILE A O 16
ATOM 10338 N N . ILE A 1 34 ? 15.790 -9.157 -3.500 1.00 0.00 34 ILE A N 16
ATOM 10339 C CA . ILE A 1 34 ? 16.324 -9.925 -4.608 1.00 0.00 34 ILE A CA 16
ATOM 10340 C C . ILE A 1 34 ? 17.512 -9.221 -5.257 1.00 0.00 34 ILE A C 16
ATOM 10341 O O . ILE A 1 34 ? 18.315 -9.847 -5.947 1.00 0.00 34 ILE A O 16
ATOM 10357 N N . GLY A 1 35 ? 17.617 -7.915 -5.032 1.00 0.00 35 GLY A N 16
ATOM 10358 C CA . GLY A 1 35 ? 18.710 -7.150 -5.604 1.00 0.00 35 GLY A CA 16
ATOM 10359 C C . GLY A 1 35 ? 18.254 -6.206 -6.701 1.00 0.00 35 GLY A C 16
ATOM 10360 O O . GLY A 1 35 ? 19.046 -5.418 -7.219 1.00 0.00 35 GLY A O 16
ATOM 10364 N N . ARG A 1 36 ? 16.974 -6.283 -7.060 1.00 0.00 36 ARG A N 16
ATOM 10365 C CA . ARG A 1 36 ? 16.419 -5.428 -8.102 1.00 0.00 36 ARG A CA 16
ATOM 10366 C C . ARG A 1 36 ? 17.189 -5.589 -9.411 1.00 0.00 36 ARG A C 16
ATOM 10367 O O . ARG A 1 36 ? 18.024 -4.755 -9.759 1.00 0.00 36 ARG A O 16
ATOM 10388 N N . PRO A 1 37 ? 16.917 -6.672 -10.160 1.00 0.00 37 PRO A N 16
ATOM 10389 C CA . PRO A 1 37 ? 17.589 -6.935 -11.435 1.00 0.00 37 PRO A CA 16
ATOM 10390 C C . PRO A 1 37 ? 17.166 -5.952 -12.519 1.00 0.00 37 PRO A C 16
ATOM 10391 O O . PRO A 1 37 ? 15.978 -5.673 -12.689 1.00 0.00 37 PRO A O 16
ATOM 10402 N N . ARG A 1 38 ? 18.143 -5.428 -13.251 1.00 0.00 38 ARG A N 16
ATOM 10403 C CA . ARG A 1 38 ? 17.870 -4.478 -14.316 1.00 0.00 38 ARG A CA 16
ATOM 10404 C C . ARG A 1 38 ? 18.963 -4.524 -15.378 1.00 0.00 38 ARG A C 16
ATOM 10405 O O . ARG A 1 38 ? 20.140 -4.710 -15.067 1.00 0.00 38 ARG A O 16
ATOM 10426 N N . PHE A 1 39 ? 18.564 -4.358 -16.635 1.00 0.00 39 PHE A N 16
ATOM 10427 C CA . PHE A 1 39 ? 19.506 -4.383 -17.746 1.00 0.00 39 PHE A CA 16
ATOM 10428 C C . PHE A 1 39 ? 19.860 -2.969 -18.195 1.00 0.00 39 PHE A C 16
ATOM 10429 O O . PHE A 1 39 ? 19.084 -2.032 -18.006 1.00 0.00 39 PHE A O 16
ATOM 10449 N N . PRO A 1 1 ? 4.574 1.188 -28.198 1.00 0.00 1 PRO A N 17
ATOM 10450 C CA . PRO A 1 1 ? 5.671 0.232 -28.458 1.00 0.00 1 PRO A CA 17
ATOM 10451 C C . PRO A 1 1 ? 5.905 -0.694 -27.265 1.00 0.00 1 PRO A C 17
ATOM 10452 O O . PRO A 1 1 ? 7.043 -1.028 -26.938 1.00 0.00 1 PRO A O 17
ATOM 10463 N N . ASP A 1 2 ? 4.816 -1.104 -26.620 1.00 0.00 2 ASP A N 17
ATOM 10464 C CA . ASP A 1 2 ? 4.899 -1.994 -25.465 1.00 0.00 2 ASP A CA 17
ATOM 10465 C C . ASP A 1 2 ? 5.649 -1.328 -24.316 1.00 0.00 2 ASP A C 17
ATOM 10466 O O . ASP A 1 2 ? 6.630 -0.614 -24.532 1.00 0.00 2 ASP A O 17
ATOM 10475 N N . LYS A 1 3 ? 5.181 -1.565 -23.096 1.00 0.00 3 LYS A N 17
ATOM 10476 C CA . LYS A 1 3 ? 5.802 -0.994 -21.914 1.00 0.00 3 LYS A CA 17
ATOM 10477 C C . LYS A 1 3 ? 6.792 -1.971 -21.284 1.00 0.00 3 LYS A C 17
ATOM 10478 O O . LYS A 1 3 ? 7.738 -1.563 -20.613 1.00 0.00 3 LYS A O 17
ATOM 10497 N N . ASP A 1 4 ? 6.558 -3.265 -21.502 1.00 0.00 4 ASP A N 17
ATOM 10498 C CA . ASP A 1 4 ? 7.420 -4.313 -20.956 1.00 0.00 4 ASP A CA 17
ATOM 10499 C C . ASP A 1 4 ? 7.725 -4.063 -19.483 1.00 0.00 4 ASP A C 17
ATOM 10500 O O . ASP A 1 4 ? 8.795 -4.420 -18.990 1.00 0.00 4 ASP A O 17
ATOM 10509 N N . PHE A 1 5 ? 6.776 -3.444 -18.789 1.00 0.00 5 PHE A N 17
ATOM 10510 C CA . PHE A 1 5 ? 6.938 -3.143 -17.371 1.00 0.00 5 PHE A CA 17
ATOM 10511 C C . PHE A 1 5 ? 5.775 -3.706 -16.560 1.00 0.00 5 PHE A C 17
ATOM 10512 O O . PHE A 1 5 ? 4.946 -2.959 -16.041 1.00 0.00 5 PHE A O 17
ATOM 10529 N N . ILE A 1 6 ? 5.721 -5.034 -16.452 1.00 0.00 6 ILE A N 17
ATOM 10530 C CA . ILE A 1 6 ? 4.665 -5.706 -15.703 1.00 0.00 6 ILE A CA 17
ATOM 10531 C C . ILE A 1 6 ? 3.292 -5.116 -16.029 1.00 0.00 6 ILE A C 17
ATOM 10532 O O . ILE A 1 6 ? 2.630 -4.539 -15.166 1.00 0.00 6 ILE A O 17
ATOM 10548 N N . VAL A 1 7 ? 2.875 -5.264 -17.281 1.00 0.00 7 VAL A N 17
ATOM 10549 C CA . VAL A 1 7 ? 1.594 -4.748 -17.728 1.00 0.00 7 VAL A CA 17
ATOM 10550 C C . VAL A 1 7 ? 0.502 -5.809 -17.620 1.00 0.00 7 VAL A C 17
ATOM 10551 O O . VAL A 1 7 ? -0.173 -6.125 -18.599 1.00 0.00 7 VAL A O 17
ATOM 10564 N N . ASN A 1 8 ? 0.331 -6.355 -16.420 1.00 0.00 8 ASN A N 17
ATOM 10565 C CA . ASN A 1 8 ? -0.680 -7.379 -16.186 1.00 0.00 8 ASN A CA 17
ATOM 10566 C C . ASN A 1 8 ? -1.438 -7.117 -14.885 1.00 0.00 8 ASN A C 17
ATOM 10567 O O . ASN A 1 8 ? -1.317 -7.874 -13.922 1.00 0.00 8 ASN A O 17
ATOM 10578 N N . PRO A 1 9 ? -2.236 -6.034 -14.840 1.00 0.00 9 PRO A N 17
ATOM 10579 C CA . PRO A 1 9 ? -3.016 -5.668 -13.666 1.00 0.00 9 PRO A CA 17
ATOM 10580 C C . PRO A 1 9 ? -4.377 -6.359 -13.640 1.00 0.00 9 PRO A C 17
ATOM 10581 O O . PRO A 1 9 ? -5.406 -5.717 -13.434 1.00 0.00 9 PRO A O 17
ATOM 10592 N N . SER A 1 10 ? -4.373 -7.671 -13.851 1.00 0.00 10 SER A N 17
ATOM 10593 C CA . SER A 1 10 ? -5.601 -8.448 -13.853 1.00 0.00 10 SER A CA 17
ATOM 10594 C C . SER A 1 10 ? -5.480 -9.662 -12.939 1.00 0.00 10 SER A C 17
ATOM 10595 O O . SER A 1 10 ? -5.973 -10.744 -13.258 1.00 0.00 10 SER A O 17
ATOM 10603 N N . ASP A 1 11 ? -4.822 -9.474 -11.799 1.00 0.00 11 ASP A N 17
ATOM 10604 C CA . ASP A 1 11 ? -4.639 -10.553 -10.835 1.00 0.00 11 ASP A CA 17
ATOM 10605 C C . ASP A 1 11 ? -4.259 -10.000 -9.466 1.00 0.00 11 ASP A C 17
ATOM 10606 O O . ASP A 1 11 ? -3.435 -10.578 -8.758 1.00 0.00 11 ASP A O 17
ATOM 10615 N N . LEU A 1 12 ? -4.867 -8.877 -9.102 1.00 0.00 12 LEU A N 17
ATOM 10616 C CA . LEU A 1 12 ? -4.598 -8.242 -7.820 1.00 0.00 12 LEU A CA 17
ATOM 10617 C C . LEU A 1 12 ? -5.654 -7.184 -7.509 1.00 0.00 12 LEU A C 17
ATOM 10618 O O . LEU A 1 12 ? -5.345 -5.997 -7.396 1.00 0.00 12 LEU A O 17
ATOM 10634 N N . VAL A 1 13 ? -6.900 -7.623 -7.371 1.00 0.00 13 VAL A N 17
ATOM 10635 C CA . VAL A 1 13 ? -8.001 -6.715 -7.073 1.00 0.00 13 VAL A CA 17
ATOM 10636 C C . VAL A 1 13 ? -9.146 -7.449 -6.381 1.00 0.00 13 VAL A C 17
ATOM 10637 O O . VAL A 1 13 ? -10.144 -7.803 -7.010 1.00 0.00 13 VAL A O 17
ATOM 10650 N N . LEU A 1 14 ? -8.997 -7.673 -5.080 1.00 0.00 14 LEU A N 17
ATOM 10651 C CA . LEU A 1 14 ? -10.019 -8.362 -4.301 1.00 0.00 14 LEU A CA 17
ATOM 10652 C C . LEU A 1 14 ? -9.742 -8.238 -2.807 1.00 0.00 14 LEU A C 17
ATOM 10653 O O . LEU A 1 14 ? -9.323 -9.198 -2.160 1.00 0.00 14 LEU A O 17
ATOM 10669 N N . ASP A 1 15 ? -9.982 -7.049 -2.263 1.00 0.00 15 ASP A N 17
ATOM 10670 C CA . ASP A 1 15 ? -9.762 -6.797 -0.845 1.00 0.00 15 ASP A CA 17
ATOM 10671 C C . ASP A 1 15 ? -10.182 -5.378 -0.474 1.00 0.00 15 ASP A C 17
ATOM 10672 O O . ASP A 1 15 ? -9.537 -4.722 0.345 1.00 0.00 15 ASP A O 17
ATOM 10681 N N . ASN A 1 16 ? -11.267 -4.908 -1.083 1.00 0.00 16 ASN A N 17
ATOM 10682 C CA . ASN A 1 16 ? -11.773 -3.567 -0.816 1.00 0.00 16 ASN A CA 17
ATOM 10683 C C . ASN A 1 16 ? -10.710 -2.515 -1.123 1.00 0.00 16 ASN A C 17
ATOM 10684 O O . ASN A 1 16 ? -10.564 -1.533 -0.395 1.00 0.00 16 ASN A O 17
ATOM 10695 N N . LYS A 1 17 ? -9.969 -2.731 -2.204 1.00 0.00 17 LYS A N 17
ATOM 10696 C CA . LYS A 1 17 ? -8.917 -1.805 -2.610 1.00 0.00 17 LYS A CA 17
ATOM 10697 C C . LYS A 1 17 ? -7.886 -1.633 -1.499 1.00 0.00 17 LYS A C 17
ATOM 10698 O O . LYS A 1 17 ? -7.358 -0.541 -1.289 1.00 0.00 17 LYS A O 17
ATOM 10717 N N . ALA A 1 18 ? -7.610 -2.721 -0.792 1.00 0.00 18 ALA A N 17
ATOM 10718 C CA . ALA A 1 18 ? -6.649 -2.702 0.299 1.00 0.00 18 ALA A CA 17
ATOM 10719 C C . ALA A 1 18 ? -5.229 -2.910 -0.217 1.00 0.00 18 ALA A C 17
ATOM 10720 O O . ALA A 1 18 ? -4.374 -2.034 -0.081 1.00 0.00 18 ALA A O 17
ATOM 10727 N N . ALA A 1 19 ? -4.986 -4.074 -0.809 1.00 0.00 19 ALA A N 17
ATOM 10728 C CA . ALA A 1 19 ? -3.670 -4.400 -1.345 1.00 0.00 19 ALA A CA 17
ATOM 10729 C C . ALA A 1 19 ? -3.269 -3.440 -2.460 1.00 0.00 19 ALA A C 17
ATOM 10730 O O . ALA A 1 19 ? -2.090 -3.325 -2.795 1.00 0.00 19 ALA A O 17
ATOM 10737 N N . LEU A 1 20 ? -4.250 -2.750 -3.035 1.00 0.00 20 LEU A N 17
ATOM 10738 C CA . LEU A 1 20 ? -3.987 -1.802 -4.111 1.00 0.00 20 LEU A CA 17
ATOM 10739 C C . LEU A 1 20 ? -2.980 -0.745 -3.668 1.00 0.00 20 LEU A C 17
ATOM 10740 O O . LEU A 1 20 ? -2.207 -0.233 -4.476 1.00 0.00 20 LEU A O 17
ATOM 10756 N N . ARG A 1 21 ? -2.995 -0.425 -2.378 1.00 0.00 21 ARG A N 17
ATOM 10757 C CA . ARG A 1 21 ? -2.086 0.564 -1.828 1.00 0.00 21 ARG A CA 17
ATOM 10758 C C . ARG A 1 21 ? -0.900 -0.102 -1.152 1.00 0.00 21 ARG A C 17
ATOM 10759 O O . ARG A 1 21 ? 0.205 0.440 -1.136 1.00 0.00 21 ARG A O 17
ATOM 10780 N N . ASP A 1 22 ? -1.131 -1.285 -0.600 1.00 0.00 22 ASP A N 17
ATOM 10781 C CA . ASP A 1 22 ? -0.075 -2.029 0.068 1.00 0.00 22 ASP A CA 17
ATOM 10782 C C . ASP A 1 22 ? 0.897 -2.588 -0.951 1.00 0.00 22 ASP A C 17
ATOM 10783 O O . ASP A 1 22 ? 2.102 -2.659 -0.706 1.00 0.00 22 ASP A O 17
ATOM 10792 N N . TYR A 1 23 ? 0.371 -2.959 -2.106 1.00 0.00 23 TYR A N 17
ATOM 10793 C CA . TYR A 1 23 ? 1.198 -3.484 -3.181 1.00 0.00 23 TYR A CA 17
ATOM 10794 C C . TYR A 1 23 ? 2.214 -2.432 -3.590 1.00 0.00 23 TYR A C 17
ATOM 10795 O O . TYR A 1 23 ? 3.337 -2.749 -3.982 1.00 0.00 23 TYR A O 17
ATOM 10813 N N . LEU A 1 24 ? 1.810 -1.176 -3.467 1.00 0.00 24 LEU A N 17
ATOM 10814 C CA . LEU A 1 24 ? 2.674 -0.058 -3.791 1.00 0.00 24 LEU A CA 17
ATOM 10815 C C . LEU A 1 24 ? 3.630 0.216 -2.637 1.00 0.00 24 LEU A C 17
ATOM 10816 O O . LEU A 1 24 ? 4.737 0.716 -2.837 1.00 0.00 24 LEU A O 17
ATOM 10832 N N . ARG A 1 25 ? 3.192 -0.121 -1.426 1.00 0.00 25 ARG A N 17
ATOM 10833 C CA . ARG A 1 25 ? 4.005 0.079 -0.239 1.00 0.00 25 ARG A CA 17
ATOM 10834 C C . ARG A 1 25 ? 5.039 -1.031 -0.095 1.00 0.00 25 ARG A C 17
ATOM 10835 O O . ARG A 1 25 ? 6.094 -0.839 0.509 1.00 0.00 25 ARG A O 17
ATOM 10856 N N . GLN A 1 26 ? 4.728 -2.194 -0.656 1.00 0.00 26 GLN A N 17
ATOM 10857 C CA . GLN A 1 26 ? 5.621 -3.338 -0.594 1.00 0.00 26 GLN A CA 17
ATOM 10858 C C . GLN A 1 26 ? 6.333 -3.562 -1.928 1.00 0.00 26 GLN A C 17
ATOM 10859 O O . GLN A 1 26 ? 7.242 -4.388 -2.021 1.00 0.00 26 GLN A O 17
ATOM 10873 N N . ILE A 1 27 ? 5.921 -2.826 -2.958 1.00 0.00 27 ILE A N 17
ATOM 10874 C CA . ILE A 1 27 ? 6.529 -2.954 -4.278 1.00 0.00 27 ILE A CA 17
ATOM 10875 C C . ILE A 1 27 ? 8.046 -2.820 -4.193 1.00 0.00 27 ILE A C 17
ATOM 10876 O O . ILE A 1 27 ? 8.788 -3.584 -4.810 1.00 0.00 27 ILE A O 17
ATOM 10892 N N . ASN A 1 28 ? 8.496 -1.837 -3.419 1.00 0.00 28 ASN A N 17
ATOM 10893 C CA . ASN A 1 28 ? 9.917 -1.592 -3.244 1.00 0.00 28 ASN A CA 17
ATOM 10894 C C . ASN A 1 28 ? 10.509 -2.531 -2.202 1.00 0.00 28 ASN A C 17
ATOM 10895 O O . ASN A 1 28 ? 11.696 -2.853 -2.248 1.00 0.00 28 ASN A O 17
ATOM 10906 N N . GLU A 1 29 ? 9.677 -2.984 -1.268 1.00 0.00 29 GLU A N 17
ATOM 10907 C CA . GLU A 1 29 ? 10.133 -3.899 -0.236 1.00 0.00 29 GLU A CA 17
ATOM 10908 C C . GLU A 1 29 ? 9.951 -5.341 -0.684 1.00 0.00 29 GLU A C 17
ATOM 10909 O O . GLU A 1 29 ? 9.809 -6.254 0.132 1.00 0.00 29 GLU A O 17
ATOM 10921 N N . TYR A 1 30 ? 9.983 -5.531 -1.992 1.00 0.00 30 TYR A N 17
ATOM 10922 C CA . TYR A 1 30 ? 9.848 -6.840 -2.595 1.00 0.00 30 TYR A CA 17
ATOM 10923 C C . TYR A 1 30 ? 11.030 -7.104 -3.516 1.00 0.00 30 TYR A C 17
ATOM 10924 O O . TYR A 1 30 ? 11.502 -8.233 -3.635 1.00 0.00 30 TYR A O 17
ATOM 10942 N N . PHE A 1 31 ? 11.510 -6.041 -4.152 1.00 0.00 31 PHE A N 17
ATOM 10943 C CA . PHE A 1 31 ? 12.645 -6.133 -5.049 1.00 0.00 31 PHE A CA 17
ATOM 10944 C C . PHE A 1 31 ? 13.951 -5.889 -4.298 1.00 0.00 31 PHE A C 17
ATOM 10945 O O . PHE A 1 31 ? 15.029 -6.227 -4.787 1.00 0.00 31 PHE A O 17
ATOM 10962 N N . ALA A 1 32 ? 13.853 -5.301 -3.105 1.00 0.00 32 ALA A N 17
ATOM 10963 C CA . ALA A 1 32 ? 15.033 -5.020 -2.298 1.00 0.00 32 ALA A CA 17
ATOM 10964 C C . ALA A 1 32 ? 15.797 -6.301 -1.979 1.00 0.00 32 ALA A C 17
ATOM 10965 O O . ALA A 1 32 ? 17.006 -6.384 -2.196 1.00 0.00 32 ALA A O 17
ATOM 10972 N N . ILE A 1 33 ? 15.084 -7.295 -1.460 1.00 0.00 33 ILE A N 17
ATOM 10973 C CA . ILE A 1 33 ? 15.693 -8.569 -1.109 1.00 0.00 33 ILE A CA 17
ATOM 10974 C C . ILE A 1 33 ? 16.009 -9.396 -2.351 1.00 0.00 33 ILE A C 17
ATOM 10975 O O . ILE A 1 33 ? 17.171 -9.688 -2.634 1.00 0.00 33 ILE A O 17
ATOM 10991 N N . ILE A 1 34 ? 14.968 -9.772 -3.087 1.00 0.00 34 ILE A N 17
ATOM 10992 C CA . ILE A 1 34 ? 15.134 -10.570 -4.297 1.00 0.00 34 ILE A CA 17
ATOM 10993 C C . ILE A 1 34 ? 16.011 -9.854 -5.323 1.00 0.00 34 ILE A C 17
ATOM 10994 O O . ILE A 1 34 ? 16.557 -10.482 -6.231 1.00 0.00 34 ILE A O 17
ATOM 11010 N N . GLY A 1 35 ? 16.143 -8.540 -5.175 1.00 0.00 35 GLY A N 17
ATOM 11011 C CA . GLY A 1 35 ? 16.957 -7.770 -6.097 1.00 0.00 35 GLY A CA 17
ATOM 11012 C C . GLY A 1 35 ? 18.393 -8.257 -6.150 1.00 0.00 35 GLY A C 17
ATOM 11013 O O . GLY A 1 35 ? 19.076 -8.088 -7.159 1.00 0.00 35 GLY A O 17
ATOM 11017 N N . ARG A 1 36 ? 18.847 -8.865 -5.059 1.00 0.00 36 ARG A N 17
ATOM 11018 C CA . ARG A 1 36 ? 20.211 -9.379 -4.983 1.00 0.00 36 ARG A CA 17
ATOM 11019 C C . ARG A 1 36 ? 20.325 -10.455 -3.903 1.00 0.00 36 ARG A C 17
ATOM 11020 O O . ARG A 1 36 ? 20.815 -10.194 -2.803 1.00 0.00 36 ARG A O 17
ATOM 11041 N N . PRO A 1 37 ? 19.870 -11.684 -4.204 1.00 0.00 37 PRO A N 17
ATOM 11042 C CA . PRO A 1 37 ? 19.920 -12.802 -3.254 1.00 0.00 37 PRO A CA 17
ATOM 11043 C C . PRO A 1 37 ? 21.344 -13.134 -2.823 1.00 0.00 37 PRO A C 17
ATOM 11044 O O . PRO A 1 37 ? 22.284 -13.019 -3.609 1.00 0.00 37 PRO A O 17
ATOM 11055 N N . ARG A 1 38 ? 21.496 -13.550 -1.570 1.00 0.00 38 ARG A N 17
ATOM 11056 C CA . ARG A 1 38 ? 22.806 -13.902 -1.030 1.00 0.00 38 ARG A CA 17
ATOM 11057 C C . ARG A 1 38 ? 23.782 -12.736 -1.158 1.00 0.00 38 ARG A C 17
ATOM 11058 O O . ARG A 1 38 ? 23.427 -11.666 -1.652 1.00 0.00 38 ARG A O 17
ATOM 11079 N N . PHE A 1 39 ? 25.013 -12.953 -0.707 1.00 0.00 39 PHE A N 17
ATOM 11080 C CA . PHE A 1 39 ? 26.043 -11.922 -0.771 1.00 0.00 39 PHE A CA 17
ATOM 11081 C C . PHE A 1 39 ? 25.621 -10.683 0.015 1.00 0.00 39 PHE A C 17
ATOM 11082 O O . PHE A 1 39 ? 25.982 -9.560 -0.337 1.00 0.00 39 PHE A O 17
ATOM 11102 N N . PRO A 1 1 ? 0.353 3.008 -29.718 1.00 0.00 1 PRO A N 18
ATOM 11103 C CA . PRO A 1 1 ? -0.271 4.323 -29.454 1.00 0.00 1 PRO A CA 18
ATOM 11104 C C . PRO A 1 1 ? -1.653 4.172 -28.823 1.00 0.00 1 PRO A C 18
ATOM 11105 O O . PRO A 1 1 ? -2.663 4.100 -29.522 1.00 0.00 1 PRO A O 18
ATOM 11116 N N . ASP A 1 2 ? -1.689 4.125 -27.494 1.00 0.00 2 ASP A N 18
ATOM 11117 C CA . ASP A 1 2 ? -2.944 3.984 -26.766 1.00 0.00 2 ASP A CA 18
ATOM 11118 C C . ASP A 1 2 ? -3.237 5.232 -25.939 1.00 0.00 2 ASP A C 18
ATOM 11119 O O . ASP A 1 2 ? -2.362 5.746 -25.243 1.00 0.00 2 ASP A O 18
ATOM 11128 N N . LYS A 1 3 ? -4.473 5.713 -26.019 1.00 0.00 3 LYS A N 18
ATOM 11129 C CA . LYS A 1 3 ? -4.881 6.900 -25.277 1.00 0.00 3 LYS A CA 18
ATOM 11130 C C . LYS A 1 3 ? -4.751 6.673 -23.773 1.00 0.00 3 LYS A C 18
ATOM 11131 O O . LYS A 1 3 ? -4.009 7.379 -23.091 1.00 0.00 3 LYS A O 18
ATOM 11150 N N . ASP A 1 4 ? -5.478 5.684 -23.265 1.00 0.00 4 ASP A N 18
ATOM 11151 C CA . ASP A 1 4 ? -5.444 5.364 -21.844 1.00 0.00 4 ASP A CA 18
ATOM 11152 C C . ASP A 1 4 ? -4.641 4.091 -21.590 1.00 0.00 4 ASP A C 18
ATOM 11153 O O . ASP A 1 4 ? -3.979 3.959 -20.561 1.00 0.00 4 ASP A O 18
ATOM 11162 N N . PHE A 1 5 ? -4.706 3.158 -22.535 1.00 0.00 5 PHE A N 18
ATOM 11163 C CA . PHE A 1 5 ? -3.984 1.896 -22.412 1.00 0.00 5 PHE A CA 18
ATOM 11164 C C . PHE A 1 5 ? -4.478 1.106 -21.203 1.00 0.00 5 PHE A C 18
ATOM 11165 O O . PHE A 1 5 ? -3.684 0.513 -20.470 1.00 0.00 5 PHE A O 18
ATOM 11182 N N . ILE A 1 6 ? -5.791 1.101 -21.002 1.00 0.00 6 ILE A N 18
ATOM 11183 C CA . ILE A 1 6 ? -6.390 0.383 -19.882 1.00 0.00 6 ILE A CA 18
ATOM 11184 C C . ILE A 1 6 ? -7.535 -0.509 -20.348 1.00 0.00 6 ILE A C 18
ATOM 11185 O O . ILE A 1 6 ? -8.635 -0.468 -19.796 1.00 0.00 6 ILE A O 18
ATOM 11201 N N . VAL A 1 7 ? -7.271 -1.317 -21.370 1.00 0.00 7 VAL A N 18
ATOM 11202 C CA . VAL A 1 7 ? -8.275 -2.217 -21.913 1.00 0.00 7 VAL A CA 18
ATOM 11203 C C . VAL A 1 7 ? -8.291 -3.545 -21.157 1.00 0.00 7 VAL A C 18
ATOM 11204 O O . VAL A 1 7 ? -8.195 -4.615 -21.758 1.00 0.00 7 VAL A O 18
ATOM 11217 N N . ASN A 1 8 ? -8.412 -3.467 -19.837 1.00 0.00 8 ASN A N 18
ATOM 11218 C CA . ASN A 1 8 ? -8.441 -4.661 -18.999 1.00 0.00 8 ASN A CA 18
ATOM 11219 C C . ASN A 1 8 ? -8.854 -4.310 -17.568 1.00 0.00 8 ASN A C 18
ATOM 11220 O O . ASN A 1 8 ? -8.082 -3.701 -16.828 1.00 0.00 8 ASN A O 18
ATOM 11231 N N . PRO A 1 9 ? -10.084 -4.682 -17.160 1.00 0.00 9 PRO A N 18
ATOM 11232 C CA . PRO A 1 9 ? -10.593 -4.395 -15.812 1.00 0.00 9 PRO A CA 18
ATOM 11233 C C . PRO A 1 9 ? -9.833 -5.153 -14.723 1.00 0.00 9 PRO A C 18
ATOM 11234 O O . PRO A 1 9 ? -10.412 -5.957 -13.991 1.00 0.00 9 PRO A O 18
ATOM 11245 N N . SER A 1 10 ? -8.532 -4.891 -14.619 1.00 0.00 10 SER A N 18
ATOM 11246 C CA . SER A 1 10 ? -7.692 -5.545 -13.620 1.00 0.00 10 SER A CA 18
ATOM 11247 C C . SER A 1 10 ? -7.917 -7.052 -13.615 1.00 0.00 10 SER A C 18
ATOM 11248 O O . SER A 1 10 ? -7.883 -7.695 -12.566 1.00 0.00 10 SER A O 18
ATOM 11256 N N . ASP A 1 11 ? -8.145 -7.605 -14.799 1.00 0.00 11 ASP A N 18
ATOM 11257 C CA . ASP A 1 11 ? -8.378 -9.041 -14.947 1.00 0.00 11 ASP A CA 18
ATOM 11258 C C . ASP A 1 11 ? -9.440 -9.530 -13.967 1.00 0.00 11 ASP A C 18
ATOM 11259 O O . ASP A 1 11 ? -9.342 -10.630 -13.423 1.00 0.00 11 ASP A O 18
ATOM 11268 N N . LEU A 1 12 ? -10.457 -8.701 -13.747 1.00 0.00 12 LEU A N 18
ATOM 11269 C CA . LEU A 1 12 ? -11.543 -9.042 -12.834 1.00 0.00 12 LEU A CA 18
ATOM 11270 C C . LEU A 1 12 ? -11.006 -9.425 -11.457 1.00 0.00 12 LEU A C 18
ATOM 11271 O O . LEU A 1 12 ? -10.837 -10.606 -11.153 1.00 0.00 12 LEU A O 18
ATOM 11287 N N . VAL A 1 13 ? -10.740 -8.421 -10.629 1.00 0.00 13 VAL A N 18
ATOM 11288 C CA . VAL A 1 13 ? -10.224 -8.654 -9.285 1.00 0.00 13 VAL A CA 18
ATOM 11289 C C . VAL A 1 13 ? -10.485 -7.454 -8.379 1.00 0.00 13 VAL A C 18
ATOM 11290 O O . VAL A 1 13 ? -9.588 -6.982 -7.679 1.00 0.00 13 VAL A O 18
ATOM 11303 N N . LEU A 1 14 ? -11.721 -6.963 -8.398 1.00 0.00 14 LEU A N 18
ATOM 11304 C CA . LEU A 1 14 ? -12.101 -5.821 -7.584 1.00 0.00 14 LEU A CA 18
ATOM 11305 C C . LEU A 1 14 ? -12.710 -6.266 -6.256 1.00 0.00 14 LEU A C 18
ATOM 11306 O O . LEU A 1 14 ? -13.672 -5.671 -5.773 1.00 0.00 14 LEU A O 18
ATOM 11322 N N . ASP A 1 15 ? -12.143 -7.317 -5.670 1.00 0.00 15 ASP A N 18
ATOM 11323 C CA . ASP A 1 15 ? -12.630 -7.839 -4.400 1.00 0.00 15 ASP A CA 18
ATOM 11324 C C . ASP A 1 15 ? -12.435 -6.817 -3.285 1.00 0.00 15 ASP A C 18
ATOM 11325 O O . ASP A 1 15 ? -13.375 -6.480 -2.566 1.00 0.00 15 ASP A O 18
ATOM 11334 N N . ASN A 1 16 ? -11.207 -6.327 -3.149 1.00 0.00 16 ASN A N 18
ATOM 11335 C CA . ASN A 1 16 ? -10.884 -5.342 -2.123 1.00 0.00 16 ASN A CA 18
ATOM 11336 C C . ASN A 1 16 ? -9.695 -4.489 -2.553 1.00 0.00 16 ASN A C 18
ATOM 11337 O O . ASN A 1 16 ? -8.685 -5.009 -3.026 1.00 0.00 16 ASN A O 18
ATOM 11348 N N . LYS A 1 17 ? -9.823 -3.176 -2.390 1.00 0.00 17 LYS A N 18
ATOM 11349 C CA . LYS A 1 17 ? -8.765 -2.253 -2.763 1.00 0.00 17 LYS A CA 18
ATOM 11350 C C . LYS A 1 17 ? -7.862 -1.935 -1.575 1.00 0.00 17 LYS A C 18
ATOM 11351 O O . LYS A 1 17 ? -7.433 -0.795 -1.399 1.00 0.00 17 LYS A O 18
ATOM 11370 N N . ALA A 1 18 ? -7.572 -2.949 -0.766 1.00 0.00 18 ALA A N 18
ATOM 11371 C CA . ALA A 1 18 ? -6.719 -2.776 0.398 1.00 0.00 18 ALA A CA 18
ATOM 11372 C C . ALA A 1 18 ? -5.257 -3.010 0.046 1.00 0.00 18 ALA A C 18
ATOM 11373 O O . ALA A 1 18 ? -4.379 -2.249 0.451 1.00 0.00 18 ALA A O 18
ATOM 11380 N N . ALA A 1 19 ? -5.000 -4.070 -0.713 1.00 0.00 19 ALA A N 18
ATOM 11381 C CA . ALA A 1 19 ? -3.647 -4.403 -1.120 1.00 0.00 19 ALA A CA 18
ATOM 11382 C C . ALA A 1 19 ? -3.181 -3.523 -2.275 1.00 0.00 19 ALA A C 18
ATOM 11383 O O . ALA A 1 19 ? -1.989 -3.451 -2.565 1.00 0.00 19 ALA A O 18
ATOM 11390 N N . LEU A 1 20 ? -4.124 -2.848 -2.929 1.00 0.00 20 LEU A N 18
ATOM 11391 C CA . LEU A 1 20 ? -3.789 -1.971 -4.044 1.00 0.00 20 LEU A CA 18
ATOM 11392 C C . LEU A 1 20 ? -2.792 -0.907 -3.601 1.00 0.00 20 LEU A C 18
ATOM 11393 O O . LEU A 1 20 ? -1.855 -0.579 -4.328 1.00 0.00 20 LEU A O 18
ATOM 11409 N N . ARG A 1 21 ? -2.995 -0.380 -2.398 1.00 0.00 21 ARG A N 18
ATOM 11410 C CA . ARG A 1 21 ? -2.110 0.633 -1.854 1.00 0.00 21 ARG A CA 18
ATOM 11411 C C . ARG A 1 21 ? -0.908 -0.009 -1.180 1.00 0.00 21 ARG A C 18
ATOM 11412 O O . ARG A 1 21 ? 0.187 0.553 -1.173 1.00 0.00 21 ARG A O 18
ATOM 11433 N N . ASP A 1 22 ? -1.116 -1.195 -0.624 1.00 0.00 22 ASP A N 18
ATOM 11434 C CA . ASP A 1 22 ? -0.039 -1.914 0.043 1.00 0.00 22 ASP A CA 18
ATOM 11435 C C . ASP A 1 22 ? 0.950 -2.443 -0.979 1.00 0.00 22 ASP A C 18
ATOM 11436 O O . ASP A 1 22 ? 2.152 -2.514 -0.722 1.00 0.00 22 ASP A O 18
ATOM 11445 N N . TYR A 1 23 ? 0.443 -2.787 -2.149 1.00 0.00 23 TYR A N 18
ATOM 11446 C CA . TYR A 1 23 ? 1.293 -3.276 -3.220 1.00 0.00 23 TYR A CA 18
ATOM 11447 C C . TYR A 1 23 ? 2.243 -2.168 -3.651 1.00 0.00 23 TYR A C 18
ATOM 11448 O O . TYR A 1 23 ? 3.322 -2.427 -4.186 1.00 0.00 23 TYR A O 18
ATOM 11466 N N . LEU A 1 24 ? 1.833 -0.929 -3.393 1.00 0.00 24 LEU A N 18
ATOM 11467 C CA . LEU A 1 24 ? 2.633 0.231 -3.729 1.00 0.00 24 LEU A CA 18
ATOM 11468 C C . LEU A 1 24 ? 3.643 0.522 -2.627 1.00 0.00 24 LEU A C 18
ATOM 11469 O O . LEU A 1 24 ? 4.736 1.025 -2.889 1.00 0.00 24 LEU A O 18
ATOM 11485 N N . ARG A 1 25 ? 3.274 0.197 -1.392 1.00 0.00 25 ARG A N 18
ATOM 11486 C CA . ARG A 1 25 ? 4.153 0.423 -0.256 1.00 0.00 25 ARG A CA 18
ATOM 11487 C C . ARG A 1 25 ? 5.116 -0.751 -0.067 1.00 0.00 25 ARG A C 18
ATOM 11488 O O . ARG A 1 25 ? 6.154 -0.614 0.580 1.00 0.00 25 ARG A O 18
ATOM 11509 N N . GLN A 1 26 ? 4.767 -1.900 -0.641 1.00 0.00 26 GLN A N 18
ATOM 11510 C CA . GLN A 1 26 ? 5.599 -3.087 -0.541 1.00 0.00 26 GLN A CA 18
ATOM 11511 C C . GLN A 1 26 ? 6.317 -3.372 -1.859 1.00 0.00 26 GLN A C 18
ATOM 11512 O O . GLN A 1 26 ? 7.191 -4.236 -1.922 1.00 0.00 26 GLN A O 18
ATOM 11526 N N . ILE A 1 27 ? 5.950 -2.638 -2.908 1.00 0.00 27 ILE A N 18
ATOM 11527 C CA . ILE A 1 27 ? 6.568 -2.817 -4.217 1.00 0.00 27 ILE A CA 18
ATOM 11528 C C . ILE A 1 27 ? 8.089 -2.767 -4.105 1.00 0.00 27 ILE A C 18
ATOM 11529 O O . ILE A 1 27 ? 8.797 -3.574 -4.708 1.00 0.00 27 ILE A O 18
ATOM 11545 N N . ASN A 1 28 ? 8.579 -1.814 -3.322 1.00 0.00 28 ASN A N 18
ATOM 11546 C CA . ASN A 1 28 ? 10.007 -1.653 -3.118 1.00 0.00 28 ASN A CA 18
ATOM 11547 C C . ASN A 1 28 ? 10.540 -2.705 -2.155 1.00 0.00 28 ASN A C 18
ATOM 11548 O O . ASN A 1 28 ? 11.709 -3.082 -2.222 1.00 0.00 28 ASN A O 18
ATOM 11559 N N . GLU A 1 29 ? 9.675 -3.191 -1.267 1.00 0.00 29 GLU A N 18
ATOM 11560 C CA . GLU A 1 29 ? 10.074 -4.213 -0.314 1.00 0.00 29 GLU A CA 18
ATOM 11561 C C . GLU A 1 29 ? 9.828 -5.602 -0.883 1.00 0.00 29 GLU A C 18
ATOM 11562 O O . GLU A 1 29 ? 9.627 -6.570 -0.150 1.00 0.00 29 GLU A O 18
ATOM 11574 N N . TYR A 1 30 ? 9.867 -5.681 -2.204 1.00 0.00 30 TYR A N 18
ATOM 11575 C CA . TYR A 1 30 ? 9.675 -6.928 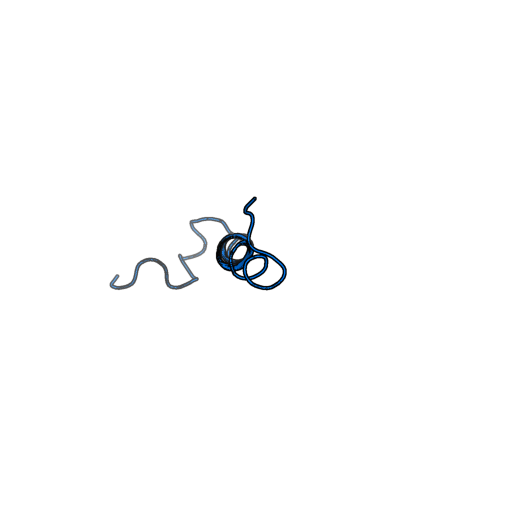-2.918 1.00 0.00 30 TYR A CA 18
ATOM 11576 C C . TYR A 1 30 ? 10.849 -7.169 -3.854 1.00 0.00 30 TYR A C 18
ATOM 11577 O O . TYR A 1 30 ? 11.256 -8.308 -4.081 1.00 0.00 30 TYR A O 18
ATOM 11595 N N . PHE A 1 31 ? 11.398 -6.081 -4.381 1.00 0.00 31 PHE A N 18
ATOM 11596 C CA . PHE A 1 31 ? 12.534 -6.152 -5.277 1.00 0.00 31 PHE A CA 18
ATOM 11597 C C . PHE A 1 31 ? 13.842 -5.981 -4.506 1.00 0.00 31 PHE A C 18
ATOM 11598 O O . PHE A 1 31 ? 14.910 -6.354 -4.992 1.00 0.00 31 PHE A O 18
ATOM 11615 N N . ALA A 1 32 ? 13.751 -5.416 -3.303 1.00 0.00 32 ALA A N 18
ATOM 11616 C CA . ALA A 1 32 ? 14.928 -5.201 -2.475 1.00 0.00 32 ALA A CA 18
ATOM 11617 C C . ALA A 1 32 ? 15.434 -6.515 -1.893 1.00 0.00 32 ALA A C 18
ATOM 11618 O O . ALA A 1 32 ? 16.639 -6.720 -1.748 1.00 0.00 32 ALA A O 18
ATOM 11625 N N . ILE A 1 33 ? 14.503 -7.404 -1.559 1.00 0.00 33 ILE A N 18
ATOM 11626 C CA . ILE A 1 33 ? 14.849 -8.698 -0.991 1.00 0.00 33 ILE A CA 18
ATOM 11627 C C . ILE A 1 33 ? 15.522 -9.595 -2.027 1.00 0.00 33 ILE A C 18
ATOM 11628 O O . ILE A 1 33 ? 16.426 -10.363 -1.702 1.00 0.00 33 ILE A O 18
ATOM 11644 N N . ILE A 1 34 ? 15.072 -9.491 -3.273 1.00 0.00 34 ILE A N 18
ATOM 11645 C CA . ILE A 1 34 ? 15.630 -10.295 -4.355 1.00 0.00 34 ILE A CA 18
ATOM 11646 C C . ILE A 1 34 ? 17.117 -10.012 -4.547 1.00 0.00 34 ILE A C 18
ATOM 11647 O O . ILE A 1 34 ? 17.848 -10.832 -5.104 1.00 0.00 34 ILE A O 18
ATOM 11663 N N . GLY A 1 35 ? 17.559 -8.851 -4.080 1.00 0.00 35 GLY A N 18
ATOM 11664 C CA . GLY A 1 35 ? 18.959 -8.484 -4.211 1.00 0.00 35 GLY A CA 18
ATOM 11665 C C . GLY A 1 35 ? 19.154 -7.073 -4.734 1.00 0.00 35 GLY A C 18
ATOM 11666 O O . GLY A 1 35 ? 20.282 -6.587 -4.810 1.00 0.00 35 GLY A O 18
ATOM 11670 N N . ARG A 1 36 ? 18.058 -6.410 -5.098 1.00 0.00 36 ARG A N 18
ATOM 11671 C CA . ARG A 1 36 ? 18.124 -5.048 -5.617 1.00 0.00 36 ARG A CA 18
ATOM 11672 C C . ARG A 1 36 ? 18.845 -5.013 -6.964 1.00 0.00 36 ARG A C 18
ATOM 11673 O O . ARG A 1 36 ? 19.935 -4.454 -7.081 1.00 0.00 36 ARG A O 18
ATOM 11694 N N . PRO A 1 37 ? 18.239 -5.608 -8.004 1.00 0.00 37 PRO A N 18
ATOM 11695 C CA . PRO A 1 37 ? 18.827 -5.641 -9.348 1.00 0.00 37 PRO A CA 18
ATOM 11696 C C . PRO A 1 37 ? 19.188 -4.248 -9.852 1.00 0.00 37 PRO A C 18
ATOM 11697 O O . PRO A 1 37 ? 18.318 -3.484 -10.272 1.00 0.00 37 PRO A O 18
ATOM 11708 N N . ARG A 1 38 ? 20.475 -3.922 -9.807 1.00 0.00 38 ARG A N 18
ATOM 11709 C CA . ARG A 1 38 ? 20.950 -2.619 -10.257 1.00 0.00 38 ARG A CA 18
ATOM 11710 C C . ARG A 1 38 ? 20.660 -2.414 -11.741 1.00 0.00 38 ARG A C 18
ATOM 11711 O O . ARG A 1 38 ? 20.860 -3.315 -12.554 1.00 0.00 38 ARG A O 18
ATOM 11732 N N . PHE A 1 39 ? 20.187 -1.220 -12.086 1.00 0.00 39 PHE A N 18
ATOM 11733 C CA . PHE A 1 39 ? 19.870 -0.894 -13.471 1.00 0.00 39 PHE A CA 18
ATOM 11734 C C . PHE A 1 39 ? 20.563 0.395 -13.899 1.00 0.00 39 PHE A C 18
ATOM 11735 O O . PHE A 1 39 ? 20.141 1.491 -13.536 1.00 0.00 39 PHE A O 18
ATOM 11755 N N . PRO A 1 1 ? -0.715 13.111 -22.674 1.00 0.00 1 PRO A N 19
ATOM 11756 C CA . PRO A 1 1 ? -0.572 13.726 -21.336 1.00 0.00 1 PRO A CA 19
ATOM 11757 C C . PRO A 1 1 ? -1.034 12.780 -20.231 1.00 0.00 1 PRO A C 19
ATOM 11758 O O . PRO A 1 1 ? -0.234 12.327 -19.413 1.00 0.00 1 PRO A O 19
ATOM 11769 N N . ASP A 1 2 ? -2.330 12.488 -20.215 1.00 0.00 2 ASP A N 19
ATOM 11770 C CA . ASP A 1 2 ? -2.900 11.596 -19.212 1.00 0.00 2 ASP A CA 19
ATOM 11771 C C . ASP A 1 2 ? -4.139 10.892 -19.753 1.00 0.00 2 ASP A C 19
ATOM 11772 O O . ASP A 1 2 ? -5.249 11.418 -19.674 1.00 0.00 2 ASP A O 19
ATOM 11781 N N . LYS A 1 3 ? -3.943 9.698 -20.304 1.00 0.00 3 LYS A N 19
ATOM 11782 C CA . LYS A 1 3 ? -5.038 8.920 -20.857 1.00 0.00 3 LYS A CA 19
ATOM 11783 C C . LYS A 1 3 ? -4.821 7.429 -20.618 1.00 0.00 3 LYS A C 19
ATOM 11784 O O . LYS A 1 3 ? -5.047 6.608 -21.508 1.00 0.00 3 LYS A O 19
ATOM 11803 N N . ASP A 1 4 ? -4.380 7.086 -19.413 1.00 0.00 4 ASP A N 19
ATOM 11804 C CA . ASP A 1 4 ? -4.132 5.694 -19.056 1.00 0.00 4 ASP A CA 19
ATOM 11805 C C . ASP A 1 4 ? -3.709 5.573 -17.596 1.00 0.00 4 ASP A C 19
ATOM 11806 O O . ASP A 1 4 ? -2.555 5.269 -17.295 1.00 0.00 4 ASP A O 19
ATOM 11815 N N . PHE A 1 5 ? -4.652 5.815 -16.690 1.00 0.00 5 PHE A N 19
ATOM 11816 C CA . PHE A 1 5 ? -4.378 5.734 -15.260 1.00 0.00 5 PHE A CA 19
ATOM 11817 C C . PHE A 1 5 ? -3.330 6.764 -14.850 1.00 0.00 5 PHE A C 19
ATOM 11818 O O . PHE A 1 5 ? -2.133 6.478 -14.844 1.00 0.00 5 PHE A O 19
ATOM 11835 N N . ILE A 1 6 ? -3.789 7.963 -14.508 1.00 0.00 6 ILE A N 19
ATOM 11836 C CA . ILE A 1 6 ? -2.894 9.038 -14.098 1.00 0.00 6 ILE A CA 19
ATOM 11837 C C . ILE A 1 6 ? -3.528 9.890 -13.003 1.00 0.00 6 ILE A C 19
ATOM 11838 O O . ILE A 1 6 ? -4.059 10.968 -13.270 1.00 0.00 6 ILE A O 19
ATOM 11854 N N . VAL A 1 7 ? -3.466 9.401 -11.770 1.00 0.00 7 VAL A N 19
ATOM 11855 C CA . VAL A 1 7 ? -4.029 10.115 -10.635 1.00 0.00 7 VAL A CA 19
ATOM 11856 C C . VAL A 1 7 ? -5.528 10.337 -10.820 1.00 0.00 7 VAL A C 19
ATOM 11857 O O . VAL A 1 7 ? -5.951 11.315 -11.436 1.00 0.00 7 VAL A O 19
ATOM 11870 N N . ASN A 1 8 ? -6.322 9.418 -10.281 1.00 0.00 8 ASN A N 19
ATOM 11871 C CA . ASN A 1 8 ? -7.776 9.504 -10.381 1.00 0.00 8 ASN A CA 19
ATOM 11872 C C . ASN A 1 8 ? -8.231 9.392 -11.836 1.00 0.00 8 ASN A C 19
ATOM 11873 O O . ASN A 1 8 ? -8.487 10.401 -12.493 1.00 0.00 8 ASN A O 19
ATOM 11884 N N . PRO A 1 9 ? -8.338 8.158 -12.357 1.00 0.00 9 PRO A N 19
ATOM 11885 C CA . PRO A 1 9 ? -8.766 7.918 -13.737 1.00 0.00 9 PRO A CA 19
ATOM 11886 C C . PRO A 1 9 ? -10.257 8.168 -13.934 1.00 0.00 9 PRO A C 19
ATOM 11887 O O . PRO A 1 9 ? -11.069 7.249 -13.830 1.00 0.00 9 PRO A O 19
ATOM 11898 N N . SER A 1 10 ? -10.610 9.418 -14.219 1.00 0.00 10 SER A N 19
ATOM 11899 C CA . SER A 1 10 ? -12.005 9.788 -14.429 1.00 0.00 10 SER A CA 19
ATOM 11900 C C . SER A 1 10 ? -12.836 9.525 -13.177 1.00 0.00 10 SER A C 19
ATOM 11901 O O . SER A 1 10 ? -13.978 9.076 -13.260 1.00 0.00 10 SER A O 19
ATOM 11909 N N . ASP A 1 11 ? -12.251 9.808 -12.017 1.00 0.00 11 ASP A N 19
ATOM 11910 C CA . ASP A 1 11 ? -12.935 9.603 -10.745 1.00 0.00 11 ASP A CA 19
ATOM 11911 C C . ASP A 1 11 ? -13.363 8.147 -10.581 1.00 0.00 11 ASP A C 19
ATOM 11912 O O . ASP A 1 11 ? -14.464 7.863 -10.108 1.00 0.00 11 ASP A O 19
ATOM 11921 N N . LEU A 1 12 ? -12.488 7.228 -10.976 1.00 0.00 12 LEU A N 19
ATOM 11922 C CA . LEU A 1 12 ? -12.775 5.804 -10.873 1.00 0.00 12 LEU A CA 19
ATOM 11923 C C . LEU A 1 12 ? -11.902 5.149 -9.805 1.00 0.00 12 LEU A C 19
ATOM 11924 O O . LEU A 1 12 ? -10.998 4.374 -10.115 1.00 0.00 12 LEU A O 19
ATOM 11940 N N . VAL A 1 13 ? -12.176 5.472 -8.544 1.00 0.00 13 VAL A N 19
ATOM 11941 C CA . VAL A 1 13 ? -11.416 4.918 -7.432 1.00 0.00 13 VAL A CA 19
ATOM 11942 C C . VAL A 1 13 ? -12.222 4.963 -6.136 1.00 0.00 13 VAL A C 19
ATOM 11943 O O . VAL A 1 13 ? -12.045 5.859 -5.311 1.00 0.00 13 VAL A O 19
ATOM 11956 N N . LEU A 1 14 ? -13.107 3.987 -5.963 1.00 0.00 14 LEU A N 19
ATOM 11957 C CA . LEU A 1 14 ? -13.940 3.915 -4.768 1.00 0.00 14 LEU A CA 19
ATOM 11958 C C . LEU A 1 14 ? -14.778 2.639 -4.765 1.00 0.00 14 LEU A C 19
ATOM 11959 O O . LEU A 1 14 ? -15.877 2.608 -5.317 1.00 0.00 14 LEU A O 19
ATOM 11975 N N . ASP A 1 15 ? -14.252 1.593 -4.137 1.00 0.00 15 ASP A N 19
ATOM 11976 C CA . ASP A 1 15 ? -14.950 0.315 -4.058 1.00 0.00 15 ASP A CA 19
ATOM 11977 C C . ASP A 1 15 ? -14.148 -0.689 -3.237 1.00 0.00 15 ASP A C 19
ATOM 11978 O O . ASP A 1 15 ? -14.690 -1.375 -2.372 1.00 0.00 15 ASP A O 19
ATOM 11987 N N . ASN A 1 16 ? -12.850 -0.768 -3.516 1.00 0.00 16 ASN A N 19
ATOM 11988 C CA . ASN A 1 16 ? -11.967 -1.684 -2.806 1.00 0.00 16 ASN A CA 19
ATOM 11989 C C . ASN A 1 16 ? -10.532 -1.548 -3.308 1.00 0.00 16 ASN A C 19
ATOM 11990 O O . ASN A 1 16 ? -10.204 -1.996 -4.406 1.00 0.00 16 ASN A O 19
ATOM 12001 N N . LYS A 1 17 ? -9.683 -0.925 -2.497 1.00 0.00 17 LYS A N 19
ATOM 12002 C CA . LYS A 1 17 ? -8.291 -0.729 -2.861 1.00 0.00 17 LYS A CA 19
ATOM 12003 C C . LYS A 1 17 ? -7.382 -0.855 -1.641 1.00 0.00 17 LYS A C 19
ATOM 12004 O O . LYS A 1 17 ? -6.410 -0.115 -1.499 1.00 0.00 17 LYS A O 19
ATOM 12023 N N . ALA A 1 18 ? -7.706 -1.801 -0.765 1.00 0.00 18 ALA A N 19
ATOM 12024 C CA . ALA A 1 18 ? -6.918 -2.026 0.440 1.00 0.00 18 ALA A CA 19
ATOM 12025 C C . ALA A 1 18 ? -5.519 -2.523 0.092 1.00 0.00 18 ALA A C 19
ATOM 12026 O O . ALA A 1 18 ? -4.553 -1.761 0.131 1.00 0.00 18 ALA A O 19
ATOM 12033 N N . ALA A 1 19 ? -5.417 -3.802 -0.251 1.00 0.00 19 ALA A N 19
ATOM 12034 C CA . ALA A 1 19 ? -4.136 -4.395 -0.608 1.00 0.00 19 ALA A CA 19
ATOM 12035 C C . ALA A 1 19 ? -3.562 -3.741 -1.859 1.00 0.00 19 ALA A C 19
ATOM 12036 O O . ALA A 1 19 ? -2.347 -3.681 -2.038 1.00 0.00 19 ALA A O 19
ATOM 12043 N N . LEU A 1 20 ? -4.446 -3.244 -2.721 1.00 0.00 20 LEU A N 19
ATOM 12044 C CA . LEU A 1 20 ? -4.021 -2.584 -3.951 1.00 0.00 20 LEU A CA 19
ATOM 12045 C C . LEU A 1 20 ? -3.011 -1.485 -3.640 1.00 0.00 20 LEU A C 19
ATOM 12046 O O . LEU A 1 20 ? -2.100 -1.223 -4.425 1.00 0.00 20 LEU A O 19
ATOM 12062 N N . ARG A 1 21 ? -3.179 -0.852 -2.484 1.00 0.00 21 ARG A N 19
ATOM 12063 C CA . ARG A 1 21 ? -2.284 0.208 -2.060 1.00 0.00 21 ARG A CA 19
ATOM 12064 C C . ARG A 1 21 ? -1.052 -0.373 -1.385 1.00 0.00 21 ARG A C 19
ATOM 12065 O O . ARG A 1 21 ? 0.049 0.164 -1.508 1.00 0.00 21 ARG A O 19
ATOM 12086 N N . ASP A 1 22 ? -1.246 -1.478 -0.681 1.00 0.00 22 ASP A N 19
ATOM 12087 C CA . ASP A 1 22 ? -0.147 -2.141 0.003 1.00 0.00 22 ASP A CA 19
ATOM 12088 C C . ASP A 1 22 ? 0.808 -2.749 -1.009 1.00 0.00 22 ASP A C 19
ATOM 12089 O O . ASP A 1 22 ? 2.015 -2.820 -0.777 1.00 0.00 22 ASP A O 19
ATOM 12098 N N . TYR A 1 23 ? 0.262 -3.163 -2.142 1.00 0.00 23 TYR A N 19
ATOM 12099 C CA . TYR A 1 23 ? 1.068 -3.739 -3.205 1.00 0.00 23 TYR A CA 19
ATOM 12100 C C . TYR A 1 23 ? 2.082 -2.713 -3.682 1.00 0.00 23 TYR A C 19
ATOM 12101 O O . TYR A 1 23 ? 3.189 -3.056 -4.099 1.00 0.00 23 TYR A O 19
ATOM 12119 N N . LEU A 1 24 ? 1.696 -1.448 -3.593 1.00 0.00 24 LEU A N 19
ATOM 12120 C CA . LEU A 1 24 ? 2.561 -0.352 -3.988 1.00 0.00 24 LEU A CA 19
ATOM 12121 C C . LEU A 1 24 ? 3.549 -0.037 -2.873 1.00 0.00 24 LEU A C 19
ATOM 12122 O O . LEU A 1 24 ? 4.663 0.422 -3.124 1.00 0.00 24 LEU A O 19
ATOM 12138 N N . ARG A 1 25 ? 3.132 -0.297 -1.636 1.00 0.00 25 ARG A N 19
ATOM 12139 C CA . ARG A 1 25 ? 3.976 -0.051 -0.480 1.00 0.00 25 ARG A CA 19
ATOM 12140 C C . ARG A 1 25 ? 4.973 -1.186 -0.286 1.00 0.00 25 ARG A C 19
ATOM 12141 O O . ARG A 1 25 ? 6.054 -0.991 0.270 1.00 0.00 25 ARG A O 19
ATOM 12162 N N . GLN A 1 26 ? 4.602 -2.374 -0.750 1.00 0.00 26 GLN A N 19
ATOM 12163 C CA . GLN A 1 26 ? 5.456 -3.542 -0.633 1.00 0.00 26 GLN A CA 19
ATOM 12164 C C . GLN A 1 26 ? 6.260 -3.769 -1.911 1.00 0.00 26 GLN A C 19
ATOM 12165 O O . GLN A 1 26 ? 7.251 -4.497 -1.906 1.00 0.00 26 GLN A O 19
ATOM 12179 N N . ILE A 1 27 ? 5.832 -3.138 -3.003 1.00 0.00 27 ILE A N 19
ATOM 12180 C CA . ILE A 1 27 ? 6.522 -3.271 -4.281 1.00 0.00 27 ILE A CA 19
ATOM 12181 C C . ILE A 1 27 ? 8.024 -3.063 -4.107 1.00 0.00 27 ILE A C 19
ATOM 12182 O O . ILE A 1 27 ? 8.836 -3.807 -4.656 1.00 0.00 27 ILE A O 19
ATOM 12198 N N . ASN A 1 28 ? 8.375 -2.046 -3.332 1.00 0.00 28 ASN A N 19
ATOM 12199 C CA . ASN A 1 28 ? 9.770 -1.730 -3.070 1.00 0.00 28 ASN A CA 19
ATOM 12200 C C . ASN A 1 28 ? 10.365 -2.701 -2.060 1.00 0.00 28 ASN A C 19
ATOM 12201 O O . ASN A 1 28 ? 11.568 -2.958 -2.070 1.00 0.00 28 ASN A O 19
ATOM 12212 N N . GLU A 1 29 ? 9.517 -3.253 -1.191 1.00 0.00 29 GLU A N 19
ATOM 12213 C CA . GLU A 1 29 ? 9.979 -4.204 -0.196 1.00 0.00 29 GLU A CA 19
ATOM 12214 C C . GLU A 1 29 ? 9.903 -5.626 -0.735 1.00 0.00 29 GLU A C 19
ATOM 12215 O O . GLU A 1 29 ? 9.774 -6.592 0.019 1.00 0.00 29 GLU A O 19
ATOM 12227 N N . TYR A 1 30 ? 10.006 -5.734 -2.049 1.00 0.00 30 TYR A N 19
ATOM 12228 C CA . TYR A 1 30 ? 9.978 -7.009 -2.733 1.00 0.00 30 TYR A CA 19
ATOM 12229 C C . TYR A 1 30 ? 11.208 -7.142 -3.617 1.00 0.00 30 TYR A C 19
ATOM 12230 O O . TYR A 1 30 ? 11.758 -8.230 -3.784 1.00 0.00 30 TYR A O 19
ATOM 12248 N N . PHE A 1 31 ? 11.640 -6.015 -4.171 1.00 0.00 31 PHE A N 19
ATOM 12249 C CA . PHE A 1 31 ? 12.810 -5.978 -5.024 1.00 0.00 31 PHE A CA 19
ATOM 12250 C C . PHE A 1 31 ? 14.064 -5.663 -4.210 1.00 0.00 31 PHE A C 19
ATOM 12251 O O . PHE A 1 31 ? 15.183 -5.902 -4.664 1.00 0.00 31 PHE A O 19
ATOM 12268 N N . ALA A 1 32 ? 13.872 -5.130 -3.004 1.00 0.00 32 ALA A N 19
ATOM 12269 C CA . ALA A 1 32 ? 14.996 -4.789 -2.139 1.00 0.00 32 ALA A CA 19
ATOM 12270 C C . ALA A 1 32 ? 15.810 -6.029 -1.785 1.00 0.00 32 ALA A C 19
ATOM 12271 O O . ALA A 1 32 ? 17.039 -5.987 -1.744 1.00 0.00 32 ALA A O 19
ATOM 12278 N N . ILE A 1 33 ? 15.114 -7.131 -1.525 1.00 0.00 33 ILE A N 19
ATOM 12279 C CA . ILE A 1 33 ? 15.766 -8.383 -1.169 1.00 0.00 33 ILE A CA 19
ATOM 12280 C C . ILE A 1 33 ? 16.399 -9.047 -2.386 1.00 0.00 33 ILE A C 19
ATOM 12281 O O . ILE A 1 33 ? 17.620 -9.181 -2.469 1.00 0.00 33 ILE A O 19
ATOM 12297 N N . ILE A 1 34 ? 15.559 -9.470 -3.327 1.00 0.00 34 ILE A N 19
ATOM 12298 C CA . ILE A 1 34 ? 16.034 -10.128 -4.539 1.00 0.00 34 ILE A CA 19
ATOM 12299 C C . ILE A 1 34 ? 16.887 -9.193 -5.391 1.00 0.00 34 ILE A C 19
ATOM 12300 O O . ILE A 1 34 ? 17.654 -9.644 -6.244 1.00 0.00 34 ILE A O 19
ATOM 12316 N N . GLY A 1 35 ? 16.751 -7.894 -5.162 1.00 0.00 35 GLY A N 19
ATOM 12317 C CA . GLY A 1 35 ? 17.517 -6.923 -5.922 1.00 0.00 35 GLY A CA 19
ATOM 12318 C C . GLY A 1 35 ? 18.902 -6.697 -5.350 1.00 0.00 35 GLY A C 19
ATOM 12319 O O . GLY A 1 35 ? 19.846 -7.406 -5.695 1.00 0.00 35 GLY A O 19
ATOM 12323 N N . ARG A 1 36 ? 19.021 -5.705 -4.474 1.00 0.00 36 ARG A N 19
ATOM 12324 C CA . ARG A 1 36 ? 20.302 -5.385 -3.852 1.00 0.00 36 ARG A CA 19
ATOM 12325 C C . ARG A 1 36 ? 21.359 -5.077 -4.911 1.00 0.00 36 ARG A C 19
ATOM 12326 O O . ARG A 1 36 ? 22.283 -5.861 -5.127 1.00 0.00 36 ARG A O 19
ATOM 12347 N N . PRO A 1 37 ? 21.235 -3.922 -5.590 1.00 0.00 37 PRO A N 19
ATOM 12348 C CA . PRO A 1 37 ? 22.182 -3.513 -6.632 1.00 0.00 37 PRO A CA 19
ATOM 12349 C C . PRO A 1 37 ? 23.556 -3.173 -6.064 1.00 0.00 37 PRO A C 19
ATOM 12350 O O . PRO A 1 37 ? 23.827 -2.025 -5.711 1.00 0.00 37 PRO A O 19
ATOM 12361 N N . ARG A 1 38 ? 24.422 -4.179 -5.981 1.00 0.00 38 ARG A N 19
ATOM 12362 C CA . ARG A 1 38 ? 25.769 -3.988 -5.458 1.00 0.00 38 ARG A CA 19
ATOM 12363 C C . ARG A 1 38 ? 26.584 -3.080 -6.374 1.00 0.00 38 ARG A C 19
ATOM 12364 O O . ARG A 1 38 ? 26.517 -3.194 -7.598 1.00 0.00 38 ARG A O 19
ATOM 12385 N N . PHE A 1 39 ? 27.354 -2.178 -5.773 1.00 0.00 39 PHE A N 19
ATOM 12386 C CA . PHE A 1 39 ? 28.184 -1.252 -6.536 1.00 0.00 39 PHE A CA 19
ATOM 12387 C C . PHE A 1 39 ? 29.486 -0.956 -5.802 1.00 0.00 39 PHE A C 19
ATOM 12388 O O . PHE A 1 39 ? 30.575 -1.136 -6.349 1.00 0.00 39 PHE A O 19
ATOM 12408 N N . PRO A 1 1 ? -0.419 -16.556 20.934 1.00 0.00 1 PRO A N 20
ATOM 12409 C CA . PRO A 1 1 ? -0.908 -17.177 19.683 1.00 0.00 1 PRO A CA 20
ATOM 12410 C C . PRO A 1 1 ? -1.941 -16.294 18.986 1.00 0.00 1 PRO A C 20
ATOM 12411 O O . PRO A 1 1 ? -3.146 -16.516 19.108 1.00 0.00 1 PRO A O 20
ATOM 12422 N N . ASP A 1 2 ? -1.461 -15.294 18.256 1.00 0.00 2 ASP A N 20
ATOM 12423 C CA . ASP A 1 2 ? -2.341 -14.379 17.538 1.00 0.00 2 ASP A CA 20
ATOM 12424 C C . ASP A 1 2 ? -2.077 -14.435 16.038 1.00 0.00 2 ASP A C 20
ATOM 12425 O O . ASP A 1 2 ? -0.925 -14.481 15.601 1.00 0.00 2 ASP A O 20
ATOM 12434 N N . LYS A 1 3 ? -3.148 -14.429 15.251 1.00 0.00 3 LYS A N 20
ATOM 12435 C CA . LYS A 1 3 ? -3.031 -14.480 13.799 1.00 0.00 3 LYS A CA 20
ATOM 12436 C C . LYS A 1 3 ? -4.402 -14.374 13.137 1.00 0.00 3 LYS A C 20
ATOM 12437 O O . LYS A 1 3 ? -5.426 -14.657 13.760 1.00 0.00 3 LYS A O 20
ATOM 12456 N N . ASP A 1 4 ? -4.414 -13.964 11.874 1.00 0.00 4 ASP A N 20
ATOM 12457 C CA . ASP A 1 4 ? -5.659 -13.820 11.128 1.00 0.00 4 ASP A CA 20
ATOM 12458 C C . ASP A 1 4 ? -5.727 -14.811 9.963 1.00 0.00 4 ASP A C 20
ATOM 12459 O O . ASP A 1 4 ? -6.773 -14.963 9.332 1.00 0.00 4 ASP A O 20
ATOM 12468 N N . PHE A 1 5 ? -4.610 -15.479 9.682 1.00 0.00 5 PHE A N 20
ATOM 12469 C CA . PHE A 1 5 ? -4.554 -16.448 8.592 1.00 0.00 5 PHE A CA 20
ATOM 12470 C C . PHE A 1 5 ? -4.732 -15.761 7.242 1.00 0.00 5 PHE A C 20
ATOM 12471 O O . PHE A 1 5 ? -5.825 -15.759 6.674 1.00 0.00 5 PHE A O 20
ATOM 12488 N N . ILE A 1 6 ? -3.652 -15.176 6.735 1.00 0.00 6 ILE A N 20
ATOM 12489 C CA . ILE A 1 6 ? -3.688 -14.485 5.452 1.00 0.00 6 ILE A CA 20
ATOM 12490 C C . ILE A 1 6 ? -2.300 -14.440 4.816 1.00 0.00 6 ILE A C 20
ATOM 12491 O O . ILE A 1 6 ? -1.728 -13.368 4.619 1.00 0.00 6 ILE A O 20
ATOM 12507 N N . VAL A 1 7 ? -1.764 -15.615 4.499 1.00 0.00 7 VAL A N 20
ATOM 12508 C CA . VAL A 1 7 ? -0.453 -15.720 3.893 1.00 0.00 7 VAL A CA 20
ATOM 12509 C C . VAL A 1 7 ? -0.548 -15.759 2.370 1.00 0.00 7 VAL A C 20
ATOM 12510 O O . VAL A 1 7 ? 0.149 -16.536 1.712 1.00 0.00 7 VAL A O 20
ATOM 12523 N N . ASN A 1 8 ? -1.413 -14.918 1.811 1.00 0.00 8 ASN A N 20
ATOM 12524 C CA . ASN A 1 8 ? -1.594 -14.858 0.364 1.00 0.00 8 ASN A CA 20
ATOM 12525 C C . ASN A 1 8 ? -2.595 -13.769 -0.015 1.00 0.00 8 ASN A C 20
ATOM 12526 O O . ASN A 1 8 ? -3.750 -14.058 -0.328 1.00 0.00 8 ASN A O 20
ATOM 12537 N N . PRO A 1 9 ? -2.163 -12.497 0.005 1.00 0.00 9 PRO A N 20
ATOM 12538 C CA . PRO A 1 9 ? -3.028 -11.367 -0.341 1.00 0.00 9 PRO A CA 20
ATOM 12539 C C . PRO A 1 9 ? -3.325 -11.306 -1.837 1.00 0.00 9 PRO A C 20
ATOM 12540 O O . PRO A 1 9 ? -2.969 -10.342 -2.513 1.00 0.00 9 PRO A O 20
ATOM 12551 N N . SER A 1 10 ? -3.983 -12.345 -2.347 1.00 0.00 10 SER A N 20
ATOM 12552 C CA . SER A 1 10 ? -4.329 -12.411 -3.755 1.00 0.00 10 SER A CA 20
ATOM 12553 C C . SER A 1 10 ? -5.757 -12.909 -3.944 1.00 0.00 10 SER A C 20
ATOM 12554 O O . SER A 1 10 ? -6.054 -13.634 -4.893 1.00 0.00 10 SER A O 20
ATOM 12562 N N . ASP A 1 11 ? -6.635 -12.508 -3.034 1.00 0.00 11 ASP A N 20
ATOM 12563 C CA . ASP A 1 11 ? -8.037 -12.905 -3.094 1.00 0.00 11 ASP A CA 20
ATOM 12564 C C . ASP A 1 11 ? -8.898 -11.957 -2.268 1.00 0.00 11 ASP A C 20
ATOM 12565 O O . ASP A 1 11 ? -9.872 -12.371 -1.637 1.00 0.00 11 ASP A O 20
ATOM 12574 N N . LEU A 1 12 ? -8.530 -10.682 -2.280 1.00 0.00 12 LEU A N 20
ATOM 12575 C CA . LEU A 1 12 ? -9.261 -9.664 -1.537 1.00 0.00 12 LEU A CA 20
ATOM 12576 C C . LEU A 1 12 ? -9.252 -8.338 -2.289 1.00 0.00 12 LEU A C 20
ATOM 12577 O O . LEU A 1 12 ? -8.535 -7.407 -1.922 1.00 0.00 12 LEU A O 20
ATOM 12593 N N . VAL A 1 13 ? -10.050 -8.263 -3.346 1.00 0.00 13 VAL A N 20
ATOM 12594 C CA . VAL A 1 13 ? -10.138 -7.056 -4.155 1.00 0.00 13 VAL A CA 20
ATOM 12595 C C . VAL A 1 13 ? -11.469 -6.345 -3.935 1.00 0.00 13 VAL A C 20
ATOM 12596 O O . VAL A 1 13 ? -12.231 -6.119 -4.877 1.00 0.00 13 VAL A O 20
ATOM 12609 N N . LEU A 1 14 ? -11.742 -5.991 -2.684 1.00 0.00 14 LEU A N 20
ATOM 12610 C CA . LEU A 1 14 ? -12.975 -5.304 -2.332 1.00 0.00 14 LEU A CA 20
ATOM 12611 C C . LEU A 1 14 ? -12.871 -4.686 -0.941 1.00 0.00 14 LEU A C 20
ATOM 12612 O O . LEU A 1 14 ? -13.377 -5.239 0.036 1.00 0.00 14 LEU A O 20
ATOM 12628 N N . ASP A 1 15 ? -12.207 -3.537 -0.859 1.00 0.00 15 ASP A N 20
ATOM 12629 C CA . ASP A 1 15 ? -12.035 -2.844 0.411 1.00 0.00 15 ASP A CA 20
ATOM 12630 C C . ASP A 1 15 ? -11.434 -1.457 0.196 1.00 0.00 15 ASP A C 20
ATOM 12631 O O . ASP A 1 15 ? -10.527 -1.043 0.917 1.00 0.00 15 ASP A O 20
ATOM 12640 N N . ASN A 1 16 ? -11.948 -0.743 -0.800 1.00 0.00 16 ASN A N 20
ATOM 12641 C CA . ASN A 1 16 ? -11.466 0.598 -1.110 1.00 0.00 16 ASN A CA 20
ATOM 12642 C C . ASN A 1 16 ? -9.992 0.571 -1.502 1.00 0.00 16 ASN A C 20
ATOM 12643 O O . ASN A 1 16 ? -9.205 1.407 -1.056 1.00 0.00 16 ASN A O 20
ATOM 12654 N N . LYS A 1 17 ? -9.625 -0.392 -2.341 1.00 0.00 17 LYS A N 20
ATOM 12655 C CA . LYS A 1 17 ? -8.244 -0.527 -2.795 1.00 0.00 17 LYS A CA 20
ATOM 12656 C C . LYS A 1 17 ? -7.300 -0.740 -1.614 1.00 0.00 17 LYS A C 20
ATOM 12657 O O . LYS A 1 17 ? -6.219 -0.154 -1.556 1.00 0.00 17 LYS A O 20
ATOM 12676 N N . ALA A 1 18 ? -7.718 -1.583 -0.676 1.00 0.00 18 ALA A N 20
ATOM 12677 C CA . ALA A 1 18 ? -6.909 -1.875 0.502 1.00 0.00 18 ALA A CA 20
ATOM 12678 C C . ALA A 1 18 ? -5.557 -2.461 0.110 1.00 0.00 18 ALA A C 20
ATOM 12679 O O . ALA A 1 18 ? -4.543 -1.763 0.113 1.00 0.00 18 ALA A O 20
ATOM 12686 N N . ALA A 1 19 ? -5.548 -3.747 -0.228 1.00 0.00 19 ALA A N 20
ATOM 12687 C CA . ALA A 1 19 ? -4.320 -4.422 -0.622 1.00 0.00 19 ALA A CA 20
ATOM 12688 C C . ALA A 1 19 ? -3.720 -3.787 -1.870 1.00 0.00 19 ALA A C 20
ATOM 12689 O O . ALA A 1 19 ? -2.500 -3.760 -2.038 1.00 0.00 19 ALA A O 20
ATOM 12696 N N . LEU A 1 20 ? -4.581 -3.268 -2.741 1.00 0.00 20 LEU A N 20
ATOM 12697 C CA . LEU A 1 20 ? -4.126 -2.626 -3.968 1.00 0.00 20 LEU A CA 20
ATOM 12698 C C . LEU A 1 20 ? -3.078 -1.563 -3.657 1.00 0.00 20 LEU A C 20
ATOM 12699 O O . LEU A 1 20 ? -2.171 -1.314 -4.451 1.00 0.00 20 LEU A O 20
ATOM 12715 N N . ARG A 1 21 ? -3.209 -0.943 -2.488 1.00 0.00 21 ARG A N 20
ATOM 12716 C CA . ARG A 1 21 ? -2.276 0.083 -2.061 1.00 0.00 21 ARG A CA 20
ATOM 12717 C C . ARG A 1 21 ? -1.068 -0.539 -1.379 1.00 0.00 21 ARG A C 20
ATOM 12718 O O . ARG A 1 21 ? 0.040 -0.007 -1.445 1.00 0.00 21 ARG A O 20
ATOM 12739 N N . ASP A 1 22 ? -1.287 -1.674 -0.727 1.00 0.00 22 ASP A N 20
ATOM 12740 C CA . ASP A 1 22 ? -0.213 -2.372 -0.041 1.00 0.00 22 ASP A CA 20
ATOM 12741 C C . ASP A 1 22 ? 0.755 -2.970 -1.045 1.00 0.00 22 ASP A C 20
ATOM 12742 O O . ASP A 1 22 ? 1.960 -3.031 -0.804 1.00 0.00 22 ASP A O 20
ATOM 12751 N N . TYR A 1 23 ? 0.223 -3.383 -2.186 1.00 0.00 23 TYR A N 20
ATOM 12752 C CA . TYR A 1 23 ? 1.048 -3.947 -3.240 1.00 0.00 23 TYR A CA 20
ATOM 12753 C C . TYR A 1 23 ? 2.064 -2.912 -3.693 1.00 0.00 23 TYR A C 20
ATOM 12754 O O . TYR A 1 23 ? 3.183 -3.243 -4.084 1.00 0.00 23 TYR A O 20
ATOM 12772 N N . LEU A 1 24 ? 1.664 -1.651 -3.611 1.00 0.00 24 LEU A N 20
ATOM 12773 C CA . LEU A 1 24 ? 2.527 -0.547 -3.980 1.00 0.00 24 LEU A CA 20
ATOM 12774 C C . LEU A 1 24 ? 3.506 -0.248 -2.852 1.00 0.00 24 LEU A C 20
ATOM 12775 O O . LEU A 1 24 ? 4.618 0.223 -3.087 1.00 0.00 24 LEU A O 20
ATOM 12791 N N . ARG A 1 25 ? 3.083 -0.535 -1.625 1.00 0.00 25 ARG A N 20
ATOM 12792 C CA . ARG A 1 25 ? 3.918 -0.308 -0.457 1.00 0.00 25 ARG A CA 20
ATOM 12793 C C . ARG A 1 25 ? 4.971 -1.403 -0.325 1.00 0.00 25 ARG A C 20
ATOM 12794 O O . ARG A 1 25 ? 6.053 -1.179 0.218 1.00 0.00 25 ARG A O 20
ATOM 12815 N N . GLN A 1 26 ? 4.642 -2.587 -0.825 1.00 0.00 26 GLN A N 20
ATOM 12816 C CA . GLN A 1 26 ? 5.547 -3.721 -0.767 1.00 0.00 26 GLN A CA 20
ATOM 12817 C C . GLN A 1 26 ? 6.370 -3.840 -2.048 1.00 0.00 26 GLN A C 20
ATOM 12818 O O . GLN A 1 26 ? 7.387 -4.531 -2.076 1.00 0.00 26 GLN A O 20
ATOM 12832 N N . ILE A 1 27 ? 5.927 -3.164 -3.106 1.00 0.00 27 ILE A N 20
ATOM 12833 C CA . ILE A 1 27 ? 6.635 -3.201 -4.382 1.00 0.00 27 ILE A CA 20
ATOM 12834 C C . ILE A 1 27 ? 8.123 -2.932 -4.186 1.00 0.00 27 ILE A C 20
ATOM 12835 O O . ILE A 1 27 ? 8.972 -3.619 -4.754 1.00 0.00 27 ILE A O 20
ATOM 12851 N N . ASN A 1 28 ? 8.425 -1.930 -3.369 1.00 0.00 28 ASN A N 20
ATOM 12852 C CA . ASN A 1 28 ? 9.802 -1.567 -3.085 1.00 0.00 28 ASN A CA 20
ATOM 12853 C C . ASN A 1 28 ? 10.421 -2.531 -2.081 1.00 0.00 28 ASN A C 20
ATOM 12854 O O . ASN A 1 28 ? 11.635 -2.731 -2.071 1.00 0.00 28 ASN A O 20
ATOM 12865 N N . GLU A 1 29 ? 9.583 -3.143 -1.246 1.00 0.00 29 GLU A N 20
ATOM 12866 C CA . GLU A 1 29 ? 10.066 -4.095 -0.263 1.00 0.00 29 GLU A CA 20
ATOM 12867 C C . GLU A 1 29 ? 10.059 -5.504 -0.836 1.00 0.00 29 GLU A C 20
ATOM 12868 O O . GLU A 1 29 ? 9.955 -6.492 -0.109 1.00 0.00 29 GLU A O 20
ATOM 12880 N N . TYR A 1 30 ? 10.190 -5.575 -2.151 1.00 0.00 30 TYR A N 20
ATOM 12881 C CA . TYR A 1 30 ? 10.225 -6.831 -2.867 1.00 0.00 30 TYR A CA 20
ATOM 12882 C C . TYR A 1 30 ? 11.492 -6.905 -3.707 1.00 0.00 30 TYR A C 20
ATOM 12883 O O . TYR A 1 30 ? 12.081 -7.973 -3.878 1.00 0.00 30 TYR A O 20
ATOM 12901 N N . PHE A 1 31 ? 11.910 -5.751 -4.213 1.00 0.00 31 PHE A N 20
ATOM 12902 C CA . PHE A 1 31 ? 13.111 -5.659 -5.021 1.00 0.00 31 PHE A CA 20
ATOM 12903 C C . PHE A 1 31 ? 14.336 -5.413 -4.142 1.00 0.00 31 PHE A C 20
ATOM 12904 O O . PHE A 1 31 ? 15.470 -5.615 -4.576 1.00 0.00 31 PHE A O 20
ATOM 12921 N N . ALA A 1 32 ? 14.106 -4.975 -2.905 1.00 0.00 32 ALA A N 20
ATOM 12922 C CA . ALA A 1 32 ? 15.197 -4.706 -1.978 1.00 0.00 32 ALA A CA 20
ATOM 12923 C C . ALA A 1 32 ? 16.000 -5.972 -1.694 1.00 0.00 32 ALA A C 20
ATOM 12924 O O . ALA A 1 32 ? 17.228 -5.964 -1.745 1.00 0.00 32 ALA A O 20
ATOM 12931 N N . ILE A 1 33 ? 15.295 -7.057 -1.391 1.00 0.00 33 ILE A N 20
ATOM 12932 C CA . ILE A 1 33 ? 15.936 -8.327 -1.095 1.00 0.00 33 ILE A CA 20
ATOM 12933 C C . ILE A 1 33 ? 16.186 -9.133 -2.367 1.00 0.00 33 ILE A C 20
ATOM 12934 O O . ILE A 1 33 ? 17.327 -9.451 -2.699 1.00 0.00 33 ILE A O 20
ATOM 12950 N N . ILE A 1 34 ? 15.107 -9.465 -3.072 1.00 0.00 34 ILE A N 20
ATOM 12951 C CA . ILE A 1 34 ? 15.205 -10.239 -4.304 1.00 0.00 34 ILE A CA 20
ATOM 12952 C C . ILE A 1 34 ? 15.972 -9.482 -5.385 1.00 0.00 34 ILE A C 20
ATOM 12953 O O . ILE A 1 34 ? 16.439 -10.077 -6.356 1.00 0.00 34 ILE A O 20
ATOM 12969 N N . GLY A 1 35 ? 16.097 -8.170 -5.217 1.00 0.00 35 GLY A N 20
ATOM 12970 C CA . GLY A 1 35 ? 16.805 -7.362 -6.192 1.00 0.00 35 GLY A CA 20
ATOM 12971 C C . GLY A 1 35 ? 18.083 -6.764 -5.639 1.00 0.00 35 GLY A C 20
ATOM 12972 O O . GLY A 1 35 ? 18.412 -5.612 -5.924 1.00 0.00 35 GLY A O 20
ATOM 12976 N N . ARG A 1 36 ? 18.808 -7.547 -4.845 1.00 0.00 36 ARG A N 20
ATOM 12977 C CA . ARG A 1 36 ? 20.059 -7.087 -4.253 1.00 0.00 36 ARG A CA 20
ATOM 12978 C C . ARG A 1 36 ? 20.693 -8.183 -3.399 1.00 0.00 36 ARG A C 20
ATOM 12979 O O . ARG A 1 36 ? 20.000 -9.058 -2.882 1.00 0.00 36 ARG A O 20
ATOM 13000 N N . PRO A 1 37 ? 22.028 -8.146 -3.239 1.00 0.00 37 PRO A N 20
ATOM 13001 C CA . PRO A 1 37 ? 22.754 -9.141 -2.442 1.00 0.00 37 PRO A CA 20
ATOM 13002 C C . PRO A 1 37 ? 22.175 -9.295 -1.041 1.00 0.00 37 PRO A C 20
ATOM 13003 O O . PRO A 1 37 ? 21.161 -8.684 -0.706 1.00 0.00 37 PRO A O 20
ATOM 13014 N N . ARG A 1 38 ? 22.829 -10.114 -0.223 1.00 0.00 38 ARG A N 20
ATOM 13015 C CA . ARG A 1 38 ? 22.380 -10.347 1.145 1.00 0.00 38 ARG A CA 20
ATOM 13016 C C . ARG A 1 38 ? 23.346 -11.270 1.883 1.00 0.00 38 ARG A C 20
ATOM 13017 O O . ARG A 1 38 ? 23.386 -12.474 1.630 1.00 0.00 38 ARG A O 20
ATOM 13038 N N . PHE A 1 39 ? 24.121 -10.695 2.796 1.00 0.00 39 PHE A N 20
ATOM 13039 C CA . PHE A 1 39 ? 25.089 -11.464 3.573 1.00 0.00 39 PHE A CA 20
ATOM 13040 C C . PHE A 1 39 ? 25.797 -10.576 4.589 1.00 0.00 39 PHE A C 20
ATOM 13041 O O . PHE A 1 39 ? 26.117 -9.421 4.304 1.00 0.00 39 PHE A O 20
#

Foldseek 3Di:
DDDDDPPDPPPDDDDVCVVVVVCVVCVVVVCVDVVDDDD

Secondary structure (DSSP, 8-state):
---S-SS-STT-S-SS-SHHHHHHHHHHHHHHHHH-S--

InterPro domains:
  IPR001955 Pancreatic hormone-like [PF00159] (9-39)
  IPR001955 Pancreatic hormone-like [SM00309] (2-39)
  IPR020392 Pancreatic hormone-like, conserved site [PS00265] (23-39)